Protein AF-A0A150PBD8-F1 (afdb_monomer)

pLDDT: mean 79.86, std 16.17, range [25.3, 98.5]

Nearest PDB structures (foldseek):
  4ow8-assembly1_A-2  TM=8.423E-01  e=2.771E-15  Mycobacterium tuberculosis
  4o0s-assembly1_A  TM=8.054E-01  e=2.192E-12  Homo sapiens
  3o50-assembly2_B  TM=7.774E-01  e=8.582E-12  Homo sapiens
  6v6a-assembly1_A  TM=7.623E-01  e=1.742E-11  Toxoplasma gondii RH
  8guw-assembly1_C  TM=7.036E-01  e=2.683E-12  Homo sapiens

Mean predicted aligned error: 21.72 Å

Radius of gyration: 35.92 Å; Cα contacts (8 Å, |Δi|>4): 1584; chains: 1; bounding box: 109×85×97 Å

Organism: Sorangium cellulosum (NCBI:txid56)

Foldseek 3Di:
DADPLLVVVLVQVQQLFAAEAAAAPQLCPVVSVVSSQVPDDPLEWEQEAEPVPDDDQDLQVNLLVLLVSLVVRLPQPDDSVVLPPPPPPDDRLVSNLVCLVPVVLVSSPRGAYEYEHEALVVCLPHPCQQSNQLSVQVLSVVCVVVVSSSSYHYYYYHLDDPVSRHVDPVSGSPVRHHYRYRDADDLVVCLVPLLVLAPDDPVCSSVLLVLQCQFQVRRPNSSVVLSVQRNVDDQPPPDDSNVSSVVSLCCQFPDPNHVPPPQVVVLVVVLVPDDLVLSLVLLVLVVCQLVPHQDDCPVPDPSVVVCRSSVQWDQDPPRGIHGRGNSSCNSCDPVVSCVSCVVPPPDDDDDDDDDPLVVLVVQLVVLVVVQVVCVVVVHDNVVSVVVNLVSVVVSCVVPDDDQQDAPDVRQWHFHAFPDDDPFWTKTWTQRNVVRAIKIKTWGHLVCLVPPVSLVLQLVVLVLLCPQDAPQAWHWPASWDDGSSIIITITHDADQAWQLVCLLVVNDDLVLLLVQLLSVLVSQQSCVVVVQAQQQQARRQWGAHPVGHTHGHRRDSDDDDDPPDPDPDDPPLRCQLFQPCCVVGVNVDHQLRNLQNSLSRSLCSQVSDRDDPCCLVCVLVSLVPGPDDPQQSVLSCQSNPNDSVSHDPHSVSSSVSSVVSVVVVVVVVVVVPPDDDPVVVVVCCVVVVQFPPFDKFKDAKAKAWAFDPPPPPLGDPLSPDTAIFTEHIWIWGLWAQFQQNLCVQVVDQPAPPDDRQAHGALAFLVSQLVSQQSSCVVSVWFRQWDDDPPDIDGDPLTQTKDFAALVRLLCQQQPRHRAFGQLHVDADDPLQALQQPDDDDPDPGDDAFDGWPRNQSNAGPSSRTLSAAGAWAFHQEADDGDDHDPVCRYNHRYDPDHQWTKTAHHFPVDNDSSRRTSNDIDTDGRPGGDNRYGHIIMGHPDD

Structure (mmCIF, N/CA/C/O backbone):
data_AF-A0A150PBD8-F1
#
_entry.id   AF-A0A150PBD8-F1
#
loop_
_atom_site.group_PDB
_atom_site.id
_atom_site.type_symbol
_atom_site.label_atom_id
_atom_site.label_alt_id
_atom_site.label_comp_id
_atom_site.label_asym_id
_atom_site.label_entity_id
_atom_site.label_seq_id
_atom_site.pdbx_PDB_ins_code
_atom_site.Cartn_x
_atom_site.Cartn_y
_atom_site.Cartn_z
_atom_site.occupancy
_atom_site.B_iso_or_equiv
_atom_site.auth_seq_id
_atom_site.auth_comp_id
_atom_site.auth_asym_id
_atom_site.auth_atom_id
_atom_site.pdbx_PDB_model_num
ATOM 1 N N . MET A 1 1 ? -1.574 21.862 35.207 1.00 67.75 1 MET A N 1
ATOM 2 C CA . MET A 1 1 ? -0.756 20.716 35.667 1.00 67.75 1 MET A CA 1
ATOM 3 C C . MET A 1 1 ? 0.402 20.617 34.698 1.00 67.75 1 MET A C 1
ATOM 5 O O . MET A 1 1 ? 0.130 20.765 33.510 1.00 67.75 1 MET A O 1
ATOM 9 N N . VAL A 1 2 ? 1.638 20.508 35.180 1.00 69.81 2 VAL A N 1
ATOM 10 C CA . VAL A 1 2 ? 2.826 20.486 34.310 1.00 69.81 2 VAL A CA 1
ATOM 11 C C . VAL A 1 2 ? 3.282 19.036 34.214 1.00 69.81 2 VAL A C 1
ATOM 13 O O . VAL A 1 2 ? 3.383 18.356 35.228 1.00 69.81 2 VAL A O 1
ATOM 16 N N . ARG A 1 3 ? 3.459 18.524 33.000 1.00 80.12 3 ARG A N 1
ATOM 17 C CA . ARG A 1 3 ? 3.908 17.154 32.739 1.00 80.12 3 ARG A CA 1
ATOM 18 C C . ARG A 1 3 ? 5.407 17.157 32.479 1.00 80.12 3 ARG A C 1
ATOM 20 O O . ARG A 1 3 ? 5.977 18.179 32.109 1.00 80.12 3 ARG A O 1
ATOM 27 N N . VAL A 1 4 ? 6.025 15.984 32.563 1.00 80.69 4 VAL A N 1
ATOM 28 C CA . VAL A 1 4 ? 7.415 15.787 32.118 1.00 80.69 4 VAL A CA 1
ATOM 29 C C . VAL A 1 4 ? 7.585 16.248 30.663 1.00 80.69 4 VAL A C 1
ATOM 31 O O . VAL A 1 4 ? 8.491 17.022 30.368 1.00 80.69 4 VAL A O 1
ATOM 34 N N . ALA A 1 5 ? 6.617 15.917 29.800 1.00 84.88 5 ALA A N 1
ATOM 35 C CA . ALA A 1 5 ? 6.575 16.358 28.406 1.00 84.88 5 ALA A CA 1
ATOM 36 C C . ALA A 1 5 ? 6.613 17.890 28.224 1.00 84.88 5 ALA A C 1
ATOM 38 O O . ALA A 1 5 ? 7.154 18.365 27.232 1.00 84.88 5 ALA A O 1
ATOM 39 N N . ASP A 1 6 ? 6.058 18.675 29.160 1.00 86.25 6 ASP A N 1
ATOM 40 C CA . ASP A 1 6 ? 6.103 20.144 29.092 1.00 86.25 6 ASP A CA 1
ATOM 41 C C . ASP A 1 6 ? 7.539 20.665 29.269 1.00 86.25 6 ASP A C 1
ATOM 43 O O . ASP A 1 6 ? 7.956 21.592 28.574 1.00 86.25 6 ASP A O 1
ATOM 47 N N . HIS A 1 7 ? 8.313 20.044 30.163 1.00 86.75 7 HIS A N 1
ATOM 48 C CA . HIS A 1 7 ? 9.721 20.380 30.369 1.00 86.75 7 HIS A CA 1
ATOM 49 C C . HIS A 1 7 ? 10.604 19.876 29.224 1.00 86.75 7 HIS A C 1
ATOM 51 O O . HIS A 1 7 ? 11.449 20.627 28.739 1.00 86.75 7 HIS A O 1
ATOM 57 N N . GLU A 1 8 ? 10.386 18.641 28.765 1.00 89.50 8 GLU A N 1
ATOM 58 C CA . GLU A 1 8 ? 11.142 18.042 27.658 1.00 89.50 8 GLU A CA 1
ATOM 59 C C . GLU A 1 8 ? 10.953 18.812 26.351 1.00 89.50 8 GLU A C 1
ATOM 61 O O . GLU A 1 8 ? 11.938 19.136 25.689 1.00 89.50 8 GLU A O 1
ATOM 66 N N . LEU A 1 9 ? 9.707 19.163 26.007 1.00 92.25 9 LEU A N 1
ATOM 67 C CA . LEU A 1 9 ? 9.414 19.936 24.802 1.00 92.25 9 LEU A CA 1
ATOM 68 C C . LEU A 1 9 ? 10.068 21.318 24.863 1.00 92.25 9 LEU A C 1
ATOM 70 O O . LEU A 1 9 ? 10.674 21.756 23.887 1.00 92.25 9 LEU A O 1
ATOM 74 N N . LYS A 1 10 ? 9.977 22.005 26.008 1.00 90.50 10 LYS A N 1
ATOM 75 C CA . LYS A 1 10 ? 10.604 23.319 26.186 1.00 90.50 10 LYS A CA 1
ATOM 76 C C . LYS A 1 10 ? 12.124 23.247 26.049 1.00 90.50 10 LYS A C 1
ATOM 78 O O . LYS A 1 10 ? 12.699 24.077 25.355 1.00 90.50 10 LYS A O 1
ATOM 83 N N . ALA A 1 11 ? 12.773 22.277 26.689 1.00 89.88 11 ALA A N 1
ATOM 84 C CA . ALA A 1 11 ? 14.222 22.116 26.592 1.00 89.88 11 ALA A CA 1
ATOM 85 C C . ALA A 1 11 ? 14.657 21.832 25.145 1.00 89.88 11 ALA A C 1
ATOM 87 O O . ALA A 1 11 ? 15.476 22.562 24.594 1.00 89.88 11 ALA A O 1
ATOM 88 N N . ALA A 1 12 ? 14.030 20.846 24.498 1.00 89.75 12 ALA A N 1
ATOM 89 C CA . ALA A 1 12 ? 14.389 20.422 23.148 1.00 89.75 12 ALA A CA 1
ATOM 90 C C . ALA A 1 12 ? 14.163 21.515 22.087 1.00 89.75 12 ALA A C 1
ATOM 92 O O . ALA A 1 12 ? 14.978 21.689 21.181 1.00 89.75 12 ALA A O 1
ATOM 93 N N . THR A 1 13 ? 13.080 22.289 22.209 1.00 88.50 13 THR A N 1
ATOM 94 C CA . THR A 1 13 ? 12.801 23.399 21.282 1.00 88.50 13 THR A CA 1
ATOM 95 C C . THR A 1 13 ? 13.768 24.570 21.458 1.00 88.50 13 THR A C 1
ATOM 97 O O . THR A 1 13 ? 14.145 25.191 20.467 1.00 88.50 13 THR A O 1
ATOM 100 N N . LEU A 1 14 ? 14.237 24.849 22.681 1.00 87.44 14 LEU A N 1
ATOM 101 C CA . LEU A 1 14 ? 15.255 25.881 22.934 1.00 87.44 14 LEU A CA 1
ATOM 102 C C . LEU A 1 14 ? 16.661 25.482 22.450 1.00 87.44 14 LEU A C 1
ATOM 104 O O . LEU A 1 14 ? 17.479 26.362 22.169 1.00 87.44 14 LEU A O 1
ATOM 108 N N . GLU A 1 15 ? 16.921 24.180 22.310 1.00 87.69 15 GLU A N 1
ATOM 109 C CA . GLU A 1 15 ? 18.119 23.616 21.667 1.00 87.69 15 GLU A CA 1
ATOM 110 C C . GLU A 1 15 ? 18.073 23.705 20.128 1.00 87.69 15 GLU A C 1
ATOM 112 O O . GLU A 1 15 ? 19.070 23.408 19.472 1.00 87.69 15 GLU A O 1
ATOM 117 N N . GLY A 1 16 ? 16.937 24.114 19.548 1.00 84.62 16 GLY A N 1
ATOM 118 C CA . GLY A 1 16 ? 16.741 24.175 18.097 1.00 84.62 16 GLY A CA 1
ATOM 119 C C . GLY A 1 16 ? 16.415 22.828 17.452 1.00 84.62 16 GLY A C 1
ATOM 120 O O . GLY A 1 16 ? 16.543 22.695 16.241 1.00 84.62 16 GLY A O 1
ATOM 121 N N . SER A 1 17 ? 16.017 21.820 18.237 1.00 90.62 17 SER A N 1
ATOM 122 C CA . SER A 1 17 ? 15.690 20.480 17.727 1.00 90.62 17 SER A CA 1
ATOM 123 C C . SER A 1 17 ? 14.394 20.459 16.907 1.00 90.62 17 SER A C 1
ATOM 125 O O . SER A 1 17 ? 13.508 21.299 17.087 1.00 90.62 17 SER A O 1
ATOM 127 N N . ILE A 1 18 ? 14.242 19.434 16.060 1.00 94.44 18 ILE A N 1
ATOM 128 C CA . ILE A 1 18 ? 12.924 19.003 15.574 1.00 94.44 18 ILE A CA 1
ATOM 129 C C . ILE A 1 18 ? 12.290 18.140 16.669 1.00 94.44 18 ILE A C 1
ATOM 131 O O . ILE A 1 18 ? 12.883 17.157 17.112 1.00 94.44 18 ILE A O 1
ATOM 135 N N . CYS A 1 19 ? 11.083 18.484 17.101 1.00 94.56 19 CYS A N 1
ATOM 136 C CA . CYS A 1 19 ? 10.316 17.732 18.086 1.00 94.56 19 CYS A CA 1
ATOM 137 C C . CYS A 1 19 ? 9.040 17.180 17.458 1.00 94.56 19 CYS A C 1
ATOM 139 O O . CYS A 1 19 ? 8.327 17.901 16.764 1.00 94.56 19 CYS A O 1
ATOM 141 N N . THR A 1 20 ? 8.704 15.928 17.755 1.00 93.31 20 THR A N 1
ATOM 142 C CA . THR A 1 20 ? 7.450 15.308 17.312 1.00 93.31 20 THR A CA 1
ATOM 143 C C . THR A 1 20 ? 6.549 15.027 18.504 1.00 93.31 20 THR A C 1
ATOM 145 O O . THR A 1 20 ? 6.953 14.426 19.495 1.00 93.31 20 THR A O 1
ATOM 148 N N . VAL A 1 21 ? 5.299 15.471 18.413 1.00 90.44 21 VAL A N 1
ATOM 149 C CA . VAL A 1 21 ? 4.252 15.255 19.415 1.00 90.44 21 VAL A CA 1
ATOM 150 C C . VAL A 1 21 ? 3.145 14.426 18.762 1.00 90.44 21 VAL A C 1
ATOM 152 O O . VAL A 1 21 ? 2.039 14.908 18.508 1.00 90.44 21 VAL A O 1
ATOM 155 N N . LEU A 1 22 ? 3.461 13.167 18.454 1.00 85.31 22 LEU A N 1
ATOM 156 C CA . LEU A 1 22 ? 2.537 12.223 17.820 1.00 85.31 22 LEU A CA 1
ATOM 157 C C . LEU A 1 22 ? 1.834 11.414 18.904 1.00 85.31 22 LEU A C 1
ATOM 159 O O . LEU A 1 22 ? 2.406 10.530 19.535 1.00 85.31 22 LEU A O 1
ATOM 163 N N . SER A 1 23 ? 0.587 11.768 19.192 1.00 77.19 23 SER A N 1
ATOM 164 C CA . SER A 1 23 ? -0.201 11.080 20.216 1.00 77.19 23 SER A CA 1
ATOM 165 C C . SER A 1 23 ? -1.691 11.148 19.894 1.00 77.19 23 SER A C 1
ATOM 167 O O . SER A 1 23 ? -2.109 12.001 19.107 1.00 77.19 23 SER A O 1
ATOM 169 N N . PRO A 1 24 ? -2.531 10.299 20.506 1.00 75.44 24 PRO A N 1
ATOM 170 C CA . PRO A 1 24 ? -3.983 10.401 20.396 1.00 75.44 24 PRO A CA 1
ATOM 171 C C . PRO A 1 24 ? -4.516 11.836 20.570 1.00 75.44 24 PRO A C 1
ATOM 173 O O . PRO A 1 24 ? -3.990 12.641 21.349 1.00 75.44 24 PRO A O 1
ATOM 176 N N . ARG A 1 25 ? -5.595 12.185 19.855 1.00 69.50 25 ARG A N 1
ATOM 177 C CA . ARG A 1 25 ? -6.203 13.540 19.862 1.00 69.50 25 ARG A CA 1
ATOM 178 C C . ARG A 1 25 ? -6.550 14.060 21.267 1.00 69.50 25 ARG A C 1
ATOM 180 O O . ARG A 1 25 ? -6.492 15.260 21.504 1.00 69.50 25 ARG A O 1
ATOM 187 N N . GLN A 1 26 ? -6.812 13.175 22.224 1.00 72.00 26 GLN A N 1
ATOM 188 C CA . GLN A 1 26 ? -7.402 13.520 23.525 1.00 72.00 26 GLN A CA 1
ATOM 189 C C . GLN A 1 26 ? -6.408 13.591 24.692 1.00 72.00 26 GLN A C 1
ATOM 191 O O . GLN A 1 26 ? -6.813 13.791 25.839 1.00 72.00 26 GLN A O 1
ATOM 196 N N . LEU A 1 27 ? -5.103 13.484 24.419 1.00 76.44 27 LEU A N 1
ATOM 197 C CA . LEU A 1 27 ? -4.067 13.582 25.453 1.00 76.44 27 LEU A CA 1
ATOM 198 C C . LEU A 1 27 ? -3.624 15.019 25.745 1.00 76.44 27 LEU A C 1
ATOM 200 O O . LEU A 1 27 ? -2.795 15.246 26.621 1.00 76.44 27 LEU A O 1
ATOM 204 N N . GLY A 1 28 ? -4.223 16.021 25.101 1.00 77.50 28 GLY A N 1
ATOM 205 C CA . GLY A 1 28 ? -3.973 17.434 25.405 1.00 77.50 28 GLY A CA 1
ATOM 206 C C . GLY A 1 28 ? -2.706 17.990 24.753 1.00 77.50 28 GLY A C 1
ATOM 207 O O . GLY A 1 28 ? -1.975 18.741 25.398 1.00 77.50 28 GLY A O 1
ATOM 208 N N . LYS A 1 29 ? -2.464 17.637 23.482 1.00 84.56 29 LYS A N 1
ATOM 209 C CA . LYS A 1 29 ? -1.375 18.183 22.653 1.00 84.56 29 LYS A CA 1
ATOM 210 C C . LYS A 1 29 ? -1.459 19.705 22.522 1.00 84.56 29 LYS A C 1
ATOM 212 O O . LYS A 1 29 ? -0.501 20.395 22.840 1.00 84.56 29 LYS A O 1
ATOM 217 N N . SER A 1 30 ? -2.632 20.246 22.193 1.00 80.62 30 SER A N 1
ATOM 218 C CA . SER A 1 30 ? -2.823 21.699 22.079 1.00 80.62 30 SER A CA 1
ATOM 219 C C . SER A 1 30 ? -2.569 22.413 23.412 1.00 80.62 30 SER A C 1
ATOM 221 O O . SER A 1 30 ? -1.997 23.497 23.449 1.00 80.62 30 SER A O 1
ATOM 223 N N . SER A 1 31 ? -2.910 21.786 24.547 1.00 82.44 31 SER A N 1
ATOM 224 C CA . SER A 1 31 ? -2.580 22.335 25.869 1.00 82.44 31 SER A CA 1
ATOM 225 C C . SER A 1 31 ? -1.079 22.307 26.172 1.00 82.44 31 SER A C 1
ATOM 227 O O . SER A 1 31 ? -0.600 23.209 26.852 1.00 82.44 31 SER A O 1
ATOM 229 N N . LEU A 1 32 ? -0.351 21.288 25.702 1.00 87.25 32 LEU A N 1
ATOM 230 C CA . LEU A 1 32 ? 1.112 21.207 25.794 1.00 87.25 32 LEU A CA 1
ATOM 231 C C . LEU A 1 32 ? 1.762 22.335 24.975 1.00 87.25 32 LEU A C 1
ATOM 233 O O . LEU A 1 32 ? 2.584 23.080 25.499 1.00 87.25 32 LEU A O 1
ATOM 237 N N . VAL A 1 33 ? 1.317 22.529 23.731 1.00 88.19 33 VAL A N 1
ATOM 238 C CA . VAL A 1 33 ? 1.792 23.597 22.835 1.00 88.19 33 VAL A CA 1
ATOM 239 C C . VAL A 1 33 ? 1.482 24.992 23.394 1.00 88.19 33 VAL A C 1
ATOM 241 O O . VAL A 1 33 ? 2.351 25.862 23.420 1.00 88.19 33 VAL A O 1
ATOM 244 N N . ASN A 1 34 ? 0.274 25.213 23.918 1.00 86.19 34 ASN A N 1
ATOM 245 C CA . ASN A 1 34 ? -0.092 26.490 24.536 1.00 86.19 34 ASN A CA 1
ATOM 246 C C . ASN A 1 34 ? 0.745 26.796 25.784 1.00 86.19 34 ASN A C 1
ATOM 248 O O . ASN A 1 34 ? 1.121 27.946 26.007 1.00 86.19 34 ASN A O 1
ATOM 252 N N . ARG A 1 35 ? 1.068 25.780 26.594 1.00 86.31 35 ARG A N 1
ATOM 253 C CA . ARG A 1 35 ? 1.955 25.961 27.750 1.00 86.31 35 ARG A CA 1
ATOM 254 C C . ARG A 1 35 ? 3.392 26.221 27.334 1.00 86.31 35 ARG A C 1
ATOM 256 O O . ARG A 1 35 ? 4.023 27.073 27.955 1.00 86.31 35 ARG A O 1
ATOM 263 N N . LEU A 1 36 ? 3.878 25.573 26.272 1.00 90.69 36 LEU A N 1
ATOM 264 C CA . LEU A 1 36 ? 5.161 25.927 25.671 1.00 90.69 36 LEU A CA 1
ATOM 265 C C . LEU A 1 36 ? 5.171 27.426 25.363 1.00 90.69 36 LEU A C 1
ATOM 267 O O . LEU A 1 36 ? 5.988 28.126 25.953 1.00 90.69 36 LEU A O 1
ATOM 271 N N . ARG A 1 37 ? 4.197 27.921 24.584 1.00 89.69 37 ARG A N 1
ATOM 272 C CA . ARG A 1 37 ? 4.069 29.344 24.214 1.00 89.69 37 ARG A CA 1
ATOM 273 C C . ARG A 1 37 ? 4.115 30.285 25.420 1.00 89.69 37 ARG A C 1
ATOM 275 O O . ARG A 1 37 ? 4.835 31.274 25.390 1.00 89.69 37 ARG A O 1
ATOM 282 N N . GLN A 1 38 ? 3.368 29.976 26.480 1.00 87.88 38 GLN A N 1
ATOM 283 C CA . GLN A 1 38 ? 3.308 30.800 27.698 1.00 87.88 38 GLN A CA 1
ATOM 284 C C . GLN A 1 38 ? 4.591 30.756 28.537 1.00 87.88 38 GLN A C 1
ATOM 286 O O . GLN A 1 38 ? 4.812 31.632 29.367 1.00 87.88 38 GLN A O 1
ATOM 291 N N . SER A 1 39 ? 5.406 29.717 28.367 1.00 88.75 39 SER A N 1
ATOM 292 C CA . SER A 1 39 ? 6.595 29.472 29.183 1.00 88.75 39 SER A CA 1
ATOM 293 C C . SER A 1 39 ? 7.907 29.849 28.496 1.00 88.75 39 SER A C 1
ATOM 295 O O . SER A 1 39 ? 8.966 29.664 29.106 1.00 88.75 39 SER A O 1
ATOM 297 N N . LEU A 1 40 ? 7.866 30.327 27.248 1.00 90.19 40 LEU A N 1
ATOM 298 C CA . LEU A 1 40 ? 9.061 30.737 26.514 1.00 90.19 40 LEU A CA 1
ATOM 299 C C . LEU A 1 40 ? 9.748 31.933 27.194 1.00 90.19 40 LEU A C 1
ATOM 301 O O . LEU A 1 40 ? 9.067 32.803 27.741 1.00 90.19 40 LEU A O 1
ATOM 305 N N . PRO A 1 41 ? 11.092 31.972 27.202 1.00 90.25 41 PRO A N 1
ATOM 306 C CA . PRO A 1 41 ? 11.825 33.140 27.671 1.00 90.25 41 PRO A CA 1
ATOM 307 C C . PRO A 1 41 ? 11.592 34.342 26.739 1.00 90.25 41 PRO A C 1
ATOM 309 O O . PRO A 1 41 ? 11.160 34.186 25.600 1.00 90.25 41 PRO A O 1
ATOM 312 N N . SER A 1 42 ? 11.893 35.553 27.214 1.00 85.75 42 SER A N 1
ATOM 313 C CA . SER A 1 42 ? 11.641 36.802 26.475 1.00 85.75 42 SER A CA 1
ATOM 314 C C . SER A 1 42 ? 12.404 36.922 25.149 1.00 85.75 42 SER A C 1
ATOM 316 O O . SER A 1 42 ? 12.014 37.710 24.293 1.00 85.75 42 SER A O 1
ATOM 318 N N . ASP A 1 43 ? 13.491 36.165 24.981 1.00 87.81 43 ASP A N 1
ATOM 319 C CA . ASP A 1 43 ? 14.319 36.088 23.773 1.00 87.81 43 ASP A CA 1
ATOM 320 C C . ASP A 1 43 ? 13.893 34.956 22.814 1.00 87.81 43 ASP A C 1
ATOM 322 O O . ASP A 1 43 ? 14.580 34.695 21.826 1.00 87.81 43 ASP A O 1
ATOM 326 N N . ALA A 1 44 ? 12.769 34.278 23.069 1.00 90.19 44 ALA A N 1
ATOM 327 C CA . ALA A 1 44 ? 12.222 33.242 22.198 1.00 90.19 44 ALA A CA 1
ATOM 328 C C . ALA A 1 44 ? 10.771 33.540 21.806 1.00 90.19 44 ALA A C 1
ATOM 330 O O . ALA A 1 44 ? 9.954 33.980 22.614 1.00 90.19 44 ALA A O 1
ATOM 331 N N . ARG A 1 45 ? 10.437 33.263 20.546 1.00 89.19 45 ARG A N 1
ATOM 332 C CA . ARG A 1 45 ? 9.103 33.468 19.969 1.00 89.19 45 ARG A CA 1
ATOM 333 C C . ARG A 1 45 ? 8.569 32.182 19.362 1.00 89.19 45 ARG A C 1
ATOM 335 O O . ARG A 1 45 ? 9.323 31.246 19.105 1.00 89.19 45 ARG A O 1
ATOM 342 N N . MET A 1 46 ? 7.264 32.150 19.113 1.00 91.69 46 MET A N 1
ATOM 343 C CA . MET A 1 46 ? 6.593 30.993 18.533 1.00 91.69 46 MET A CA 1
ATOM 344 C C . MET A 1 46 ? 5.662 31.393 17.392 1.00 91.69 46 MET A C 1
ATOM 346 O O . MET A 1 46 ? 4.751 32.189 17.611 1.00 91.69 46 MET A O 1
ATOM 350 N N . ALA A 1 47 ? 5.849 30.776 16.227 1.00 91.12 47 ALA A N 1
ATOM 351 C CA . ALA A 1 47 ? 4.880 30.763 15.136 1.00 91.12 47 ALA A CA 1
ATOM 352 C C . ALA A 1 47 ? 3.992 29.520 15.276 1.00 91.12 47 ALA A C 1
ATOM 354 O O . ALA A 1 47 ? 4.504 28.420 15.511 1.00 91.12 47 ALA A O 1
ATOM 355 N N . TYR A 1 48 ? 2.672 29.681 15.167 1.00 90.81 48 TYR A N 1
ATOM 356 C CA . TYR A 1 48 ? 1.726 28.575 15.313 1.00 90.81 48 TYR A CA 1
ATOM 357 C C . TYR A 1 48 ? 0.898 28.347 14.052 1.00 90.81 48 TYR A C 1
ATOM 359 O O . TYR A 1 48 ? 0.043 29.134 13.677 1.00 90.81 48 TYR A O 1
ATOM 367 N N . ILE A 1 49 ? 1.239 27.213 13.467 1.00 90.38 49 ILE A N 1
ATOM 368 C CA . ILE A 1 49 ? 0.852 26.515 12.254 1.00 90.38 49 ILE A CA 1
ATOM 369 C C . ILE A 1 49 ? -0.454 25.724 12.258 1.00 90.38 49 ILE A C 1
ATOM 371 O O . ILE A 1 49 ? -0.335 24.502 12.288 1.00 90.38 49 ILE A O 1
ATOM 375 N N . ASP A 1 50 ? -1.657 26.302 12.290 1.00 87.12 50 ASP A N 1
ATOM 376 C CA . ASP A 1 50 ? -2.870 25.457 12.276 1.00 87.12 50 ASP A CA 1
ATOM 377 C C . ASP A 1 50 ? -3.208 24.976 10.857 1.00 87.12 50 ASP A C 1
ATOM 379 O O . ASP A 1 50 ? -3.857 25.680 10.085 1.00 87.12 50 ASP A O 1
ATOM 383 N N . LEU A 1 51 ? -2.812 23.746 10.522 1.00 84.94 51 LEU A N 1
ATOM 384 C CA . LEU A 1 51 ? -3.113 23.144 9.224 1.00 84.94 51 LEU A CA 1
ATOM 385 C C . LEU A 1 51 ? -4.590 22.729 9.089 1.00 84.94 51 LEU A C 1
ATOM 387 O O . LEU A 1 51 ? -4.995 22.232 8.048 1.00 84.94 51 LEU A O 1
ATOM 391 N N . GLN A 1 52 ? -5.455 22.916 10.086 1.00 70.06 52 GLN A N 1
ATOM 392 C CA . GLN A 1 52 ? -6.892 22.716 9.888 1.00 70.06 52 GLN A CA 1
ATOM 393 C C . GLN A 1 52 ? -7.523 23.855 9.069 1.00 70.06 52 GLN A C 1
ATOM 395 O O . GLN A 1 52 ? -8.514 23.638 8.363 1.00 70.06 52 GLN A O 1
ATOM 400 N N . GLN A 1 53 ? -6.965 25.063 9.158 1.00 59.25 53 GLN A N 1
ATOM 401 C CA . GLN A 1 53 ? -7.486 26.266 8.515 1.00 59.25 53 GLN A CA 1
ATOM 402 C C . GLN A 1 53 ? -6.572 26.654 7.349 1.00 59.25 53 GLN A C 1
ATOM 404 O O . GLN A 1 53 ? -5.403 26.952 7.543 1.00 59.25 53 GLN A O 1
ATOM 409 N N . GLY A 1 54 ? -7.102 26.655 6.122 1.00 52.38 54 GLY A N 1
ATOM 410 C CA . GLY A 1 54 ? -6.372 27.201 4.972 1.00 52.38 54 GLY A CA 1
ATOM 411 C C . GLY A 1 54 ? -5.380 26.259 4.282 1.00 52.38 54 GLY A C 1
ATOM 412 O O . GLY A 1 54 ? -4.415 26.743 3.700 1.00 52.38 54 GLY A O 1
ATOM 413 N N . ILE A 1 55 ? -5.602 24.934 4.277 1.00 56.28 55 ILE A N 1
ATOM 414 C CA . ILE A 1 55 ? -4.821 24.078 3.366 1.00 56.28 55 ILE A CA 1
ATOM 415 C C . ILE A 1 55 ? -5.334 24.248 1.943 1.00 56.28 55 ILE A C 1
ATOM 417 O O . ILE A 1 55 ? -6.315 23.619 1.527 1.00 56.28 55 ILE A O 1
ATOM 421 N N . GLU A 1 56 ? -4.613 25.073 1.205 1.00 61.34 56 GLU A N 1
ATOM 422 C CA . GLU A 1 56 ? -4.732 25.187 -0.237 1.00 61.34 56 GLU A CA 1
ATOM 423 C C . GLU A 1 56 ? -4.340 23.867 -0.920 1.00 61.34 56 GLU A C 1
ATOM 425 O O . GLU A 1 56 ? -3.539 23.084 -0.406 1.00 61.34 56 GLU A O 1
ATOM 430 N N . HIS A 1 57 ? -4.967 23.567 -2.059 1.00 63.88 57 HIS A N 1
ATOM 431 C CA . HIS A 1 57 ? -4.646 22.355 -2.817 1.00 63.88 57 HIS A CA 1
ATOM 432 C C . HIS A 1 57 ? -3.266 22.438 -3.475 1.00 63.88 57 HIS A C 1
ATOM 434 O O . HIS A 1 57 ? -2.605 21.408 -3.609 1.00 63.88 57 HIS A O 1
ATOM 440 N N . ASP A 1 58 ? -2.830 23.653 -3.801 1.00 75.56 58 ASP A N 1
ATOM 441 C CA . ASP A 1 58 ? -1.599 23.908 -4.530 1.00 75.56 58 ASP A CA 1
ATOM 442 C C . ASP A 1 58 ? -0.423 24.204 -3.577 1.00 75.56 58 ASP A C 1
ATOM 444 O O . ASP A 1 58 ? -0.600 24.913 -2.578 1.00 75.56 58 ASP A O 1
ATOM 448 N N . PRO A 1 59 ? 0.802 23.723 -3.878 1.00 79.00 59 PRO A N 1
ATOM 449 C CA . PRO A 1 59 ? 1.963 23.918 -3.007 1.00 79.00 59 PRO A CA 1
ATOM 450 C C . PRO A 1 59 ? 2.347 25.392 -2.800 1.00 79.00 59 PRO A C 1
ATOM 452 O O . PRO A 1 59 ? 2.681 25.800 -1.691 1.00 79.00 59 PRO A O 1
ATOM 455 N N . ALA A 1 60 ? 2.314 26.219 -3.850 1.00 79.56 60 ALA A N 1
ATOM 456 C CA . ALA A 1 60 ? 2.809 27.598 -3.771 1.00 79.56 60 ALA A CA 1
ATOM 457 C C . ALA A 1 60 ? 2.003 28.485 -2.804 1.00 79.56 60 ALA A C 1
ATOM 459 O O . ALA A 1 60 ? 2.613 29.075 -1.906 1.00 79.56 60 ALA A O 1
ATOM 460 N N . PRO A 1 61 ? 0.664 28.553 -2.898 1.00 79.75 61 PRO A N 1
ATOM 461 C CA . PRO A 1 61 ? -0.124 29.285 -1.914 1.00 79.75 61 PRO A CA 1
ATOM 462 C C . PRO A 1 61 ? 0.002 28.734 -0.486 1.00 79.75 61 PRO A C 1
ATOM 464 O O . PRO A 1 61 ? 0.082 29.503 0.472 1.00 79.75 61 PRO A O 1
ATOM 467 N N . PHE A 1 62 ? 0.130 27.411 -0.338 1.00 85.25 62 PHE A N 1
ATOM 468 C CA . PHE A 1 62 ? 0.357 26.764 0.955 1.00 85.25 62 PHE A CA 1
ATOM 469 C C . PHE A 1 62 ? 1.641 27.260 1.647 1.00 85.25 62 PHE A C 1
ATOM 471 O O . PHE A 1 62 ? 1.605 27.674 2.809 1.00 85.25 62 PHE A O 1
ATOM 478 N N . TYR A 1 63 ? 2.777 27.276 0.940 1.00 84.62 63 TYR A N 1
ATOM 479 C CA . TYR A 1 63 ? 4.034 27.777 1.509 1.00 84.62 63 TYR A CA 1
ATOM 480 C C . TYR A 1 63 ? 3.988 29.288 1.788 1.00 84.62 63 TYR A C 1
ATOM 482 O O . TYR A 1 63 ? 4.561 29.740 2.782 1.00 84.62 63 TYR A O 1
ATOM 490 N N . LEU A 1 64 ? 3.274 30.073 0.973 1.00 79.56 64 LEU A N 1
ATOM 491 C CA . LEU A 1 64 ? 3.083 31.510 1.205 1.00 79.56 64 LEU A CA 1
ATOM 492 C C . LEU A 1 64 ? 2.251 31.799 2.463 1.00 79.56 64 LEU A C 1
ATOM 494 O O . LEU A 1 64 ? 2.600 32.703 3.231 1.00 79.56 64 LEU A O 1
ATOM 498 N N . ALA A 1 65 ? 1.196 31.022 2.715 1.00 82.00 65 ALA A N 1
ATOM 499 C CA . ALA A 1 65 ? 0.403 31.125 3.938 1.00 82.00 65 ALA A CA 1
ATOM 500 C C . ALA A 1 65 ? 1.261 30.852 5.187 1.00 82.00 65 ALA A C 1
ATOM 502 O O . ALA A 1 65 ? 1.231 31.626 6.145 1.00 82.00 65 ALA A O 1
ATOM 503 N N . ILE A 1 66 ? 2.112 29.820 5.140 1.00 87.56 66 ILE A N 1
ATOM 504 C CA . ILE A 1 66 ? 3.075 29.512 6.210 1.00 87.56 66 ILE A CA 1
ATOM 505 C C . ILE A 1 66 ? 4.035 30.684 6.456 1.00 87.56 66 ILE A C 1
ATOM 507 O O . ILE A 1 66 ? 4.229 31.096 7.602 1.00 87.56 66 ILE A O 1
ATOM 511 N N . CYS A 1 67 ? 4.633 31.239 5.399 1.00 85.06 67 CYS A N 1
ATOM 512 C CA . CYS A 1 67 ? 5.550 32.374 5.519 1.00 85.06 67 CYS A CA 1
ATOM 513 C C . CYS A 1 67 ? 4.859 33.607 6.121 1.00 85.06 67 CYS A C 1
ATOM 515 O O . CYS A 1 67 ? 5.457 34.302 6.944 1.00 85.06 67 CYS A O 1
ATOM 517 N N . SER A 1 68 ? 3.596 33.844 5.759 1.00 80.00 68 SER A N 1
ATOM 518 C CA . SER A 1 68 ? 2.792 34.954 6.280 1.00 80.00 68 SER A CA 1
ATOM 519 C C . SER A 1 68 ? 2.553 34.825 7.786 1.00 80.00 68 SER A C 1
ATOM 521 O O . SER A 1 68 ? 2.745 35.788 8.530 1.00 80.00 68 SER A O 1
ATOM 523 N N . GLU A 1 69 ? 2.222 33.621 8.254 1.00 84.62 69 GLU A N 1
ATOM 524 C CA . GLU A 1 69 ? 1.992 33.356 9.678 1.00 84.62 69 GLU A CA 1
ATOM 525 C C . GLU A 1 69 ? 3.287 33.476 10.501 1.00 84.62 69 GLU A C 1
ATOM 527 O O . GLU A 1 69 ? 3.305 34.022 11.610 1.00 84.62 69 GLU A O 1
ATOM 532 N N . ILE A 1 70 ? 4.417 33.036 9.933 1.00 87.50 70 ILE A N 1
ATOM 533 C CA . ILE A 1 70 ? 5.741 33.227 10.537 1.00 87.50 70 ILE A CA 1
ATOM 534 C C . ILE A 1 70 ? 6.065 34.720 10.655 1.00 87.50 70 ILE A C 1
ATOM 536 O O . ILE A 1 70 ? 6.447 35.167 11.740 1.00 87.50 70 ILE A O 1
ATOM 540 N N . ALA A 1 71 ? 5.872 35.501 9.590 1.00 82.50 71 ALA A N 1
ATOM 541 C CA . ALA A 1 71 ? 6.123 36.941 9.594 1.00 82.50 71 ALA A CA 1
ATOM 542 C C . ALA A 1 71 ? 5.282 37.661 10.661 1.00 82.50 71 ALA A C 1
ATOM 544 O O . ALA A 1 71 ? 5.820 38.444 11.452 1.00 82.50 71 ALA A O 1
ATOM 545 N N . ALA A 1 72 ? 3.987 37.335 10.745 1.00 81.50 72 ALA A N 1
ATOM 546 C CA . ALA A 1 72 ? 3.077 37.884 11.747 1.00 81.50 72 ALA A CA 1
ATOM 547 C C . ALA A 1 72 ? 3.558 37.601 13.183 1.00 81.50 72 ALA A C 1
ATOM 549 O O . ALA A 1 72 ? 3.515 38.481 14.046 1.00 81.50 72 ALA A O 1
ATOM 550 N N . SER A 1 73 ? 4.102 36.405 13.437 1.00 80.12 73 SER A N 1
ATOM 551 C CA . SER A 1 73 ? 4.588 36.012 14.767 1.00 80.12 73 SER A CA 1
ATOM 552 C C . SER A 1 73 ? 5.834 36.780 15.241 1.00 80.12 73 SER A C 1
ATOM 554 O O . SER A 1 73 ? 6.066 36.931 16.448 1.00 80.12 73 SER A O 1
ATOM 556 N N . LEU A 1 74 ? 6.642 37.319 14.323 1.00 77.00 74 LEU A N 1
ATOM 557 C CA . LEU A 1 74 ? 7.915 37.963 14.656 1.00 77.00 74 LEU A CA 1
ATOM 558 C C . LEU A 1 74 ? 7.761 39.412 15.134 1.00 77.00 74 LEU A C 1
ATOM 560 O O . LEU A 1 74 ? 8.663 39.909 15.801 1.00 77.00 74 LEU A O 1
ATOM 564 N N . HIS A 1 75 ? 6.620 40.073 14.906 1.00 65.06 75 HIS A N 1
ATOM 565 C CA . HIS A 1 75 ? 6.358 41.475 15.294 1.00 65.06 75 HIS A CA 1
ATOM 566 C C . HIS A 1 75 ? 7.463 42.475 14.866 1.00 65.06 75 HIS A C 1
ATOM 568 O O . HIS A 1 75 ? 7.637 43.518 15.493 1.00 65.06 75 HIS A O 1
ATOM 574 N N . THR A 1 76 ? 8.240 42.157 13.828 1.00 59.41 76 THR A N 1
ATOM 575 C CA . THR A 1 76 ? 9.411 42.926 13.362 1.00 59.41 76 THR A CA 1
ATOM 576 C C . THR A 1 76 ? 9.095 43.894 12.218 1.00 59.41 76 THR A C 1
ATOM 578 O O . THR A 1 76 ? 9.992 44.581 11.743 1.00 59.41 76 THR A O 1
ATOM 581 N N . GLY A 1 77 ? 7.840 43.970 11.760 1.00 56.47 77 GLY A N 1
ATOM 582 C CA . GLY A 1 77 ? 7.465 44.794 10.603 1.00 56.47 77 GLY A CA 1
ATOM 583 C C . GLY A 1 77 ? 7.939 44.239 9.253 1.00 56.47 77 GLY A C 1
ATOM 584 O O . GLY A 1 77 ? 7.914 44.973 8.269 1.00 56.47 77 GLY A O 1
ATOM 585 N N . LEU A 1 78 ? 8.356 42.964 9.206 1.00 63.84 78 LEU A N 1
ATOM 586 C CA . LEU A 1 78 ? 8.648 42.235 7.967 1.00 63.84 78 LEU A CA 1
ATOM 587 C C . LEU A 1 78 ? 7.417 42.266 7.055 1.00 63.84 78 LEU A C 1
ATOM 589 O O . LEU A 1 78 ? 6.333 41.851 7.471 1.00 63.84 78 LEU A O 1
ATOM 593 N N . ARG A 1 79 ? 7.574 42.771 5.828 1.00 56.38 79 ARG A N 1
ATOM 594 C CA . ARG A 1 79 ? 6.478 42.850 4.860 1.00 56.38 79 ARG A CA 1
ATOM 595 C C . ARG A 1 79 ? 6.447 41.607 3.986 1.00 56.38 79 ARG A C 1
ATOM 597 O O . ARG A 1 79 ? 7.484 41.094 3.580 1.00 56.38 79 ARG A O 1
ATOM 604 N N . ILE A 1 80 ? 5.237 41.162 3.651 1.00 55.72 80 ILE A N 1
ATOM 605 C CA . ILE A 1 80 ? 5.022 40.056 2.707 1.00 55.72 80 ILE A CA 1
ATOM 606 C C . ILE A 1 80 ? 5.500 40.448 1.296 1.00 55.72 80 ILE A C 1
ATOM 608 O O . ILE A 1 80 ? 5.824 39.592 0.489 1.00 55.72 80 ILE A O 1
ATOM 612 N N . GLU A 1 81 ? 5.620 41.740 0.987 1.00 54.19 81 GLU A N 1
ATOM 613 C CA . GLU A 1 81 ? 6.128 42.209 -0.311 1.00 54.19 81 GLU A CA 1
ATOM 614 C C . GLU A 1 81 ? 7.593 41.794 -0.583 1.00 54.19 81 GLU A C 1
ATOM 616 O O . GLU A 1 81 ? 7.957 41.578 -1.741 1.00 54.19 81 GLU A O 1
ATOM 621 N N . ASP A 1 82 ? 8.400 41.581 0.468 1.00 51.41 82 ASP A N 1
ATOM 622 C CA . ASP A 1 82 ? 9.778 41.068 0.370 1.00 51.41 82 ASP A CA 1
ATOM 623 C C . ASP A 1 82 ? 9.827 39.540 0.120 1.00 51.41 82 ASP A C 1
ATOM 625 O O . ASP A 1 82 ? 10.897 38.979 -0.115 1.00 51.41 82 ASP A O 1
ATOM 629 N N . LEU A 1 83 ? 8.669 38.859 0.163 1.00 51.50 83 LEU A N 1
ATOM 630 C CA . LEU A 1 83 ? 8.484 37.417 -0.064 1.00 51.50 83 LEU A CA 1
ATOM 631 C C . LEU A 1 83 ? 8.123 37.062 -1.507 1.00 51.50 83 LEU A C 1
ATOM 633 O O . LEU A 1 83 ? 7.738 35.915 -1.745 1.00 51.50 83 LEU A O 1
ATOM 637 N N . SER A 1 84 ? 8.210 38.001 -2.461 1.00 46.34 84 SER A N 1
ATOM 638 C CA . SER A 1 84 ? 7.995 37.647 -3.869 1.00 46.34 84 SER A CA 1
ATOM 639 C C . SER A 1 84 ? 8.843 36.407 -4.168 1.00 46.34 84 SER A C 1
ATOM 641 O O . SER A 1 84 ? 10.067 36.487 -4.002 1.00 46.34 84 SER A O 1
ATOM 643 N N . PRO A 1 85 ? 8.238 35.251 -4.533 1.00 47.59 85 PRO A N 1
ATOM 644 C CA . PRO A 1 85 ? 9.027 34.111 -4.962 1.00 47.59 85 PRO A CA 1
ATOM 645 C C . PRO A 1 85 ? 9.951 34.665 -6.039 1.00 47.59 85 PRO A C 1
ATOM 647 O O . PRO A 1 85 ? 9.471 35.443 -6.876 1.00 47.59 85 PRO A O 1
ATOM 650 N N . PRO A 1 86 ? 11.269 34.401 -5.986 1.00 44.31 86 PRO A N 1
ATOM 651 C CA . PRO A 1 86 ? 12.127 34.895 -7.041 1.00 44.31 86 PRO A CA 1
ATOM 652 C C . PRO A 1 86 ? 11.468 34.472 -8.356 1.00 44.31 86 PRO A C 1
ATOM 654 O O . PRO A 1 86 ? 11.043 33.325 -8.500 1.00 44.31 86 PRO A O 1
ATOM 657 N N . GLY A 1 87 ? 11.268 35.423 -9.273 1.00 43.84 87 GLY A N 1
ATOM 658 C CA . GLY A 1 87 ? 10.647 35.187 -10.582 1.00 43.84 87 GLY A CA 1
ATOM 659 C C . GLY A 1 87 ? 11.508 34.297 -11.488 1.00 43.84 87 GLY A C 1
ATOM 660 O O . GLY A 1 87 ? 11.506 34.471 -12.700 1.00 43.84 87 GLY A O 1
ATOM 661 N N . ASP A 1 88 ? 12.293 33.402 -10.887 1.00 48.50 88 ASP A N 1
ATOM 662 C CA . ASP A 1 88 ? 13.317 32.539 -11.451 1.00 48.50 88 ASP A CA 1
ATOM 663 C C . ASP A 1 88 ? 12.837 31.089 -11.640 1.00 48.50 88 ASP A C 1
ATOM 665 O O . ASP A 1 88 ? 13.608 30.259 -12.112 1.00 48.50 88 ASP A O 1
ATOM 669 N N . GLY A 1 89 ? 11.580 30.772 -11.300 1.00 51.53 89 GLY A N 1
ATOM 670 C CA . GLY A 1 89 ? 11.001 29.445 -11.526 1.00 51.53 89 GLY A CA 1
ATOM 671 C C . GLY A 1 89 ? 11.429 28.373 -10.518 1.00 51.53 89 GLY A C 1
ATOM 672 O O . GLY A 1 89 ? 11.337 27.185 -10.824 1.00 51.53 89 GLY A O 1
ATOM 673 N N . ARG A 1 90 ? 11.899 28.744 -9.316 1.00 55.31 90 ARG A N 1
ATOM 674 C CA . ARG A 1 90 ? 12.129 27.762 -8.240 1.00 55.31 90 ARG A CA 1
ATOM 675 C C . ARG A 1 90 ? 10.847 27.028 -7.856 1.00 55.31 90 ARG A C 1
ATOM 677 O O . ARG A 1 90 ? 9.783 27.628 -7.722 1.00 55.31 90 ARG A O 1
ATOM 684 N N . ALA A 1 91 ? 10.999 25.735 -7.593 1.00 62.72 91 ALA A N 1
ATOM 685 C CA . ALA A 1 91 ? 9.926 24.894 -7.100 1.00 62.72 91 ALA A CA 1
ATOM 686 C C . ALA A 1 91 ? 9.394 25.393 -5.727 1.00 62.72 91 ALA A C 1
ATOM 688 O O . ALA A 1 91 ? 10.191 25.873 -4.903 1.00 62.72 91 ALA A O 1
ATOM 689 N N . PRO A 1 92 ? 8.067 25.344 -5.486 1.00 64.31 92 PRO A N 1
ATOM 690 C CA . PRO A 1 92 ? 7.402 25.958 -4.329 1.00 64.31 92 PRO A CA 1
ATOM 691 C C . PRO A 1 92 ? 7.993 25.614 -2.952 1.00 64.31 92 PRO A C 1
ATOM 693 O O . PRO A 1 92 ? 8.069 26.468 -2.071 1.00 64.31 92 PRO A O 1
ATOM 696 N N . GLU A 1 93 ? 8.473 24.391 -2.766 1.00 67.50 93 GLU A N 1
ATOM 697 C CA . GLU A 1 93 ? 9.058 23.883 -1.525 1.00 67.50 93 GLU A CA 1
ATOM 698 C C . GLU A 1 93 ? 10.379 24.572 -1.141 1.00 67.50 93 GLU A C 1
ATOM 700 O O . GLU A 1 93 ? 10.731 24.668 0.040 1.00 67.50 93 GLU A O 1
ATOM 705 N N . ARG A 1 94 ? 11.094 25.151 -2.115 1.00 74.19 94 ARG A N 1
ATOM 706 C CA . ARG A 1 94 ? 12.337 25.901 -1.868 1.00 74.19 94 ARG A CA 1
ATOM 707 C C . ARG A 1 94 ? 12.082 27.307 -1.323 1.00 74.19 94 ARG A C 1
ATOM 709 O O . ARG A 1 94 ? 13.010 27.911 -0.778 1.00 74.19 94 ARG A O 1
ATOM 716 N N . VAL A 1 95 ? 10.853 27.818 -1.438 1.00 75.75 95 VAL A N 1
ATOM 717 C CA . VAL A 1 95 ? 10.464 29.161 -0.975 1.00 75.75 95 VAL A CA 1
ATOM 718 C C . VAL A 1 95 ? 10.587 29.261 0.543 1.00 75.75 95 VAL A C 1
ATOM 720 O O . VAL A 1 95 ? 11.282 30.145 1.045 1.00 75.75 95 VAL A O 1
ATOM 723 N N . LEU A 1 96 ? 9.994 28.314 1.278 1.00 82.62 96 LEU A N 1
ATOM 724 C CA . LEU A 1 96 ? 10.046 28.298 2.742 1.00 82.62 96 LEU A CA 1
ATOM 725 C C . LEU A 1 96 ? 11.482 28.135 3.251 1.00 82.62 96 LEU A C 1
ATOM 727 O O . LEU A 1 96 ? 11.920 28.887 4.120 1.00 82.62 96 LEU A O 1
ATOM 731 N N . HIS A 1 97 ? 12.241 27.194 2.679 1.00 84.56 97 HIS A N 1
ATOM 732 C CA . HIS A 1 97 ? 13.637 26.981 3.064 1.00 84.56 97 HIS A CA 1
ATOM 733 C C . HIS A 1 97 ? 14.473 28.252 2.870 1.00 84.56 97 HIS A C 1
ATOM 735 O O . HIS A 1 97 ? 15.252 28.623 3.752 1.00 84.56 97 HIS A O 1
ATOM 741 N N . HIS A 1 98 ? 14.329 28.925 1.722 1.00 82.44 98 HIS A N 1
ATOM 742 C CA . HIS A 1 98 ? 15.046 30.165 1.448 1.00 82.44 98 HIS A CA 1
ATOM 743 C C . HIS A 1 98 ? 14.662 31.255 2.449 1.00 82.44 98 HIS A C 1
ATOM 745 O O . HIS A 1 98 ? 15.553 31.792 3.100 1.00 82.44 98 HIS A O 1
ATOM 751 N N . TYR A 1 99 ? 13.362 31.497 2.645 1.00 83.50 99 TYR A N 1
ATOM 752 C CA . TYR A 1 99 ? 12.858 32.517 3.564 1.00 83.50 99 TYR A CA 1
ATOM 753 C C . TYR A 1 99 ? 13.366 32.333 4.999 1.00 83.50 99 TYR A C 1
ATOM 755 O O . TYR A 1 99 ? 13.822 33.285 5.637 1.00 83.50 99 TYR A O 1
ATOM 763 N N . LEU A 1 100 ? 13.354 31.091 5.494 1.00 88.44 100 LEU A N 1
ATOM 764 C CA . LEU A 1 100 ? 13.892 30.768 6.812 1.00 88.44 100 LEU A CA 1
ATOM 765 C C . LEU A 1 100 ? 15.410 30.999 6.891 1.00 88.44 100 LEU A C 1
ATOM 767 O O . LEU A 1 100 ? 15.911 31.498 7.898 1.00 88.44 100 LEU A O 1
ATOM 771 N N . SER A 1 101 ? 16.136 30.649 5.824 1.00 87.06 101 SER A N 1
ATOM 772 C CA . SER A 1 101 ? 17.607 30.650 5.774 1.00 87.06 101 SER A CA 1
ATOM 773 C C . SER A 1 101 ? 18.248 32.015 5.518 1.00 87.06 101 SER A C 1
ATOM 775 O O . SER A 1 101 ? 19.474 32.135 5.650 1.00 87.06 101 SER A O 1
ATOM 777 N N . THR A 1 102 ? 17.459 33.008 5.107 1.00 83.88 102 THR A N 1
ATOM 778 C CA . THR A 1 102 ? 17.911 34.373 4.810 1.00 83.88 102 THR A CA 1
ATOM 779 C C . THR A 1 102 ? 17.158 35.377 5.677 1.00 83.88 102 THR A C 1
ATOM 781 O O . THR A 1 102 ? 17.678 35.814 6.700 1.00 83.88 102 THR A O 1
ATOM 784 N N . THR A 1 103 ? 15.909 35.676 5.331 1.00 83.50 103 THR A N 1
ATOM 785 C CA . THR A 1 103 ? 15.136 36.778 5.908 1.00 83.50 103 THR A CA 1
ATOM 786 C C . THR A 1 103 ? 14.801 36.558 7.382 1.00 83.50 103 THR A C 1
ATOM 788 O O . THR A 1 103 ? 15.008 37.446 8.208 1.00 83.50 103 THR A O 1
ATOM 791 N N . VAL A 1 104 ? 14.293 35.374 7.743 1.00 86.19 104 VAL A N 1
ATOM 792 C CA . VAL A 1 104 ? 13.850 35.107 9.122 1.00 86.19 104 VAL A CA 1
ATOM 793 C C . VAL A 1 104 ? 15.037 35.008 10.073 1.00 86.19 104 VAL A C 1
ATOM 795 O O . VAL A 1 104 ? 15.015 35.620 11.140 1.00 86.19 104 VAL A O 1
ATOM 798 N N . VAL A 1 105 ? 16.085 34.265 9.705 1.00 87.38 105 VAL A N 1
ATOM 799 C CA . VAL A 1 105 ? 17.259 34.105 10.574 1.00 87.38 105 VAL A CA 1
ATOM 800 C C . VAL A 1 105 ? 17.996 35.424 10.816 1.00 87.38 105 VAL A C 1
ATOM 802 O O . VAL A 1 105 ? 18.501 35.624 11.922 1.00 87.38 105 VAL A O 1
ATOM 805 N N . GLU A 1 106 ? 18.025 36.330 9.834 1.00 84.69 106 GLU A N 1
ATOM 806 C CA . GLU A 1 106 ? 18.589 37.676 9.978 1.00 84.69 106 GLU A CA 1
ATOM 807 C C . GLU A 1 106 ? 17.729 38.541 10.907 1.00 84.69 106 GLU A C 1
ATOM 809 O O . GLU A 1 106 ? 18.235 39.091 11.889 1.00 84.69 106 GLU A O 1
ATOM 814 N N . ALA A 1 107 ? 16.412 38.573 10.676 1.00 83.19 107 ALA A N 1
ATOM 815 C CA . ALA A 1 107 ? 15.471 39.336 11.494 1.00 83.19 107 ALA A CA 1
ATOM 816 C C . ALA A 1 107 ? 15.428 38.883 12.963 1.00 83.19 107 ALA A C 1
ATOM 818 O O . ALA A 1 107 ? 15.096 39.673 13.849 1.00 83.19 107 ALA A O 1
ATOM 819 N N . LEU A 1 108 ? 15.770 37.621 13.245 1.00 85.44 108 LEU A N 1
ATOM 820 C CA . LEU A 1 108 ? 15.825 37.101 14.609 1.00 85.44 108 LEU A CA 1
ATOM 821 C C . LEU A 1 108 ? 16.949 37.719 15.452 1.00 85.44 108 LEU A C 1
ATOM 823 O O . LEU A 1 108 ? 16.837 37.723 16.680 1.00 85.44 108 LEU A O 1
ATOM 827 N N . GLY A 1 109 ? 18.009 38.274 14.853 1.00 84.88 109 GLY A N 1
ATOM 828 C CA . GLY A 1 109 ? 19.119 38.853 15.613 1.00 84.88 109 GLY A CA 1
ATOM 829 C C . GLY A 1 109 ? 19.772 37.798 16.505 1.00 84.88 109 GLY A C 1
ATOM 830 O O . GLY A 1 109 ? 20.391 36.887 15.984 1.00 84.88 109 GLY A O 1
ATOM 831 N N . THR A 1 110 ? 19.643 37.883 17.832 1.00 85.75 110 THR A N 1
ATOM 832 C CA . THR A 1 110 ? 20.066 36.835 18.794 1.00 85.75 110 THR A CA 1
ATOM 833 C C . THR A 1 110 ? 18.907 35.996 19.346 1.00 85.75 110 THR A C 1
ATOM 835 O O . THR A 1 110 ? 19.137 35.060 20.112 1.00 85.75 110 THR A O 1
ATOM 838 N N . SER A 1 111 ? 17.674 36.320 18.955 1.00 88.06 111 SER A N 1
ATOM 839 C CA . SER A 1 111 ? 16.448 35.673 19.421 1.00 88.06 111 SER A CA 1
ATOM 840 C C . SER A 1 111 ? 16.241 34.303 18.769 1.00 88.06 111 SER A C 1
ATOM 842 O O . SER A 1 111 ? 16.829 33.987 17.733 1.00 88.06 111 SER A O 1
ATOM 844 N N . ARG A 1 112 ? 15.367 33.489 19.364 1.00 91.31 112 ARG A N 1
ATOM 845 C CA . ARG A 1 112 ? 14.962 32.172 18.849 1.00 91.31 112 ARG A CA 1
ATOM 846 C C . ARG A 1 112 ? 13.538 32.186 18.307 1.00 91.31 112 ARG A C 1
ATOM 848 O O . ARG A 1 112 ? 12.684 32.916 18.812 1.00 91.31 112 ARG A O 1
ATOM 855 N N . LEU A 1 113 ? 13.273 31.321 17.334 1.00 92.19 113 LEU A N 1
ATOM 856 C CA . LEU A 1 113 ? 11.940 31.064 16.800 1.00 92.19 113 LEU A CA 1
ATOM 857 C C . LEU A 1 113 ? 11.607 29.580 16.902 1.00 92.19 113 LEU A C 1
ATOM 859 O O . LEU A 1 113 ? 12.400 28.723 16.531 1.00 92.19 113 LEU A O 1
ATOM 863 N N . ILE A 1 114 ? 10.402 29.281 17.362 1.00 94.69 114 ILE A N 1
ATOM 864 C CA . ILE A 1 114 ? 9.848 27.932 17.367 1.00 94.69 114 ILE A CA 1
ATOM 865 C C . ILE A 1 114 ? 8.673 27.917 16.398 1.00 94.69 114 ILE A C 1
ATOM 867 O O . ILE A 1 114 ? 7.691 28.627 16.609 1.00 94.69 114 ILE A O 1
ATOM 871 N N . ILE A 1 115 ? 8.764 27.115 15.344 1.00 94.56 115 ILE A N 1
ATOM 872 C CA . ILE A 1 115 ? 7.694 26.944 14.361 1.00 94.56 115 ILE A CA 1
ATOM 873 C C . ILE A 1 115 ? 6.954 25.658 14.707 1.00 94.56 115 ILE A C 1
ATOM 875 O O . ILE A 1 115 ? 7.512 24.564 14.636 1.00 94.56 115 ILE A O 1
ATOM 879 N N . CYS A 1 116 ? 5.701 25.784 15.127 1.00 95.19 116 CYS A N 1
ATOM 880 C CA . CYS A 1 116 ? 4.868 24.644 15.483 1.00 95.19 116 CYS A CA 1
ATOM 881 C C . CYS A 1 116 ? 3.833 24.399 14.397 1.00 95.19 116 CYS A C 1
ATOM 883 O O . CYS A 1 116 ? 3.012 25.277 14.175 1.00 95.19 116 CYS A O 1
ATOM 885 N N . PHE A 1 117 ? 3.858 23.226 13.773 1.00 93.94 117 PHE A N 1
ATOM 886 C CA . PHE A 1 117 ? 2.841 22.754 12.839 1.00 93.94 117 PHE A CA 1
ATOM 887 C C . PHE A 1 117 ? 1.871 21.825 13.579 1.00 93.94 117 PHE A C 1
ATOM 889 O O . PHE A 1 117 ? 2.285 20.778 14.084 1.00 93.94 117 PHE A O 1
ATOM 896 N N . ASP A 1 118 ? 0.599 22.214 13.655 1.00 90.56 118 ASP A N 1
ATOM 897 C CA . ASP A 1 118 ? -0.487 21.435 14.256 1.00 90.56 118 ASP A CA 1
ATOM 898 C C . ASP A 1 118 ? -1.367 20.785 13.180 1.00 90.56 118 ASP A C 1
ATOM 900 O O . ASP A 1 118 ? -1.405 21.235 12.039 1.00 90.56 118 ASP A O 1
ATOM 904 N N . GLU A 1 119 ? -2.046 19.695 13.539 1.00 86.50 119 GLU A N 1
ATOM 905 C CA . GLU A 1 119 ? -2.817 18.839 12.621 1.00 86.50 119 GLU A CA 1
ATOM 906 C C . GLU A 1 119 ? -2.036 18.359 11.372 1.00 86.50 119 GLU A C 1
ATOM 908 O O . GLU A 1 119 ? -2.582 18.298 10.267 1.00 86.50 119 GLU A O 1
ATOM 913 N N . ILE A 1 120 ? -0.773 17.940 11.520 1.00 89.06 120 ILE A N 1
ATOM 914 C CA . ILE A 1 120 ? 0.040 17.473 10.373 1.00 89.06 120 ILE A CA 1
ATOM 915 C C . ILE A 1 120 ? -0.564 16.264 9.631 1.00 89.06 120 ILE A C 1
ATOM 917 O O . ILE A 1 120 ? -0.281 16.063 8.452 1.00 89.06 120 ILE A O 1
ATOM 921 N N . ASP A 1 121 ? -1.460 15.500 10.269 1.00 81.88 121 ASP A N 1
ATOM 922 C CA . ASP A 1 121 ? -2.261 14.437 9.639 1.00 81.88 121 ASP A CA 1
ATOM 923 C C . ASP A 1 121 ? -3.091 14.917 8.434 1.00 81.88 121 ASP A C 1
ATOM 925 O O . ASP A 1 121 ? -3.487 14.114 7.590 1.00 81.88 121 ASP A O 1
ATOM 929 N N . ARG A 1 122 ? -3.351 16.220 8.297 1.00 82.44 122 ARG A N 1
ATOM 930 C CA . ARG A 1 122 ? -4.039 16.768 7.119 1.00 82.44 122 ARG A CA 1
ATOM 931 C C . ARG A 1 122 ? -3.206 16.722 5.847 1.00 82.44 122 ARG A C 1
ATOM 933 O O . ARG A 1 122 ? -3.772 16.762 4.756 1.00 82.44 122 ARG A O 1
ATOM 940 N N . LEU A 1 123 ? -1.889 16.601 5.976 1.00 82.81 123 LEU A N 1
ATOM 941 C CA . LEU A 1 123 ? -0.998 16.459 4.835 1.00 82.81 123 LEU A CA 1
ATOM 942 C C . LEU A 1 123 ? -1.085 15.062 4.207 1.00 82.81 123 LEU A C 1
ATOM 944 O O . LEU A 1 123 ? -0.645 14.894 3.079 1.00 82.81 123 LEU A O 1
ATOM 948 N N . LEU A 1 124 ? -1.716 14.074 4.863 1.00 75.94 124 LEU A N 1
ATOM 949 C CA . LEU A 1 124 ? -1.865 12.710 4.332 1.00 75.94 124 LEU A CA 1
ATOM 950 C C . LEU A 1 124 ? -2.502 12.650 2.937 1.00 75.94 124 LEU A C 1
ATOM 952 O O . LEU A 1 124 ? -2.192 11.746 2.170 1.00 75.94 124 LEU A O 1
ATOM 956 N N . VAL A 1 125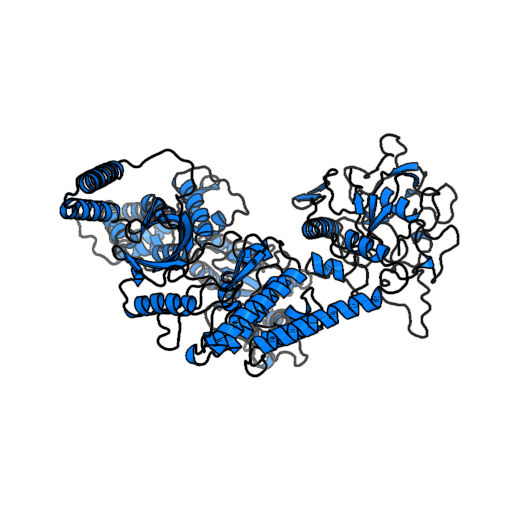 ? -3.376 13.605 2.616 1.00 68.19 125 VAL A N 1
ATOM 957 C CA . VAL A 1 125 ? -4.111 13.675 1.342 1.00 68.19 125 VAL A CA 1
ATOM 958 C C . VAL A 1 125 ? -3.479 14.639 0.330 1.00 68.19 125 VAL A C 1
ATOM 960 O O . VAL A 1 125 ? -4.132 15.004 -0.646 1.00 68.19 125 VAL A O 1
ATOM 963 N N . ARG A 1 126 ? -2.256 15.121 0.587 1.00 76.06 126 ARG A N 1
ATOM 964 C CA . ARG A 1 126 ? -1.561 16.120 -0.237 1.00 76.06 126 ARG A CA 1
ATOM 965 C C . ARG A 1 126 ? -0.379 15.489 -0.959 1.00 76.06 126 ARG A C 1
ATOM 967 O O . ARG A 1 126 ? 0.417 14.790 -0.342 1.00 76.06 126 ARG A O 1
ATOM 974 N N . ASP A 1 127 ? -0.249 15.793 -2.245 1.00 75.38 127 ASP A N 1
ATOM 975 C CA . ASP A 1 127 ? 0.753 15.161 -3.109 1.00 75.38 127 ASP A CA 1
ATOM 976 C C . ASP A 1 127 ? 2.187 15.670 -2.834 1.00 75.38 127 ASP A C 1
ATOM 978 O O . ASP A 1 127 ? 3.141 14.946 -3.069 1.00 75.38 127 ASP A O 1
ATOM 982 N N . PHE A 1 128 ? 2.343 16.869 -2.250 1.00 82.19 128 PHE A N 1
ATOM 983 C CA . PHE A 1 128 ? 3.637 17.483 -1.882 1.00 82.19 128 PHE A CA 1
ATOM 984 C C . PHE A 1 128 ? 4.070 17.211 -0.424 1.00 82.19 128 PHE A C 1
ATOM 986 O O . PHE A 1 128 ? 4.979 17.852 0.109 1.00 82.19 128 PHE A O 1
ATOM 993 N N . ARG A 1 129 ? 3.387 16.299 0.281 1.00 87.00 129 ARG A N 1
ATOM 994 C CA . ARG A 1 129 ? 3.635 15.997 1.704 1.00 87.00 129 ARG A CA 1
ATOM 995 C C . ARG A 1 129 ? 5.084 15.590 1.977 1.00 87.00 129 ARG A C 1
ATOM 997 O O . ARG A 1 129 ? 5.675 16.059 2.950 1.00 87.00 129 ARG A O 1
ATOM 1004 N N . ASP A 1 130 ? 5.628 14.703 1.149 1.00 83.75 130 ASP A N 1
ATOM 1005 C CA . ASP A 1 130 ? 6.983 14.188 1.339 1.00 83.75 130 ASP A CA 1
ATOM 1006 C C . ASP A 1 130 ? 8.022 15.302 1.116 1.00 83.75 130 ASP A C 1
ATOM 1008 O O . ASP A 1 130 ? 8.953 15.424 1.913 1.00 83.75 130 ASP A O 1
ATOM 1012 N N . ASP A 1 131 ? 7.793 16.199 0.149 1.00 84.75 131 ASP A N 1
ATOM 1013 C CA . ASP A 1 131 ? 8.636 17.378 -0.102 1.00 84.75 131 ASP A CA 1
ATOM 1014 C C . ASP A 1 131 ? 8.604 18.378 1.061 1.00 84.75 131 ASP A C 1
ATOM 1016 O O . ASP A 1 131 ? 9.638 18.916 1.465 1.00 84.75 131 ASP A O 1
ATOM 1020 N N . PHE A 1 132 ? 7.433 18.598 1.668 1.00 88.88 132 PHE A N 1
ATOM 1021 C CA . PHE A 1 132 ? 7.295 19.434 2.863 1.00 88.88 132 PHE A CA 1
ATOM 1022 C C . PHE A 1 132 ? 8.150 18.919 4.027 1.00 88.88 132 PHE A C 1
ATOM 1024 O O . PHE A 1 132 ? 8.898 19.682 4.649 1.00 88.88 132 PHE A O 1
ATOM 1031 N N . PHE A 1 133 ? 8.077 17.619 4.306 1.00 91.31 133 PHE A N 1
ATOM 1032 C CA . PHE A 1 133 ? 8.849 16.996 5.375 1.00 91.31 133 PHE A CA 1
ATOM 1033 C C . PHE A 1 133 ? 10.349 16.933 5.052 1.00 91.31 133 PHE A C 1
ATOM 1035 O O . PHE A 1 133 ? 11.170 17.259 5.918 1.00 91.31 133 PHE A O 1
ATOM 1042 N N . ALA A 1 134 ? 10.714 16.607 3.810 1.00 87.06 134 ALA A N 1
ATOM 1043 C CA . ALA A 1 134 ? 12.095 16.645 3.337 1.00 87.06 134 ALA A CA 1
ATOM 1044 C C . ALA A 1 134 ? 12.696 18.055 3.450 1.00 87.06 134 ALA A C 1
ATOM 1046 O O . ALA A 1 134 ? 13.838 18.203 3.888 1.00 87.06 134 ALA A O 1
ATOM 1047 N N . GLY A 1 135 ? 11.915 19.100 3.164 1.00 87.56 135 GLY A N 1
ATOM 1048 C CA . GLY A 1 135 ? 12.319 20.496 3.334 1.00 87.56 135 GLY A CA 1
ATOM 1049 C C . GLY A 1 135 ? 12.649 20.863 4.785 1.00 87.56 135 GLY A C 1
ATOM 1050 O O . GLY A 1 135 ? 13.671 21.506 5.040 1.00 87.56 135 GLY A O 1
ATOM 1051 N N . ILE A 1 136 ? 11.841 20.408 5.753 1.00 91.06 136 ILE A N 1
ATOM 1052 C CA . ILE A 1 136 ? 12.109 20.607 7.192 1.00 91.06 136 ILE A CA 1
ATOM 1053 C C . ILE A 1 136 ? 13.407 19.901 7.604 1.00 91.06 136 ILE A C 1
ATOM 1055 O O . ILE A 1 136 ? 14.249 20.493 8.285 1.00 91.06 136 ILE A O 1
ATOM 1059 N N . ARG A 1 137 ? 13.595 18.646 7.169 1.00 90.50 137 ARG A N 1
ATOM 1060 C CA . ARG A 1 137 ? 14.824 17.879 7.426 1.00 90.50 137 ARG A CA 1
ATOM 1061 C C . ARG A 1 137 ? 16.047 18.583 6.836 1.00 90.50 137 ARG A C 1
ATOM 1063 O O . ARG A 1 137 ? 17.047 18.753 7.531 1.00 90.50 137 ARG A O 1
ATOM 1070 N N . ALA A 1 138 ? 15.968 18.996 5.572 1.00 87.69 138 ALA A N 1
ATOM 1071 C CA . ALA A 1 138 ? 17.054 19.667 4.864 1.00 87.69 138 ALA A CA 1
ATOM 1072 C C . ALA A 1 138 ? 17.468 20.966 5.570 1.00 87.69 138 ALA A C 1
ATOM 1074 O O . ALA A 1 138 ? 18.659 21.182 5.801 1.00 87.69 138 ALA A O 1
ATOM 1075 N N . PHE A 1 139 ? 16.494 21.777 5.995 1.00 89.25 139 PHE A N 1
ATOM 1076 C CA . PHE A 1 139 ? 16.755 22.997 6.756 1.00 89.25 139 PHE A CA 1
ATOM 1077 C C . PHE A 1 139 ? 17.476 22.705 8.080 1.00 89.25 139 PHE A C 1
ATOM 1079 O O . PHE A 1 139 ? 18.474 23.349 8.405 1.00 89.25 139 PHE A O 1
ATOM 1086 N N . PHE A 1 140 ? 17.004 21.714 8.841 1.00 89.62 140 PHE A N 1
ATOM 1087 C CA . PHE A 1 140 ? 17.632 21.343 10.109 1.00 89.62 140 PHE A CA 1
ATOM 1088 C C . PHE A 1 140 ? 19.073 20.850 9.916 1.00 89.62 140 PHE A C 1
ATOM 1090 O O . PHE A 1 140 ? 19.979 21.286 10.630 1.00 89.62 140 PHE A O 1
ATOM 1097 N N . ASN A 1 141 ? 19.312 20.014 8.901 1.00 88.81 141 ASN A N 1
ATOM 1098 C CA . ASN A 1 141 ? 20.648 19.520 8.565 1.00 88.81 141 ASN A CA 1
ATOM 1099 C C . ASN A 1 141 ? 21.600 20.650 8.139 1.00 88.81 141 ASN A C 1
ATOM 1101 O O . ASN A 1 141 ? 22.779 20.625 8.498 1.00 88.81 141 ASN A O 1
ATOM 1105 N N . ALA A 1 142 ? 21.103 21.684 7.450 1.00 87.62 142 ALA A N 1
ATOM 1106 C CA . ALA A 1 142 ? 21.901 22.862 7.103 1.00 87.62 142 ALA A CA 1
ATOM 1107 C C . ALA A 1 142 ? 22.449 23.595 8.347 1.00 87.62 142 ALA A C 1
ATOM 1109 O O . ALA A 1 142 ? 23.515 24.214 8.284 1.00 87.62 142 ALA A O 1
ATOM 1110 N N . GLY A 1 143 ? 21.788 23.456 9.503 1.00 85.94 143 GLY A N 1
ATOM 1111 C CA . GLY A 1 143 ? 22.245 23.973 10.794 1.00 85.94 143 GLY A CA 1
ATOM 1112 C C . GLY A 1 143 ? 23.540 23.345 11.329 1.00 85.94 143 GLY A C 1
ATOM 1113 O O . GLY A 1 143 ? 24.095 23.845 12.310 1.00 85.94 143 GLY A O 1
ATOM 1114 N N . ALA A 1 144 ? 24.049 22.267 10.720 1.00 85.19 144 ALA A N 1
ATOM 1115 C CA . ALA A 1 144 ? 25.390 21.750 11.003 1.00 85.19 144 ALA A CA 1
ATOM 1116 C C . ALA A 1 144 ? 26.491 22.688 10.479 1.00 85.19 144 ALA A C 1
ATOM 1118 O O . ALA A 1 144 ? 27.484 22.906 11.168 1.00 85.19 144 ALA A O 1
ATOM 1119 N N . ASN A 1 145 ? 26.275 23.288 9.305 1.00 88.44 145 ASN A N 1
ATOM 1120 C CA . ASN A 1 145 ? 27.234 24.181 8.648 1.00 88.44 145 ASN A CA 1
ATOM 1121 C C . ASN A 1 145 ? 26.928 25.667 8.894 1.00 88.44 145 ASN A C 1
ATOM 1123 O O . ASN A 1 145 ? 27.791 26.517 8.691 1.00 88.44 145 ASN A O 1
ATOM 1127 N N . ARG A 1 146 ? 25.704 25.985 9.330 1.00 91.19 146 ARG A N 1
ATOM 1128 C CA . ARG A 1 146 ? 25.224 27.347 9.600 1.00 91.19 146 ARG A CA 1
ATOM 1129 C C . ARG A 1 146 ? 24.602 27.437 11.000 1.00 91.19 146 ARG A C 1
ATOM 1131 O O . ARG A 1 146 ? 23.386 27.273 11.138 1.00 91.19 146 ARG A O 1
ATOM 1138 N N . PRO A 1 147 ? 25.408 27.654 12.058 1.00 88.56 147 PRO A N 1
ATOM 1139 C CA . PRO A 1 147 ? 24.943 27.636 13.448 1.00 88.56 147 PRO A CA 1
ATOM 1140 C C . PRO A 1 147 ? 23.798 28.612 13.742 1.00 88.56 147 PRO A C 1
ATOM 1142 O O . PRO A 1 147 ? 22.980 28.352 14.623 1.00 88.56 147 PRO A O 1
ATOM 1145 N N . GLU A 1 148 ? 23.696 29.713 12.996 1.00 89.81 148 GLU A N 1
ATOM 1146 C CA . GLU A 1 148 ? 22.607 30.680 13.109 1.00 89.81 148 GLU A CA 1
ATOM 1147 C C . GLU A 1 148 ? 21.224 30.077 12.805 1.00 89.81 148 GLU A C 1
ATOM 1149 O O . GLU A 1 148 ? 20.232 30.526 13.387 1.00 89.81 148 GLU A O 1
ATOM 1154 N N . LEU A 1 149 ? 21.150 29.029 11.969 1.00 91.38 149 LEU A N 1
ATOM 1155 C CA . LEU A 1 149 ? 19.900 28.330 11.644 1.00 91.38 149 LEU A CA 1
ATOM 1156 C C . LEU A 1 149 ? 19.371 27.504 12.823 1.00 91.38 149 LEU A C 1
ATOM 1158 O O . LEU A 1 149 ? 18.162 27.330 12.942 1.00 91.38 149 LEU A O 1
ATOM 1162 N N . ARG A 1 150 ? 20.236 27.081 13.762 1.00 90.31 150 ARG A N 1
ATOM 1163 C CA . ARG A 1 150 ? 19.819 26.362 14.987 1.00 90.31 150 ARG A CA 1
ATOM 1164 C C . ARG A 1 150 ? 18.985 27.218 15.942 1.00 90.31 150 ARG A C 1
ATOM 1166 O O . ARG A 1 150 ? 18.476 26.721 16.940 1.00 90.31 150 ARG A O 1
ATOM 1173 N N . ARG A 1 151 ? 18.830 28.514 15.661 1.00 90.81 151 ARG A N 1
ATOM 1174 C CA . ARG A 1 151 ? 17.900 29.391 16.389 1.00 90.81 151 ARG A CA 1
ATOM 1175 C C . ARG A 1 151 ? 16.441 29.157 16.006 1.00 90.81 151 ARG A C 1
ATOM 1177 O O . ARG A 1 151 ? 15.566 29.700 16.678 1.00 90.81 151 ARG A O 1
ATOM 1184 N N . ILE A 1 152 ? 16.189 28.385 14.949 1.00 92.38 152 ILE A N 1
ATOM 1185 C CA . ILE A 1 152 ? 14.857 28.018 14.477 1.00 92.38 152 ILE A CA 1
ATOM 1186 C C . ILE A 1 152 ? 14.628 26.535 14.792 1.00 92.38 152 ILE A C 1
ATOM 1188 O O . ILE A 1 152 ? 15.292 25.669 14.230 1.00 92.38 152 ILE A O 1
ATOM 1192 N N . GLY A 1 153 ? 13.700 26.250 15.706 1.00 92.06 153 GLY A N 1
ATOM 1193 C CA . GLY A 1 153 ? 13.274 24.892 16.058 1.00 92.06 153 GLY A CA 1
ATOM 1194 C C . GLY A 1 153 ? 11.902 24.553 15.476 1.00 92.06 153 GLY A C 1
ATOM 1195 O O . GLY A 1 153 ? 11.083 25.448 15.250 1.00 92.06 153 GLY A O 1
ATOM 1196 N N . PHE A 1 154 ? 11.623 23.261 15.287 1.00 95.50 154 PHE A N 1
ATOM 1197 C CA . PHE A 1 154 ? 10.353 22.782 14.726 1.00 95.50 154 PHE A CA 1
ATOM 1198 C C . PHE A 1 154 ? 9.603 21.895 15.713 1.00 95.50 154 PHE A C 1
ATOM 1200 O O . PHE A 1 154 ? 10.195 21.031 16.354 1.00 95.50 154 PHE A O 1
ATOM 1207 N N . VAL A 1 155 ? 8.285 22.062 15.796 1.00 95.94 155 VAL A N 1
ATOM 1208 C CA . VAL A 1 155 ? 7.396 21.175 16.555 1.00 95.94 155 VAL A CA 1
ATOM 1209 C C . VAL A 1 155 ? 6.328 20.635 15.614 1.00 95.94 155 VAL A C 1
ATOM 1211 O O . VAL A 1 155 ? 5.540 21.404 15.080 1.00 95.94 155 VAL A O 1
ATOM 1214 N N . LEU A 1 156 ? 6.303 19.321 15.409 1.00 94.94 156 LEU A N 1
ATOM 1215 C CA . LEU A 1 156 ? 5.351 18.630 14.540 1.00 94.94 156 LEU A CA 1
ATOM 1216 C C . LEU A 1 156 ? 4.316 17.908 15.402 1.00 94.94 156 LEU A C 1
ATOM 1218 O O . LEU A 1 156 ? 4.661 16.994 16.153 1.00 94.94 156 LEU A O 1
ATOM 1222 N N . VAL A 1 157 ? 3.054 18.322 15.323 1.00 91.81 157 VAL A N 1
ATOM 1223 C CA . VAL A 1 157 ? 1.979 17.852 16.204 1.00 91.81 157 VAL A CA 1
ATOM 1224 C C . VAL A 1 157 ? 0.909 17.138 15.384 1.00 91.81 157 VAL A C 1
ATOM 1226 O O . VAL A 1 157 ? 0.362 17.696 14.436 1.00 91.81 157 VAL A O 1
ATOM 1229 N N . GLY A 1 158 ? 0.596 15.894 15.762 1.00 87.38 158 GLY A N 1
ATOM 1230 C CA . GLY A 1 158 ? -0.342 15.057 15.012 1.00 87.38 158 GLY A CA 1
ATOM 1231 C C . GLY A 1 158 ? -0.919 13.879 15.797 1.00 87.38 158 GLY A C 1
ATOM 1232 O O . GLY A 1 158 ? -0.580 13.633 16.960 1.00 87.38 158 GLY A O 1
ATOM 1233 N N . ALA A 1 159 ? -1.845 13.167 15.165 1.00 79.00 159 ALA A N 1
ATOM 1234 C CA . ALA A 1 159 ? -2.514 11.957 15.638 1.00 79.00 159 ALA A CA 1
ATOM 1235 C C . ALA A 1 159 ? -2.399 10.822 14.604 1.00 79.00 159 ALA A C 1
ATOM 1237 O O . ALA A 1 159 ? -3.387 10.175 14.264 1.00 79.00 159 ALA A O 1
ATOM 1238 N N . VAL A 1 160 ? -1.186 10.630 14.098 1.00 74.00 160 VAL A N 1
ATOM 1239 C CA . VAL A 1 160 ? -0.817 9.735 12.997 1.00 74.00 160 VAL A CA 1
ATOM 1240 C C . VAL A 1 160 ? 0.598 9.206 13.258 1.00 74.00 160 VAL A C 1
ATOM 1242 O O . VAL A 1 160 ? 1.361 9.837 13.998 1.00 74.00 160 VAL A O 1
ATOM 1245 N N . THR A 1 161 ? 0.947 8.045 12.705 1.00 72.50 161 THR A N 1
ATOM 1246 C CA . THR A 1 161 ? 2.299 7.486 12.839 1.00 72.50 161 THR A CA 1
ATOM 1247 C C . THR A 1 161 ? 3.279 8.132 11.849 1.00 72.50 161 THR A C 1
ATOM 1249 O O . THR A 1 161 ? 2.864 8.599 10.787 1.00 72.50 161 THR A O 1
ATOM 1252 N N . PRO A 1 162 ? 4.591 8.146 12.154 1.00 72.44 162 PRO A N 1
ATOM 1253 C CA . PRO A 1 162 ? 5.615 8.601 11.213 1.00 72.44 162 PRO A CA 1
ATOM 1254 C C . PRO A 1 162 ? 5.542 7.936 9.832 1.00 72.44 162 PRO A C 1
ATOM 1256 O O . PRO A 1 162 ? 5.662 8.633 8.828 1.00 72.44 162 PRO A O 1
ATOM 1259 N N . ASP A 1 163 ? 5.292 6.622 9.788 1.00 68.75 163 ASP A N 1
ATOM 1260 C CA . ASP A 1 163 ? 5.249 5.836 8.544 1.00 68.75 163 ASP A CA 1
ATOM 1261 C C . ASP A 1 163 ? 4.066 6.205 7.638 1.00 68.75 163 ASP A C 1
ATOM 1263 O O . ASP A 1 163 ? 4.136 6.050 6.424 1.00 68.75 163 ASP A O 1
ATOM 1267 N N . GLU A 1 164 ? 2.967 6.708 8.208 1.00 65.88 164 GLU A N 1
ATOM 1268 C CA . GLU A 1 164 ? 1.829 7.189 7.417 1.00 65.88 164 GLU A CA 1
ATOM 1269 C C . GLU A 1 164 ? 2.092 8.603 6.863 1.00 65.88 164 GLU A C 1
ATOM 1271 O O . GLU A 1 164 ? 1.580 8.956 5.802 1.00 65.88 164 GLU A O 1
ATOM 1276 N N . LEU A 1 165 ? 2.904 9.413 7.554 1.00 73.19 165 LEU A N 1
ATOM 1277 C CA . LEU A 1 165 ? 3.195 10.802 7.183 1.00 73.19 165 LEU A CA 1
ATOM 1278 C C . LEU A 1 165 ? 4.321 10.968 6.163 1.00 73.19 165 LEU A C 1
ATOM 1280 O O . LEU A 1 165 ? 4.368 12.010 5.515 1.00 73.19 165 LEU A O 1
ATOM 1284 N N . ALA A 1 166 ? 5.232 10.008 6.039 1.00 70.25 166 ALA A N 1
ATOM 1285 C CA . ALA A 1 166 ? 6.329 10.091 5.085 1.00 70.25 166 ALA A CA 1
ATOM 1286 C C . ALA A 1 166 ? 6.524 8.757 4.369 1.00 70.25 166 ALA A C 1
ATOM 1288 O O . ALA A 1 166 ? 6.816 7.750 5.010 1.00 70.25 166 ALA A O 1
ATOM 1289 N N . SER A 1 167 ? 6.423 8.769 3.039 1.00 70.69 167 SER A N 1
ATOM 1290 C CA . SER A 1 167 ? 6.560 7.548 2.229 1.00 70.69 167 SER A CA 1
ATOM 1291 C C . SER A 1 167 ? 7.999 7.017 2.227 1.00 70.69 167 SER A C 1
ATOM 1293 O O . SER A 1 167 ? 8.221 5.821 2.066 1.00 70.69 167 SER A O 1
ATOM 1295 N N . ASN A 1 168 ? 8.982 7.904 2.437 1.00 69.81 168 ASN A N 1
ATOM 1296 C CA . ASN A 1 168 ? 10.396 7.564 2.569 1.00 69.81 168 ASN A CA 1
ATOM 1297 C C . ASN A 1 168 ? 10.932 7.962 3.963 1.00 69.81 168 ASN A C 1
ATOM 1299 O O . ASN A 1 168 ? 11.195 9.146 4.213 1.00 69.81 168 ASN A O 1
ATOM 1303 N N . PRO A 1 169 ? 11.166 6.993 4.869 1.00 67.94 169 PRO A N 1
ATOM 1304 C CA . PRO A 1 169 ? 11.684 7.257 6.212 1.00 67.94 169 PRO A CA 1
ATOM 1305 C C . PRO A 1 169 ? 13.066 7.930 6.253 1.00 67.94 169 PRO A C 1
ATOM 1307 O O . PRO A 1 169 ? 13.381 8.599 7.235 1.00 67.94 169 PRO A O 1
ATOM 1310 N N . GLN A 1 170 ? 13.893 7.788 5.209 1.00 72.25 170 GLN A N 1
ATOM 1311 C CA . GLN A 1 170 ? 15.248 8.360 5.171 1.00 72.25 170 GLN A CA 1
ATOM 1312 C C . GLN A 1 170 ? 15.254 9.859 4.866 1.00 72.25 170 GLN A C 1
ATOM 1314 O O . GLN A 1 170 ? 16.053 10.610 5.432 1.00 72.25 170 GLN A O 1
ATOM 1319 N N . LEU A 1 171 ? 14.334 10.305 4.008 1.00 70.06 171 LEU A N 1
ATOM 1320 C CA . LEU A 1 171 ? 14.161 11.717 3.645 1.00 70.06 171 LEU A CA 1
ATOM 1321 C C . LEU A 1 171 ? 13.276 12.475 4.643 1.00 70.06 171 LEU A C 1
ATOM 1323 O O . LEU A 1 171 ? 13.230 13.702 4.646 1.00 70.06 171 LEU A O 1
ATOM 1327 N N . SER A 1 172 ? 12.621 11.744 5.536 1.00 82.38 172 SER A N 1
ATOM 1328 C CA . SER A 1 172 ? 11.745 12.272 6.568 1.00 82.38 172 SER A CA 1
ATOM 1329 C C . SER A 1 172 ? 12.500 12.927 7.739 1.00 82.38 172 SER A C 1
ATOM 1331 O O . SER A 1 172 ? 13.598 12.495 8.102 1.00 82.38 172 SER A O 1
ATOM 1333 N N . PRO A 1 173 ? 11.923 13.946 8.404 1.00 86.56 173 PRO A N 1
ATOM 1334 C CA . PRO A 1 173 ? 12.447 14.494 9.646 1.00 86.56 173 PRO A CA 1
ATOM 1335 C C . PRO A 1 173 ? 12.163 13.583 10.852 1.00 86.56 173 PRO A C 1
ATOM 1337 O O . PRO A 1 173 ? 12.749 13.794 11.910 1.00 86.56 173 PRO A O 1
ATOM 1340 N N . PHE A 1 174 ? 11.281 12.579 10.740 1.00 87.62 174 PHE A N 1
ATOM 1341 C CA . PHE A 1 174 ? 10.823 11.787 11.891 1.00 87.62 174 PHE A CA 1
ATOM 1342 C C . PHE A 1 174 ? 11.894 10.860 12.488 1.00 87.62 174 PHE A C 1
ATOM 1344 O O . PHE A 1 174 ? 11.801 10.531 13.666 1.00 87.62 174 PHE A O 1
ATOM 1351 N N . ASN A 1 175 ? 12.916 10.472 11.719 1.00 81.25 175 ASN A N 1
ATOM 1352 C CA . ASN A 1 175 ? 14.039 9.647 12.192 1.00 81.25 175 ASN A CA 1
ATOM 1353 C C . ASN A 1 175 ? 15.073 10.437 13.026 1.00 81.25 175 ASN A C 1
ATOM 1355 O O . ASN A 1 175 ? 15.769 9.853 13.850 1.00 81.25 175 ASN A O 1
ATOM 1359 N N . ILE A 1 176 ? 15.170 11.754 12.822 1.00 84.94 176 ILE A N 1
ATOM 1360 C CA . ILE A 1 176 ? 16.079 12.662 13.543 1.00 84.94 176 ILE A CA 1
ATOM 1361 C C . ILE A 1 176 ? 15.342 13.529 14.568 1.00 84.94 176 ILE A C 1
ATOM 1363 O O . ILE A 1 176 ? 15.971 14.207 15.381 1.00 84.94 176 ILE A O 1
ATOM 1367 N N . ALA A 1 177 ? 14.009 13.533 14.527 1.00 89.06 177 ALA A N 1
ATOM 1368 C CA . ALA A 1 177 ? 13.187 14.272 15.463 1.00 89.06 177 ALA A CA 1
ATOM 1369 C C . ALA A 1 177 ? 13.192 13.625 16.850 1.00 89.06 177 ALA A C 1
ATOM 1371 O O . ALA A 1 177 ? 13.111 12.407 17.012 1.00 89.06 177 ALA A O 1
ATOM 1372 N N . ARG A 1 178 ? 13.196 14.469 17.878 1.00 91.38 178 ARG A N 1
ATOM 1373 C CA . ARG A 1 178 ? 13.027 14.044 19.263 1.00 91.38 178 ARG A CA 1
ATOM 1374 C C . ARG A 1 178 ? 11.549 13.792 19.551 1.00 91.38 178 ARG A C 1
ATOM 1376 O O . ARG A 1 178 ? 10.746 14.727 19.560 1.00 91.38 178 ARG A O 1
ATOM 1383 N N . GLU A 1 179 ? 11.204 12.535 19.817 1.00 89.31 179 GLU A N 1
ATOM 1384 C CA . GLU A 1 179 ? 9.847 12.133 20.200 1.00 89.31 179 GLU A CA 1
ATOM 1385 C C . GLU A 1 179 ? 9.502 12.670 21.599 1.00 89.31 179 GLU A C 1
ATOM 1387 O O . GLU A 1 179 ? 10.144 12.325 22.592 1.00 89.31 179 GLU A O 1
ATOM 1392 N N . ILE A 1 180 ? 8.460 13.498 21.688 1.00 89.25 180 ILE A N 1
ATOM 1393 C CA . ILE A 1 180 ? 7.910 14.008 22.945 1.00 89.25 180 ILE A CA 1
ATOM 1394 C C . ILE A 1 180 ? 6.634 13.234 23.273 1.00 89.25 180 ILE A C 1
ATOM 1396 O O . ILE A 1 180 ? 5.561 13.465 22.703 1.00 89.25 180 ILE A O 1
ATOM 1400 N N . ARG A 1 181 ? 6.734 12.314 24.235 1.00 81.31 181 ARG A N 1
ATOM 1401 C CA . ARG A 1 181 ? 5.613 11.448 24.612 1.00 81.31 181 ARG A CA 1
ATOM 1402 C C . ARG A 1 181 ? 4.647 12.144 25.555 1.00 81.31 181 ARG A C 1
ATOM 1404 O O . ARG A 1 181 ? 4.947 12.435 26.710 1.00 81.31 181 ARG A O 1
ATOM 1411 N N . VAL A 1 182 ? 3.424 12.338 25.076 1.00 81.06 182 VAL A N 1
ATOM 1412 C CA . VAL A 1 182 ? 2.345 12.925 25.870 1.00 81.06 182 VAL A CA 1
ATOM 1413 C C . VAL A 1 182 ? 1.644 11.837 26.683 1.00 81.06 182 VAL A C 1
ATOM 1415 O O . VAL A 1 182 ? 0.798 11.108 26.172 1.00 81.06 182 VAL A O 1
ATOM 1418 N N . GLY A 1 183 ? 2.012 11.726 27.958 1.00 77.88 183 GLY A N 1
ATOM 1419 C CA . GLY A 1 183 ? 1.385 10.812 28.916 1.00 77.88 183 GLY A CA 1
ATOM 1420 C C . GLY A 1 183 ? 0.127 11.365 29.598 1.00 77.88 183 GLY A C 1
ATOM 1421 O O . GLY A 1 183 ? -0.303 12.499 29.353 1.00 77.88 183 GLY A O 1
ATOM 1422 N N . ASP A 1 184 ? -0.439 10.544 30.485 1.00 83.38 184 ASP A N 1
ATOM 1423 C CA . ASP A 1 184 ? -1.527 10.925 31.390 1.00 83.38 184 ASP A CA 1
ATOM 1424 C C . ASP A 1 184 ? -1.088 11.991 32.411 1.00 83.38 184 ASP A C 1
ATOM 1426 O O . ASP A 1 184 ? 0.085 12.367 32.504 1.00 83.38 184 ASP A O 1
ATOM 1430 N N . LEU A 1 185 ? -2.047 12.550 33.155 1.00 83.88 185 LEU A N 1
ATOM 1431 C CA . LEU A 1 185 ? -1.743 13.544 34.184 1.00 83.88 185 LEU A CA 1
ATOM 1432 C C . LEU A 1 185 ? -0.907 12.912 35.315 1.00 83.88 185 LEU A C 1
ATOM 1434 O O . LEU A 1 185 ? -1.201 11.792 35.719 1.00 83.88 185 LEU A O 1
ATOM 1438 N N . PRO A 1 186 ? 0.086 13.612 35.893 1.00 84.62 186 PRO A N 1
ATOM 1439 C CA . PRO A 1 186 ? 0.747 13.137 37.106 1.00 84.62 186 PRO A CA 1
ATOM 1440 C C . PRO A 1 186 ? -0.236 13.183 38.284 1.00 84.62 186 PRO A C 1
ATOM 1442 O O . PRO A 1 186 ? -0.868 14.218 38.517 1.00 84.62 186 PRO A O 1
ATOM 1445 N N . ARG A 1 187 ? -0.369 12.077 39.031 1.00 87.00 187 ARG A N 1
ATOM 1446 C CA . ARG A 1 187 ? -1.398 11.933 40.080 1.00 87.00 187 ARG A CA 1
ATOM 1447 C C . ARG A 1 187 ? -1.330 13.022 41.140 1.00 87.00 187 ARG A C 1
ATOM 1449 O O . ARG A 1 187 ? -2.352 13.634 41.431 1.00 87.00 187 ARG A O 1
ATOM 1456 N N . GLU A 1 188 ? -0.148 13.280 41.693 1.00 85.56 188 GLU A N 1
ATOM 1457 C CA . GLU A 1 188 ? 0.020 14.267 42.767 1.00 85.56 188 GLU A CA 1
ATOM 1458 C C . GLU A 1 188 ? -0.375 15.680 42.323 1.00 85.56 188 GLU A C 1
ATOM 1460 O O . GLU A 1 188 ? -1.092 16.388 43.029 1.00 85.56 188 GLU A O 1
ATOM 1465 N N . ASP A 1 189 ? 0.052 16.080 41.125 1.00 83.00 189 ASP A N 1
ATOM 1466 C CA . ASP A 1 189 ? -0.268 17.379 40.532 1.00 83.00 189 ASP A CA 1
ATOM 1467 C C . ASP A 1 189 ? -1.761 17.529 40.243 1.00 83.00 189 ASP A C 1
ATOM 1469 O O . ASP A 1 189 ? -2.342 18.599 40.454 1.00 83.00 189 ASP A O 1
ATOM 1473 N N . ALA A 1 190 ? -2.374 16.459 39.735 1.00 86.06 190 ALA A N 1
ATOM 1474 C CA . ALA A 1 190 ? -3.796 16.418 39.450 1.00 86.06 190 ALA A CA 1
ATOM 1475 C C . ALA A 1 190 ? -4.623 16.482 40.731 1.00 86.06 190 ALA A C 1
ATOM 1477 O O . ALA A 1 190 ? -5.544 17.291 40.803 1.00 86.06 190 ALA A O 1
ATOM 1478 N N . GLN A 1 191 ? -4.248 15.727 41.762 1.00 88.06 191 GLN A N 1
ATOM 1479 C CA . GLN A 1 191 ? -4.921 15.751 43.056 1.00 88.06 191 GLN A CA 1
ATOM 1480 C C . GLN A 1 191 ? -4.836 17.144 43.690 1.00 88.06 191 GLN A C 1
ATOM 1482 O O . GLN A 1 191 ? -5.868 17.727 44.014 1.00 88.06 191 GLN A O 1
ATOM 1487 N N . LYS A 1 192 ? -3.635 17.738 43.768 1.00 86.00 192 LYS A N 1
ATOM 1488 C CA . LYS A 1 192 ? -3.428 19.074 44.361 1.00 86.00 192 LYS A CA 1
ATOM 1489 C C . LYS A 1 192 ? -4.258 20.172 43.689 1.00 86.00 192 LYS A C 1
ATOM 1491 O O . LYS A 1 192 ? -4.653 21.121 44.358 1.00 86.00 192 LYS A O 1
ATOM 1496 N N . LYS A 1 193 ? -4.493 20.079 42.375 1.00 85.81 193 LYS A N 1
ATOM 1497 C CA . LYS A 1 193 ? -5.174 21.133 41.600 1.00 85.81 193 LYS A CA 1
ATOM 1498 C C . LYS A 1 193 ? -6.662 20.880 41.390 1.00 85.81 193 LYS A C 1
ATOM 1500 O O . LYS A 1 193 ? -7.428 21.835 41.379 1.00 85.81 193 LYS A O 1
ATOM 1505 N N . LEU A 1 194 ? -7.067 19.627 41.191 1.00 89.88 194 LEU A N 1
ATOM 1506 C CA . LEU A 1 194 ? -8.448 19.285 40.853 1.00 89.88 194 LEU A CA 1
ATOM 1507 C C . LEU A 1 194 ? -9.280 18.933 42.085 1.00 89.88 194 LEU A C 1
ATOM 1509 O O . LEU A 1 194 ? -10.448 19.302 42.110 1.00 89.88 194 LEU A O 1
ATOM 1513 N N . ALA A 1 195 ? -8.710 18.288 43.112 1.00 89.31 195 ALA A N 1
ATOM 1514 C CA . ALA A 1 195 ? -9.480 17.900 44.300 1.00 89.31 195 ALA A CA 1
ATOM 1515 C C . ALA A 1 195 ? -10.047 19.125 45.038 1.00 89.31 195 ALA A C 1
ATOM 1517 O O . ALA A 1 195 ? -11.202 19.121 45.453 1.00 89.31 195 ALA A O 1
ATOM 1518 N N . VAL A 1 196 ? -9.261 20.205 45.119 1.00 85.56 196 VAL A N 1
ATOM 1519 C CA . VAL A 1 196 ? -9.643 21.466 45.783 1.00 85.56 196 VAL A CA 1
ATOM 1520 C C . VAL A 1 196 ? -10.851 22.137 45.116 1.00 85.56 196 VAL A C 1
ATOM 1522 O O . VAL A 1 196 ? -11.604 22.837 45.787 1.00 85.56 196 VAL A O 1
ATOM 1525 N N . GLY A 1 197 ? -11.044 21.921 43.811 1.00 84.44 197 GLY A N 1
ATOM 1526 C CA . GLY A 1 197 ? -12.158 22.483 43.044 1.00 84.44 197 GLY A CA 1
ATOM 1527 C C . GLY A 1 197 ? -13.459 21.684 43.136 1.00 84.44 197 GLY A C 1
ATOM 1528 O O . GLY A 1 197 ? -14.460 22.113 42.570 1.00 84.44 197 GLY A O 1
ATOM 1529 N N . LEU A 1 198 ? -13.465 20.529 43.811 1.00 90.25 198 LEU A N 1
ATOM 1530 C CA . LEU A 1 198 ? -14.664 19.704 43.937 1.00 90.25 198 LEU A CA 1
ATOM 1531 C C . LEU A 1 198 ? -15.585 20.235 45.055 1.00 90.25 198 LEU A C 1
ATOM 1533 O O . LEU A 1 198 ? -15.089 20.622 46.120 1.00 90.25 198 LEU A O 1
ATOM 1537 N N . PRO A 1 199 ? -16.920 20.190 44.879 1.00 89.75 199 PRO A N 1
ATOM 1538 C CA . PRO A 1 199 ? -17.900 20.793 45.781 1.00 89.75 199 PRO A CA 1
ATOM 1539 C C . PRO A 1 199 ? -18.187 19.913 47.015 1.00 89.75 199 PRO A C 1
ATOM 1541 O O . PRO A 1 199 ? -19.316 19.841 47.498 1.00 89.75 199 PRO A O 1
ATOM 1544 N N . PHE A 1 200 ? -17.164 19.230 47.537 1.00 89.31 200 PHE A N 1
ATOM 1545 C CA . PHE A 1 200 ? -17.237 18.408 48.747 1.00 89.31 200 PHE A CA 1
ATOM 1546 C C . PHE A 1 200 ? -16.556 19.105 49.935 1.00 89.31 200 PHE A C 1
ATOM 1548 O O . PHE A 1 200 ? -15.672 19.944 49.737 1.00 89.31 200 PHE A O 1
ATOM 1555 N N . PRO A 1 201 ? -16.901 18.729 51.181 1.00 89.19 201 PRO A N 1
ATOM 1556 C CA . PRO A 1 201 ? -16.103 19.050 52.363 1.00 89.19 201 PRO A CA 1
ATOM 1557 C C . PRO A 1 201 ? -14.623 18.674 52.184 1.00 89.19 201 PRO A C 1
ATOM 1559 O O . PRO A 1 201 ? -14.304 17.690 51.514 1.00 89.19 201 PRO A O 1
ATOM 1562 N N . LYS A 1 202 ? -13.706 19.447 52.785 1.00 86.62 202 LYS A N 1
ATOM 1563 C CA . LYS A 1 202 ? -12.247 19.285 52.603 1.00 86.62 202 LYS A CA 1
ATOM 1564 C C . LYS A 1 202 ? -11.740 17.870 52.909 1.00 86.62 202 LYS A C 1
ATOM 1566 O O . LYS A 1 202 ? -10.821 17.399 52.249 1.00 86.62 202 LYS A O 1
ATOM 1571 N N . ASP A 1 203 ? -12.334 17.201 53.890 1.00 87.50 203 ASP A N 1
ATOM 1572 C CA . ASP A 1 203 ? -12.027 15.824 54.286 1.00 87.50 203 ASP A CA 1
ATOM 1573 C C . ASP A 1 203 ? -12.449 14.781 53.234 1.00 87.50 203 ASP A C 1
ATOM 1575 O O . ASP A 1 203 ? -11.867 13.700 53.165 1.00 87.50 203 ASP A O 1
ATOM 1579 N N . LEU A 1 204 ? -13.401 15.124 52.362 1.00 90.62 204 LEU A N 1
ATOM 1580 C CA . LEU A 1 204 ? -13.952 14.243 51.330 1.00 90.62 204 LEU A CA 1
ATOM 1581 C C . LEU A 1 204 ? -13.445 14.546 49.913 1.00 90.62 204 LEU A C 1
ATOM 1583 O O . LEU A 1 204 ? -13.524 13.678 49.047 1.00 90.62 204 LEU A O 1
ATOM 1587 N N . GLN A 1 205 ? -12.885 15.734 49.665 1.00 91.38 205 GLN A N 1
ATOM 1588 C CA . GLN A 1 205 ? -12.364 16.140 48.350 1.00 91.38 205 GLN A CA 1
ATOM 1589 C C . GLN A 1 205 ? -11.324 15.162 47.785 1.00 91.38 205 GLN A C 1
ATOM 1591 O O . GLN A 1 205 ? -11.388 14.794 46.610 1.00 91.38 205 GLN A O 1
ATOM 1596 N N . ASN A 1 206 ? -10.391 14.696 48.621 1.00 92.12 206 ASN A N 1
ATOM 1597 C CA . ASN A 1 206 ? -9.371 13.734 48.195 1.00 92.12 206 ASN A CA 1
ATOM 1598 C C . ASN A 1 206 ? -9.975 12.366 47.873 1.00 92.12 206 ASN A C 1
ATOM 1600 O O . ASN A 1 206 ? -9.603 11.778 46.862 1.00 92.12 206 ASN A O 1
ATOM 1604 N N . ARG A 1 207 ? -10.949 11.899 48.668 1.00 92.50 207 ARG A N 1
ATOM 1605 C CA . ARG A 1 207 ? -11.664 10.641 48.409 1.00 92.50 207 ARG A CA 1
ATOM 1606 C C . ARG A 1 207 ? -12.460 10.710 47.105 1.00 92.50 207 ARG A C 1
ATOM 1608 O O . ARG A 1 207 ? -12.369 9.800 46.288 1.00 92.50 207 ARG A O 1
ATOM 1615 N N . ALA A 1 208 ? -13.167 11.816 46.869 1.00 92.38 208 ALA A N 1
ATOM 1616 C CA . ALA A 1 208 ? -13.873 12.049 45.612 1.00 92.38 208 ALA A CA 1
ATOM 1617 C C . ALA A 1 208 ? -12.915 12.019 44.415 1.00 92.38 208 ALA A C 1
ATOM 1619 O O . ALA A 1 208 ? -13.179 11.346 43.418 1.00 92.38 208 ALA A O 1
ATOM 1620 N N . PHE A 1 209 ? -11.774 12.704 44.528 1.00 94.81 209 PHE A N 1
ATOM 1621 C CA . PHE A 1 209 ? -10.748 12.683 43.493 1.00 94.81 209 PHE A CA 1
ATOM 1622 C C . PHE A 1 209 ? -10.162 11.280 43.287 1.00 94.81 209 PHE A C 1
ATOM 1624 O O . PHE A 1 209 ? -9.995 10.868 42.143 1.00 94.81 209 PHE A O 1
ATOM 1631 N N . ASP A 1 210 ? -9.897 10.521 44.352 1.00 93.75 210 ASP A N 1
ATOM 1632 C CA . ASP A 1 210 ? -9.420 9.138 44.255 1.00 93.75 210 ASP A CA 1
ATOM 1633 C C . ASP A 1 210 ? -10.436 8.239 43.539 1.00 93.75 210 ASP A C 1
ATOM 1635 O O . ASP A 1 210 ? -10.043 7.381 42.744 1.00 93.75 210 ASP A O 1
ATOM 1639 N N . ARG A 1 211 ? -11.742 8.473 43.727 1.00 95.44 211 ARG A N 1
ATOM 1640 C CA . ARG A 1 211 ? -12.783 7.766 42.973 1.00 95.44 211 ARG A CA 1
ATOM 1641 C C . ARG A 1 211 ? -12.835 8.182 41.502 1.00 95.44 211 ARG A C 1
ATOM 1643 O O . ARG A 1 211 ? -12.972 7.323 40.631 1.00 95.44 211 ARG A O 1
ATOM 1650 N N . VAL A 1 212 ? -12.655 9.467 41.187 1.00 95.12 212 VAL A N 1
ATOM 1651 C CA . VAL A 1 212 ? -12.499 9.926 39.791 1.00 95.12 212 VAL A CA 1
ATOM 1652 C C . VAL A 1 212 ? -11.253 9.298 39.159 1.00 95.12 212 VAL A C 1
ATOM 1654 O O . VAL A 1 212 ? -11.287 8.831 38.016 1.00 95.12 212 VAL A O 1
ATOM 1657 N N . TRP A 1 213 ? -10.152 9.241 39.905 1.00 93.94 213 TRP A N 1
ATOM 1658 C CA . TRP A 1 213 ? -8.900 8.633 39.473 1.00 93.94 213 TRP A CA 1
ATOM 1659 C C . TRP A 1 213 ? -9.061 7.138 39.208 1.00 93.94 213 TRP A C 1
ATOM 1661 O O . TRP A 1 213 ? -8.595 6.648 38.185 1.00 93.94 213 TRP A O 1
ATOM 1671 N N . PHE A 1 214 ? -9.778 6.426 40.079 1.00 93.81 214 PHE A N 1
ATOM 1672 C CA . PHE A 1 214 ? -10.092 5.007 39.920 1.00 93.81 214 PHE A CA 1
ATOM 1673 C C . PHE A 1 214 ? -10.740 4.700 38.562 1.00 93.81 214 PHE A C 1
ATOM 1675 O O . PHE A 1 214 ? -10.394 3.698 37.935 1.00 93.81 214 PHE A O 1
ATOM 1682 N N . TRP A 1 215 ? -11.644 5.561 38.087 1.00 93.44 215 TRP A N 1
ATOM 1683 C CA . TRP A 1 215 ? -12.309 5.389 36.793 1.00 93.44 215 TRP A CA 1
ATOM 1684 C C . TRP A 1 215 ? -11.466 5.824 35.598 1.00 93.44 215 TRP A C 1
ATOM 1686 O O . TRP A 1 215 ? -11.471 5.153 34.565 1.00 93.44 215 TRP A O 1
ATOM 1696 N N . THR A 1 216 ? -10.780 6.958 35.728 1.00 93.00 216 THR A N 1
ATOM 1697 C CA . THR A 1 216 ? -10.158 7.667 34.599 1.00 93.00 216 THR A CA 1
ATOM 1698 C C . THR A 1 216 ? -8.674 7.361 34.419 1.00 93.00 216 THR A C 1
ATOM 1700 O O . THR A 1 216 ? -8.133 7.645 33.353 1.00 93.00 216 THR A O 1
ATOM 1703 N N . SER A 1 217 ? -8.015 6.807 35.440 1.00 89.88 217 SER A N 1
ATOM 1704 C CA . SER A 1 217 ? -6.568 6.550 35.492 1.00 89.88 217 SER A CA 1
ATOM 1705 C C . SER A 1 217 ? -5.704 7.770 35.136 1.00 89.88 217 SER A C 1
ATOM 1707 O O . SER A 1 217 ? -4.615 7.627 34.595 1.00 89.88 217 SER A O 1
ATOM 1709 N N . GLY A 1 218 ? -6.188 8.988 35.405 1.00 86.75 218 GLY A N 1
ATOM 1710 C CA . GLY A 1 218 ? -5.463 10.223 35.082 1.00 86.75 218 GLY A CA 1
ATOM 1711 C C . GLY A 1 218 ? -5.533 10.654 33.614 1.00 86.75 218 GLY A C 1
ATOM 1712 O O . GLY A 1 218 ? -4.828 11.593 33.230 1.00 86.75 218 GLY A O 1
ATOM 1713 N N . HIS A 1 219 ? -6.385 10.019 32.799 1.00 88.69 219 HIS A N 1
ATOM 1714 C CA . HIS A 1 219 ? -6.618 10.432 31.418 1.00 88.69 219 HIS A CA 1
ATOM 1715 C C . HIS A 1 219 ? -7.058 11.908 31.365 1.00 88.69 219 HIS A C 1
ATOM 1717 O O . HIS A 1 219 ? -8.160 12.222 31.820 1.00 88.69 219 HIS A O 1
ATOM 1723 N N . PRO A 1 220 ? -6.293 12.824 30.731 1.00 84.12 220 PRO A N 1
ATOM 1724 C CA . PRO A 1 220 ? -6.485 14.269 30.865 1.00 84.12 220 PRO A CA 1
ATOM 1725 C C . PRO A 1 220 ? -7.917 14.749 30.619 1.00 84.12 220 PRO A C 1
ATOM 1727 O O . PRO A 1 220 ? -8.495 15.410 31.479 1.00 84.12 220 PRO A O 1
ATOM 1730 N N . TYR A 1 221 ? -8.503 14.368 29.478 1.00 85.56 221 TYR A N 1
ATOM 1731 C CA . TYR A 1 221 ? -9.873 14.740 29.126 1.00 85.56 221 TYR A CA 1
ATOM 1732 C C . TYR A 1 221 ? -10.915 14.156 30.092 1.00 85.56 221 TYR A C 1
ATOM 1734 O O . TYR A 1 221 ? -11.703 14.907 30.660 1.00 85.56 221 TYR A O 1
ATOM 1742 N N . LEU A 1 222 ? -10.905 12.835 30.315 1.00 89.94 222 LEU A N 1
ATOM 1743 C CA . LEU A 1 222 ? -11.873 12.157 31.182 1.00 89.94 222 LEU A CA 1
ATOM 1744 C C . LEU A 1 222 ? -11.792 12.655 32.629 1.00 89.94 222 LEU A C 1
ATOM 1746 O O . LEU A 1 222 ? -12.824 12.956 33.223 1.00 89.94 222 LEU A O 1
ATOM 1750 N N . THR A 1 223 ? -10.586 12.800 33.187 1.00 91.12 223 THR A N 1
ATOM 1751 C CA . THR A 1 223 ? -10.386 13.302 34.553 1.00 91.12 223 THR A CA 1
ATOM 1752 C C . THR A 1 223 ? -10.905 14.732 34.692 1.00 91.12 223 THR A C 1
ATOM 1754 O O . THR A 1 223 ? -11.696 15.005 35.590 1.00 91.12 223 THR A O 1
ATOM 1757 N N . GLN A 1 224 ? -10.528 15.645 33.788 1.00 88.94 224 GLN A N 1
ATOM 1758 C CA . GLN A 1 224 ? -10.978 17.042 33.855 1.00 88.94 224 GLN A CA 1
ATOM 1759 C C . GLN A 1 224 ? -12.485 17.178 33.638 1.00 88.94 224 GLN A C 1
ATOM 1761 O O . GLN A 1 224 ? -13.143 17.882 34.398 1.00 88.94 224 GLN A O 1
ATOM 1766 N N . ARG A 1 225 ? -13.043 16.479 32.643 1.00 90.12 225 ARG A N 1
ATOM 1767 C CA . ARG A 1 225 ? -14.479 16.508 32.342 1.00 90.12 225 ARG A CA 1
ATOM 1768 C C . ARG A 1 225 ? -15.312 15.948 33.494 1.00 90.12 225 ARG A C 1
ATOM 1770 O O . ARG A 1 225 ? -16.330 16.542 33.834 1.00 90.12 225 ARG A O 1
ATOM 1777 N N . THR A 1 226 ? -14.869 14.853 34.114 1.00 92.00 226 THR A N 1
ATOM 1778 C CA . THR A 1 226 ? -15.552 14.281 35.285 1.00 92.00 226 THR A CA 1
ATOM 1779 C C . THR A 1 226 ? -15.512 15.254 36.461 1.00 92.00 226 THR A C 1
ATOM 1781 O O . THR A 1 226 ? -16.552 15.524 37.053 1.00 92.00 226 THR A O 1
ATOM 1784 N N . CYS A 1 227 ? -14.349 15.846 36.763 1.00 92.62 227 CYS A N 1
ATOM 1785 C CA . CYS A 1 227 ? -14.241 16.860 37.815 1.00 92.62 227 CYS A CA 1
ATOM 1786 C C . CYS A 1 227 ? -15.110 18.099 37.533 1.00 92.62 227 CYS A C 1
ATOM 1788 O O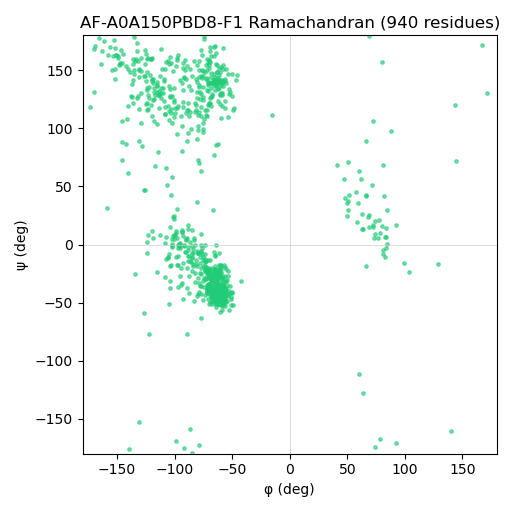 . CYS A 1 227 ? -15.761 18.586 38.451 1.00 92.62 227 CYS A O 1
ATOM 1790 N N . SER A 1 228 ? -15.164 18.579 36.283 1.00 90.88 228 SER A N 1
ATOM 1791 C CA . SER A 1 228 ? -16.014 19.715 35.879 1.00 90.88 228 SER A CA 1
ATOM 1792 C C . SER A 1 228 ? -17.492 19.404 36.095 1.00 90.88 228 SER A C 1
ATOM 1794 O O . SER A 1 228 ? -18.187 20.141 36.782 1.00 90.88 228 SER A O 1
ATOM 1796 N N . ALA A 1 229 ? -17.954 18.250 35.604 1.00 90.75 229 ALA A N 1
ATOM 1797 C CA . ALA A 1 229 ? -19.346 17.834 35.751 1.00 90.75 229 ALA A CA 1
ATOM 1798 C C . ALA A 1 229 ? -19.758 17.632 37.217 1.00 90.75 229 ALA A C 1
ATOM 1800 O O . ALA A 1 229 ? -20.918 17.841 37.562 1.00 90.75 229 ALA A O 1
ATOM 1801 N N . ILE A 1 230 ? -18.818 17.214 38.072 1.00 92.69 230 ILE A N 1
ATOM 1802 C CA . ILE A 1 230 ? -19.026 17.146 39.519 1.00 92.69 230 ILE A CA 1
ATOM 1803 C C . ILE A 1 230 ? -19.139 18.557 40.110 1.00 92.69 230 ILE A C 1
ATOM 1805 O O . ILE A 1 230 ? -20.035 18.788 40.912 1.00 92.69 230 ILE A O 1
ATOM 1809 N N . ALA A 1 231 ? -18.260 19.485 39.721 1.00 89.19 231 ALA A N 1
ATOM 1810 C CA . ALA A 1 231 ? -18.240 20.863 40.220 1.00 89.19 231 ALA A CA 1
ATOM 1811 C C . ALA A 1 231 ? -19.461 21.696 39.801 1.00 89.19 231 ALA A C 1
ATOM 1813 O O . ALA A 1 231 ? -19.857 22.607 40.522 1.00 89.19 231 ALA A O 1
ATOM 1814 N N . GLU A 1 232 ? -20.068 21.373 38.663 1.00 86.56 232 GLU A N 1
ATOM 1815 C CA . GLU A 1 232 ? -21.254 22.051 38.130 1.00 86.56 232 GLU A CA 1
ATOM 1816 C C . GLU A 1 232 ? -22.574 21.602 38.786 1.00 86.56 232 GLU A C 1
ATOM 1818 O O . GLU A 1 232 ? -23.622 22.180 38.500 1.00 86.56 232 GLU A O 1
ATOM 1823 N N . GLN A 1 233 ? -22.561 20.570 39.639 1.00 80.38 233 GLN A N 1
ATOM 1824 C CA . GLN A 1 233 ? -23.773 19.951 40.186 1.00 80.38 233 GLN A CA 1
ATOM 1825 C C . GLN A 1 233 ? -23.792 19.939 41.712 1.00 80.38 233 GLN A C 1
ATOM 1827 O O . GLN A 1 233 ? -22.757 19.817 42.365 1.00 80.38 233 GLN A O 1
ATOM 1832 N N . ASP A 1 234 ? -24.995 20.030 42.283 1.00 77.75 234 ASP A N 1
ATOM 1833 C CA . ASP A 1 234 ? -25.178 19.883 43.723 1.00 77.75 234 ASP A CA 1
ATOM 1834 C C . ASP A 1 234 ? -25.117 18.397 44.106 1.00 77.75 234 ASP A C 1
ATOM 1836 O O . ASP A 1 234 ? -25.926 17.584 43.657 1.00 77.75 234 ASP A O 1
ATOM 1840 N N . TRP A 1 235 ? -24.139 18.052 44.944 1.00 77.88 235 TRP A N 1
ATOM 1841 C CA . TRP A 1 235 ? -23.909 16.697 45.447 1.00 77.88 235 TRP A CA 1
ATOM 1842 C C . TRP A 1 235 ? -25.080 16.170 46.293 1.00 77.88 235 TRP A C 1
ATOM 1844 O O . TRP A 1 235 ? -25.250 14.956 46.403 1.00 77.88 235 TRP A O 1
ATOM 1854 N N . GLY A 1 236 ? -25.909 17.054 46.868 1.00 72.50 236 GLY A N 1
ATOM 1855 C CA . GLY A 1 236 ? -27.014 16.654 47.740 1.00 72.50 236 GLY A CA 1
ATOM 1856 C C . GLY A 1 236 ? -26.487 16.013 49.028 1.00 72.50 236 GLY A C 1
ATOM 1857 O O . GLY A 1 236 ? -26.278 14.799 49.110 1.00 72.50 236 GLY A O 1
ATOM 1858 N N . ARG A 1 237 ? -26.237 16.848 50.048 1.00 67.56 237 ARG A N 1
ATOM 1859 C CA . ARG A 1 237 ? -25.615 16.448 51.326 1.00 67.56 237 ARG A CA 1
ATOM 1860 C C . ARG A 1 237 ? -26.302 15.208 51.926 1.00 67.56 237 ARG A C 1
ATOM 1862 O O . ARG A 1 237 ? -27.462 15.284 52.316 1.00 67.56 237 ARG A O 1
ATOM 1869 N N . GLY A 1 238 ? -25.564 14.098 52.032 1.00 68.56 238 GLY A N 1
ATOM 1870 C CA . GLY A 1 238 ? -26.042 12.820 52.586 1.00 68.56 238 GLY A CA 1
ATOM 1871 C C . GLY A 1 238 ? -25.780 11.597 51.697 1.00 68.56 238 GLY A C 1
ATOM 1872 O O . GLY A 1 238 ? -25.805 10.473 52.192 1.00 68.56 238 GLY A O 1
ATOM 1873 N N . THR A 1 239 ? -25.480 11.799 50.412 1.00 79.94 239 THR A N 1
ATOM 1874 C CA . THR A 1 239 ? -25.105 10.722 49.478 1.00 79.94 239 THR A CA 1
ATOM 1875 C C . THR A 1 239 ? -23.644 10.313 49.674 1.00 79.94 239 THR A C 1
ATOM 1877 O O . THR A 1 239 ? -22.780 11.181 49.787 1.00 79.94 239 THR A O 1
ATOM 1880 N N . ASP A 1 240 ? -23.328 9.013 49.673 1.00 89.19 240 ASP A N 1
ATOM 1881 C CA . ASP A 1 240 ? -21.929 8.560 49.686 1.00 89.19 240 ASP A CA 1
ATOM 1882 C C . ASP A 1 240 ? -21.160 9.122 48.474 1.00 89.19 240 ASP A C 1
ATOM 1884 O O . ASP A 1 240 ? -21.661 9.161 47.347 1.00 89.19 240 ASP A O 1
ATOM 1888 N N . VAL A 1 241 ? -19.941 9.599 48.726 1.00 90.81 241 VAL A N 1
ATOM 1889 C CA . VAL A 1 241 ? -19.111 10.291 47.729 1.00 90.81 241 VAL A CA 1
ATOM 1890 C C . VAL A 1 241 ? -18.753 9.373 46.565 1.00 90.81 241 VAL A C 1
ATOM 1892 O O . VAL A 1 241 ? -18.789 9.811 45.415 1.00 90.81 241 VAL A O 1
ATOM 1895 N N . ASP A 1 242 ? -18.446 8.105 46.841 1.00 91.75 242 ASP A N 1
ATOM 1896 C CA . ASP A 1 242 ? -18.036 7.171 45.798 1.00 91.75 242 ASP A CA 1
ATOM 1897 C C . ASP A 1 242 ? -19.234 6.823 44.907 1.00 91.75 242 ASP A C 1
ATOM 1899 O O . ASP A 1 242 ? -19.115 6.821 43.681 1.00 91.75 242 ASP A O 1
ATOM 1903 N N . LEU A 1 243 ? -20.409 6.626 45.518 1.00 90.19 243 LEU A N 1
ATOM 1904 C CA . LEU A 1 243 ? -21.667 6.396 44.804 1.00 90.19 243 LEU A CA 1
ATOM 1905 C C . LEU A 1 243 ? -22.062 7.587 43.916 1.00 90.19 243 LEU A C 1
ATOM 1907 O O . LEU A 1 243 ? -22.524 7.397 42.785 1.00 90.19 243 LEU A O 1
ATOM 1911 N N . TYR A 1 244 ? -21.875 8.814 44.405 1.00 92.31 244 TYR A N 1
ATOM 1912 C CA . TYR A 1 244 ? -22.148 10.015 43.619 1.00 92.31 244 TYR A CA 1
ATOM 1913 C C . TYR A 1 244 ? -21.215 10.117 42.406 1.00 92.31 244 TYR A C 1
ATOM 1915 O O . TYR A 1 244 ? -21.686 10.286 41.279 1.00 92.31 244 TYR A O 1
ATOM 1923 N N . VAL A 1 245 ? -19.903 9.944 42.608 1.00 92.81 245 VAL A N 1
ATOM 1924 C CA . VAL A 1 245 ? -18.921 9.960 41.512 1.00 92.81 245 VAL A CA 1
ATOM 1925 C C . VAL A 1 245 ? -19.231 8.869 40.482 1.00 92.81 245 VAL A C 1
ATOM 1927 O O . VAL A 1 245 ? -19.238 9.152 39.284 1.00 92.81 245 VAL A O 1
ATOM 1930 N N . ASP A 1 246 ? -19.562 7.652 40.921 1.00 93.12 246 ASP A N 1
ATOM 1931 C CA . ASP A 1 246 ? -19.958 6.550 40.035 1.00 93.12 246 ASP A CA 1
ATOM 1932 C C . ASP A 1 246 ? -21.195 6.893 39.197 1.00 93.12 246 ASP A C 1
ATOM 1934 O O . ASP A 1 246 ? -21.256 6.559 38.013 1.00 93.12 246 ASP A O 1
ATOM 1938 N N . THR A 1 247 ? -22.173 7.579 39.791 1.00 90.12 247 THR A N 1
ATOM 1939 C CA . THR A 1 247 ? -23.394 8.017 39.097 1.00 90.12 247 THR A CA 1
ATOM 1940 C C . THR A 1 247 ? -23.078 9.059 38.027 1.00 90.12 247 THR A C 1
ATOM 1942 O O . THR A 1 247 ? -23.580 8.970 36.905 1.00 90.12 247 THR A O 1
ATOM 1945 N N . VAL A 1 248 ? -22.190 10.011 38.331 1.00 91.31 248 VAL A N 1
ATOM 1946 C CA . VAL A 1 248 ? -21.719 10.993 37.346 1.00 91.31 248 VAL A CA 1
ATOM 1947 C C . VAL A 1 248 ? -20.976 10.299 36.200 1.00 91.31 248 VAL A C 1
ATOM 1949 O O . VAL A 1 248 ? -21.256 10.595 35.039 1.00 91.31 248 VAL A O 1
ATOM 1952 N N . VAL A 1 249 ? -20.084 9.346 36.494 1.00 92.88 249 VAL A N 1
ATOM 1953 C CA . VAL A 1 249 ? -19.350 8.574 35.475 1.00 92.88 249 VAL A CA 1
ATOM 1954 C C . VAL A 1 249 ? -20.301 7.765 34.591 1.00 92.88 249 VAL A C 1
ATOM 1956 O O . VAL A 1 249 ? -20.158 7.805 33.368 1.00 92.88 249 VAL A O 1
ATOM 1959 N N . LYS A 1 250 ? -21.291 7.076 35.175 1.00 89.69 250 LYS A N 1
ATOM 1960 C CA . LYS A 1 250 ? -22.299 6.312 34.422 1.00 89.69 250 LYS A CA 1
ATOM 1961 C C . LYS A 1 250 ? -23.039 7.189 33.416 1.00 89.69 250 LYS A C 1
ATOM 1963 O O . LYS A 1 250 ? -22.980 6.921 32.218 1.00 89.69 250 LYS A O 1
ATOM 1968 N N . ARG A 1 251 ? -23.595 8.306 33.890 1.00 89.38 251 ARG A N 1
ATOM 1969 C CA . ARG A 1 251 ? -24.319 9.272 33.053 1.00 89.38 251 ARG A CA 1
ATOM 1970 C C . ARG A 1 251 ? -23.442 9.884 31.959 1.00 89.38 251 ARG A C 1
ATOM 1972 O O . ARG A 1 251 ? -23.919 10.191 30.870 1.00 89.38 251 ARG A O 1
ATOM 1979 N N . LEU A 1 252 ? -22.168 10.142 32.253 1.00 88.88 252 LEU A N 1
ATOM 1980 C CA . LEU A 1 252 ? -21.267 10.762 31.284 1.00 88.88 252 LEU A CA 1
ATOM 1981 C C . LEU A 1 252 ? -20.781 9.785 30.213 1.00 88.88 252 LEU A C 1
ATOM 1983 O O . LEU A 1 252 ? -20.608 10.221 29.078 1.00 88.88 252 LEU A O 1
ATOM 1987 N N . TYR A 1 253 ? -20.542 8.514 30.556 1.00 91.25 253 TYR A N 1
ATOM 1988 C CA . TYR A 1 253 ? -19.747 7.619 29.706 1.00 91.25 253 TYR A CA 1
ATOM 1989 C C . TYR A 1 253 ? -20.321 6.217 29.475 1.00 91.25 253 TYR A C 1
ATOM 1991 O O . TYR A 1 253 ? -19.938 5.593 28.488 1.00 91.25 253 TYR A O 1
ATOM 1999 N N . LEU A 1 254 ? -21.158 5.686 30.373 1.00 87.81 254 LEU A N 1
ATOM 2000 C CA . LEU A 1 254 ? -21.540 4.264 30.362 1.00 87.81 254 LEU A CA 1
ATOM 2001 C C . LEU A 1 254 ? -22.985 4.012 29.916 1.00 87.81 254 LEU A C 1
ATOM 2003 O O . LEU A 1 254 ? -23.254 2.940 29.384 1.00 87.81 254 LEU A O 1
ATOM 2007 N N . ASP A 1 255 ? -23.894 4.965 30.120 1.00 82.00 255 ASP A N 1
ATOM 2008 C CA . ASP A 1 255 ? -25.299 4.823 29.720 1.00 82.00 255 ASP A CA 1
ATOM 2009 C C . ASP A 1 255 ? -25.472 4.879 28.188 1.00 82.00 255 ASP A C 1
ATOM 2011 O O . ASP A 1 255 ? -24.685 5.507 27.479 1.00 82.00 255 ASP A O 1
ATOM 2015 N N . ASP A 1 256 ? -26.551 4.296 27.655 1.00 66.94 256 ASP A N 1
ATOM 2016 C CA . ASP A 1 256 ? -26.847 4.336 26.208 1.00 66.94 256 ASP A CA 1
ATOM 2017 C C . ASP A 1 256 ? -27.043 5.769 25.675 1.00 66.94 256 ASP A C 1
ATOM 2019 O O . ASP A 1 256 ? -26.744 6.056 24.516 1.00 66.94 256 ASP A O 1
ATOM 2023 N N . ASN A 1 257 ? -27.477 6.684 26.551 1.00 65.81 257 ASN A N 1
ATOM 2024 C CA . ASN A 1 257 ? -27.600 8.124 26.299 1.00 65.81 257 ASN A CA 1
ATOM 2025 C C . ASN A 1 257 ? -26.432 8.932 26.901 1.00 65.81 257 ASN A C 1
ATOM 2027 O O . ASN A 1 257 ? -26.595 10.112 27.222 1.00 65.81 257 ASN A O 1
ATOM 2031 N N . ALA A 1 258 ? -25.273 8.301 27.111 1.00 74.44 258 ALA A N 1
ATOM 2032 C CA . ALA A 1 258 ? -24.095 8.951 27.670 1.00 74.44 258 ALA A CA 1
ATOM 2033 C C . ALA A 1 258 ? -23.731 10.228 26.897 1.00 74.44 258 ALA A C 1
ATOM 2035 O O . ALA A 1 258 ? -23.671 10.249 25.668 1.00 74.44 258 ALA A O 1
ATOM 2036 N N . ASN A 1 259 ? -23.449 11.302 27.636 1.00 62.31 259 ASN A N 1
ATOM 2037 C CA . ASN A 1 259 ? -23.218 12.631 27.064 1.00 62.31 259 ASN A CA 1
ATOM 2038 C C . ASN A 1 259 ? -21.763 12.859 26.592 1.00 62.31 259 ASN A C 1
ATOM 2040 O O . ASN A 1 259 ? -21.347 13.998 26.361 1.00 62.31 259 ASN A O 1
ATOM 2044 N N . ASP A 1 260 ? -20.933 11.818 26.492 1.00 68.56 260 ASP A N 1
ATOM 2045 C CA . ASP A 1 260 ? -19.598 11.959 25.914 1.00 68.56 260 ASP A CA 1
ATOM 2046 C C . ASP A 1 260 ? -19.691 12.164 24.402 1.00 68.56 260 ASP A C 1
ATOM 2048 O O . ASP A 1 260 ? -20.035 11.262 23.648 1.00 68.56 260 ASP A O 1
ATOM 2052 N N . THR A 1 261 ? -19.352 13.368 23.959 1.00 60.09 261 THR A N 1
ATOM 2053 C CA . THR A 1 261 ? -19.388 13.790 22.556 1.00 60.09 261 THR A CA 1
ATOM 2054 C C . THR A 1 261 ? -18.038 13.658 21.860 1.00 60.09 261 THR A C 1
ATOM 2056 O O . THR A 1 261 ? -17.949 13.947 20.668 1.00 60.09 261 THR A O 1
ATOM 2059 N N . ASN A 1 262 ? -16.982 13.248 22.575 1.00 69.94 262 ASN A N 1
ATOM 2060 C CA . ASN A 1 262 ? -15.621 13.364 22.062 1.00 69.94 262 ASN A CA 1
ATOM 2061 C C . ASN A 1 262 ? -14.854 12.038 22.090 1.00 69.94 262 ASN A C 1
ATOM 2063 O O . ASN A 1 262 ? -14.456 11.554 21.034 1.00 69.94 262 ASN A O 1
ATOM 2067 N N . THR A 1 263 ? -14.671 11.406 23.253 1.00 73.19 263 THR A N 1
ATOM 2068 C CA . THR A 1 263 ? -13.742 10.270 23.381 1.00 73.19 263 THR A CA 1
ATOM 2069 C C . THR A 1 263 ? -14.283 8.962 22.826 1.00 73.19 263 THR A C 1
ATOM 2071 O O . THR A 1 263 ? -13.747 8.411 21.861 1.00 73.19 263 THR A O 1
ATOM 2074 N N . ILE A 1 264 ? -15.365 8.470 23.411 1.00 82.62 264 ILE A N 1
ATOM 2075 C CA . ILE A 1 264 ? -15.970 7.187 23.065 1.00 82.62 264 ILE A CA 1
ATOM 2076 C C . ILE A 1 264 ? -16.573 7.199 21.649 1.00 82.62 264 ILE A C 1
ATOM 2078 O O . ILE A 1 264 ? -16.299 6.256 20.895 1.00 82.62 264 ILE A O 1
ATOM 2082 N N . PRO A 1 265 ? -17.347 8.224 21.224 1.00 76.56 265 PRO A N 1
ATOM 2083 C CA . PRO A 1 265 ? -17.897 8.255 19.869 1.00 76.56 265 PRO A CA 1
ATOM 2084 C C . PRO A 1 265 ? -16.816 8.278 18.792 1.00 76.56 265 PRO A C 1
ATOM 2086 O O . PRO A 1 265 ? -16.993 7.657 17.745 1.00 76.56 265 PRO A O 1
ATOM 2089 N N . PHE A 1 266 ? -15.689 8.950 19.047 1.00 72.94 266 PHE A N 1
ATOM 2090 C CA . PHE A 1 266 ? -14.562 8.992 18.120 1.00 72.94 266 PHE A CA 1
ATOM 2091 C C . PHE A 1 266 ? -13.960 7.603 17.903 1.00 72.94 266 PHE A C 1
ATOM 2093 O O . PHE A 1 266 ? -13.850 7.172 16.758 1.00 72.94 266 PHE A O 1
ATOM 2100 N N . ILE A 1 267 ? -13.655 6.866 18.977 1.00 78.06 267 ILE A N 1
ATOM 2101 C CA . ILE A 1 267 ? -13.122 5.497 18.870 1.00 78.06 267 ILE A CA 1
ATOM 2102 C C . ILE A 1 267 ? -14.135 4.589 18.156 1.00 78.06 267 ILE A C 1
ATOM 2104 O O . ILE A 1 267 ? -13.771 3.881 17.218 1.00 78.06 267 ILE A O 1
ATOM 2108 N N . LYS A 1 268 ? -15.429 4.664 18.509 1.00 81.12 268 LYS A N 1
ATOM 2109 C CA . LYS A 1 268 ? -16.493 3.912 17.814 1.00 81.12 268 LYS A CA 1
ATOM 2110 C C . LYS A 1 268 ? -16.563 4.258 16.320 1.00 81.12 268 LYS A C 1
ATOM 2112 O O . LYS A 1 268 ? -16.737 3.363 15.497 1.00 81.12 268 LYS A O 1
ATOM 2117 N N . LYS A 1 269 ? -16.425 5.537 15.953 1.00 72.88 269 LYS A N 1
ATOM 2118 C CA . LYS A 1 269 ? -16.406 5.997 14.556 1.00 72.88 269 LYS A CA 1
ATOM 2119 C C . LYS A 1 269 ? -15.182 5.472 13.806 1.00 72.88 269 LYS A C 1
ATOM 2121 O O . LYS A 1 269 ? -15.343 5.008 12.683 1.00 72.88 269 LYS A O 1
ATOM 2126 N N . LEU A 1 270 ? -14.001 5.507 14.424 1.00 66.69 270 LEU A N 1
ATOM 2127 C CA . LEU A 1 270 ? -12.774 4.975 13.835 1.00 66.69 270 LEU A CA 1
ATOM 2128 C C . LEU A 1 270 ? -12.894 3.475 13.555 1.00 66.69 270 LEU A C 1
ATOM 2130 O O . LEU A 1 270 ? -12.639 3.051 12.433 1.00 66.69 270 LEU A O 1
ATOM 2134 N N . VAL A 1 271 ? -13.367 2.686 14.524 1.00 74.69 271 VAL A N 1
ATOM 2135 C CA . VAL A 1 271 ? -13.580 1.241 14.332 1.00 74.69 271 VAL A CA 1
ATOM 2136 C C . VAL A 1 271 ? -14.568 0.974 13.193 1.00 74.69 271 VAL A C 1
ATOM 2138 O O . VAL A 1 271 ? -14.302 0.128 12.348 1.00 74.69 271 VAL A O 1
ATOM 2141 N N . ARG A 1 272 ? -15.666 1.742 13.108 1.00 74.50 272 ARG A N 1
ATOM 2142 C CA . ARG A 1 272 ? -16.656 1.637 12.016 1.00 74.50 272 ARG A CA 1
ATOM 2143 C C . ARG A 1 272 ? -16.110 2.018 10.638 1.00 74.50 272 ARG A C 1
ATOM 2145 O O . ARG A 1 272 ? -16.718 1.647 9.642 1.00 74.50 272 ARG A O 1
ATOM 2152 N N . SER A 1 273 ? -15.028 2.794 10.580 1.00 62.94 273 SER A N 1
ATOM 2153 C CA . SER A 1 273 ? -14.395 3.209 9.322 1.00 62.94 273 SER A CA 1
ATOM 2154 C C . SER A 1 273 ? -13.339 2.230 8.805 1.00 62.94 273 SER A C 1
ATOM 2156 O O . SER A 1 273 ? -12.879 2.392 7.679 1.00 62.94 273 SER A O 1
ATOM 2158 N N . LEU A 1 274 ? -12.953 1.230 9.605 1.00 65.06 274 LEU A N 1
ATOM 2159 C CA . LEU A 1 274 ? -12.003 0.201 9.189 1.00 65.06 274 LEU A CA 1
ATOM 2160 C C . LEU A 1 274 ? -12.640 -0.752 8.175 1.00 65.06 274 LEU A C 1
ATOM 2162 O O . LEU A 1 274 ? -13.809 -1.122 8.303 1.00 65.06 274 LEU A O 1
ATOM 2166 N N . ASP A 1 275 ? -11.849 -1.204 7.203 1.00 66.81 275 ASP A N 1
ATOM 2167 C CA . ASP A 1 275 ? -12.244 -2.320 6.350 1.00 66.81 275 ASP A CA 1
ATOM 2168 C C . ASP A 1 275 ? -12.408 -3.608 7.180 1.00 66.81 275 ASP A C 1
ATOM 2170 O O . ASP A 1 275 ? -11.794 -3.751 8.250 1.00 66.81 275 ASP A O 1
ATOM 2174 N N . PRO A 1 276 ? -13.234 -4.569 6.722 1.00 72.88 276 PRO A N 1
ATOM 2175 C CA . PRO A 1 276 ? -13.562 -5.706 7.558 1.00 72.88 276 PRO A CA 1
ATOM 2176 C C . PRO A 1 276 ? -12.348 -6.556 7.997 1.00 72.88 276 PRO A C 1
ATOM 2178 O O . PRO A 1 276 ? -12.254 -6.843 9.194 1.00 72.88 276 PRO A O 1
ATOM 2181 N N . PRO A 1 277 ? -11.405 -6.949 7.120 1.00 68.75 277 PRO A N 1
ATOM 2182 C CA . PRO A 1 277 ? -10.208 -7.688 7.532 1.00 68.75 277 PRO A CA 1
ATOM 2183 C C . PRO A 1 277 ? -9.358 -6.959 8.581 1.00 68.75 277 PRO A C 1
ATOM 2185 O O . PRO A 1 277 ? -8.980 -7.557 9.595 1.00 68.75 277 PRO A O 1
ATOM 2188 N N . ARG A 1 278 ? -9.100 -5.661 8.385 1.00 71.62 278 ARG A N 1
ATOM 2189 C CA . ARG A 1 278 ? -8.300 -4.848 9.311 1.00 71.62 278 ARG A CA 1
ATOM 2190 C C . ARG A 1 278 ? -8.993 -4.674 10.661 1.00 71.62 278 ARG A C 1
ATOM 2192 O O . ARG A 1 278 ? -8.337 -4.784 11.697 1.00 71.62 278 ARG A O 1
ATOM 2199 N N . CYS A 1 279 ? -10.317 -4.493 10.665 1.00 80.50 279 CYS A N 1
ATOM 2200 C CA . CYS A 1 279 ? -11.123 -4.457 11.887 1.00 80.50 279 CYS A CA 1
ATOM 2201 C C . CYS A 1 279 ? -10.972 -5.757 12.692 1.00 80.50 279 CYS A C 1
ATOM 2203 O O . CYS A 1 279 ? -10.637 -5.709 13.876 1.00 80.50 279 CYS A O 1
ATOM 2205 N N . LYS A 1 280 ? -11.110 -6.926 12.048 1.00 82.69 280 LYS A N 1
ATOM 2206 C CA . LYS A 1 280 ? -10.930 -8.229 12.711 1.00 82.69 280 LYS A CA 1
ATOM 2207 C C . LYS A 1 280 ? -9.548 -8.350 13.356 1.00 82.69 280 LYS A C 1
ATOM 2209 O O . LYS A 1 280 ? -9.460 -8.769 14.510 1.00 82.69 280 LYS A O 1
ATOM 2214 N N . SER A 1 281 ? -8.490 -7.983 12.629 1.00 78.88 281 SER A N 1
ATOM 2215 C CA . SER A 1 281 ? -7.106 -8.040 13.123 1.00 78.88 281 SER A CA 1
ATOM 2216 C C . SER A 1 281 ? -6.923 -7.185 14.380 1.00 78.88 281 SER A C 1
ATOM 2218 O O . SER A 1 281 ? -6.528 -7.687 15.432 1.00 78.88 281 SER A O 1
ATOM 2220 N N . ILE A 1 282 ? -7.319 -5.911 14.306 1.00 84.88 282 ILE A N 1
ATOM 2221 C CA . ILE A 1 282 ? -7.200 -4.941 15.402 1.00 84.88 282 ILE A CA 1
ATOM 2222 C C . ILE A 1 282 ? -7.995 -5.373 16.634 1.00 84.88 282 ILE A C 1
ATOM 2224 O O . ILE A 1 282 ? -7.469 -5.359 17.748 1.00 84.88 282 ILE A O 1
ATOM 2228 N N . ILE A 1 283 ? -9.255 -5.777 16.453 1.00 92.00 283 ILE A N 1
ATOM 2229 C CA . ILE A 1 283 ? -10.112 -6.184 17.571 1.00 92.00 283 ILE A CA 1
ATOM 2230 C C . ILE A 1 283 ? -9.624 -7.495 18.200 1.00 92.00 283 ILE A C 1
ATOM 2232 O O . ILE A 1 283 ? -9.743 -7.666 19.412 1.00 92.00 283 ILE A O 1
ATOM 2236 N N . SER A 1 284 ? -9.010 -8.389 17.420 1.00 86.56 284 SER A N 1
ATOM 2237 C CA . SER A 1 284 ? -8.393 -9.609 17.956 1.00 86.56 284 SER A CA 1
ATOM 2238 C C . SER A 1 284 ? -7.197 -9.279 18.851 1.00 86.56 284 SER A C 1
ATOM 2240 O O . SER A 1 284 ? -7.151 -9.751 19.984 1.00 86.56 284 SER A O 1
ATOM 2242 N N . VAL A 1 285 ? -6.287 -8.401 18.409 1.00 86.81 285 VAL A N 1
ATOM 2243 C CA . VAL A 1 285 ? -5.162 -7.924 19.240 1.00 86.81 285 VAL A CA 1
ATOM 2244 C C . VAL A 1 285 ? -5.669 -7.214 20.498 1.00 86.81 285 VAL A C 1
ATOM 2246 O O . VAL A 1 285 ? -5.182 -7.463 21.602 1.00 86.81 285 VAL A O 1
ATOM 2249 N N . TYR A 1 286 ? -6.703 -6.379 20.368 1.00 92.25 286 TYR A N 1
ATOM 2250 C CA . TYR A 1 286 ? -7.325 -5.729 21.519 1.00 92.25 286 TYR A CA 1
ATOM 2251 C C . TYR A 1 286 ? -7.909 -6.738 22.518 1.00 92.25 286 TYR A C 1
ATOM 2253 O O . TYR A 1 286 ? -7.746 -6.550 23.722 1.00 92.25 286 TYR A O 1
ATOM 2261 N N . ARG A 1 287 ? -8.534 -7.826 22.047 1.00 92.25 287 ARG A N 1
ATOM 2262 C CA . ARG A 1 287 ? -9.068 -8.896 22.905 1.00 92.25 287 ARG A CA 1
ATOM 2263 C C . ARG A 1 287 ? -7.971 -9.575 23.723 1.00 92.25 287 ARG A C 1
ATOM 2265 O O . ARG A 1 287 ? -8.167 -9.805 24.914 1.00 92.25 287 ARG A O 1
ATOM 2272 N N . GLU A 1 288 ? -6.817 -9.851 23.119 1.00 88.69 288 GLU A N 1
ATOM 2273 C CA . GLU A 1 288 ? -5.655 -10.416 23.822 1.00 88.69 288 GLU A CA 1
ATOM 2274 C C . GLU A 1 288 ? -5.185 -9.491 24.961 1.00 88.69 288 GLU A C 1
ATOM 2276 O O . GLU A 1 288 ? -4.995 -9.941 26.095 1.00 88.69 288 GLU A O 1
ATOM 2281 N N . ILE A 1 289 ? -5.080 -8.184 24.688 1.00 89.62 289 ILE A N 1
ATOM 2282 C CA . ILE A 1 289 ? -4.707 -7.162 25.682 1.00 89.62 289 ILE A CA 1
ATOM 2283 C C . ILE A 1 289 ? -5.784 -7.041 26.773 1.00 89.62 289 ILE A C 1
ATOM 2285 O O . ILE A 1 289 ? -5.470 -7.004 27.964 1.00 89.62 289 ILE A O 1
ATOM 2289 N N . TYR A 1 290 ? -7.065 -7.025 26.392 1.00 91.94 290 TYR A N 1
ATOM 2290 C CA . TYR A 1 290 ? -8.206 -6.944 27.309 1.00 91.94 290 TYR A CA 1
ATOM 2291 C C . TYR A 1 290 ? -8.223 -8.104 28.312 1.00 91.94 290 TYR A C 1
ATOM 2293 O O . TYR A 1 290 ? -8.438 -7.900 29.512 1.00 91.94 290 TYR A O 1
ATOM 2301 N N . GLN A 1 291 ? -7.937 -9.315 27.830 1.00 88.12 291 GLN A N 1
ATOM 2302 C CA . GLN A 1 291 ? -7.866 -10.539 28.630 1.00 88.12 291 GLN A CA 1
ATOM 2303 C C . GLN A 1 291 ? -6.585 -10.643 29.466 1.00 88.12 291 GLN A C 1
ATOM 2305 O O . GLN A 1 291 ? -6.439 -11.586 30.240 1.00 88.12 291 GLN A O 1
ATOM 2310 N N . GLY A 1 292 ? -5.667 -9.681 29.344 1.00 81.25 292 GLY A N 1
ATOM 2311 C CA . GLY A 1 292 ? -4.407 -9.700 30.070 1.00 81.25 292 GLY A CA 1
ATOM 2312 C C . GLY A 1 292 ? -3.521 -10.858 29.626 1.00 81.25 292 GLY A C 1
ATOM 2313 O O . GLY A 1 292 ? -2.919 -11.518 30.473 1.00 81.25 292 GLY A O 1
ATOM 2314 N N . ARG A 1 293 ? -3.431 -11.124 28.318 1.00 79.19 293 ARG A N 1
ATOM 2315 C CA . ARG A 1 293 ? -2.374 -11.977 27.749 1.00 79.19 293 ARG A CA 1
ATOM 2316 C C . ARG A 1 293 ? -1.107 -11.146 27.524 1.00 79.19 293 ARG A C 1
ATOM 2318 O O . ARG A 1 293 ? -1.153 -9.916 27.556 1.00 79.19 293 ARG A O 1
ATOM 2325 N N . ASP A 1 294 ? 0.052 -11.792 27.445 1.00 64.69 294 ASP A N 1
ATOM 2326 C CA . ASP A 1 294 ? 1.324 -11.091 27.229 1.00 64.69 294 ASP A CA 1
ATOM 2327 C C . ASP A 1 294 ? 1.483 -10.775 25.737 1.00 64.69 294 ASP A C 1
ATOM 2329 O O . ASP A 1 294 ? 1.960 -11.597 24.956 1.00 64.69 294 ASP A O 1
ATOM 2333 N N . TYR A 1 295 ? 1.003 -9.599 25.324 1.00 66.50 295 TYR A N 1
ATOM 2334 C CA . TYR A 1 295 ? 1.203 -9.106 23.966 1.00 66.50 295 TYR A CA 1
ATOM 2335 C C . TYR A 1 295 ? 2.514 -8.323 23.906 1.00 66.50 295 TYR A C 1
ATOM 2337 O O . TYR A 1 295 ? 2.569 -7.144 24.271 1.00 66.50 295 TYR A O 1
ATOM 2345 N N . LYS A 1 296 ? 3.594 -8.985 23.478 1.00 58.19 296 LYS A N 1
ATOM 2346 C CA . LYS A 1 296 ? 4.900 -8.334 23.337 1.00 58.19 296 LYS A CA 1
ATOM 2347 C C . LYS A 1 296 ? 4.869 -7.321 22.198 1.00 58.19 296 LYS A C 1
ATOM 2349 O O . LYS A 1 296 ? 4.312 -7.569 21.132 1.00 58.19 296 LYS A O 1
ATOM 2354 N N . ARG A 1 297 ? 5.506 -6.174 22.435 1.00 57.12 297 ARG A N 1
ATOM 2355 C CA . ARG A 1 297 ? 5.639 -5.063 21.488 1.00 57.12 297 ARG A CA 1
ATOM 2356 C C . ARG A 1 297 ? 6.460 -5.498 20.269 1.00 57.12 297 ARG A C 1
ATOM 2358 O O . ARG A 1 297 ? 7.667 -5.290 20.237 1.00 57.12 297 ARG A O 1
ATOM 2365 N N . ASN A 1 298 ? 5.814 -6.093 19.271 1.00 54.38 298 ASN A N 1
ATOM 2366 C CA . ASN A 1 298 ? 6.410 -6.246 17.951 1.00 54.38 298 ASN A CA 1
ATOM 2367 C C . ASN A 1 298 ? 6.368 -4.864 17.282 1.00 54.38 298 ASN A C 1
ATOM 2369 O O . ASN A 1 298 ? 5.283 -4.356 16.998 1.00 54.38 298 ASN A O 1
ATOM 2373 N N . GLN A 1 299 ? 7.518 -4.195 17.143 1.00 45.31 299 GLN A N 1
ATOM 2374 C CA . GLN A 1 299 ? 7.584 -2.757 16.821 1.00 45.31 299 GLN A CA 1
ATOM 2375 C C . GLN A 1 299 ? 7.021 -2.391 15.435 1.00 45.31 299 GLN A C 1
ATOM 2377 O O . GLN A 1 299 ? 6.811 -1.211 15.179 1.00 45.31 299 GLN A O 1
ATOM 2382 N N . GLY A 1 300 ? 6.702 -3.382 14.595 1.00 51.88 300 GLY A N 1
ATOM 2383 C CA . GLY A 1 300 ? 6.079 -3.195 13.285 1.00 51.88 300 GLY A CA 1
ATOM 2384 C C . GLY A 1 300 ? 4.644 -3.712 13.144 1.00 51.88 300 GLY A C 1
ATOM 2385 O O . GLY A 1 300 ? 4.162 -3.748 12.020 1.00 51.88 300 GLY A O 1
ATOM 2386 N N . ASP A 1 301 ? 3.951 -4.143 14.211 1.00 65.62 301 ASP A N 1
ATOM 2387 C CA . ASP A 1 301 ? 2.555 -4.603 14.083 1.00 65.62 301 ASP A CA 1
ATOM 2388 C C . ASP A 1 301 ? 1.591 -3.417 13.842 1.00 65.62 301 ASP A C 1
ATOM 2390 O O . ASP A 1 301 ? 1.338 -2.632 14.770 1.00 65.62 301 ASP A O 1
ATOM 2394 N N . PRO A 1 302 ? 0.978 -3.298 12.644 1.00 63.00 302 PRO A N 1
ATOM 2395 C CA . PRO A 1 302 ? 0.086 -2.186 12.318 1.00 63.00 302 PRO A CA 1
ATOM 2396 C C . PRO A 1 302 ? -1.176 -2.157 13.188 1.00 63.00 302 PRO A C 1
ATOM 2398 O O . PRO A 1 302 ? -1.748 -1.090 13.420 1.00 63.00 302 PRO A O 1
ATOM 2401 N N . SER A 1 303 ? -1.614 -3.315 13.694 1.00 76.56 303 SER A N 1
ATOM 2402 C CA . SER A 1 303 ? -2.793 -3.430 14.558 1.00 76.56 303 SER A CA 1
ATOM 2403 C C . SER A 1 303 ? -2.527 -2.807 15.927 1.00 76.56 303 SER A C 1
ATOM 2405 O O . SER A 1 303 ? -3.359 -2.067 16.459 1.00 76.56 303 SER A O 1
ATOM 2407 N N . LEU A 1 304 ? -1.338 -3.062 16.479 1.00 72.62 304 LEU A N 1
ATOM 2408 C CA . LEU A 1 304 ? -0.894 -2.488 17.743 1.00 72.62 304 LEU A CA 1
ATOM 2409 C C . LEU A 1 304 ? -0.641 -0.978 17.632 1.00 72.62 304 LEU A C 1
ATOM 2411 O O . LEU A 1 304 ? -1.071 -0.221 18.506 1.00 72.62 304 LEU A O 1
ATOM 2415 N N . LEU A 1 305 ? 0.020 -0.531 16.560 1.00 67.31 305 LEU A N 1
ATOM 2416 C CA . LEU A 1 305 ? 0.253 0.894 16.303 1.00 67.31 305 LEU A CA 1
ATOM 2417 C C . LEU A 1 305 ? -1.069 1.666 16.216 1.00 67.31 305 LEU A C 1
ATOM 2419 O O . LEU A 1 305 ? -1.221 2.712 16.852 1.00 67.31 305 LEU A O 1
ATOM 2423 N N . TRP A 1 306 ? -2.060 1.102 15.523 1.00 77.69 306 TRP A N 1
ATOM 2424 C CA . TRP A 1 306 ? -3.399 1.678 15.450 1.00 77.69 306 TRP A CA 1
ATOM 2425 C C . TRP A 1 306 ? -4.060 1.779 16.832 1.00 77.69 306 TRP A C 1
ATOM 2427 O O . TRP A 1 306 ? -4.554 2.844 17.207 1.00 77.69 306 TRP A O 1
ATOM 2437 N N . LEU A 1 307 ? -4.023 0.709 17.639 1.00 80.94 307 LEU A N 1
ATOM 2438 C CA . LEU A 1 307 ? -4.599 0.713 18.992 1.00 80.94 307 LEU A CA 1
ATOM 2439 C C . LEU A 1 307 ? -3.953 1.777 19.889 1.00 80.94 307 LEU A C 1
ATOM 2441 O O . LEU A 1 307 ? -4.664 2.481 20.611 1.00 80.94 307 LEU A O 1
ATOM 2445 N N . LEU A 1 308 ? -2.633 1.948 19.807 1.00 77.19 308 LEU A N 1
ATOM 2446 C CA . LEU A 1 308 ? -1.912 3.000 20.526 1.00 77.19 308 LEU A CA 1
ATOM 2447 C C . LEU A 1 308 ? -2.327 4.404 20.056 1.00 77.19 308 LEU A C 1
ATOM 2449 O O . LEU A 1 308 ? -2.513 5.291 20.890 1.00 77.19 308 LEU A O 1
ATOM 2453 N N . MET A 1 309 ? -2.547 4.598 18.752 1.00 73.44 309 MET A N 1
ATOM 2454 C CA . MET A 1 309 ? -3.005 5.868 18.166 1.00 73.44 309 MET A CA 1
ATOM 2455 C C . MET A 1 309 ? -4.455 6.227 18.501 1.00 73.44 309 MET A C 1
ATOM 2457 O O . MET A 1 309 ? -4.784 7.411 18.610 1.00 73.44 309 MET A O 1
ATOM 2461 N N . THR A 1 310 ? -5.316 5.243 18.773 1.00 76.94 310 THR A N 1
ATOM 2462 C CA . THR A 1 310 ? -6.660 5.522 19.313 1.00 76.94 310 THR A CA 1
ATOM 2463 C C . THR A 1 310 ? -6.650 5.962 20.776 1.00 76.94 310 THR A C 1
ATOM 2465 O O . THR A 1 310 ? -7.607 6.582 21.237 1.00 76.94 310 THR A O 1
ATOM 2468 N N . GLY A 1 311 ? -5.585 5.643 21.520 1.00 78.50 311 GLY A N 1
ATOM 2469 C CA . GLY A 1 311 ? -5.499 5.861 22.964 1.00 78.50 311 GLY A CA 1
ATOM 2470 C C . GLY A 1 311 ? -6.276 4.842 23.803 1.00 78.50 311 GLY A C 1
ATOM 2471 O O . GLY A 1 311 ? -6.325 4.989 25.024 1.00 78.50 311 GLY A O 1
ATOM 2472 N N . LEU A 1 312 ? -6.857 3.807 23.183 1.00 87.06 312 LEU A N 1
ATOM 2473 C CA . LEU A 1 312 ? -7.614 2.756 23.871 1.00 87.06 312 LEU A CA 1
ATOM 2474 C C . LEU A 1 312 ? -6.718 1.886 24.774 1.00 87.06 312 LEU A C 1
ATOM 2476 O O . LEU A 1 312 ? -7.150 1.435 25.839 1.00 87.06 312 LEU A O 1
ATOM 2480 N N . VAL A 1 313 ? -5.460 1.697 24.365 1.00 87.25 313 VAL A N 1
ATOM 2481 C CA . VAL A 1 313 ? -4.420 0.963 25.101 1.00 87.25 313 VAL A CA 1
ATOM 2482 C C . VAL A 1 313 ? -3.221 1.864 25.412 1.00 87.25 313 VAL A C 1
ATOM 2484 O O . VAL A 1 313 ? -3.013 2.899 24.773 1.00 87.25 313 VAL A O 1
ATOM 2487 N N . HIS A 1 314 ? -2.425 1.482 26.405 1.00 81.69 314 HIS A N 1
ATOM 2488 C CA . HIS A 1 314 ? -1.161 2.139 26.743 1.00 81.69 314 HIS A CA 1
ATOM 2489 C C . HIS A 1 314 ? -0.164 1.131 27.328 1.00 81.69 314 HIS A C 1
ATOM 2491 O O . HIS A 1 314 ? -0.575 0.067 27.793 1.00 81.69 314 HIS A O 1
ATOM 2497 N N . PRO A 1 315 ? 1.141 1.447 27.325 1.00 76.44 315 PRO A N 1
ATOM 2498 C CA . PRO A 1 315 ? 2.111 0.698 28.110 1.00 76.44 315 PRO A CA 1
ATOM 2499 C C . PRO A 1 315 ? 1.892 0.974 29.607 1.00 76.44 315 PRO A C 1
ATOM 2501 O O . PRO A 1 315 ? 1.909 2.128 30.046 1.00 76.44 315 PRO A O 1
ATOM 2504 N N . GLY A 1 316 ? 1.649 -0.090 30.363 1.00 71.69 316 GLY A N 1
ATOM 2505 C CA . GLY A 1 316 ? 1.588 -0.144 31.817 1.00 71.69 316 GLY A CA 1
ATOM 2506 C C . GLY A 1 316 ? 2.962 -0.372 32.455 1.00 71.69 316 GLY A C 1
ATOM 2507 O O . GLY A 1 316 ? 4.011 -0.097 31.862 1.00 71.69 316 GLY A O 1
ATOM 2508 N N . VAL A 1 317 ? 2.955 -0.861 33.695 1.00 63.75 317 VAL A N 1
ATOM 2509 C CA . VAL A 1 317 ? 4.175 -1.127 34.476 1.00 63.75 317 VAL A CA 1
ATOM 2510 C C . VAL A 1 317 ? 4.967 -2.263 33.807 1.00 63.75 317 VAL A C 1
ATOM 2512 O O . VAL A 1 317 ? 4.375 -3.174 33.235 1.00 63.75 317 VAL A O 1
ATOM 2515 N N . GLU A 1 318 ? 6.302 -2.173 33.794 1.00 63.59 318 GLU A N 1
ATOM 2516 C CA . GLU A 1 318 ? 7.204 -3.127 33.105 1.00 63.59 318 GLU A CA 1
ATOM 2517 C C . GLU A 1 318 ? 7.041 -3.197 31.568 1.00 63.59 318 GLU A C 1
ATOM 2519 O O . GLU A 1 318 ? 7.600 -4.073 30.914 1.00 63.59 318 GLU A O 1
ATOM 2524 N N . GLY A 1 319 ? 6.327 -2.241 30.958 1.00 66.62 319 GLY A N 1
ATOM 2525 C CA . GLY A 1 319 ? 6.183 -2.145 29.500 1.00 66.62 319 GLY A CA 1
ATOM 2526 C C . GLY A 1 319 ? 5.101 -3.050 28.904 1.00 66.62 319 GLY A C 1
ATOM 2527 O O . GLY A 1 319 ? 4.959 -3.102 27.680 1.00 66.62 319 GLY A O 1
ATOM 2528 N N . ARG A 1 320 ? 4.314 -3.725 29.748 1.00 78.12 320 ARG A N 1
ATOM 2529 C CA . ARG A 1 320 ? 3.172 -4.544 29.336 1.00 78.12 320 ARG A CA 1
ATOM 2530 C C . ARG A 1 320 ? 2.016 -3.673 28.847 1.00 78.12 320 ARG A C 1
ATOM 2532 O O . ARG A 1 320 ? 1.726 -2.646 29.443 1.00 78.12 320 ARG A O 1
ATOM 2539 N N . LEU A 1 321 ? 1.331 -4.068 27.777 1.00 84.00 321 LEU A N 1
ATOM 2540 C CA . LEU A 1 321 ? 0.184 -3.313 27.267 1.00 84.00 321 LEU A CA 1
ATOM 2541 C C . LEU A 1 321 ? -1.081 -3.581 28.083 1.00 84.00 321 LEU A C 1
ATOM 2543 O O . LEU A 1 321 ? -1.413 -4.731 28.368 1.00 84.00 321 LEU A O 1
ATOM 2547 N N . GLU A 1 322 ? -1.811 -2.514 28.400 1.00 88.69 322 GLU A N 1
ATOM 2548 C CA . GLU A 1 322 ? -3.048 -2.557 29.177 1.00 88.69 322 GLU A CA 1
ATOM 2549 C C . GLU A 1 322 ? -4.129 -1.659 28.557 1.00 88.69 322 GLU A C 1
ATOM 2551 O O . GLU A 1 322 ? -3.848 -0.689 27.844 1.00 88.69 322 GLU A O 1
ATOM 2556 N N . VAL A 1 323 ? -5.398 -1.975 28.838 1.00 91.25 323 VAL A N 1
ATOM 2557 C CA . VAL A 1 323 ? -6.528 -1.090 28.514 1.00 91.25 323 VAL A CA 1
ATOM 2558 C C . VAL A 1 323 ? -6.444 0.151 29.400 1.00 91.25 323 VAL A C 1
ATOM 2560 O O . VAL A 1 323 ? -6.410 0.030 30.622 1.00 91.25 323 VAL A O 1
ATOM 2563 N N . ARG A 1 324 ? -6.464 1.344 28.794 1.00 89.25 324 ARG A N 1
ATOM 2564 C CA . ARG A 1 324 ? -6.024 2.588 29.452 1.00 89.25 324 ARG A CA 1
ATOM 2565 C C . ARG A 1 324 ? -6.735 2.969 30.739 1.00 89.25 324 ARG A C 1
ATOM 2567 O O . ARG A 1 324 ? -6.123 3.533 31.642 1.00 89.25 324 ARG A O 1
ATOM 2574 N N . ASN A 1 325 ? -8.029 2.708 30.835 1.00 91.62 325 ASN A N 1
ATOM 2575 C CA . ASN A 1 325 ? -8.787 3.027 32.035 1.00 91.62 325 ASN A CA 1
ATOM 2576 C C . ASN A 1 325 ? -10.030 2.141 32.155 1.00 91.62 325 ASN A C 1
ATOM 2578 O O . ASN A 1 325 ? -10.407 1.411 31.231 1.00 91.62 325 ASN A O 1
ATOM 2582 N N . ARG A 1 326 ? -10.684 2.208 33.318 1.00 93.69 326 ARG A N 1
ATOM 2583 C CA . ARG A 1 326 ? -11.858 1.379 33.619 1.00 93.69 326 ARG A CA 1
ATOM 2584 C C . ARG A 1 326 ? -13.077 1.755 32.787 1.00 93.69 326 ARG A C 1
ATOM 2586 O O . ARG A 1 326 ? -13.870 0.871 32.471 1.00 93.69 326 ARG A O 1
ATOM 2593 N N . ILE A 1 327 ? -13.213 3.025 32.404 1.00 92.38 327 ILE A N 1
ATOM 2594 C CA . ILE A 1 327 ? -14.291 3.471 31.511 1.00 92.38 327 ILE A CA 1
ATOM 2595 C C . ILE A 1 327 ? -14.166 2.743 30.169 1.00 92.38 327 ILE A C 1
ATOM 2597 O O . ILE A 1 327 ? -15.107 2.079 29.744 1.00 92.38 327 ILE A O 1
ATOM 2601 N N . PHE A 1 328 ? -12.985 2.760 29.546 1.00 93.19 328 PHE A N 1
ATOM 2602 C CA . PHE A 1 328 ? -12.739 2.062 28.282 1.00 93.19 328 PHE A CA 1
ATOM 2603 C C . PHE A 1 328 ? -12.925 0.557 28.411 1.00 93.19 328 PHE A C 1
ATOM 2605 O O . PHE A 1 328 ? -13.568 -0.044 27.561 1.00 93.19 328 PHE A O 1
ATOM 2612 N N . ARG A 1 329 ? -12.441 -0.044 29.502 1.00 93.12 329 ARG A N 1
ATOM 2613 C CA . ARG A 1 329 ? -12.636 -1.476 29.769 1.00 93.12 329 ARG A CA 1
ATOM 2614 C C . ARG A 1 329 ? -14.115 -1.869 29.894 1.00 93.12 329 ARG A C 1
ATOM 2616 O O . ARG A 1 329 ? -14.468 -3.011 29.612 1.00 93.12 329 ARG A O 1
ATOM 2623 N N . THR A 1 330 ? -14.964 -0.943 30.330 1.00 91.38 330 THR A N 1
ATOM 2624 C CA . THR A 1 330 ? -16.408 -1.170 30.472 1.00 91.38 330 THR A CA 1
ATOM 2625 C C . THR A 1 330 ? -17.125 -0.969 29.138 1.00 91.38 330 THR A C 1
ATOM 2627 O O . THR A 1 330 ? -17.890 -1.827 28.714 1.00 91.38 330 THR A O 1
ATOM 2630 N N . VAL A 1 331 ? -16.842 0.138 28.446 1.00 90.50 331 VAL A N 1
ATOM 2631 C CA . VAL A 1 331 ? -17.507 0.515 27.185 1.00 90.50 331 VAL A CA 1
ATOM 2632 C C . VAL A 1 331 ? -17.085 -0.376 26.016 1.00 90.50 331 VAL A C 1
ATOM 2634 O O . VAL A 1 331 ? -17.916 -0.761 25.199 1.00 90.50 331 VAL A O 1
ATOM 2637 N N . PHE A 1 332 ? -15.798 -0.709 25.939 1.00 92.81 332 PHE A N 1
ATOM 2638 C CA . PHE A 1 332 ? -15.207 -1.585 24.927 1.00 92.81 332 PHE A CA 1
ATOM 2639 C C . PHE A 1 332 ? -14.940 -2.977 25.526 1.00 92.81 332 PHE A C 1
ATOM 2641 O O . PHE A 1 332 ? -13.877 -3.555 25.343 1.00 92.81 332 PHE A O 1
ATOM 2648 N N . GLY A 1 333 ? -15.892 -3.487 26.313 1.00 90.75 333 GLY A N 1
ATOM 2649 C CA . GLY A 1 333 ? -15.796 -4.792 26.973 1.00 90.75 333 GLY A CA 1
ATOM 2650 C C . GLY A 1 333 ? -16.090 -5.984 26.056 1.00 90.75 333 GLY A C 1
ATOM 2651 O O . GLY A 1 333 ? -16.293 -5.824 24.853 1.00 90.75 333 GLY A O 1
ATOM 2652 N N . GLU A 1 334 ? -16.173 -7.184 26.641 1.00 89.75 334 GLU A N 1
ATOM 2653 C CA . GLU A 1 334 ? -16.352 -8.449 25.900 1.00 89.75 334 GLU A CA 1
ATOM 2654 C C . GLU A 1 334 ? -17.560 -8.416 24.949 1.00 89.75 334 GLU A C 1
ATOM 2656 O O . GLU A 1 334 ? -17.415 -8.752 23.782 1.00 89.75 334 GLU A O 1
ATOM 2661 N N . ALA A 1 335 ? -18.715 -7.903 25.388 1.00 85.88 335 ALA A N 1
ATOM 2662 C CA . ALA A 1 335 ? -19.909 -7.803 24.541 1.00 85.88 335 ALA A CA 1
ATOM 2663 C C . ALA A 1 335 ? -19.687 -6.930 23.292 1.00 85.88 335 ALA A C 1
ATOM 2665 O O . ALA A 1 335 ? -20.178 -7.241 22.208 1.00 85.88 335 ALA A O 1
ATOM 2666 N N . TRP A 1 336 ? -18.919 -5.843 23.421 1.00 90.50 336 TRP A N 1
ATOM 2667 C CA . TRP A 1 336 ? -18.574 -4.992 22.286 1.00 90.50 336 TRP A CA 1
ATOM 2668 C C . TRP A 1 336 ? -17.568 -5.683 21.357 1.00 90.50 336 TRP A C 1
ATOM 2670 O O . TRP A 1 336 ? -17.737 -5.633 20.139 1.00 90.50 336 TRP A O 1
ATOM 2680 N N . ILE A 1 337 ? -16.561 -6.363 21.921 1.00 89.75 337 ILE A N 1
ATOM 2681 C CA . ILE A 1 337 ? -15.578 -7.164 21.172 1.00 89.75 337 ILE A CA 1
ATOM 2682 C C . ILE A 1 337 ? -16.292 -8.253 20.367 1.00 89.75 337 ILE A C 1
ATOM 2684 O O . ILE A 1 337 ? -16.064 -8.385 19.166 1.00 89.75 337 ILE A O 1
ATOM 2688 N N . GLU A 1 338 ? -17.191 -9.002 21.002 1.00 86.12 338 GLU A N 1
ATOM 2689 C CA . GLU A 1 338 ? -17.997 -10.039 20.363 1.00 86.12 338 GLU A CA 1
ATOM 2690 C C . GLU A 1 338 ? -18.888 -9.455 19.275 1.00 86.12 338 GLU A C 1
ATOM 2692 O O . GLU A 1 338 ? -18.915 -9.993 18.175 1.00 86.12 338 GLU A O 1
ATOM 2697 N N . GLN A 1 339 ? -19.539 -8.315 19.516 1.00 85.06 339 GLN A N 1
ATOM 2698 C CA . GLN A 1 339 ? -20.329 -7.634 18.493 1.00 85.06 339 GLN A CA 1
ATOM 2699 C C . GLN A 1 339 ? -19.487 -7.259 17.263 1.00 85.06 339 GLN A C 1
ATOM 2701 O O . GLN A 1 339 ? -19.961 -7.411 16.137 1.00 85.06 339 GLN A O 1
ATOM 2706 N N . GLN A 1 340 ? -18.250 -6.783 17.453 1.00 85.31 340 GLN A N 1
ATOM 2707 C CA . GLN A 1 340 ? -17.357 -6.484 16.329 1.00 85.31 340 GLN A CA 1
ATOM 2708 C C . GLN A 1 340 ? -16.876 -7.767 15.631 1.00 85.31 340 GLN A C 1
ATOM 2710 O O . GLN A 1 340 ? -16.752 -7.790 14.410 1.00 85.31 340 GLN A O 1
ATOM 2715 N N . LEU A 1 341 ? -16.630 -8.851 16.376 1.00 79.00 341 LEU A N 1
ATOM 2716 C CA . LEU A 1 341 ? -16.116 -10.115 15.836 1.00 79.00 341 LEU A CA 1
ATOM 2717 C C . LEU A 1 341 ? -17.200 -11.064 15.297 1.00 79.00 341 LEU A C 1
ATOM 2719 O O . LEU A 1 341 ? -16.871 -11.988 14.551 1.00 79.00 341 LEU A O 1
ATOM 2723 N N . ALA A 1 342 ? -18.475 -10.835 15.616 1.00 70.44 342 ALA A N 1
ATOM 2724 C CA . ALA A 1 342 ? -19.602 -11.690 15.239 1.00 70.44 342 ALA A CA 1
ATOM 2725 C C . ALA A 1 342 ? -19.738 -11.856 13.716 1.00 70.44 342 ALA A C 1
ATOM 2727 O O . ALA A 1 342 ? -20.162 -12.907 13.243 1.00 70.44 342 ALA A O 1
ATOM 2728 N N . GLY A 1 343 ? -19.301 -10.864 12.933 1.00 52.53 343 GLY A N 1
ATOM 2729 C CA . GLY A 1 343 ? -19.241 -10.948 11.469 1.00 52.53 343 GLY A CA 1
ATOM 2730 C C . GLY A 1 343 ? -18.122 -11.839 10.908 1.00 52.53 343 GLY A C 1
ATOM 2731 O O . GLY A 1 343 ? -18.101 -12.082 9.705 1.00 52.53 343 GLY A O 1
ATOM 2732 N N . TYR A 1 344 ? -17.195 -12.330 11.742 1.00 50.28 344 TYR A N 1
ATOM 2733 C CA . TYR A 1 344 ? -15.955 -12.998 11.311 1.00 50.28 344 TYR A CA 1
ATOM 2734 C C . TYR A 1 344 ? -15.743 -14.406 11.874 1.00 50.28 344 TYR A C 1
ATOM 2736 O O . TYR A 1 344 ? -14.707 -15.021 11.597 1.00 50.28 344 TYR A O 1
ATOM 2744 N N . GLN A 1 345 ? -16.692 -14.916 12.660 1.00 40.62 345 GLN A N 1
ATOM 2745 C CA . GLN A 1 345 ? -16.623 -16.242 13.284 1.00 40.62 345 GLN A CA 1
ATOM 2746 C C . GLN A 1 345 ? -16.916 -17.417 12.327 1.00 40.62 345 GLN A C 1
ATOM 2748 O O . GLN A 1 345 ? -16.989 -18.553 12.776 1.00 40.62 345 GLN A O 1
ATOM 2753 N N . GLN A 1 346 ? -17.020 -17.202 11.011 1.00 38.12 346 GLN A N 1
ATOM 2754 C CA . GLN A 1 346 ? -17.310 -18.276 10.045 1.00 38.12 346 GLN A CA 1
ATOM 2755 C C . GLN A 1 346 ? -16.089 -18.868 9.316 1.00 38.12 346 GLN A C 1
ATOM 2757 O O . GLN A 1 346 ? -16.226 -19.339 8.195 1.00 38.12 346 GLN A O 1
ATOM 2762 N N . ILE A 1 347 ? -14.906 -18.903 9.941 1.00 34.25 347 ILE A N 1
ATOM 2763 C CA . ILE A 1 347 ? -13.830 -19.829 9.532 1.00 34.25 347 ILE A CA 1
ATOM 2764 C C . ILE A 1 347 ? -13.109 -20.340 10.790 1.00 34.25 347 ILE A C 1
ATOM 2766 O O . ILE A 1 347 ? -12.125 -19.757 11.239 1.00 34.25 347 ILE A O 1
ATOM 2770 N N . ALA A 1 348 ? -13.638 -21.411 11.379 1.00 25.30 348 ALA A N 1
ATOM 2771 C CA . ALA A 1 348 ? -12.955 -22.306 12.315 1.00 25.30 348 ALA A CA 1
ATOM 2772 C C . ALA A 1 348 ? -13.592 -23.714 12.190 1.00 25.30 348 ALA A C 1
ATOM 2774 O O . ALA A 1 348 ? -14.752 -23.804 11.782 1.00 25.30 348 ALA A O 1
ATOM 2775 N N . PRO A 1 349 ? -12.845 -24.804 12.456 1.00 28.30 349 PRO A N 1
ATOM 2776 C CA . PRO A 1 349 ? -13.211 -26.167 12.059 1.00 28.30 349 PRO A CA 1
ATOM 2777 C C . PRO A 1 349 ? -14.434 -26.720 12.821 1.00 28.30 349 PRO A C 1
ATOM 2779 O O . PRO A 1 349 ? -14.811 -26.178 13.862 1.00 28.30 349 PRO A O 1
ATOM 2782 N N . PRO A 1 350 ? -15.082 -27.787 12.309 1.00 29.39 350 PRO A N 1
ATOM 2783 C CA . PRO A 1 350 ? -16.384 -28.234 12.793 1.00 29.39 350 PRO A CA 1
ATOM 2784 C C . PRO A 1 350 ? -16.287 -28.839 14.198 1.00 29.39 350 PRO A C 1
ATOM 2786 O O . PRO A 1 350 ? -15.612 -29.846 14.394 1.00 29.39 350 PRO A O 1
ATOM 2789 N N . GLY A 1 351 ? -17.016 -28.261 15.159 1.00 33.75 351 GLY A N 1
ATOM 2790 C CA . GLY A 1 351 ? -17.305 -28.920 16.436 1.00 33.75 351 GLY A CA 1
ATOM 2791 C C . GLY A 1 351 ? -17.363 -28.014 17.667 1.00 33.75 351 GLY A C 1
ATOM 2792 O O . GLY A 1 351 ? -16.482 -28.104 18.509 1.00 33.75 351 GLY A O 1
ATOM 2793 N N . ALA A 1 352 ? -18.409 -27.191 17.808 1.00 27.17 352 ALA A N 1
ATOM 2794 C CA . ALA A 1 352 ? -19.008 -26.820 19.105 1.00 27.17 352 ALA A CA 1
ATOM 2795 C C . ALA A 1 352 ? -20.288 -25.993 18.870 1.00 27.17 352 ALA A C 1
ATOM 2797 O O . ALA A 1 352 ? -20.240 -24.923 18.268 1.00 27.17 352 ALA A O 1
ATOM 2798 N N . ALA A 1 353 ? -21.441 -26.496 19.318 1.00 28.55 353 ALA A N 1
ATOM 2799 C CA . ALA A 1 353 ? -22.745 -25.850 19.155 1.00 28.55 353 ALA A CA 1
ATOM 2800 C C . ALA A 1 353 ? -23.101 -24.943 20.349 1.00 28.55 353 ALA A C 1
ATOM 2802 O O . ALA A 1 353 ? -22.836 -25.294 21.499 1.00 28.55 353 ALA A O 1
ATOM 2803 N N . HIS A 1 354 ? -23.773 -23.814 20.081 1.00 33.91 354 HIS A N 1
ATOM 2804 C CA . HIS A 1 354 ? -24.468 -23.021 21.104 1.00 33.91 354 HIS A CA 1
ATOM 2805 C C . HIS A 1 354 ? -25.818 -23.678 21.493 1.00 33.91 354 HIS A C 1
ATOM 2807 O O . HIS A 1 354 ? -26.496 -24.219 20.619 1.00 33.91 354 HIS A O 1
ATOM 2813 N N . PRO A 1 355 ? -26.272 -23.609 22.763 1.00 30.75 355 PRO A N 1
ATOM 2814 C CA . PRO A 1 355 ? -27.339 -24.486 23.277 1.00 30.75 355 PRO A CA 1
ATOM 2815 C C . PRO A 1 355 ? -28.789 -24.124 22.894 1.00 30.75 355 PRO A C 1
ATOM 2817 O O . PRO A 1 355 ? -29.688 -24.924 23.134 1.00 30.75 355 PRO A O 1
ATOM 2820 N N . SER A 1 356 ? -29.064 -22.946 22.321 1.00 35.44 356 SER A N 1
ATOM 2821 C CA . SER A 1 356 ? -30.442 -22.458 22.101 1.00 35.44 356 SER A CA 1
ATOM 2822 C C . SER A 1 356 ? -30.997 -22.656 20.681 1.00 35.44 356 SER A C 1
ATOM 2824 O O . SER A 1 356 ? -32.202 -22.519 20.483 1.00 35.44 356 SER A O 1
ATOM 2826 N N . SER A 1 357 ? -30.175 -23.032 19.693 1.00 38.44 357 SER A N 1
ATOM 2827 C CA . SER A 1 357 ? -30.609 -23.248 18.297 1.00 38.44 357 SER A CA 1
ATOM 2828 C C . SER A 1 357 ? -31.068 -24.683 17.992 1.00 38.44 357 SER A C 1
ATOM 2830 O O . SER A 1 357 ? -31.817 -24.899 17.039 1.00 38.44 357 SER A O 1
ATOM 2832 N N . GLY A 1 358 ? -30.674 -25.667 18.809 1.00 40.91 358 GLY A N 1
ATOM 2833 C CA . GLY A 1 358 ? -30.946 -27.089 18.556 1.00 40.91 358 GLY A CA 1
ATOM 2834 C C . GLY A 1 358 ? -32.425 -27.483 18.649 1.00 40.91 358 GLY A C 1
ATOM 2835 O O . GLY A 1 358 ? -32.888 -28.330 17.891 1.00 40.91 358 GLY A O 1
ATOM 2836 N N . VAL A 1 359 ? -33.198 -26.829 19.521 1.00 50.16 359 VAL A N 1
ATOM 2837 C CA . VAL A 1 359 ? -34.603 -27.199 19.783 1.00 50.16 359 VAL A CA 1
ATOM 2838 C C . VAL A 1 359 ? -35.539 -26.785 18.642 1.00 50.16 359 VAL A C 1
ATOM 2840 O O . VAL A 1 359 ? -36.478 -27.511 18.322 1.00 50.16 359 VAL A O 1
ATOM 2843 N N . VAL A 1 360 ? -35.299 -25.636 18.001 1.00 49.72 360 VAL A N 1
ATOM 2844 C CA . VAL A 1 360 ? -36.125 -25.174 16.867 1.00 49.72 360 VAL A CA 1
ATOM 2845 C C . VAL A 1 360 ? -35.737 -25.908 15.578 1.00 49.72 360 VAL A C 1
ATOM 2847 O O . VAL A 1 360 ? -36.611 -26.233 14.779 1.00 49.72 360 VAL A O 1
ATOM 2850 N N . SER A 1 361 ? -34.455 -26.259 15.414 1.00 46.91 361 SER A N 1
ATOM 2851 C CA . SER A 1 361 ? -33.969 -27.054 14.273 1.00 46.91 361 SER A CA 1
ATOM 2852 C C . SER A 1 361 ? -34.570 -28.468 14.240 1.00 46.91 361 SER A C 1
ATOM 2854 O O . SER A 1 361 ? -35.069 -28.889 13.202 1.00 46.91 361 SER A O 1
ATOM 2856 N N . GLN A 1 362 ? -34.632 -29.162 15.385 1.00 58.09 362 GLN A N 1
ATOM 2857 C CA . GLN A 1 362 ? -35.278 -30.482 15.493 1.00 58.09 362 GLN A CA 1
ATOM 2858 C C . GLN A 1 362 ? -36.787 -30.438 15.197 1.00 58.09 362 GLN A C 1
ATOM 2860 O O . GLN A 1 362 ? -37.337 -31.355 14.589 1.00 58.09 362 GLN A O 1
ATOM 2865 N N . LYS A 1 363 ? -37.473 -29.361 15.603 1.00 64.62 363 LYS A N 1
ATOM 2866 C CA . LYS A 1 363 ? -38.902 -29.167 15.305 1.00 64.62 363 LYS A CA 1
ATOM 2867 C C . LYS A 1 363 ? -39.156 -28.912 13.818 1.00 64.62 363 LYS A C 1
ATOM 2869 O O . LYS A 1 363 ? -40.152 -29.399 13.287 1.00 64.62 363 LYS A O 1
ATOM 2874 N N . LEU A 1 364 ? -38.256 -28.193 13.143 1.00 65.88 364 LEU A N 1
ATOM 2875 C CA . LEU A 1 364 ? -38.340 -27.952 11.703 1.00 65.88 364 LEU A CA 1
ATOM 2876 C C . LEU A 1 364 ? -38.143 -29.244 10.897 1.00 65.88 364 LEU A C 1
ATOM 2878 O O . LEU A 1 364 ? -38.932 -29.515 9.993 1.00 65.88 364 LEU A O 1
ATOM 2882 N N . GLU A 1 365 ? -37.139 -30.054 11.238 1.00 64.62 365 GLU A N 1
ATOM 2883 C CA . GLU A 1 365 ? -36.891 -31.346 10.578 1.00 64.62 365 GLU A CA 1
ATOM 2884 C C . GLU A 1 365 ? -38.094 -32.287 10.719 1.00 64.62 365 GLU A C 1
ATOM 2886 O O . GLU A 1 365 ? -38.601 -32.801 9.720 1.00 64.62 365 GLU A O 1
ATOM 2891 N N . ALA A 1 366 ? -38.646 -32.406 11.931 1.00 69.75 366 ALA A N 1
ATOM 2892 C CA . ALA A 1 366 ? -39.833 -33.220 12.184 1.00 69.75 366 ALA A CA 1
ATOM 2893 C C . ALA A 1 366 ? -41.073 -32.743 11.400 1.00 69.75 366 ALA A C 1
ATOM 2895 O O . ALA A 1 366 ? -41.891 -33.560 10.969 1.00 69.75 366 ALA A O 1
ATOM 2896 N N . ALA A 1 367 ? -41.235 -31.431 11.195 1.00 73.19 367 ALA A N 1
ATOM 2897 C CA . ALA A 1 367 ? -42.334 -30.881 10.402 1.00 73.19 367 ALA A CA 1
ATOM 2898 C C . ALA A 1 367 ? -42.150 -31.149 8.894 1.00 73.19 367 ALA A C 1
ATOM 2900 O O . ALA A 1 367 ? -43.111 -31.500 8.205 1.00 73.19 367 ALA A O 1
ATOM 2901 N N . ILE A 1 368 ? -40.916 -31.065 8.381 1.00 69.75 368 ILE A N 1
ATOM 2902 C CA . ILE A 1 368 ? -40.589 -31.383 6.980 1.00 69.75 368 ILE A CA 1
ATOM 2903 C C . ILE A 1 368 ? -40.856 -32.864 6.674 1.00 69.75 368 ILE A C 1
ATOM 2905 O O . ILE A 1 368 ? -41.463 -33.170 5.643 1.00 69.75 368 ILE A O 1
ATOM 2909 N N . GLU A 1 369 ? -40.470 -33.777 7.565 1.00 73.19 369 GLU A N 1
ATOM 2910 C CA . GLU A 1 369 ? -40.762 -35.209 7.416 1.00 73.19 369 GLU A CA 1
ATOM 2911 C C . GLU A 1 369 ? -42.271 -35.487 7.424 1.00 73.19 369 GLU A C 1
ATOM 2913 O O . GLU A 1 369 ? -42.781 -36.229 6.578 1.00 73.19 369 GLU A O 1
ATOM 2918 N N . ARG A 1 370 ? -43.015 -34.822 8.317 1.00 81.62 370 ARG A N 1
ATOM 2919 C CA . ARG A 1 370 ? -44.478 -34.940 8.396 1.00 81.62 370 ARG A CA 1
ATOM 2920 C C . ARG A 1 370 ? -45.155 -34.467 7.106 1.00 81.62 370 ARG A C 1
ATOM 2922 O O . ARG A 1 370 ? -46.061 -35.137 6.611 1.00 81.62 370 ARG A O 1
ATOM 2929 N N . ARG A 1 371 ? -44.668 -33.376 6.500 1.00 81.44 371 ARG A N 1
ATOM 2930 C CA . ARG A 1 371 ? -45.137 -32.891 5.190 1.00 81.44 371 ARG A CA 1
ATOM 2931 C C . ARG A 1 371 ? -44.897 -33.913 4.080 1.00 81.44 371 ARG A C 1
ATOM 2933 O O . ARG A 1 371 ? -45.785 -34.154 3.264 1.00 81.44 371 ARG A O 1
ATOM 2940 N N . GLN A 1 372 ? -43.709 -34.516 4.030 1.00 71.12 372 GLN A N 1
ATOM 2941 C CA . GLN A 1 372 ? -43.383 -35.521 3.013 1.00 71.12 372 GLN A CA 1
ATOM 2942 C C . GLN A 1 372 ? -44.259 -36.775 3.145 1.00 71.12 372 GLN A C 1
ATOM 2944 O O . GLN A 1 372 ? -44.709 -37.314 2.132 1.00 71.12 372 GLN A O 1
ATOM 2949 N N . ALA A 1 373 ? -44.551 -37.209 4.373 1.00 72.88 373 ALA A N 1
ATOM 2950 C CA . ALA A 1 373 ? -45.468 -38.317 4.627 1.00 72.88 373 ALA A CA 1
ATOM 2951 C C . ALA A 1 373 ? -46.901 -38.005 4.156 1.00 72.88 373 ALA A C 1
ATOM 2953 O O . ALA A 1 373 ? -47.515 -38.837 3.489 1.00 72.88 373 ALA A O 1
ATOM 2954 N N . LEU A 1 374 ? -47.408 -36.793 4.418 1.00 76.62 374 LEU A N 1
ATOM 2955 C CA . LEU A 1 374 ? -48.737 -36.359 3.965 1.00 76.62 374 LEU A CA 1
ATOM 2956 C C . LEU A 1 374 ? -48.849 -36.301 2.435 1.00 76.62 374 LEU A C 1
ATOM 2958 O O . LEU A 1 374 ? -49.833 -36.796 1.888 1.00 76.62 374 LEU A O 1
ATOM 2962 N N . ARG A 1 375 ? -47.816 -35.799 1.736 1.00 74.56 375 ARG A N 1
ATOM 2963 C CA . ARG A 1 375 ? -47.780 -35.795 0.260 1.00 74.56 375 ARG A CA 1
ATOM 2964 C C . ARG A 1 375 ? -47.812 -37.205 -0.328 1.00 74.56 375 ARG A C 1
ATOM 2966 O O . ARG A 1 375 ? -48.518 -37.436 -1.303 1.00 74.56 375 ARG A O 1
ATOM 2973 N N . ARG A 1 376 ? -47.088 -38.160 0.269 1.00 75.00 376 ARG A N 1
ATOM 2974 C CA . ARG A 1 376 ? -47.106 -39.572 -0.170 1.00 75.00 376 ARG A CA 1
ATOM 2975 C C . ARG A 1 376 ? -48.472 -40.234 0.020 1.00 75.00 376 ARG A C 1
ATOM 2977 O O . ARG A 1 376 ? -48.799 -41.153 -0.719 1.00 75.00 376 ARG A O 1
ATOM 2984 N N . LEU A 1 377 ? -49.250 -39.769 0.994 1.00 77.94 377 LEU A N 1
ATOM 2985 C CA . LEU A 1 377 ? -50.588 -40.273 1.303 1.00 77.94 377 LEU A CA 1
ATOM 2986 C C . LEU A 1 377 ? -51.709 -39.515 0.567 1.00 77.94 377 LEU A C 1
ATOM 2988 O O . LEU A 1 377 ? -52.872 -39.859 0.745 1.00 77.94 377 LEU A O 1
ATOM 2992 N N . GLY A 1 378 ? -51.381 -38.507 -0.253 1.00 72.25 378 GLY A N 1
ATOM 2993 C CA . GLY A 1 378 ? -52.362 -37.702 -0.993 1.00 72.25 378 GLY A CA 1
ATOM 2994 C C . GLY A 1 378 ? -53.181 -36.735 -0.128 1.00 72.25 378 GLY A C 1
ATOM 2995 O O . GLY A 1 378 ? -54.220 -36.258 -0.576 1.00 72.25 378 GLY A O 1
ATOM 2996 N N . ASN A 1 379 ? -52.736 -36.450 1.100 1.00 78.19 379 ASN A N 1
ATOM 2997 C CA . ASN A 1 379 ? -53.428 -35.572 2.045 1.00 78.19 379 ASN A CA 1
ATOM 2998 C C . ASN A 1 379 ? -52.975 -34.109 1.907 1.00 78.19 379 ASN A C 1
ATOM 3000 O O . ASN A 1 379 ? -51.877 -33.819 1.427 1.00 78.19 379 ASN A O 1
ATOM 3004 N N . THR A 1 380 ? -53.810 -33.181 2.378 1.00 71.94 380 THR A N 1
ATOM 3005 C CA . THR A 1 380 ? -53.539 -31.735 2.377 1.00 71.94 380 THR A CA 1
ATOM 3006 C C . THR A 1 380 ? -52.386 -31.377 3.321 1.00 71.94 380 THR A C 1
ATOM 3008 O O . THR A 1 380 ? -52.308 -31.897 4.434 1.00 71.94 380 THR A O 1
ATOM 3011 N N . THR A 1 381 ? -51.494 -30.470 2.905 1.00 80.75 381 THR A N 1
ATOM 3012 C CA . THR A 1 381 ? -50.301 -30.080 3.688 1.00 80.75 381 THR A CA 1
ATOM 3013 C C . THR A 1 381 ? -50.367 -28.683 4.299 1.00 80.75 381 THR A C 1
ATOM 3015 O O . THR A 1 381 ? -49.432 -28.300 4.991 1.00 80.75 381 THR A O 1
ATOM 3018 N N . GLU A 1 382 ? -51.466 -27.949 4.114 1.00 71.12 382 GLU A N 1
ATOM 3019 C CA . GLU A 1 382 ? -51.596 -26.521 4.454 1.00 71.12 382 GLU A CA 1
ATOM 3020 C C . GLU A 1 382 ? -51.232 -26.178 5.911 1.00 71.12 382 GLU A C 1
ATOM 3022 O O . GLU A 1 382 ? -50.520 -25.202 6.167 1.00 71.12 382 GLU A O 1
ATOM 3027 N N . GLU A 1 383 ? -51.662 -27.000 6.873 1.00 70.75 383 GLU A N 1
ATOM 3028 C CA . GLU A 1 383 ? -51.341 -26.802 8.294 1.00 70.75 383 GLU A CA 1
ATOM 3029 C C . GLU A 1 383 ? -49.849 -27.012 8.578 1.00 70.75 383 GLU A C 1
ATOM 3031 O O . GLU A 1 383 ? -49.220 -26.204 9.262 1.00 70.75 383 GLU A O 1
ATOM 3036 N N . VAL A 1 384 ? -49.257 -28.064 8.006 1.00 76.44 384 VAL A N 1
ATOM 3037 C CA . VAL A 1 384 ? -47.833 -28.381 8.191 1.00 76.44 384 VAL A CA 1
ATOM 3038 C C . VAL A 1 384 ? -46.951 -27.385 7.437 1.00 76.44 384 VAL A C 1
ATOM 3040 O O . VAL A 1 384 ? -45.893 -27.007 7.931 1.00 76.44 384 VAL A O 1
ATOM 3043 N N . ASP A 1 385 ? -47.389 -26.900 6.277 1.00 68.38 385 ASP A N 1
ATOM 3044 C CA . ASP A 1 385 ? -46.703 -25.843 5.532 1.00 68.38 385 ASP A CA 1
ATOM 3045 C C . ASP A 1 385 ? -46.683 -24.528 6.332 1.00 68.38 385 ASP A C 1
ATOM 3047 O O . ASP A 1 385 ? -45.639 -23.873 6.414 1.00 68.38 385 ASP A O 1
ATOM 3051 N N . SER A 1 386 ? -47.784 -24.189 7.011 1.00 65.25 386 SER A N 1
ATOM 3052 C CA . SER A 1 386 ? -47.863 -23.037 7.925 1.00 65.25 386 SER A CA 1
ATOM 3053 C C . SER A 1 386 ? -46.976 -23.212 9.168 1.00 65.25 386 SER A C 1
ATOM 3055 O O . SER A 1 386 ? -46.305 -22.268 9.599 1.00 65.25 386 SER A O 1
ATOM 3057 N N . GLU A 1 387 ? -46.912 -24.426 9.721 1.00 71.62 387 GLU A N 1
ATOM 3058 C CA . GLU A 1 387 ? -46.045 -24.782 10.851 1.00 71.62 387 GLU A CA 1
ATOM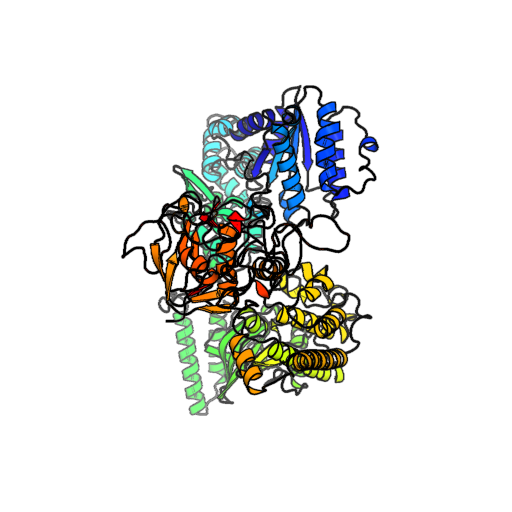 3059 C C . GLU A 1 387 ? -44.556 -24.653 10.467 1.00 71.62 387 GLU A C 1
ATOM 3061 O O . GLU A 1 387 ? -43.792 -23.972 11.158 1.00 71.62 387 GLU A O 1
ATOM 3066 N N . ILE A 1 388 ? -44.160 -25.194 9.307 1.00 67.62 388 ILE A N 1
ATOM 3067 C CA . ILE A 1 388 ? -42.811 -25.065 8.731 1.00 67.62 388 ILE A CA 1
ATOM 3068 C C . ILE A 1 388 ? -42.456 -23.593 8.511 1.00 67.62 388 ILE A C 1
ATOM 3070 O O . ILE A 1 388 ? -41.352 -23.172 8.860 1.00 67.62 388 ILE A O 1
ATOM 3074 N N . LEU A 1 389 ? -43.378 -22.796 7.964 1.00 54.22 389 LEU A N 1
ATOM 3075 C CA . LEU A 1 389 ? -43.196 -21.354 7.787 1.00 54.22 389 LEU A CA 1
ATOM 3076 C C . LEU A 1 389 ? -42.950 -20.646 9.125 1.00 54.22 389 LEU A C 1
ATOM 3078 O O . LEU A 1 389 ? -42.059 -19.799 9.206 1.00 54.22 389 LEU A O 1
ATOM 3082 N N . SER A 1 390 ? -43.676 -21.016 10.183 1.00 59.41 390 SER A N 1
ATOM 3083 C CA . SER A 1 390 ? -43.507 -20.436 11.520 1.00 59.41 390 SER A CA 1
ATOM 3084 C C . SER A 1 390 ? -42.151 -20.784 12.153 1.00 59.41 390 SER A C 1
ATOM 3086 O O . SER A 1 390 ? -41.473 -19.893 12.668 1.00 59.41 390 SER A O 1
ATOM 3088 N N . PHE A 1 391 ? -41.691 -22.036 12.033 1.00 60.78 391 PHE A N 1
ATOM 3089 C CA . PHE A 1 391 ? -40.384 -22.466 12.544 1.00 60.78 391 PHE A CA 1
ATOM 3090 C C . PHE A 1 391 ? -39.234 -21.879 11.733 1.00 60.78 391 PHE A C 1
ATOM 3092 O O . PHE A 1 391 ? -38.255 -21.398 12.308 1.00 60.78 391 PHE A O 1
ATOM 3099 N N . LYS A 1 392 ? -39.382 -21.818 10.403 1.00 55.75 392 LYS A N 1
ATOM 3100 C CA . LYS A 1 392 ? -38.462 -21.083 9.532 1.00 55.75 392 LYS A CA 1
ATOM 3101 C C . LYS A 1 392 ? -38.412 -19.603 9.941 1.00 55.75 392 LYS A C 1
ATOM 3103 O O . LYS A 1 392 ? -37.326 -19.044 9.975 1.00 55.75 392 LYS A O 1
ATOM 3108 N N . ARG A 1 393 ? -39.531 -18.969 10.322 1.00 54.31 393 ARG A N 1
ATOM 3109 C CA . ARG A 1 393 ? -39.574 -17.570 10.802 1.00 54.31 393 ARG A CA 1
ATOM 3110 C C . ARG A 1 393 ? -38.898 -17.376 12.167 1.00 54.31 393 ARG A C 1
ATOM 3112 O O . ARG A 1 393 ? -38.193 -16.389 12.336 1.00 54.31 393 ARG A O 1
ATOM 3119 N N . GLN A 1 394 ? -39.045 -18.318 13.100 1.00 53.59 394 GLN A N 1
ATOM 3120 C CA . GLN A 1 394 ? -38.393 -18.275 14.420 1.00 53.59 394 GLN A CA 1
ATOM 3121 C C . GLN A 1 394 ? -36.877 -18.515 14.352 1.00 53.59 394 GLN A C 1
ATOM 3123 O O . GLN A 1 394 ? -36.119 -17.853 15.053 1.00 53.59 394 GLN A O 1
ATOM 3128 N N . LEU A 1 395 ? -36.400 -19.379 13.447 1.00 50.81 395 LEU A N 1
ATOM 3129 C CA . LEU A 1 395 ? -34.964 -19.499 13.145 1.00 50.81 395 LEU A CA 1
ATOM 3130 C C . LEU A 1 395 ? -34.382 -18.214 12.514 1.00 50.81 395 LEU A C 1
ATOM 3132 O O . LEU A 1 395 ? -33.165 -18.018 12.522 1.00 50.81 395 LEU A O 1
ATOM 3136 N N . ARG A 1 396 ? -35.243 -17.332 11.979 1.00 53.06 396 ARG A N 1
ATOM 3137 C CA . ARG A 1 396 ? -34.902 -16.123 11.208 1.00 53.06 396 ARG A CA 1
ATOM 3138 C C . ARG A 1 396 ? -34.947 -14.808 11.991 1.00 53.06 396 ARG A C 1
ATOM 3140 O O . ARG A 1 396 ? -34.714 -13.773 11.372 1.00 53.06 396 ARG A O 1
ATOM 3147 N N . GLU A 1 397 ? -35.113 -14.791 13.314 1.00 45.88 397 GLU A N 1
ATOM 3148 C CA . GLU A 1 397 ? -34.860 -13.557 14.094 1.00 45.88 397 GLU A CA 1
ATOM 3149 C C . GLU A 1 397 ? -33.388 -13.070 13.979 1.00 45.88 397 GLU A C 1
ATOM 3151 O O . GLU A 1 397 ? -33.075 -11.947 14.359 1.00 45.88 397 GLU A O 1
ATOM 3156 N N . GLY A 1 398 ? -32.501 -13.860 13.347 1.00 40.41 398 GLY A N 1
ATOM 3157 C CA . GLY A 1 398 ? -31.157 -13.461 12.892 1.00 40.41 398 GLY A CA 1
ATOM 3158 C C . GLY A 1 398 ? -31.015 -13.010 11.420 1.00 40.41 398 GLY A C 1
ATOM 3159 O O . GLY A 1 398 ? -29.905 -12.712 10.991 1.00 40.41 398 GLY A O 1
ATOM 3160 N N . GLY A 1 399 ? -32.090 -12.969 10.622 1.00 50.53 399 GLY A N 1
ATOM 3161 C CA . GLY A 1 399 ? -32.166 -12.201 9.366 1.00 50.53 399 GLY A CA 1
ATOM 3162 C C . GLY A 1 399 ? -31.327 -12.620 8.140 1.00 50.53 399 GLY A C 1
ATOM 3163 O O . GLY A 1 399 ? -31.211 -11.806 7.224 1.00 50.53 399 GLY A O 1
ATOM 3164 N N . GLN A 1 400 ? -30.741 -13.823 8.057 1.00 59.12 400 GLN A N 1
ATOM 3165 C CA . GLN A 1 400 ? -29.925 -14.237 6.893 1.00 59.12 400 GLN A CA 1
ATOM 3166 C C . GLN A 1 400 ? -30.204 -15.680 6.433 1.00 59.12 400 GLN A C 1
ATOM 3168 O O . GLN A 1 400 ? -30.323 -16.575 7.269 1.00 59.12 400 GLN A O 1
ATOM 3173 N N . LEU A 1 401 ? -30.282 -15.885 5.106 1.00 67.12 401 LEU A N 1
ATOM 3174 C CA . LEU A 1 401 ? -30.276 -17.209 4.459 1.00 67.12 401 LEU A CA 1
ATOM 3175 C C . LEU A 1 401 ? -28.923 -17.898 4.679 1.00 67.12 401 LEU A C 1
ATOM 3177 O O . LEU A 1 401 ? -27.887 -17.231 4.736 1.00 67.12 401 LEU A O 1
ATOM 3181 N N . ARG A 1 402 ? -28.935 -19.227 4.801 1.00 76.25 402 ARG A N 1
ATOM 3182 C CA . ARG A 1 402 ? -27.752 -20.060 5.053 1.00 76.25 402 ARG A CA 1
ATOM 3183 C C . ARG A 1 402 ? -27.583 -21.121 3.969 1.00 76.25 402 ARG A C 1
ATOM 3185 O O . ARG A 1 402 ? -28.524 -21.495 3.276 1.00 76.25 402 ARG A O 1
ATOM 3192 N N . ALA A 1 403 ? -26.365 -21.645 3.872 1.00 75.25 403 ALA A N 1
ATOM 3193 C CA . ALA A 1 403 ? -26.100 -22.874 3.134 1.00 75.25 403 ALA A CA 1
ATOM 3194 C C . ALA A 1 403 ? -27.037 -23.995 3.622 1.00 75.25 403 ALA A C 1
ATOM 3196 O O . ALA A 1 403 ? -27.146 -24.225 4.827 1.00 75.25 403 ALA A O 1
ATOM 3197 N N . GLY A 1 404 ? -27.710 -24.670 2.692 1.00 73.69 404 GLY A N 1
ATOM 3198 C CA . GLY A 1 404 ? -28.722 -25.694 2.957 1.00 73.69 404 GLY A CA 1
ATOM 3199 C C . GLY A 1 404 ? -30.171 -25.205 2.852 1.00 73.69 404 GLY A C 1
ATOM 3200 O O . GLY A 1 404 ? -31.065 -26.038 2.708 1.00 73.69 404 GLY A O 1
ATOM 3201 N N . ASP A 1 405 ? -30.419 -23.891 2.865 1.00 82.06 405 ASP A N 1
ATOM 3202 C CA . ASP A 1 405 ? -31.752 -23.342 2.589 1.00 82.06 405 ASP A CA 1
ATOM 3203 C C . ASP A 1 405 ? -32.123 -23.523 1.110 1.00 82.06 405 ASP A C 1
ATOM 3205 O O . ASP A 1 405 ? -31.254 -23.596 0.244 1.00 82.06 405 ASP A O 1
ATOM 3209 N N . ALA A 1 406 ? -33.419 -23.565 0.796 1.00 82.69 406 ALA A N 1
ATOM 3210 C CA . ALA A 1 406 ? -33.899 -23.656 -0.580 1.00 82.69 406 ALA A CA 1
ATOM 3211 C C . ALA A 1 406 ? -34.917 -22.556 -0.907 1.00 82.69 406 ALA A C 1
ATOM 3213 O O . ALA A 1 406 ? -35.712 -22.167 -0.048 1.00 82.69 406 ALA A O 1
ATOM 3214 N N . LEU A 1 407 ? -34.876 -22.076 -2.153 1.00 85.56 407 LEU A N 1
ATOM 3215 C CA . LEU A 1 407 ? -35.781 -21.077 -2.731 1.00 85.56 407 LEU A CA 1
ATOM 3216 C C . LEU A 1 407 ? -36.517 -21.659 -3.946 1.00 85.56 407 LEU A C 1
ATOM 3218 O O . LEU A 1 407 ? -36.056 -22.630 -4.546 1.00 85.56 407 LEU A O 1
ATOM 3222 N N . GLY A 1 408 ? -37.642 -21.058 -4.322 1.00 82.38 408 GLY A N 1
ATOM 3223 C CA . GLY A 1 408 ? -38.441 -21.476 -5.473 1.00 82.38 408 GLY A CA 1
ATOM 3224 C C . GLY A 1 408 ? -39.154 -22.787 -5.201 1.00 82.38 408 GLY A C 1
ATOM 3225 O O . GLY A 1 408 ? -38.988 -23.738 -5.953 1.00 82.38 408 GLY A O 1
ATOM 3226 N N . GLU A 1 409 ? -39.870 -22.859 -4.076 1.00 80.62 409 GLU A N 1
ATOM 3227 C CA . GLU A 1 409 ? -40.596 -24.067 -3.658 1.00 80.62 409 GLU A CA 1
ATOM 3228 C C . GLU A 1 409 ? -39.689 -25.301 -3.512 1.00 80.62 409 GLU A C 1
ATOM 3230 O O . GLU A 1 409 ? -40.028 -26.401 -3.934 1.00 80.62 409 GLU A O 1
ATOM 3235 N N . GLU A 1 410 ? -38.531 -25.128 -2.865 1.00 80.44 410 GLU A N 1
ATOM 3236 C CA . GLU A 1 410 ? -37.505 -26.169 -2.668 1.00 80.44 410 GLU A CA 1
ATOM 3237 C C . GLU A 1 410 ? -36.683 -26.534 -3.920 1.00 80.44 410 GLU A C 1
ATOM 3239 O O . GLU A 1 410 ? -35.846 -27.436 -3.828 1.00 80.44 410 GLU A O 1
ATOM 3244 N N . ARG A 1 411 ? -36.848 -25.836 -5.053 1.00 88.50 411 ARG A N 1
ATOM 3245 C CA . ARG A 1 411 ? -36.095 -26.098 -6.291 1.00 88.50 411 ARG A CA 1
ATOM 3246 C C . ARG A 1 411 ? -34.618 -25.718 -6.198 1.00 88.50 411 ARG A C 1
ATOM 3248 O O . ARG A 1 411 ? -33.752 -26.527 -6.524 1.00 88.50 411 ARG A O 1
ATOM 3255 N N . TYR A 1 412 ? -34.310 -24.501 -5.759 1.00 92.06 412 TYR A N 1
ATOM 3256 C CA . TYR A 1 412 ? -32.951 -23.959 -5.753 1.00 92.06 412 TYR A CA 1
ATOM 3257 C C . TYR A 1 412 ? -32.321 -24.110 -4.369 1.00 92.06 412 TYR A C 1
ATOM 3259 O O . TYR A 1 412 ? -32.511 -23.266 -3.494 1.00 92.06 412 TYR A O 1
ATOM 3267 N N . LEU A 1 413 ? -31.564 -25.189 -4.162 1.00 88.75 413 LEU A N 1
ATOM 3268 C CA . LEU A 1 413 ? -30.845 -25.446 -2.912 1.00 88.75 413 LEU A CA 1
ATOM 3269 C C . LEU A 1 413 ? -29.585 -24.581 -2.836 1.00 88.75 413 LEU A C 1
ATOM 3271 O O . LEU A 1 413 ? -28.630 -24.825 -3.571 1.00 88.75 413 LEU A O 1
ATOM 3275 N N . LEU A 1 414 ? -29.559 -23.602 -1.936 1.00 88.94 414 LEU A N 1
ATOM 3276 C CA . LEU A 1 414 ? -28.419 -22.723 -1.701 1.00 88.94 414 LEU A CA 1
ATOM 3277 C C . LEU A 1 414 ? -27.273 -23.512 -1.065 1.00 88.94 414 LEU A C 1
ATOM 3279 O O . LEU A 1 414 ? -27.446 -24.156 -0.033 1.00 88.94 414 LEU A O 1
ATOM 3283 N N . LEU A 1 415 ? -26.089 -23.459 -1.668 1.00 86.06 415 LEU A N 1
ATOM 3284 C CA . LEU A 1 415 ? -24.918 -24.208 -1.209 1.00 86.06 415 LEU A CA 1
ATOM 3285 C C . LEU A 1 415 ? -23.911 -23.302 -0.514 1.00 86.06 415 LEU A C 1
ATOM 3287 O O . LEU A 1 415 ? -23.471 -23.597 0.589 1.00 86.06 415 LEU A O 1
ATOM 3291 N N . GLU A 1 416 ? -23.539 -22.198 -1.153 1.00 87.75 416 GLU A N 1
ATOM 3292 C CA . GLU A 1 416 ? -22.563 -21.254 -0.610 1.00 87.75 416 GLU A CA 1
ATOM 3293 C C . GLU A 1 416 ? -22.788 -19.858 -1.185 1.00 87.75 416 GLU A C 1
ATOM 3295 O O . GLU A 1 416 ? -23.252 -19.697 -2.316 1.00 87.75 416 GLU A O 1
ATOM 3300 N N . GLN A 1 417 ? -22.443 -18.839 -0.408 1.00 87.12 417 GLN A N 1
ATOM 3301 C CA . GLN A 1 417 ? -22.448 -17.464 -0.874 1.00 87.12 417 GLN A CA 1
ATOM 3302 C C . GLN A 1 417 ? -21.152 -17.193 -1.650 1.00 87.12 417 GLN A C 1
ATOM 3304 O O . GLN A 1 417 ? -20.065 -17.301 -1.089 1.00 87.12 417 GLN A O 1
ATOM 3309 N N . ILE A 1 418 ? -21.268 -16.818 -2.925 1.00 82.12 418 ILE A N 1
ATOM 3310 C CA . ILE A 1 418 ? -20.128 -16.608 -3.836 1.00 82.12 418 ILE A CA 1
ATOM 3311 C C . ILE A 1 418 ? -19.837 -15.130 -4.119 1.00 82.12 418 ILE A C 1
ATOM 3313 O O . ILE A 1 418 ? -18.785 -14.806 -4.659 1.00 82.12 418 ILE A O 1
ATOM 3317 N N . GLY A 1 419 ? -20.733 -14.218 -3.736 1.00 73.25 419 GLY A N 1
ATOM 3318 C CA . GLY A 1 419 ? -20.511 -12.780 -3.887 1.00 73.25 419 GLY A CA 1
ATOM 3319 C C . GLY A 1 419 ? -21.462 -11.935 -3.045 1.00 73.25 419 GLY A C 1
ATOM 3320 O O . GLY A 1 419 ? -22.561 -12.366 -2.695 1.00 73.25 419 GLY A O 1
ATOM 3321 N N . ARG A 1 420 ? -21.050 -10.710 -2.704 1.00 72.88 420 ARG A N 1
ATOM 3322 C CA . ARG A 1 420 ? -21.891 -9.720 -2.012 1.00 72.88 420 ARG A CA 1
ATOM 3323 C C . ARG A 1 420 ? -21.621 -8.326 -2.569 1.00 72.88 420 ARG A C 1
ATOM 3325 O O . ARG A 1 420 ? -20.564 -7.759 -2.315 1.00 72.88 420 ARG A O 1
ATOM 3332 N N . GLY A 1 421 ? -22.573 -7.788 -3.323 1.00 63.69 421 GLY A N 1
ATOM 3333 C CA . GLY A 1 421 ? -22.539 -6.417 -3.829 1.00 63.69 421 GLY A CA 1
ATOM 3334 C C . GLY A 1 421 ? -23.234 -5.432 -2.886 1.00 63.69 421 GLY A C 1
ATOM 3335 O O . GLY A 1 421 ? -23.697 -5.800 -1.809 1.00 63.69 421 GLY A O 1
ATOM 3336 N N . GLY A 1 422 ? -23.358 -4.167 -3.300 1.00 57.97 422 GLY A N 1
ATOM 3337 C CA . GLY A 1 422 ? -24.058 -3.136 -2.515 1.00 57.97 422 GLY A CA 1
ATOM 3338 C C . GLY A 1 422 ? -25.574 -3.362 -2.389 1.00 57.97 422 GLY A C 1
ATOM 3339 O O . GLY A 1 422 ? -26.172 -2.984 -1.382 1.00 57.97 422 GLY A O 1
ATOM 3340 N N . PHE A 1 423 ? -26.185 -4.021 -3.379 1.00 67.81 423 PHE A N 1
ATOM 3341 C CA . PHE A 1 423 ? -27.641 -4.194 -3.483 1.00 67.81 423 PHE A CA 1
ATOM 3342 C C . PHE A 1 423 ? -28.117 -5.646 -3.361 1.00 67.81 423 PHE A C 1
ATOM 3344 O O . PHE A 1 423 ? -29.268 -5.884 -2.996 1.00 67.81 423 PHE A O 1
ATOM 3351 N N . ALA A 1 424 ? -27.251 -6.615 -3.657 1.00 75.88 424 ALA A N 1
ATOM 3352 C CA . ALA A 1 424 ? -27.622 -8.019 -3.743 1.00 75.88 424 ALA A CA 1
ATOM 3353 C C . ALA A 1 424 ? -26.478 -8.943 -3.312 1.00 75.88 424 ALA A C 1
ATOM 3355 O O . ALA A 1 424 ? -25.299 -8.600 -3.394 1.00 75.88 424 ALA A O 1
ATOM 3356 N N . THR A 1 425 ? -26.847 -10.146 -2.893 1.00 83.12 425 THR A N 1
ATOM 3357 C CA . THR A 1 425 ? -25.950 -11.255 -2.579 1.00 83.12 425 THR A CA 1
ATOM 3358 C C . THR A 1 425 ? -26.086 -12.334 -3.650 1.00 83.12 425 THR A C 1
ATOM 3360 O O . THR A 1 425 ? -27.194 -12.602 -4.097 1.00 83.12 425 THR A O 1
ATOM 3363 N N . VAL A 1 426 ? -24.987 -12.961 -4.065 1.00 88.19 426 VAL A N 1
ATOM 3364 C CA . VAL A 1 426 ? -24.996 -14.051 -5.050 1.00 88.19 426 VAL A CA 1
ATOM 3365 C C . VAL A 1 426 ? -24.647 -15.361 -4.354 1.00 88.19 426 VAL A C 1
ATOM 3367 O O . VAL A 1 426 ? -23.649 -15.441 -3.635 1.00 88.19 426 VAL A O 1
ATOM 3370 N N . TRP A 1 427 ? -25.458 -16.385 -4.585 1.00 91.62 427 TRP A N 1
ATOM 3371 C CA . TRP A 1 427 ? -25.285 -17.734 -4.057 1.00 91.62 427 TRP A CA 1
ATOM 3372 C C . TRP A 1 427 ? -25.025 -18.726 -5.184 1.00 91.62 427 TRP A C 1
ATOM 3374 O O . TRP A 1 427 ? -25.692 -18.670 -6.212 1.00 91.62 427 TRP A O 1
ATOM 3384 N N . ARG A 1 428 ? -24.116 -19.678 -4.975 1.00 93.81 428 ARG A N 1
ATOM 3385 C CA . ARG A 1 428 ? -24.106 -20.921 -5.749 1.00 93.81 428 ARG A CA 1
ATOM 3386 C C . ARG A 1 428 ? -25.212 -21.813 -5.206 1.00 93.81 428 ARG A C 1
ATOM 3388 O O . ARG A 1 428 ? -25.280 -22.043 -3.997 1.00 93.81 428 ARG A O 1
ATOM 3395 N N . ALA A 1 429 ? -26.050 -22.329 -6.091 1.00 93.88 429 ALA A N 1
ATOM 3396 C CA . ALA A 1 429 ? -27.155 -23.204 -5.747 1.00 93.88 429 ALA A CA 1
ATOM 3397 C C . ALA A 1 429 ? -27.225 -24.408 -6.690 1.00 93.88 429 ALA A C 1
ATOM 3399 O O . ALA A 1 429 ? -26.725 -24.368 -7.812 1.00 93.88 429 ALA A O 1
ATOM 3400 N N . HIS A 1 430 ? -27.859 -25.478 -6.229 1.00 93.75 430 HIS A N 1
ATOM 3401 C CA . HIS A 1 430 ? -28.207 -26.629 -7.050 1.00 93.75 430 HIS A CA 1
ATOM 3402 C C . HIS A 1 430 ? -29.678 -26.519 -7.456 1.00 93.75 430 HIS A C 1
ATOM 3404 O O . HIS A 1 430 ? -30.553 -26.512 -6.587 1.00 93.75 430 HIS A O 1
ATOM 3410 N N . ASP A 1 431 ? -29.943 -26.422 -8.758 1.00 93.75 431 ASP A N 1
ATOM 3411 C CA . ASP A 1 431 ? -31.294 -26.546 -9.306 1.00 93.75 431 ASP A CA 1
ATOM 3412 C C . ASP A 1 431 ? -31.678 -28.029 -9.277 1.00 93.75 431 ASP A C 1
ATOM 3414 O O . ASP A 1 431 ? -31.166 -28.825 -10.065 1.00 93.75 431 ASP A O 1
ATOM 3418 N N . ARG A 1 432 ? -32.534 -28.412 -8.325 1.00 89.56 432 ARG A N 1
ATOM 3419 C CA . ARG A 1 432 ? -32.937 -29.808 -8.109 1.00 89.56 432 ARG A CA 1
ATOM 3420 C C . ARG A 1 432 ? -33.762 -30.375 -9.263 1.00 89.56 432 ARG A C 1
ATOM 3422 O O . ARG A 1 432 ? -33.718 -31.586 -9.461 1.00 89.56 432 ARG A O 1
ATOM 3429 N N . ASP A 1 433 ? -34.456 -29.528 -10.017 1.00 89.38 433 ASP A N 1
ATOM 3430 C CA . ASP A 1 433 ? -35.284 -29.966 -11.142 1.00 89.38 433 ASP A CA 1
ATOM 3431 C C . ASP A 1 433 ? -34.418 -30.224 -12.378 1.00 89.38 433 ASP A C 1
ATOM 3433 O O . ASP A 1 433 ? -34.570 -31.241 -13.053 1.00 89.38 433 ASP A O 1
ATOM 3437 N N . ALA A 1 434 ? -33.475 -29.319 -12.660 1.00 87.94 434 ALA A N 1
ATOM 3438 C CA . ALA A 1 434 ? -32.567 -29.441 -13.801 1.00 87.94 434 ALA A CA 1
ATOM 3439 C C . ALA A 1 434 ? -31.338 -30.330 -13.522 1.00 87.94 434 ALA A C 1
ATOM 3441 O O . ALA A 1 434 ? -30.676 -30.772 -14.460 1.00 87.94 434 ALA A O 1
ATOM 3442 N N . GLY A 1 435 ? -31.006 -30.579 -12.251 1.00 89.25 435 GLY A N 1
ATOM 3443 C CA . GLY A 1 435 ? -29.817 -31.333 -11.838 1.00 89.25 435 GLY A CA 1
ATOM 3444 C C . GLY A 1 435 ? -28.496 -30.607 -12.117 1.00 89.25 435 GLY A C 1
ATOM 3445 O O . GLY A 1 435 ? -27.465 -31.249 -12.319 1.00 89.25 435 GLY A O 1
ATOM 3446 N N . THR A 1 436 ? -28.513 -29.273 -12.183 1.00 92.44 436 THR A N 1
ATOM 3447 C CA . THR A 1 436 ? -27.355 -28.449 -12.567 1.00 92.44 436 THR A CA 1
ATOM 3448 C C . THR A 1 436 ? -27.037 -27.379 -11.529 1.00 92.44 436 THR A C 1
ATOM 3450 O O . THR A 1 436 ? -27.912 -26.921 -10.795 1.00 92.44 436 THR A O 1
ATOM 3453 N N . MET A 1 437 ? -25.780 -26.929 -11.495 1.00 93.69 437 MET A N 1
ATOM 3454 C CA . MET A 1 437 ? -25.381 -25.776 -10.684 1.00 93.69 437 MET A CA 1
ATOM 3455 C C . MET A 1 437 ? -25.839 -24.467 -11.331 1.00 93.69 437 MET A C 1
ATOM 3457 O O . MET A 1 437 ? -25.651 -24.253 -12.528 1.00 93.69 437 MET A O 1
ATOM 3461 N N . VAL A 1 438 ? -26.391 -23.576 -10.515 1.00 94.75 438 VAL A N 1
ATOM 3462 C CA . VAL A 1 438 ? -26.870 -22.246 -10.904 1.00 94.75 438 VAL A CA 1
ATOM 3463 C C . VAL A 1 438 ? -26.374 -21.190 -9.919 1.00 94.75 438 VAL A C 1
ATOM 3465 O O . VAL A 1 438 ? -25.984 -21.500 -8.791 1.00 94.75 438 VAL A O 1
ATOM 3468 N N . ALA A 1 439 ? -26.368 -19.931 -10.342 1.00 93.88 439 ALA A N 1
ATOM 3469 C CA . ALA A 1 439 ? -26.126 -18.793 -9.471 1.00 93.88 439 ALA A CA 1
ATOM 3470 C C . ALA A 1 439 ? -27.454 -18.081 -9.179 1.00 93.88 439 ALA A C 1
ATOM 3472 O O . ALA A 1 439 ? -28.198 -17.729 -10.091 1.00 93.88 439 ALA A O 1
ATOM 3473 N N . VAL A 1 440 ? -27.756 -17.860 -7.902 1.00 92.19 440 VAL A N 1
ATOM 3474 C CA . VAL A 1 440 ? -28.968 -17.179 -7.437 1.00 92.19 440 VAL A CA 1
ATOM 3475 C C . VAL A 1 440 ? -28.575 -15.806 -6.917 1.00 92.19 440 VAL A C 1
ATOM 3477 O O . VAL A 1 440 ? -27.885 -15.696 -5.900 1.00 92.19 440 VAL A O 1
ATOM 3480 N N . LYS A 1 441 ? -29.001 -14.747 -7.608 1.00 90.38 441 LYS A N 1
ATOM 3481 C CA . LYS A 1 441 ? -28.790 -13.367 -7.162 1.00 90.38 441 LYS A CA 1
ATOM 3482 C C . LYS A 1 441 ? -29.998 -12.926 -6.350 1.00 90.38 441 LYS A C 1
ATOM 3484 O O . LYS A 1 441 ? -31.116 -12.952 -6.844 1.00 90.38 441 LYS A O 1
ATOM 3489 N N . LEU A 1 442 ? -29.759 -12.514 -5.113 1.00 87.38 442 LEU A N 1
ATOM 3490 C CA . LEU A 1 442 ? -30.756 -12.228 -4.089 1.00 87.38 442 LEU A CA 1
ATOM 3491 C C . LEU A 1 442 ? -30.672 -10.763 -3.657 1.00 87.38 442 LEU A C 1
ATOM 3493 O O . LEU A 1 442 ? -29.623 -10.315 -3.192 1.00 87.38 442 LEU A O 1
ATOM 3497 N N . LEU A 1 443 ? -31.772 -10.023 -3.749 1.00 82.94 443 LEU A N 1
ATOM 3498 C CA . LEU A 1 443 ? -31.861 -8.652 -3.250 1.00 82.94 443 LEU A CA 1
ATOM 3499 C C . LEU A 1 443 ? -31.694 -8.622 -1.723 1.00 82.94 443 LEU A C 1
ATOM 3501 O O . LEU A 1 443 ? -32.259 -9.451 -1.007 1.00 82.94 443 LEU A O 1
ATOM 3505 N N . HIS A 1 444 ? -30.930 -7.659 -1.201 1.00 78.69 444 HIS A N 1
ATOM 3506 C CA . HIS A 1 444 ? -30.739 -7.561 0.245 1.00 78.69 444 HIS A CA 1
ATOM 3507 C C . HIS A 1 444 ? -32.068 -7.304 0.993 1.00 78.69 444 HIS A C 1
ATOM 3509 O O . HIS A 1 444 ? -32.849 -6.450 0.565 1.00 78.69 444 HIS A O 1
ATOM 3515 N N . PRO A 1 445 ? -32.315 -7.958 2.150 1.00 68.62 445 PRO A N 1
ATOM 3516 C CA . PRO A 1 445 ? -33.582 -7.835 2.883 1.00 68.62 445 PRO A CA 1
ATOM 3517 C C . PRO A 1 445 ? -33.939 -6.402 3.299 1.00 68.62 445 PRO A C 1
ATOM 3519 O O . PRO A 1 445 ? -35.102 -6.013 3.274 1.00 68.62 445 PRO A O 1
ATOM 3522 N N . ASN A 1 446 ? -32.937 -5.580 3.627 1.00 63.66 446 ASN A N 1
ATOM 3523 C CA . ASN A 1 446 ? -33.116 -4.167 3.976 1.00 63.66 446 ASN A CA 1
ATOM 3524 C C . ASN A 1 446 ? -33.538 -3.283 2.786 1.00 63.66 446 ASN A C 1
ATOM 3526 O O . ASN A 1 446 ? -33.940 -2.142 2.995 1.00 63.66 446 ASN A O 1
ATOM 3530 N N . LEU A 1 447 ? -33.445 -3.790 1.553 1.00 63.91 447 LEU A N 1
ATOM 3531 C CA . LEU A 1 447 ? -33.882 -3.112 0.329 1.00 63.91 447 LEU A CA 1
ATOM 3532 C C . LEU A 1 447 ? -35.161 -3.725 -0.254 1.00 63.91 447 LEU A C 1
ATOM 3534 O O . LEU A 1 447 ? -35.790 -3.102 -1.104 1.00 63.91 447 LEU A O 1
ATOM 3538 N N . ALA A 1 448 ? -35.577 -4.900 0.227 1.00 62.31 448 ALA A N 1
ATOM 3539 C CA . ALA A 1 448 ? -36.804 -5.571 -0.199 1.00 62.31 448 ALA A CA 1
ATOM 3540 C C . ALA A 1 448 ? -38.083 -4.789 0.168 1.00 62.31 448 ALA A C 1
ATOM 3542 O O . ALA A 1 448 ? -39.110 -4.962 -0.477 1.00 62.31 448 ALA A O 1
ATOM 3543 N N . GLY A 1 449 ? -38.032 -3.893 1.161 1.00 64.25 449 GLY A N 1
ATOM 3544 C CA . GLY A 1 449 ? -39.158 -3.016 1.512 1.00 64.25 449 GLY A CA 1
ATOM 3545 C C . GLY A 1 449 ? -39.408 -1.866 0.523 1.00 64.25 449 GLY A C 1
ATOM 3546 O O . GLY A 1 449 ? -40.476 -1.261 0.550 1.00 64.25 449 GLY A O 1
ATOM 3547 N N . ASP A 1 450 ? -38.453 -1.566 -0.360 1.00 72.00 450 ASP A N 1
ATOM 3548 C CA . ASP A 1 450 ? -38.534 -0.473 -1.331 1.00 72.00 450 ASP A CA 1
ATOM 3549 C C . ASP A 1 450 ? -39.061 -1.003 -2.676 1.00 72.00 450 ASP A C 1
ATOM 3551 O O . ASP A 1 450 ? -38.397 -1.771 -3.378 1.00 72.00 450 ASP A O 1
ATOM 3555 N N . GLN A 1 451 ? -40.289 -0.615 -3.037 1.00 71.94 451 GLN A N 1
ATOM 3556 C CA . GLN A 1 451 ? -40.945 -1.050 -4.275 1.00 71.94 451 GLN A CA 1
ATOM 3557 C C . GLN A 1 451 ? -40.142 -0.682 -5.529 1.00 71.94 451 GLN A C 1
ATOM 3559 O O . GLN A 1 451 ? -39.999 -1.504 -6.434 1.00 71.94 451 GLN A O 1
ATOM 3564 N N . LEU A 1 452 ? -39.552 0.509 -5.554 1.00 67.69 452 LEU A N 1
ATOM 3565 C CA . LEU A 1 452 ? -38.849 1.032 -6.716 1.00 67.69 452 LEU A CA 1
ATOM 3566 C C . LEU A 1 452 ? -37.525 0.283 -6.943 1.00 67.69 452 LEU A C 1
ATOM 3568 O O . LEU A 1 452 ? -37.139 0.013 -8.082 1.00 67.69 452 LEU A O 1
ATOM 3572 N N . ARG A 1 453 ? -36.852 -0.144 -5.866 1.00 70.50 453 ARG A N 1
ATOM 3573 C CA . ARG A 1 453 ? -35.653 -1.002 -5.946 1.00 70.50 453 ARG A CA 1
ATOM 3574 C C . ARG A 1 453 ? -35.967 -2.438 -6.364 1.00 70.50 453 ARG A C 1
ATOM 3576 O O . ARG A 1 453 ? -35.197 -3.011 -7.134 1.00 70.50 453 ARG A O 1
ATOM 3583 N N . ARG A 1 454 ? -37.092 -3.004 -5.914 1.00 75.75 454 ARG A N 1
ATOM 3584 C CA . ARG A 1 454 ? -37.557 -4.337 -6.344 1.00 75.75 454 ARG A CA 1
ATOM 3585 C C . ARG A 1 454 ? -37.885 -4.380 -7.832 1.00 75.75 454 ARG A C 1
ATOM 3587 O O . ARG A 1 454 ? -37.392 -5.252 -8.544 1.00 75.75 454 ARG A O 1
ATOM 3594 N N . GLU A 1 455 ? -38.678 -3.421 -8.308 1.00 73.94 455 GLU A N 1
ATOM 3595 C CA . GLU A 1 455 ? -39.064 -3.327 -9.721 1.00 73.94 455 GLU A CA 1
ATOM 3596 C C . GLU A 1 455 ? -37.840 -3.163 -10.624 1.00 73.94 455 GLU A C 1
ATOM 3598 O O . GLU A 1 455 ? -37.748 -3.816 -11.666 1.00 73.94 455 GLU A O 1
ATOM 3603 N N . ARG A 1 456 ? -36.855 -2.362 -10.191 1.00 73.38 456 ARG A N 1
ATOM 3604 C CA . ARG A 1 456 ? -35.554 -2.265 -10.861 1.00 73.38 456 ARG A CA 1
ATOM 3605 C C . ARG A 1 456 ? -34.869 -3.627 -10.898 1.00 73.38 456 ARG A C 1
ATOM 3607 O O . ARG A 1 456 ? -34.601 -4.111 -11.988 1.00 73.38 456 ARG A O 1
ATOM 3614 N N . PHE A 1 457 ? -34.651 -4.273 -9.754 1.00 78.62 457 PHE A N 1
ATOM 3615 C CA . PHE A 1 457 ? -33.963 -5.567 -9.666 1.00 78.62 457 PHE A CA 1
ATOM 3616 C C . PHE A 1 457 ? -34.534 -6.628 -10.627 1.00 78.62 457 PHE A C 1
ATOM 3618 O O . PHE A 1 457 ? -33.785 -7.261 -11.371 1.00 78.62 457 PHE A O 1
ATOM 3625 N N . VAL A 1 458 ? -35.863 -6.753 -10.696 1.00 77.25 458 VAL A N 1
ATOM 3626 C CA . VAL A 1 458 ? -36.547 -7.679 -11.619 1.00 77.25 458 VAL A CA 1
ATOM 3627 C C . VAL A 1 458 ? -36.427 -7.229 -13.080 1.00 77.25 458 VAL A C 1
ATOM 3629 O O . VAL A 1 458 ? -36.241 -8.052 -13.978 1.00 77.25 458 VAL A O 1
ATOM 3632 N N . ARG A 1 459 ? -36.499 -5.921 -13.357 1.00 76.19 459 ARG A N 1
ATOM 3633 C CA . ARG A 1 459 ? -36.335 -5.388 -14.717 1.00 76.19 459 ARG A CA 1
ATOM 3634 C C . ARG A 1 459 ? -34.969 -5.747 -15.310 1.00 76.19 459 ARG A C 1
ATOM 3636 O O . ARG A 1 459 ? -34.912 -6.043 -16.498 1.00 76.19 459 ARG A O 1
ATOM 3643 N N . GLY A 1 460 ? -33.898 -5.772 -14.519 1.00 76.69 460 GLY A N 1
ATOM 3644 C CA . GLY A 1 460 ? -32.552 -6.086 -15.027 1.00 76.69 460 GLY A CA 1
ATOM 3645 C C . GLY A 1 460 ? -32.386 -7.542 -15.375 1.00 76.69 460 GLY A C 1
ATOM 3646 O O . GLY A 1 460 ? -31.870 -7.847 -16.446 1.00 76.69 460 GLY A O 1
ATOM 3647 N N . ALA A 1 461 ? -32.940 -8.428 -14.550 1.00 81.88 461 ALA A N 1
ATOM 3648 C CA . ALA A 1 461 ? -33.009 -9.845 -14.872 1.00 81.88 461 ALA A CA 1
ATOM 3649 C C . ALA A 1 461 ? -33.740 -10.084 -16.207 1.00 81.88 461 ALA A C 1
ATOM 3651 O O . ALA A 1 461 ? -33.268 -10.850 -17.043 1.00 81.88 461 ALA A O 1
ATOM 3652 N N . ARG A 1 462 ? -34.844 -9.365 -16.468 1.00 81.88 462 ARG A N 1
ATOM 3653 C CA . ARG A 1 462 ? -35.573 -9.442 -17.750 1.00 81.88 462 ARG A CA 1
ATOM 3654 C C . ARG A 1 462 ? -34.780 -8.891 -18.936 1.00 81.88 462 ARG A C 1
ATOM 3656 O O . ARG A 1 462 ? -34.831 -9.472 -20.015 1.00 81.88 462 ARG A O 1
ATOM 3663 N N . VAL A 1 463 ? -34.064 -7.782 -18.748 1.00 79.38 463 VAL A N 1
ATOM 3664 C CA . VAL A 1 463 ? -33.200 -7.194 -19.785 1.00 79.38 463 VAL A CA 1
ATOM 3665 C C . VAL A 1 463 ? -32.071 -8.159 -20.147 1.00 79.38 463 VAL A C 1
ATOM 3667 O O . VAL A 1 463 ? -31.881 -8.447 -21.326 1.00 79.38 463 VAL A O 1
ATOM 3670 N N . MET A 1 464 ? -31.387 -8.724 -19.149 1.00 82.19 464 MET A N 1
ATOM 3671 C CA . MET A 1 464 ? -30.347 -9.733 -19.363 1.00 82.19 464 MET A CA 1
ATOM 3672 C C . MET A 1 464 ? -30.902 -10.995 -20.033 1.00 82.19 464 MET A C 1
ATOM 3674 O O . MET A 1 464 ? -30.288 -11.509 -20.961 1.00 82.19 464 MET A O 1
ATOM 3678 N N . ALA A 1 465 ? -32.097 -11.455 -19.647 1.00 85.38 465 ALA A N 1
ATOM 3679 C CA . ALA A 1 465 ? -32.747 -12.609 -20.275 1.00 85.38 465 ALA A CA 1
ATOM 3680 C C . ALA A 1 465 ? -33.051 -12.407 -21.775 1.00 85.38 465 ALA A C 1
ATOM 3682 O O . ALA A 1 465 ? -33.139 -13.380 -22.523 1.00 85.38 465 ALA A O 1
ATOM 3683 N N . ALA A 1 466 ? -33.205 -11.158 -22.232 1.00 84.50 466 ALA A N 1
ATOM 3684 C CA . ALA A 1 466 ? -33.447 -10.820 -23.636 1.00 84.50 466 ALA A CA 1
ATOM 3685 C C . ALA A 1 466 ? -32.160 -10.720 -24.485 1.00 84.50 466 ALA A C 1
ATOM 3687 O O . ALA A 1 466 ? -32.230 -10.548 -25.713 1.00 84.50 466 ALA A O 1
ATOM 3688 N N . LEU A 1 467 ? -30.982 -10.799 -23.861 1.00 86.81 467 LEU A N 1
ATOM 3689 C CA . LEU A 1 467 ? -29.685 -10.775 -24.530 1.00 86.81 467 LEU A CA 1
ATOM 3690 C C . LEU A 1 467 ? -29.180 -12.209 -24.719 1.00 86.81 467 LEU A C 1
ATOM 3692 O O . LEU A 1 467 ? -28.991 -12.950 -23.763 1.00 86.81 467 LEU A O 1
ATOM 3696 N N . GLN A 1 468 ? -28.972 -12.604 -25.976 1.00 87.31 468 GLN A N 1
ATOM 3697 C CA . GLN A 1 468 ? -28.429 -13.914 -26.335 1.00 87.31 468 GLN A CA 1
ATOM 3698 C C . GLN A 1 468 ? -27.077 -13.708 -27.009 1.00 87.31 468 GLN A C 1
ATOM 3700 O O . GLN A 1 468 ? -27.017 -13.296 -28.166 1.00 87.31 468 GLN A O 1
ATOM 3705 N N . HIS A 1 469 ? -26.002 -13.967 -26.270 1.00 92.25 469 HIS A N 1
ATOM 3706 C CA . HIS A 1 469 ? -24.633 -13.880 -26.765 1.00 92.25 469 HIS A CA 1
ATOM 3707 C C . HIS A 1 469 ? -23.740 -14.856 -25.986 1.00 92.25 469 HIS A C 1
ATOM 3709 O O . HIS A 1 469 ? -23.929 -14.972 -24.776 1.00 92.25 469 HIS A O 1
ATOM 3715 N N . PRO A 1 470 ? -22.755 -15.525 -26.618 1.00 91.31 470 PRO A N 1
ATOM 3716 C CA . PRO A 1 470 ? -21.846 -16.441 -25.920 1.00 91.31 470 PRO A CA 1
ATOM 3717 C C . PRO A 1 470 ? -21.057 -15.798 -24.773 1.00 91.31 470 PRO A C 1
ATOM 3719 O O . PRO A 1 470 ? -20.702 -16.489 -23.826 1.00 91.31 470 PRO A O 1
ATOM 3722 N N . ALA A 1 471 ? -20.811 -14.488 -24.863 1.00 94.31 471 ALA A N 1
ATOM 3723 C CA . ALA A 1 471 ? -20.108 -13.705 -23.848 1.00 94.31 471 ALA A CA 1
ATOM 3724 C C . ALA A 1 471 ? -21.040 -12.884 -22.932 1.00 94.31 471 ALA A C 1
ATOM 3726 O O . ALA A 1 471 ? -20.618 -11.874 -22.380 1.00 94.31 471 ALA A O 1
ATOM 3727 N N . ILE A 1 472 ? -22.308 -13.279 -22.770 1.00 93.31 472 ILE A N 1
ATOM 3728 C CA . ILE A 1 472 ? -23.236 -12.705 -21.777 1.00 93.31 472 ILE A CA 1
ATOM 3729 C C . ILE A 1 472 ? -23.765 -13.835 -20.900 1.00 93.31 472 ILE A C 1
ATOM 3731 O O . ILE A 1 472 ? -24.205 -14.859 -21.418 1.00 93.31 472 ILE A O 1
ATOM 3735 N N . VAL A 1 473 ? -23.761 -13.635 -19.579 1.00 92.88 473 VAL A N 1
ATOM 3736 C CA . VAL A 1 473 ? -24.303 -14.616 -18.630 1.00 92.88 473 VAL A CA 1
ATOM 3737 C C . VAL A 1 473 ? -25.797 -14.826 -18.878 1.00 92.88 473 VAL A C 1
ATOM 3739 O O . VAL A 1 473 ? -26.601 -13.891 -18.808 1.00 92.88 473 VAL A O 1
ATOM 3742 N N . ARG A 1 474 ? -26.188 -16.077 -19.118 1.00 91.06 474 ARG A N 1
ATOM 3743 C CA . ARG A 1 474 ? -27.573 -16.455 -19.379 1.00 91.06 474 ARG A CA 1
ATOM 3744 C C . ARG A 1 474 ? -28.404 -16.459 -18.099 1.00 91.06 474 ARG A C 1
ATOM 3746 O O . ARG A 1 474 ? -28.108 -17.170 -17.136 1.00 91.06 474 ARG A O 1
ATOM 3753 N N . VAL A 1 475 ? -29.521 -15.738 -18.133 1.00 91.12 475 VAL A N 1
ATOM 3754 C CA . VAL A 1 475 ? -30.564 -15.809 -17.102 1.00 91.12 475 VAL A CA 1
ATOM 3755 C C . VAL A 1 475 ? -31.408 -17.066 -17.328 1.00 91.12 475 VAL A C 1
ATOM 3757 O O . VAL A 1 475 ? -31.926 -17.296 -18.420 1.00 91.12 475 VAL A O 1
ATOM 3760 N N . VAL A 1 476 ? -31.512 -17.897 -16.293 1.00 88.75 476 VAL A N 1
ATOM 3761 C CA . VAL A 1 476 ? -32.316 -19.128 -16.263 1.00 88.75 476 VAL A CA 1
ATOM 3762 C C . VAL A 1 476 ? -33.747 -18.813 -15.834 1.00 88.75 476 VAL A C 1
ATOM 3764 O O . VAL A 1 476 ? -34.689 -19.331 -16.425 1.00 88.75 476 VAL A O 1
ATOM 3767 N N . ASP A 1 477 ? -33.900 -17.939 -14.838 1.00 87.00 477 ASP A N 1
ATOM 3768 C CA . ASP A 1 477 ? -35.184 -17.520 -14.280 1.00 87.00 477 ASP A CA 1
ATOM 3769 C C . ASP A 1 477 ? -35.133 -16.018 -13.968 1.00 87.00 477 ASP A C 1
ATOM 3771 O O . ASP A 1 477 ? -34.281 -15.569 -13.200 1.00 87.00 477 ASP A O 1
ATOM 3775 N N . ALA A 1 478 ? -36.005 -15.229 -14.603 1.00 76.81 478 ALA A N 1
ATOM 3776 C CA . ALA A 1 478 ? -35.909 -13.768 -14.666 1.00 76.81 478 ALA A CA 1
ATOM 3777 C C . ALA A 1 478 ? -36.587 -13.022 -13.500 1.00 76.81 478 ALA A C 1
ATOM 3779 O O . ALA A 1 478 ? -36.777 -11.805 -13.580 1.00 76.81 478 ALA A O 1
ATOM 3780 N N . GLY A 1 479 ? -36.950 -13.719 -12.423 1.00 70.56 479 GLY A N 1
ATOM 3781 C CA . GLY A 1 479 ? -37.368 -13.086 -11.175 1.00 70.56 479 GLY A CA 1
ATOM 3782 C C . GLY A 1 479 ? -38.484 -13.838 -10.466 1.00 70.56 479 GLY A C 1
ATOM 3783 O O . GLY A 1 479 ? -39.587 -13.946 -10.999 1.00 70.56 479 GLY A O 1
ATOM 3784 N N . ALA A 1 480 ? -38.213 -14.267 -9.238 1.00 70.50 480 ALA A N 1
ATOM 3785 C CA . ALA A 1 480 ? -39.164 -14.933 -8.363 1.00 70.50 480 ALA A CA 1
ATOM 3786 C C . ALA A 1 480 ? -39.163 -14.296 -6.965 1.00 70.50 480 ALA A C 1
ATOM 3788 O O . ALA A 1 480 ? -38.156 -13.754 -6.492 1.00 70.50 480 ALA A O 1
ATOM 3789 N N . GLU A 1 481 ? -40.324 -14.351 -6.316 1.00 80.56 481 GLU A N 1
ATOM 3790 C CA . GLU A 1 481 ? -40.496 -14.013 -4.907 1.00 80.56 481 GLU A CA 1
ATOM 3791 C C . GLU A 1 481 ? -40.771 -15.305 -4.140 1.00 80.56 481 GLU A C 1
ATOM 3793 O O . GLU A 1 481 ? -41.710 -16.029 -4.463 1.00 80.56 481 GLU A O 1
ATOM 3798 N N . ASP A 1 482 ? -39.956 -15.597 -3.129 1.00 73.00 482 ASP A N 1
ATOM 3799 C CA . ASP A 1 482 ? -40.195 -16.718 -2.219 1.00 73.00 482 ASP A CA 1
ATOM 3800 C C . ASP A 1 482 ? -39.920 -16.282 -0.780 1.00 73.00 482 ASP A C 1
ATOM 3802 O O . ASP A 1 482 ? -38.860 -15.736 -0.468 1.00 73.00 482 ASP A O 1
ATOM 3806 N N . ALA A 1 483 ? -40.897 -16.498 0.101 1.00 65.19 483 ALA A N 1
ATOM 3807 C CA . ALA A 1 483 ? -40.814 -16.210 1.530 1.00 65.19 483 ALA A CA 1
ATOM 3808 C C . ALA A 1 483 ? -40.300 -14.790 1.874 1.00 65.19 483 ALA A C 1
ATOM 3810 O O . ALA A 1 483 ? -39.597 -14.613 2.874 1.00 65.19 483 ALA A O 1
ATOM 3811 N N . GLY A 1 484 ? -40.656 -13.788 1.057 1.00 70.06 484 GLY A N 1
ATOM 3812 C CA . GLY A 1 484 ? -40.257 -12.382 1.218 1.00 70.06 484 GLY A CA 1
ATOM 3813 C C . GLY A 1 484 ? -38.877 -12.026 0.649 1.00 70.06 484 GLY A C 1
ATOM 3814 O O . GLY A 1 484 ? -38.406 -10.904 0.840 1.00 70.06 484 GLY A O 1
ATOM 3815 N N . PHE A 1 485 ? -38.222 -12.958 -0.044 1.00 79.19 485 PHE A N 1
ATOM 3816 C CA . PHE A 1 485 ? -36.970 -12.728 -0.753 1.00 79.19 485 PHE A CA 1
ATOM 3817 C C . PHE A 1 485 ? -37.209 -12.546 -2.249 1.00 79.19 485 PHE A C 1
ATOM 3819 O O . PHE A 1 485 ? -37.900 -13.346 -2.875 1.00 79.19 485 PHE A O 1
ATOM 3826 N N . TYR A 1 486 ? -36.565 -11.531 -2.824 1.00 84.56 486 TYR A N 1
ATOM 3827 C CA . TYR A 1 486 ? -36.563 -11.276 -4.263 1.00 84.56 486 TYR A CA 1
ATOM 3828 C C . TYR A 1 486 ? -35.259 -11.785 -4.859 1.00 84.56 486 TYR A C 1
ATOM 3830 O O . TYR A 1 486 ? -34.182 -11.358 -4.434 1.00 84.56 486 TYR A O 1
ATOM 3838 N N . TYR A 1 487 ? -35.344 -12.682 -5.835 1.00 89.69 487 TYR A N 1
ATOM 3839 C CA . TYR A 1 487 ? -34.170 -13.252 -6.485 1.00 89.69 487 TYR A CA 1
ATOM 3840 C C . TYR A 1 487 ? -34.405 -13.509 -7.970 1.00 89.69 487 TYR A C 1
ATOM 3842 O O . TYR A 1 487 ? -35.538 -13.543 -8.439 1.00 89.69 487 TYR A O 1
ATOM 3850 N N . PHE A 1 488 ? -33.319 -13.703 -8.707 1.00 90.62 488 PHE A N 1
ATOM 3851 C CA . PHE A 1 488 ? -33.339 -14.277 -10.048 1.00 90.62 488 PHE A CA 1
ATOM 3852 C C . PHE A 1 488 ? -32.203 -15.294 -10.179 1.00 90.62 488 PHE A C 1
ATOM 3854 O O . PHE A 1 488 ? -31.250 -15.282 -9.390 1.00 90.62 488 PHE A O 1
ATOM 3861 N N . VAL A 1 489 ? -32.316 -16.192 -11.155 1.00 92.25 489 VAL A N 1
ATOM 3862 C CA . VAL A 1 489 ? -31.394 -17.318 -11.331 1.00 92.25 489 VAL A CA 1
ATOM 3863 C C . VAL A 1 489 ? -30.684 -17.197 -12.668 1.00 92.25 489 VAL A C 1
ATOM 3865 O O . VAL A 1 489 ? -31.304 -16.934 -13.696 1.00 92.25 489 VAL A O 1
ATOM 3868 N N . MET A 1 490 ? -29.377 -17.404 -12.660 1.00 92.88 490 MET A N 1
ATOM 3869 C CA . MET A 1 490 ? -28.508 -17.361 -13.829 1.00 92.88 490 MET A CA 1
ATOM 3870 C C . MET A 1 490 ? -27.588 -18.579 -13.852 1.00 92.88 490 MET A C 1
ATOM 3872 O O . MET A 1 490 ? -27.486 -19.319 -12.869 1.00 92.88 490 MET A O 1
ATOM 3876 N N . GLU A 1 491 ? -26.941 -18.829 -14.983 1.00 92.94 491 GLU A N 1
ATOM 3877 C CA . GLU A 1 491 ? -25.952 -19.901 -15.052 1.00 92.94 491 GLU A CA 1
ATOM 3878 C C . GLU A 1 491 ? -24.781 -19.653 -14.088 1.00 92.94 491 GLU A C 1
ATOM 3880 O O . GLU A 1 491 ? -24.386 -18.516 -13.826 1.00 92.94 491 GLU A O 1
ATOM 3885 N N . TYR A 1 492 ? -24.235 -20.732 -13.525 1.00 93.31 492 TYR A N 1
ATOM 3886 C CA . TYR A 1 492 ? -23.060 -20.651 -12.665 1.00 93.31 492 TYR A CA 1
ATOM 3887 C C . TYR A 1 492 ? -21.778 -20.756 -13.495 1.00 93.31 492 TYR A C 1
ATOM 3889 O O . TYR A 1 492 ? -21.545 -21.765 -14.161 1.00 93.31 492 TYR A O 1
ATOM 3897 N N . VAL A 1 493 ? -20.920 -19.739 -13.402 1.00 92.38 493 VAL A N 1
ATOM 3898 C CA . VAL A 1 493 ? -19.619 -19.696 -14.081 1.00 92.38 493 VAL A CA 1
ATOM 3899 C C . VAL A 1 493 ? -18.504 -19.987 -13.070 1.00 92.38 493 VAL A C 1
ATOM 3901 O O . VAL A 1 493 ? -18.279 -19.219 -12.137 1.00 92.38 493 VAL A O 1
ATOM 3904 N N . ALA A 1 494 ? -17.814 -21.119 -13.228 1.00 83.31 494 ALA A N 1
ATOM 3905 C CA . ALA A 1 494 ? -16.911 -21.652 -12.201 1.00 83.31 494 ALA A CA 1
ATOM 3906 C C . ALA A 1 494 ? -15.483 -21.061 -12.196 1.00 83.31 494 ALA A C 1
ATOM 3908 O O . ALA A 1 494 ? -14.770 -21.237 -11.211 1.00 83.31 494 ALA A O 1
ATOM 3909 N N . GLY A 1 495 ? -15.039 -20.393 -13.268 1.00 82.62 495 GLY A N 1
ATOM 3910 C CA . GLY A 1 495 ? -13.644 -19.947 -13.424 1.00 82.62 495 GLY A CA 1
ATOM 3911 C C . GLY A 1 495 ? -13.293 -18.623 -12.733 1.00 82.62 495 GLY A C 1
ATOM 3912 O O . GLY A 1 495 ? -12.153 -18.177 -12.836 1.00 82.62 495 GLY A O 1
ATOM 3913 N N . GLY A 1 496 ? -14.228 -18.023 -11.989 1.00 87.38 496 GLY A N 1
ATOM 3914 C CA . GLY A 1 496 ? -14.028 -16.747 -11.295 1.00 87.38 496 GLY A CA 1
ATOM 3915 C C . GLY A 1 496 ? -14.142 -15.533 -12.221 1.00 87.38 496 GLY A C 1
ATOM 3916 O O . GLY A 1 496 ? -14.636 -15.646 -13.340 1.00 87.38 496 GLY A O 1
ATOM 3917 N N . ASP A 1 497 ? -13.722 -14.366 -11.735 1.00 91.69 497 ASP A N 1
ATOM 3918 C CA . ASP A 1 497 ? -13.748 -13.104 -12.483 1.00 91.69 497 ASP A CA 1
ATOM 3919 C C . ASP A 1 497 ? -12.390 -12.758 -13.128 1.00 91.69 497 ASP A C 1
ATOM 3921 O O . ASP A 1 497 ? -11.328 -13.259 -12.736 1.00 91.69 497 ASP A O 1
ATOM 3925 N N . LEU A 1 498 ? -12.428 -11.882 -14.135 1.00 93.50 498 LEU A N 1
ATOM 3926 C CA . LEU A 1 498 ? -11.262 -11.419 -14.885 1.00 93.50 498 LEU A CA 1
ATOM 3927 C C . LEU A 1 498 ? -10.251 -10.709 -13.979 1.00 93.50 498 LEU A C 1
ATOM 3929 O O . LEU A 1 498 ? -9.048 -10.878 -14.169 1.00 93.50 498 LEU A O 1
ATOM 3933 N N . ARG A 1 499 ? -10.711 -9.976 -12.954 1.00 92.44 499 ARG A N 1
ATOM 3934 C CA . ARG A 1 499 ? -9.828 -9.321 -11.973 1.00 92.44 499 ARG A CA 1
ATOM 3935 C C . ARG A 1 499 ? -8.913 -10.340 -11.302 1.00 92.44 499 ARG A C 1
ATOM 3937 O O . ARG A 1 499 ? -7.698 -10.166 -11.282 1.00 92.44 499 ARG A O 1
ATOM 3944 N N . ARG A 1 500 ? -9.485 -11.424 -10.777 1.00 89.62 500 ARG A N 1
ATOM 3945 C CA . ARG A 1 500 ? -8.737 -12.493 -10.110 1.00 89.62 500 ARG A CA 1
ATOM 3946 C C . ARG A 1 500 ? -7.781 -13.198 -11.067 1.00 89.62 500 ARG A C 1
ATOM 3948 O O . ARG A 1 500 ? -6.677 -13.537 -10.654 1.00 89.62 500 ARG A O 1
ATOM 3955 N N . ALA A 1 501 ? -8.182 -13.410 -12.320 1.00 88.62 501 ALA A N 1
ATOM 3956 C CA . ALA A 1 501 ? -7.327 -14.043 -13.321 1.00 88.62 501 ALA A CA 1
ATOM 3957 C C . ALA A 1 501 ? -6.109 -13.180 -13.695 1.00 88.62 501 ALA A C 1
ATOM 3959 O O . ALA A 1 501 ? -5.008 -13.713 -13.819 1.00 88.62 501 ALA A O 1
ATOM 3960 N N . VAL A 1 502 ? -6.289 -11.861 -13.818 1.00 87.56 502 VAL A N 1
ATOM 3961 C CA . VAL A 1 502 ? -5.198 -10.908 -14.085 1.00 87.56 502 VAL A CA 1
ATOM 3962 C C . VAL A 1 502 ? -4.250 -10.811 -12.890 1.00 87.56 502 VAL A C 1
ATOM 3964 O O . VAL A 1 502 ? -3.053 -11.000 -13.061 1.00 87.56 502 VAL A O 1
ATOM 3967 N N . LEU A 1 503 ? -4.765 -10.622 -11.668 1.00 83.44 503 LEU A N 1
ATOM 3968 C CA . LEU A 1 503 ? -3.930 -10.524 -10.457 1.00 83.44 503 LEU A CA 1
ATOM 3969 C C . LEU A 1 503 ? -3.183 -11.822 -10.120 1.00 83.44 503 LEU A C 1
ATOM 3971 O O . LEU A 1 503 ? -2.163 -11.796 -9.439 1.00 83.44 503 LEU A O 1
ATOM 3975 N N . ALA A 1 504 ? -3.698 -12.966 -10.571 1.00 81.12 504 ALA A N 1
ATOM 3976 C CA . ALA A 1 504 ? -3.015 -14.253 -10.475 1.00 81.12 504 ALA A CA 1
ATOM 3977 C C . ALA A 1 504 ? -1.999 -14.481 -11.612 1.00 81.12 504 ALA A C 1
ATOM 3979 O O . ALA A 1 504 ? -1.469 -15.584 -11.729 1.00 81.12 504 ALA A O 1
ATOM 3980 N N . ASN A 1 505 ? -1.777 -13.476 -12.468 1.00 77.00 505 ASN A N 1
ATOM 3981 C CA . ASN A 1 505 ? -0.961 -13.522 -13.679 1.00 77.00 505 ASN A CA 1
ATOM 3982 C C . ASN A 1 505 ? -1.268 -14.742 -14.571 1.00 77.00 505 ASN A C 1
ATOM 3984 O O . ASN A 1 505 ? -0.382 -15.417 -15.092 1.00 77.00 505 ASN A O 1
ATOM 3988 N N . ALA A 1 506 ? -2.556 -15.084 -14.697 1.00 75.56 506 ALA A N 1
ATOM 3989 C CA . ALA A 1 506 ? -2.995 -16.309 -15.359 1.00 75.56 506 ALA A CA 1
ATOM 3990 C C . ALA A 1 506 ? -3.271 -16.132 -16.861 1.00 75.56 506 ALA A C 1
ATOM 3992 O O . ALA A 1 506 ? -3.569 -17.126 -17.525 1.00 75.56 506 ALA A O 1
ATOM 3993 N N . LEU A 1 507 ? -3.222 -14.911 -17.404 1.00 82.44 507 LEU A N 1
ATOM 3994 C CA . LEU A 1 507 ? -3.621 -14.582 -18.776 1.00 82.44 507 LEU A CA 1
ATOM 3995 C C . LEU A 1 507 ? -2.466 -13.941 -19.550 1.00 82.44 507 LEU A C 1
ATOM 3997 O O . LEU A 1 507 ? -1.801 -13.045 -19.051 1.00 82.44 507 LEU A O 1
ATOM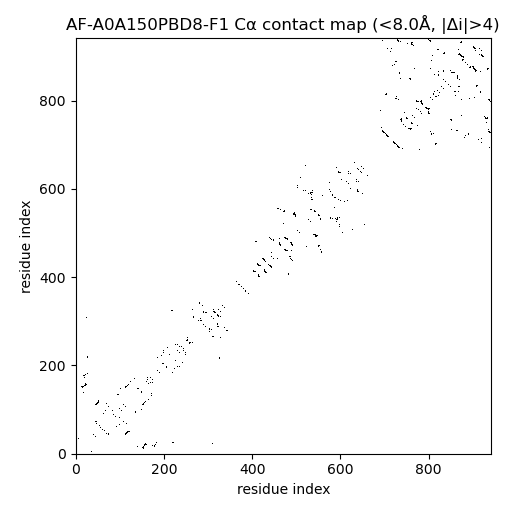 4001 N N . THR A 1 508 ? -2.266 -14.373 -20.792 1.00 81.88 508 THR A N 1
ATOM 4002 C CA . THR A 1 508 ? -1.332 -13.728 -21.732 1.00 81.88 508 THR A CA 1
ATOM 4003 C C . THR A 1 508 ? -1.951 -12.473 -22.352 1.00 81.88 508 THR A C 1
ATOM 4005 O O . THR A 1 508 ? -3.174 -12.389 -22.478 1.00 81.88 508 THR A O 1
ATOM 4008 N N . THR A 1 509 ? -1.128 -11.546 -22.852 1.00 79.00 509 THR A N 1
ATOM 4009 C CA . THR A 1 509 ? -1.585 -10.360 -23.606 1.00 79.00 509 THR A CA 1
ATOM 4010 C C . THR A 1 509 ? -2.547 -10.727 -24.737 1.00 79.00 509 THR A C 1
ATOM 4012 O O . THR A 1 509 ? -3.598 -10.110 -24.890 1.00 79.00 509 THR A O 1
ATOM 4015 N N . ARG A 1 510 ? -2.264 -11.806 -25.479 1.00 80.44 510 ARG A N 1
ATOM 4016 C CA . ARG A 1 510 ? -3.151 -12.300 -26.544 1.00 80.44 510 ARG A CA 1
ATOM 4017 C C . ARG A 1 510 ? -4.522 -12.731 -26.014 1.00 80.44 510 ARG A C 1
ATOM 4019 O O . ARG A 1 510 ? -5.543 -12.423 -26.622 1.00 80.44 510 ARG A O 1
ATOM 4026 N N . GLN A 1 511 ? -4.552 -13.435 -24.882 1.00 86.12 511 GLN A N 1
ATOM 4027 C CA . GLN A 1 511 ? -5.805 -13.831 -24.233 1.00 86.12 511 GLN A CA 1
ATOM 4028 C C . GLN A 1 511 ? -6.574 -12.617 -23.712 1.00 86.12 511 GLN A C 1
ATOM 4030 O O . GLN A 1 511 ? -7.790 -12.578 -23.856 1.00 86.12 511 GLN A O 1
ATOM 4035 N N . ILE A 1 512 ? -5.876 -11.621 -23.162 1.00 89.81 512 ILE A N 1
ATOM 4036 C CA . ILE A 1 512 ? -6.472 -10.361 -22.706 1.00 89.81 512 ILE A CA 1
ATOM 4037 C C . ILE A 1 512 ? -7.167 -9.653 -23.869 1.00 89.81 512 ILE A C 1
ATOM 4039 O O . ILE A 1 512 ? -8.350 -9.348 -23.763 1.00 89.81 512 ILE A O 1
ATOM 4043 N N . ILE A 1 513 ? -6.479 -9.448 -24.995 1.00 89.50 513 ILE A N 1
ATOM 4044 C CA . ILE A 1 513 ? -7.075 -8.783 -26.161 1.00 89.50 513 ILE A CA 1
ATOM 4045 C C . ILE A 1 513 ? -8.276 -9.577 -26.697 1.00 89.50 513 ILE A C 1
ATOM 4047 O O . ILE A 1 513 ? -9.318 -8.979 -26.955 1.00 89.50 513 ILE A O 1
ATOM 4051 N N . SER A 1 514 ? -8.188 -10.912 -26.780 1.00 91.75 514 SER A N 1
ATOM 4052 C CA . SER A 1 514 ? -9.337 -11.761 -27.154 1.00 91.75 514 SER A CA 1
ATOM 4053 C C . SER A 1 514 ? -10.526 -11.559 -26.214 1.00 91.75 514 SER A C 1
ATOM 4055 O O . SER A 1 514 ? -11.648 -11.366 -26.674 1.00 91.75 514 SER A O 1
ATOM 4057 N N . ILE A 1 515 ? -10.278 -11.535 -24.901 1.00 95.31 515 ILE A N 1
ATOM 4058 C CA . ILE A 1 515 ? -11.313 -11.319 -23.887 1.00 95.31 515 ILE A CA 1
ATOM 4059 C C . ILE A 1 515 ? -11.977 -9.949 -24.064 1.00 95.31 515 ILE A C 1
ATOM 4061 O O . ILE A 1 515 ? -13.204 -9.860 -24.069 1.00 95.31 515 ILE A O 1
ATOM 4065 N N . ILE A 1 516 ? -11.185 -8.889 -24.239 1.00 96.56 516 ILE A N 1
ATOM 4066 C CA . ILE A 1 516 ? -11.694 -7.525 -24.435 1.00 96.56 516 ILE A CA 1
ATOM 4067 C C . ILE A 1 516 ? -12.542 -7.430 -25.709 1.00 96.56 516 ILE A C 1
ATOM 4069 O O . ILE A 1 516 ? -13.598 -6.799 -25.686 1.00 96.56 516 ILE A O 1
ATOM 4073 N N . LEU A 1 517 ? -12.129 -8.087 -26.796 1.00 95.69 517 LEU A N 1
ATOM 4074 C CA . LEU A 1 517 ? -12.889 -8.125 -28.048 1.00 95.69 517 LEU A CA 1
ATOM 4075 C C . LEU A 1 517 ? -14.221 -8.873 -27.896 1.00 95.69 517 LEU A C 1
ATOM 4077 O O . LEU A 1 517 ? -15.253 -8.347 -28.301 1.00 95.69 517 LEU A O 1
ATOM 4081 N N . GLU A 1 518 ? -14.227 -10.049 -27.262 1.00 95.75 518 GLU A N 1
ATOM 4082 C CA . GLU A 1 518 ? -15.451 -10.839 -27.045 1.00 95.75 518 GLU A CA 1
ATOM 4083 C C . GLU A 1 518 ? -16.459 -10.120 -26.127 1.00 95.75 518 GLU A C 1
ATOM 4085 O O . GLU A 1 518 ? -17.670 -10.157 -26.371 1.00 95.75 518 GLU A O 1
ATOM 4090 N N . VAL A 1 519 ? -15.973 -9.422 -25.091 1.00 97.31 519 VAL A N 1
ATOM 4091 C CA . VAL A 1 519 ? -16.807 -8.560 -24.232 1.00 97.31 519 VAL A CA 1
ATOM 4092 C C . VAL A 1 519 ? -17.312 -7.341 -25.006 1.00 97.31 519 VAL A C 1
ATOM 4094 O O . VAL A 1 519 ? -18.462 -6.933 -24.841 1.00 97.31 519 VAL A O 1
ATOM 4097 N N . GLY A 1 520 ? -16.484 -6.765 -25.876 1.00 96.50 520 GLY A N 1
ATOM 4098 C CA . GLY A 1 520 ? -16.879 -5.649 -26.724 1.00 96.50 520 GLY A CA 1
ATOM 4099 C C . GLY A 1 520 ? -17.981 -6.012 -27.725 1.00 96.50 520 GLY A C 1
ATOM 4100 O O . GLY A 1 520 ? -18.952 -5.265 -27.851 1.00 96.50 520 GLY A O 1
ATOM 4101 N N . ASP A 1 521 ? -17.909 -7.191 -28.348 1.00 94.38 521 ASP A N 1
ATOM 4102 C CA . ASP A 1 521 ? -18.963 -7.706 -29.236 1.00 94.38 521 ASP A CA 1
ATOM 4103 C C . ASP A 1 521 ? -20.289 -7.928 -28.466 1.00 94.38 521 ASP A C 1
ATOM 4105 O O . ASP A 1 521 ? -21.376 -7.597 -28.955 1.00 94.38 521 ASP A O 1
ATOM 4109 N N . ALA A 1 522 ? -20.215 -8.397 -27.212 1.00 94.94 522 ALA A N 1
ATOM 4110 C CA . ALA A 1 522 ? -21.378 -8.514 -26.326 1.00 94.94 522 ALA A CA 1
ATOM 4111 C C . ALA A 1 522 ? -22.021 -7.153 -26.000 1.00 94.94 522 ALA A C 1
ATOM 4113 O O . ALA A 1 522 ? -23.249 -7.012 -26.032 1.00 94.94 522 ALA A O 1
ATOM 4114 N N . LEU A 1 523 ? -21.202 -6.141 -25.700 1.00 95.25 523 LEU A N 1
ATOM 4115 C CA . LEU A 1 523 ? -21.659 -4.774 -25.445 1.00 95.25 523 LEU A CA 1
ATOM 4116 C C . LEU A 1 523 ? -22.278 -4.147 -26.700 1.00 95.25 523 LEU A C 1
ATOM 4118 O O . LEU A 1 523 ? -23.340 -3.537 -26.607 1.00 95.25 523 LEU A O 1
ATOM 4122 N N . ALA A 1 524 ? -21.686 -4.362 -27.877 1.00 94.19 524 ALA A N 1
ATOM 4123 C CA . ALA A 1 524 ? -22.231 -3.887 -29.146 1.00 94.19 524 ALA A CA 1
ATOM 4124 C C . ALA A 1 524 ? -23.633 -4.464 -29.422 1.00 94.19 524 ALA A C 1
ATOM 4126 O O . ALA A 1 524 ? -24.545 -3.728 -29.819 1.00 94.19 524 ALA A O 1
ATOM 4127 N N . LEU A 1 525 ? -23.855 -5.754 -29.131 1.00 93.31 525 LEU A N 1
ATOM 4128 C CA . LEU A 1 525 ? -25.191 -6.355 -29.197 1.00 93.31 525 LEU A CA 1
ATOM 4129 C C . LEU A 1 525 ? -26.171 -5.667 -28.237 1.00 93.31 525 LEU A C 1
ATOM 4131 O O . LEU A 1 525 ? -27.293 -5.351 -28.639 1.00 93.31 525 LEU A O 1
ATOM 4135 N N . ALA A 1 526 ? -25.778 -5.430 -26.983 1.00 90.88 526 ALA A N 1
ATOM 4136 C CA . ALA A 1 526 ? -26.633 -4.747 -26.012 1.00 90.88 526 ALA A CA 1
ATOM 4137 C C . ALA A 1 526 ? -26.991 -3.324 -26.475 1.00 90.88 526 ALA A C 1
ATOM 4139 O O . ALA A 1 526 ? -28.168 -2.944 -26.468 1.00 90.88 526 ALA A O 1
ATOM 4140 N N . HIS A 1 527 ? -26.004 -2.582 -26.983 1.00 92.19 527 HIS A N 1
ATOM 4141 C CA . HIS A 1 527 ? -26.170 -1.227 -27.513 1.00 92.19 527 HIS A CA 1
ATOM 4142 C C . HIS A 1 527 ? -27.137 -1.195 -28.699 1.00 92.19 527 HIS A C 1
ATOM 4144 O O . HIS A 1 527 ? -27.992 -0.313 -28.761 1.00 92.19 527 HIS A O 1
ATOM 4150 N N . SER A 1 528 ? -27.092 -2.197 -29.588 1.00 90.88 528 SER A N 1
ATOM 4151 C CA . SER A 1 528 ? -28.029 -2.316 -30.721 1.00 90.88 528 SER A CA 1
ATOM 4152 C C . SER A 1 528 ? -29.498 -2.464 -30.293 1.00 90.88 528 SER A C 1
ATOM 4154 O O . SER A 1 528 ? -30.409 -2.131 -31.050 1.00 90.88 528 SER A O 1
ATOM 4156 N N . LYS A 1 529 ? -29.736 -2.922 -29.056 1.00 87.75 529 LYS A N 1
ATOM 4157 C CA . LYS A 1 529 ? -31.062 -3.035 -28.433 1.00 87.75 529 LYS A CA 1
ATOM 4158 C C . LYS A 1 529 ? -31.388 -1.862 -27.497 1.00 87.75 529 LYS A C 1
ATOM 4160 O O . LYS A 1 529 ? -32.380 -1.922 -26.772 1.00 87.75 529 LYS A O 1
ATOM 4165 N N . GLY A 1 530 ? -30.569 -0.807 -27.496 1.00 85.44 530 GLY A N 1
ATOM 4166 C CA . GLY A 1 530 ? -30.743 0.382 -26.657 1.00 85.44 530 GLY A CA 1
ATOM 4167 C C . GLY A 1 530 ? -30.406 0.168 -25.177 1.00 85.44 530 GLY A C 1
ATOM 4168 O O . GLY A 1 530 ? -30.874 0.927 -24.330 1.00 85.44 530 GLY A O 1
ATOM 4169 N N . ILE A 1 531 ? -29.630 -0.869 -24.849 1.00 86.19 531 ILE A N 1
ATOM 4170 C CA . ILE A 1 531 ? -29.214 -1.197 -23.481 1.00 86.19 531 ILE A CA 1
ATOM 4171 C C . ILE A 1 531 ? -27.758 -0.768 -23.307 1.00 86.19 531 ILE A C 1
ATOM 4173 O O . ILE A 1 531 ? -26.913 -1.188 -24.085 1.00 86.19 531 ILE A O 1
ATOM 4177 N N . ILE A 1 532 ? -27.463 0.030 -22.281 1.00 85.81 532 ILE A N 1
ATOM 4178 C CA . ILE A 1 532 ? -26.104 0.464 -21.913 1.00 85.81 532 ILE A CA 1
ATOM 4179 C C . ILE A 1 532 ? -25.757 -0.199 -20.578 1.00 85.81 532 ILE A C 1
ATOM 4181 O O . ILE A 1 532 ? -26.599 -0.209 -19.680 1.00 85.81 532 ILE A O 1
ATOM 4185 N N . HIS A 1 533 ? -24.552 -0.754 -20.442 1.00 87.12 533 HIS A N 1
ATOM 4186 C CA . HIS A 1 533 ? -24.148 -1.532 -19.270 1.00 87.12 533 HIS A CA 1
ATOM 4187 C C . HIS A 1 533 ? -23.811 -0.659 -18.050 1.00 87.12 533 HIS A C 1
ATOM 4189 O O . HIS A 1 533 ? -24.210 -0.984 -16.934 1.00 87.12 533 HIS A O 1
ATOM 4195 N N . ARG A 1 534 ? -23.091 0.452 -18.255 1.00 81.94 534 ARG A N 1
ATOM 4196 C CA . ARG A 1 534 ? -22.697 1.497 -17.283 1.00 81.94 534 ARG A CA 1
ATOM 4197 C C . ARG A 1 534 ? -21.720 1.100 -16.173 1.00 81.94 534 ARG A C 1
ATOM 4199 O O . ARG A 1 534 ? -21.089 1.982 -15.604 1.00 81.94 534 ARG A O 1
ATOM 4206 N N . ASP A 1 535 ? -21.558 -0.190 -15.893 1.00 83.19 535 ASP A N 1
ATOM 4207 C CA . ASP A 1 535 ? -20.617 -0.707 -14.881 1.00 83.19 535 ASP A CA 1
ATOM 4208 C C . ASP A 1 535 ? -19.650 -1.758 -15.466 1.00 83.19 535 ASP A C 1
ATOM 4210 O O . ASP A 1 535 ? -19.499 -2.861 -14.939 1.00 83.19 535 ASP A O 1
ATOM 4214 N N . VAL A 1 536 ? -19.042 -1.473 -16.623 1.00 91.19 536 VAL A N 1
ATOM 4215 C CA . VAL A 1 536 ? -18.059 -2.382 -17.245 1.00 91.19 536 VAL A CA 1
ATOM 4216 C C . VAL A 1 536 ? -16.748 -2.333 -16.456 1.00 91.19 536 VAL A C 1
ATOM 4218 O O . VAL A 1 536 ? -16.103 -1.290 -16.393 1.00 91.19 536 VAL A O 1
ATOM 4221 N N . LYS A 1 537 ? -16.356 -3.458 -15.846 1.00 91.56 537 LYS A N 1
ATOM 4222 C CA . LYS A 1 537 ? -15.126 -3.587 -15.043 1.00 91.56 537 LYS A CA 1
ATOM 4223 C C . LYS A 1 537 ? -14.658 -5.044 -14.935 1.00 91.56 537 LYS A C 1
ATOM 4225 O O . LYS A 1 537 ? -15.487 -5.948 -15.083 1.00 91.56 537 LYS A O 1
ATOM 4230 N N . PRO A 1 538 ? -13.393 -5.304 -14.547 1.00 92.38 538 PRO A N 1
ATOM 4231 C CA . PRO A 1 538 ? -12.854 -6.664 -14.437 1.00 92.38 538 PRO A CA 1
ATOM 4232 C C . PRO A 1 538 ? -13.658 -7.612 -13.526 1.00 92.38 538 PRO A C 1
ATOM 4234 O O . PRO A 1 538 ? -13.719 -8.808 -13.781 1.00 92.38 538 PRO A O 1
ATOM 4237 N N . ALA A 1 539 ? -14.306 -7.099 -12.475 1.00 88.06 539 ALA A N 1
ATOM 4238 C CA . ALA A 1 539 ? -15.108 -7.913 -11.553 1.00 88.06 539 ALA A CA 1
ATOM 4239 C C . ALA A 1 539 ? -16.461 -8.384 -12.134 1.00 88.06 539 ALA A C 1
ATOM 4241 O O . ALA A 1 539 ? -17.041 -9.331 -11.612 1.00 88.06 539 ALA A O 1
ATOM 4242 N N . ASN A 1 540 ? -16.955 -7.740 -13.199 1.00 91.12 540 ASN A N 1
ATOM 4243 C CA . ASN A 1 540 ? -18.223 -8.087 -13.856 1.00 91.12 540 ASN A CA 1
ATOM 4244 C C . ASN A 1 540 ? -18.017 -8.980 -15.097 1.00 91.12 540 ASN A C 1
ATOM 4246 O O . ASN A 1 540 ? -18.985 -9.374 -15.741 1.00 91.12 540 ASN A O 1
ATOM 4250 N N . ILE A 1 541 ? -16.769 -9.322 -15.436 1.00 94.94 541 ILE A N 1
ATOM 4251 C CA . ILE A 1 541 ? -16.431 -10.237 -16.531 1.00 94.94 541 ILE A CA 1
ATOM 4252 C C . ILE A 1 541 ? -16.021 -11.571 -15.909 1.00 94.94 541 ILE A C 1
ATOM 4254 O O . ILE A 1 541 ? -14.949 -11.681 -15.318 1.00 94.94 541 ILE A O 1
ATOM 4258 N N . LEU A 1 542 ? -16.880 -12.581 -16.012 1.00 94.69 542 LEU A N 1
ATOM 4259 C CA . LEU A 1 542 ? -16.624 -13.931 -15.511 1.00 94.69 542 LEU A CA 1
ATOM 4260 C C . LEU A 1 542 ? -15.882 -14.759 -16.560 1.00 94.69 542 LEU A C 1
ATOM 4262 O O . LEU A 1 542 ? -16.062 -14.543 -17.752 1.00 94.69 542 LEU A O 1
ATOM 4266 N N . LEU A 1 543 ? -15.074 -15.726 -16.135 1.00 93.94 543 LEU A N 1
ATOM 4267 C CA . LEU A 1 543 ? -14.356 -16.634 -17.027 1.00 93.94 543 LEU A CA 1
ATOM 4268 C C . LEU A 1 543 ? -14.877 -18.061 -16.862 1.00 93.94 543 LEU A C 1
ATOM 4270 O O . LEU A 1 543 ? -14.955 -18.576 -15.747 1.00 93.94 543 LEU A O 1
ATOM 4274 N N . ASP A 1 544 ? -15.222 -18.726 -17.965 1.00 89.06 544 ASP A N 1
ATOM 4275 C CA . ASP A 1 544 ? -15.591 -20.144 -17.926 1.00 89.06 544 ASP A CA 1
ATOM 4276 C C . ASP A 1 544 ? -14.367 -21.065 -17.735 1.00 89.06 544 ASP A C 1
ATOM 4278 O O . ASP A 1 544 ? -13.216 -20.629 -17.670 1.00 89.06 544 ASP A O 1
ATOM 4282 N N . ALA A 1 545 ? -14.596 -22.380 -17.667 1.00 83.44 545 ALA A N 1
ATOM 4283 C CA . ALA A 1 545 ? -13.521 -23.367 -17.516 1.00 83.44 545 ALA A CA 1
ATOM 4284 C C . ALA A 1 545 ? -12.501 -23.371 -18.679 1.00 83.44 545 ALA A C 1
ATOM 4286 O O . ALA A 1 545 ? -11.406 -23.910 -18.532 1.00 83.44 545 ALA A O 1
ATOM 4287 N N . ARG A 1 546 ? -12.847 -22.785 -19.833 1.00 83.81 546 ARG A N 1
ATOM 4288 C CA . ARG A 1 546 ? -11.975 -22.605 -21.004 1.00 83.81 546 ARG A CA 1
ATOM 4289 C C . ARG A 1 546 ? -11.412 -21.180 -21.097 1.00 83.81 546 ARG A C 1
ATOM 4291 O O . ARG A 1 546 ? -10.773 -20.864 -22.096 1.00 83.81 546 ARG A O 1
ATOM 4298 N N . ARG A 1 547 ? -11.615 -20.349 -20.065 1.00 84.06 547 ARG A N 1
ATOM 4299 C CA . ARG A 1 547 ? -11.228 -18.931 -19.982 1.00 84.06 547 ARG A CA 1
ATOM 4300 C C . ARG A 1 547 ? -11.900 -18.023 -21.014 1.00 84.06 547 ARG A C 1
ATOM 4302 O O . ARG A 1 547 ? -11.346 -16.983 -21.358 1.00 84.06 547 ARG A O 1
ATOM 4309 N N . ARG A 1 548 ? -13.085 -18.393 -21.495 1.00 91.00 548 ARG A N 1
ATOM 4310 C CA . ARG A 1 548 ? -13.906 -17.499 -22.321 1.00 91.00 548 ARG A CA 1
ATOM 4311 C C . ARG A 1 548 ? -14.662 -16.521 -21.421 1.00 91.00 548 ARG A C 1
ATOM 4313 O O . ARG A 1 548 ? -15.120 -16.956 -20.358 1.00 91.00 548 ARG A O 1
ATOM 4320 N N . PRO A 1 549 ? -14.783 -15.240 -21.801 1.00 96.12 549 PRO A N 1
ATOM 4321 C CA . PRO A 1 549 ? -15.441 -14.239 -20.978 1.00 96.12 549 PRO A CA 1
ATOM 4322 C C . PRO A 1 549 ? -16.963 -14.317 -21.070 1.00 96.12 549 PRO A C 1
ATOM 4324 O O . PRO A 1 549 ? -17.522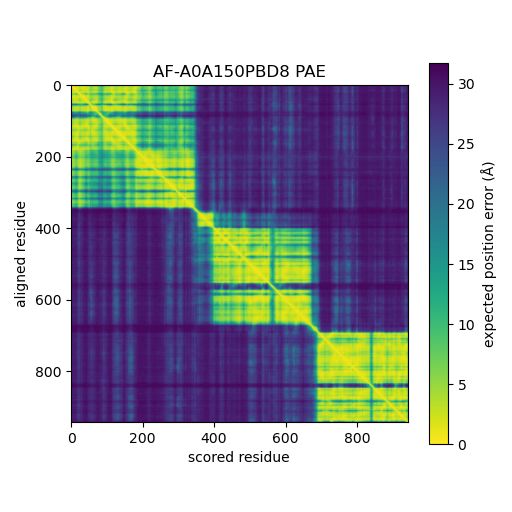 -14.552 -22.135 1.00 96.12 549 PRO A O 1
ATOM 4327 N N . LEU A 1 550 ? -17.636 -14.062 -19.952 1.00 95.56 550 LEU A N 1
ATOM 4328 C CA . LEU A 1 550 ? -19.074 -13.860 -19.858 1.00 95.56 550 LEU A CA 1
ATOM 4329 C C . LEU A 1 550 ? -19.338 -12.591 -19.049 1.00 95.56 550 LEU A C 1
ATOM 4331 O O . LEU A 1 550 ? -19.009 -12.516 -17.866 1.00 95.56 550 LEU A O 1
ATOM 4335 N N . LEU A 1 551 ? -19.945 -11.595 -19.684 1.00 93.69 551 LEU A N 1
ATOM 4336 C CA . LEU A 1 551 ? -20.332 -10.345 -19.051 1.00 93.69 551 LEU A CA 1
ATOM 4337 C C . LEU A 1 551 ? -21.578 -10.557 -18.181 1.00 93.69 551 LEU A C 1
ATOM 4339 O O . LEU A 1 551 ? -22.614 -11.041 -18.652 1.00 93.69 551 LEU A O 1
ATOM 4343 N N . ALA A 1 552 ? -21.458 -10.196 -16.909 1.00 88.69 552 ALA A N 1
ATOM 4344 C CA . ALA A 1 552 ? -22.508 -10.238 -15.904 1.00 88.69 552 ALA A CA 1
ATOM 4345 C C . ALA A 1 552 ? -22.913 -8.818 -15.481 1.00 88.69 552 ALA A C 1
ATOM 4347 O O . ALA A 1 552 ? -22.192 -7.861 -15.731 1.00 88.69 552 ALA A O 1
ATOM 4348 N N . ASP A 1 553 ? -24.029 -8.708 -14.756 1.00 77.75 553 ASP A N 1
ATOM 4349 C CA . ASP A 1 553 ?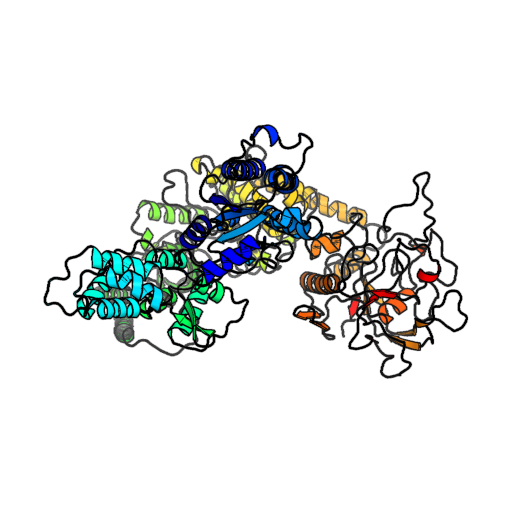 -24.403 -7.498 -14.013 1.00 77.75 553 ASP A CA 1
ATOM 4350 C C . ASP A 1 553 ? -24.632 -6.230 -14.860 1.00 77.75 553 ASP A C 1
ATOM 4352 O O . ASP A 1 553 ? -24.091 -5.168 -14.563 1.00 77.75 553 ASP A O 1
ATOM 4356 N N . PHE A 1 554 ? -25.541 -6.311 -15.843 1.00 73.19 554 PHE A N 1
ATOM 4357 C CA . PHE A 1 554 ? -26.078 -5.121 -16.517 1.00 73.19 554 PHE A CA 1
ATOM 4358 C C . PHE A 1 554 ? -26.764 -4.216 -15.491 1.00 73.19 554 PHE A C 1
ATOM 4360 O O . PHE A 1 554 ? -27.823 -4.567 -14.951 1.00 73.19 554 PHE A O 1
ATOM 4367 N N . ASP A 1 555 ? -26.150 -3.069 -15.200 1.00 61.38 555 ASP A N 1
ATOM 4368 C CA . ASP A 1 555 ? -26.640 -2.205 -14.141 1.00 61.38 555 ASP A CA 1
ATOM 4369 C C . ASP A 1 555 ? -27.969 -1.552 -14.541 1.00 61.38 555 ASP A C 1
ATOM 4371 O O . ASP A 1 555 ? -28.215 -1.126 -15.670 1.00 61.38 555 ASP A O 1
ATOM 4375 N N . LEU A 1 556 ? -28.870 -1.497 -13.571 1.00 52.06 556 LEU A N 1
ATOM 4376 C CA . LEU A 1 556 ? -30.271 -1.123 -13.736 1.00 52.06 556 LEU A CA 1
ATOM 4377 C C . LEU A 1 556 ? -30.536 0.369 -13.571 1.00 52.06 556 LEU A C 1
ATOM 4379 O O . LEU A 1 556 ? -31.691 0.812 -13.544 1.00 52.06 556 LEU A O 1
ATOM 4383 N N . VAL A 1 557 ? -29.479 1.155 -13.402 1.00 44.97 557 VAL A N 1
ATOM 4384 C CA . VAL A 1 557 ? -29.579 2.553 -13.010 1.00 44.97 557 VAL A CA 1
ATOM 4385 C C . VAL A 1 557 ? -29.706 3.423 -14.253 1.00 44.97 557 VAL A C 1
ATOM 4387 O O . VAL A 1 557 ? -28.732 3.930 -14.803 1.00 44.97 557 VAL A O 1
ATOM 4390 N N . ALA A 1 558 ? -30.946 3.636 -14.691 1.00 39.50 558 ALA A N 1
ATOM 4391 C CA . ALA A 1 558 ? -31.315 4.825 -15.446 1.00 39.50 558 ALA A CA 1
ATOM 4392 C C . ALA A 1 558 ? -31.774 5.934 -14.489 1.00 39.50 558 ALA A C 1
ATOM 4394 O O . ALA A 1 558 ? -32.794 5.802 -13.819 1.00 39.50 558 ALA A O 1
ATOM 4395 N N . ALA A 1 559 ? -30.974 7.003 -14.438 1.00 43.44 559 ALA A N 1
ATOM 4396 C CA . ALA A 1 559 ? -31.408 8.392 -14.606 1.00 43.44 559 ALA A CA 1
ATOM 4397 C C . ALA A 1 559 ? -32.731 8.817 -13.935 1.00 43.44 559 ALA A C 1
ATOM 4399 O O . ALA A 1 559 ? -33.710 9.096 -14.618 1.00 43.44 559 ALA A O 1
ATOM 4400 N N . ALA A 1 560 ? -32.737 8.858 -12.602 1.00 34.25 560 ALA A N 1
ATOM 4401 C CA . ALA A 1 560 ? -33.447 9.806 -11.730 1.00 34.25 560 ALA A CA 1
ATOM 4402 C C . ALA A 1 560 ? -33.305 9.275 -10.291 1.00 34.25 560 ALA A C 1
ATOM 4404 O O . ALA A 1 560 ? -33.540 8.090 -10.040 1.00 34.25 560 ALA A O 1
ATOM 4405 N N . ASP A 1 561 ? -32.895 10.137 -9.364 1.00 33.91 561 ASP A N 1
ATOM 4406 C CA . ASP A 1 561 ? -32.681 9.880 -7.928 1.00 33.91 561 ASP A CA 1
ATOM 4407 C C . ASP A 1 561 ? -31.354 9.220 -7.516 1.00 33.91 561 ASP A C 1
ATOM 4409 O O . ASP A 1 561 ? -31.288 8.125 -6.951 1.00 33.91 561 ASP A O 1
ATOM 4413 N N . THR A 1 562 ? -30.259 9.967 -7.669 1.00 35.00 562 THR A N 1
ATOM 4414 C CA . THR A 1 562 ? -29.034 9.761 -6.881 1.00 35.00 562 THR A CA 1
ATOM 4415 C C . THR A 1 562 ? -29.166 10.390 -5.491 1.00 35.00 562 THR A C 1
ATOM 4417 O O . THR A 1 562 ? -28.535 11.398 -5.180 1.00 35.00 562 THR A O 1
ATOM 4420 N N . THR A 1 563 ? -29.958 9.772 -4.618 1.00 30.38 563 THR A N 1
ATOM 4421 C CA . THR A 1 563 ? -29.781 9.912 -3.156 1.00 30.38 563 THR A CA 1
ATOM 4422 C C . THR A 1 563 ? -29.470 8.586 -2.462 1.00 30.38 563 THR A C 1
ATOM 4424 O O . THR A 1 563 ? -29.305 8.553 -1.247 1.00 30.38 563 THR A O 1
ATOM 4427 N N . GLY A 1 564 ? -29.275 7.488 -3.202 1.00 29.91 564 GLY A N 1
ATOM 4428 C CA . GLY A 1 564 ? -29.045 6.188 -2.563 1.00 29.91 564 GLY A CA 1
ATOM 4429 C C . GLY A 1 564 ? -28.363 5.114 -3.402 1.00 29.91 564 GLY A C 1
ATOM 4430 O O . GLY A 1 564 ? -28.657 3.941 -3.184 1.00 29.91 564 GLY A O 1
ATOM 4431 N N . GLY A 1 565 ? -27.483 5.487 -4.335 1.00 30.45 565 GLY A N 1
ATOM 4432 C CA . GLY A 1 565 ? -26.632 4.562 -5.091 1.00 30.45 565 GLY A CA 1
ATOM 4433 C C . GLY A 1 565 ? -25.157 4.924 -4.941 1.00 30.45 565 GLY A C 1
ATOM 4434 O O . GLY A 1 565 ? -24.765 6.021 -5.315 1.00 30.45 565 GLY A O 1
ATOM 4435 N N . THR A 1 566 ? -24.385 4.024 -4.319 1.00 33.03 566 THR A N 1
ATOM 4436 C CA . THR A 1 566 ? -22.906 3.997 -4.258 1.00 33.03 566 THR A CA 1
ATOM 4437 C C . THR A 1 566 ? -22.185 5.291 -3.841 1.00 33.03 566 THR A C 1
ATOM 4439 O O . THR A 1 566 ? -21.444 5.889 -4.609 1.00 33.03 566 THR A O 1
ATOM 4442 N N . ARG A 1 567 ? -22.290 5.658 -2.552 1.00 30.25 567 ARG A N 1
ATOM 4443 C CA . ARG A 1 567 ? -21.262 6.469 -1.846 1.00 30.25 567 ARG A CA 1
ATOM 4444 C C . ARG A 1 567 ? -20.285 5.636 -0.998 1.00 30.25 567 ARG A C 1
ATOM 4446 O O . ARG A 1 567 ? -19.432 6.191 -0.318 1.00 30.25 567 ARG A O 1
ATOM 4453 N N . THR A 1 568 ? -20.378 4.308 -1.062 1.00 31.75 568 THR A N 1
ATOM 4454 C CA . THR A 1 568 ? -19.461 3.359 -0.407 1.00 31.75 568 THR A CA 1
ATOM 4455 C C . THR A 1 568 ? -19.181 2.175 -1.335 1.00 31.75 568 THR A C 1
ATOM 4457 O O . THR A 1 568 ? -19.543 1.038 -1.047 1.00 31.75 568 THR A O 1
ATOM 4460 N N . GLY A 1 569 ? -18.588 2.451 -2.496 1.00 27.47 569 GLY A N 1
ATOM 4461 C CA . GLY A 1 569 ? -17.750 1.475 -3.196 1.00 27.47 569 GLY A CA 1
ATOM 4462 C C . GLY A 1 569 ? -16.309 1.719 -2.758 1.00 27.47 569 GLY A C 1
ATOM 4463 O O . GLY A 1 569 ? -15.931 2.875 -2.580 1.00 27.47 569 GLY A O 1
ATOM 4464 N N . ALA A 1 570 ? -15.525 0.667 -2.520 1.00 35.47 570 ALA A N 1
ATOM 4465 C CA . ALA A 1 570 ? -14.093 0.796 -2.246 1.00 35.47 570 ALA A CA 1
ATOM 4466 C C . ALA A 1 570 ? -13.447 1.757 -3.264 1.00 35.47 570 ALA A C 1
ATOM 4468 O O . ALA A 1 570 ? -13.830 1.725 -4.435 1.00 35.47 570 ALA A O 1
ATOM 4469 N N . LEU A 1 571 ? -12.493 2.596 -2.834 1.00 33.50 571 LEU A N 1
ATOM 4470 C CA . LEU A 1 571 ? -11.831 3.609 -3.678 1.00 33.50 571 LEU A CA 1
ATOM 4471 C C . LEU A 1 571 ? -11.457 3.095 -5.091 1.00 33.50 571 LEU A C 1
ATOM 4473 O O . LEU A 1 571 ? -11.538 3.855 -6.047 1.00 33.50 571 LEU A O 1
ATOM 4477 N N . GLY A 1 572 ? -11.141 1.802 -5.241 1.00 40.75 572 GLY A N 1
ATOM 4478 C CA . GLY A 1 572 ? -10.796 1.154 -6.513 1.00 40.75 572 GLY A CA 1
ATOM 4479 C C . GLY A 1 572 ? -11.941 0.814 -7.485 1.00 40.75 572 GLY A C 1
ATOM 4480 O O . GLY A 1 572 ? -11.660 0.264 -8.539 1.00 40.75 572 GLY A O 1
ATOM 4481 N N . THR A 1 573 ? -13.223 1.092 -7.198 1.00 54.81 573 THR A N 1
ATOM 4482 C CA . THR A 1 573 ? -14.310 0.886 -8.199 1.00 54.81 573 THR A CA 1
ATOM 4483 C C . THR A 1 573 ? -14.510 2.103 -9.111 1.00 54.81 573 THR A C 1
ATOM 4485 O O . THR A 1 573 ? -14.932 1.948 -10.253 1.00 54.81 573 THR A O 1
ATOM 4488 N N . PHE A 1 574 ? -14.174 3.310 -8.641 1.00 68.19 574 PHE A N 1
ATOM 4489 C CA . PHE A 1 574 ? -14.410 4.557 -9.382 1.00 68.19 574 PHE A CA 1
ATOM 4490 C C . PHE A 1 574 ? -13.575 4.679 -10.660 1.00 68.19 574 PHE A C 1
ATOM 4492 O O . PHE A 1 574 ? -14.029 5.286 -11.621 1.00 68.19 574 PHE A O 1
ATOM 4499 N N . ILE A 1 575 ? -12.394 4.065 -10.696 1.00 77.69 575 ILE A N 1
ATOM 4500 C CA . ILE A 1 575 ? -11.449 4.141 -11.820 1.00 77.69 575 ILE A CA 1
ATOM 4501 C C . ILE A 1 575 ? -11.992 3.578 -13.147 1.00 77.69 575 ILE A C 1
ATOM 4503 O O . ILE A 1 575 ? -11.484 3.936 -14.199 1.00 77.69 575 ILE A O 1
ATOM 4507 N N . TYR A 1 576 ? -13.023 2.723 -13.118 1.00 84.88 576 TYR A N 1
ATOM 4508 C CA . TYR A 1 576 ? -13.631 2.139 -14.326 1.00 84.88 576 TYR A CA 1
ATOM 4509 C C . TYR A 1 576 ? -14.889 2.888 -14.789 1.00 84.88 576 TYR A C 1
ATOM 4511 O O . TYR A 1 576 ? -15.425 2.607 -15.857 1.00 84.88 576 TYR A O 1
ATOM 4519 N N . SER A 1 577 ? -15.401 3.821 -13.982 1.00 85.06 577 SER A N 1
ATOM 4520 C CA . SER A 1 577 ? -16.605 4.583 -14.315 1.00 85.06 577 SER A CA 1
ATOM 4521 C C . SER A 1 577 ? -16.246 5.799 -15.160 1.00 85.06 577 SER A C 1
ATOM 4523 O O . SER A 1 577 ? -15.348 6.556 -14.805 1.00 85.06 577 SER A O 1
ATOM 4525 N N . ALA A 1 578 ? -16.983 6.029 -16.245 1.00 82.56 578 ALA A N 1
ATOM 4526 C CA . ALA A 1 578 ? -16.755 7.200 -17.083 1.00 82.56 578 ALA A CA 1
ATOM 4527 C C . ALA A 1 578 ? -17.045 8.512 -16.313 1.00 82.56 578 ALA A C 1
ATOM 4529 O O . ALA A 1 578 ? -18.029 8.557 -15.559 1.00 82.56 578 ALA A O 1
ATOM 4530 N N . PRO A 1 579 ? -16.260 9.590 -16.508 1.00 79.00 579 PRO A N 1
ATOM 4531 C CA . PRO A 1 579 ? -16.430 10.868 -15.810 1.00 79.00 579 PRO A CA 1
ATOM 4532 C C . PRO A 1 579 ? -17.863 11.425 -15.832 1.00 79.00 579 PRO A C 1
ATOM 4534 O O . PRO A 1 579 ? -18.370 11.911 -14.816 1.00 79.00 579 PRO A O 1
ATOM 4537 N N . GLU A 1 580 ? -18.561 11.316 -16.963 1.00 75.69 580 GLU A N 1
ATOM 4538 C CA . GLU A 1 580 ? -19.946 11.765 -17.123 1.00 75.69 580 GLU A CA 1
ATOM 4539 C C . GLU A 1 580 ? -20.936 10.970 -16.256 1.00 75.69 580 GLU A C 1
ATOM 4541 O O . GLU A 1 580 ? -21.900 11.535 -15.734 1.00 75.69 580 GLU A O 1
ATOM 4546 N N . SER A 1 581 ? -20.649 9.689 -16.002 1.00 69.19 581 SER A N 1
ATOM 4547 C CA . SER A 1 581 ? -21.468 8.824 -15.145 1.00 69.19 581 SER A CA 1
ATOM 4548 C C . SER A 1 581 ? -21.361 9.204 -13.664 1.00 69.19 581 SER A C 1
ATOM 4550 O O . SER A 1 581 ? -22.273 8.912 -12.894 1.00 69.19 581 SER A O 1
ATOM 4552 N N . MET A 1 582 ? -20.289 9.898 -13.260 1.00 63.78 582 MET A N 1
ATOM 4553 C CA . MET A 1 582 ? -20.100 10.383 -11.885 1.00 63.78 582 MET A CA 1
ATOM 4554 C C . MET A 1 582 ? -20.833 11.703 -11.609 1.00 63.78 582 MET A C 1
ATOM 4556 O O . MET A 1 582 ? -21.279 11.937 -10.486 1.00 63.78 582 MET A O 1
ATOM 4560 N N . HIS A 1 583 ? -20.956 12.568 -12.621 1.00 55.56 583 HIS A N 1
ATOM 4561 C CA . HIS A 1 583 ? -21.530 13.910 -12.478 1.00 55.56 583 HIS A CA 1
ATOM 4562 C C . HIS A 1 583 ? -23.029 13.939 -12.784 1.00 55.56 583 HIS A C 1
ATOM 4564 O O . HIS A 1 583 ? -23.806 14.535 -12.034 1.00 55.56 583 HIS A O 1
ATOM 4570 N N . ARG A 1 584 ? -23.441 13.311 -13.894 1.00 58.59 584 ARG A N 1
ATOM 4571 C CA . ARG A 1 584 ? -24.833 13.251 -14.356 1.00 58.59 584 ARG A CA 1
ATOM 4572 C C . ARG A 1 584 ? -25.099 11.903 -15.038 1.00 58.59 584 ARG A C 1
ATOM 4574 O O . ARG A 1 584 ? -25.025 11.810 -16.259 1.00 58.59 584 ARG A O 1
ATOM 4581 N N . PRO A 1 585 ? -25.506 10.867 -14.282 1.00 56.00 585 PRO A N 1
ATOM 4582 C CA . PRO A 1 585 ? -25.773 9.526 -14.823 1.00 56.00 585 PRO A CA 1
ATOM 4583 C C . PRO A 1 585 ? -26.798 9.478 -15.972 1.00 56.00 585 PRO A C 1
ATOM 4585 O O . PRO A 1 585 ? -26.844 8.517 -16.734 1.00 56.00 585 PRO A O 1
ATOM 4588 N N . GLN A 1 586 ? -27.644 10.504 -16.089 1.00 56.16 586 GLN A N 1
ATOM 4589 C CA . GLN A 1 586 ? -28.617 10.675 -17.173 1.00 56.16 586 GLN A CA 1
ATOM 4590 C C . GLN A 1 586 ? -28.015 11.061 -18.527 1.00 56.16 586 GLN A C 1
ATOM 4592 O O . GLN A 1 586 ? -28.648 10.816 -19.549 1.00 56.16 586 GLN A O 1
ATOM 4597 N N . ASP A 1 587 ? -26.793 11.589 -18.532 1.00 61.94 587 ASP A N 1
ATOM 4598 C CA . ASP A 1 587 ? -26.094 12.030 -19.739 1.00 61.94 587 ASP A CA 1
ATOM 4599 C C . ASP A 1 587 ? -25.146 10.937 -20.285 1.00 61.94 587 ASP A C 1
ATOM 4601 O O . ASP A 1 587 ? -24.505 11.140 -21.318 1.00 61.94 587 ASP A O 1
ATOM 4605 N N . ALA A 1 588 ? -25.054 9.782 -19.607 1.00 69.19 588 ALA A N 1
ATOM 4606 C CA . ALA A 1 588 ? -24.206 8.651 -19.982 1.00 69.19 588 ALA A CA 1
ATOM 4607 C C . ALA A 1 588 ? -24.841 7.804 -21.104 1.00 69.19 588 ALA A C 1
ATOM 4609 O O . ALA A 1 588 ? -25.848 7.107 -20.892 1.00 69.19 588 ALA A O 1
ATOM 4610 N N . ASP A 1 589 ? -24.222 7.863 -22.286 1.00 83.75 589 ASP A N 1
ATOM 4611 C CA . ASP A 1 589 ? -24.551 7.076 -23.476 1.00 83.75 589 ASP A CA 1
ATOM 4612 C C . ASP A 1 589 ? -23.609 5.856 -23.633 1.00 83.75 589 ASP A C 1
ATOM 4614 O O . ASP A 1 589 ? -22.868 5.501 -22.715 1.00 83.75 589 ASP A O 1
ATOM 4618 N N . ALA A 1 590 ? -23.646 5.183 -24.788 1.00 87.62 590 ALA A N 1
ATOM 4619 C CA . ALA A 1 590 ? -22.808 4.019 -25.100 1.00 87.62 590 ALA A CA 1
ATOM 4620 C C . ALA A 1 590 ? -21.291 4.253 -24.906 1.00 87.62 590 ALA A C 1
ATOM 4622 O O . ALA A 1 590 ? -20.544 3.296 -24.694 1.00 87.62 590 ALA A O 1
ATOM 4623 N N . ARG A 1 591 ? -20.822 5.509 -24.942 1.00 92.56 591 ARG A N 1
ATOM 4624 C CA . ARG A 1 591 ? -19.408 5.880 -24.765 1.00 92.56 591 ARG A CA 1
ATOM 4625 C C . ARG A 1 591 ? -18.926 5.754 -23.320 1.00 92.56 591 ARG A C 1
ATOM 4627 O O . ARG A 1 591 ? -17.716 5.727 -23.086 1.00 92.56 591 ARG A O 1
ATOM 4634 N N . ALA A 1 592 ? -19.842 5.615 -22.362 1.00 89.88 592 ALA A N 1
ATOM 4635 C CA . ALA A 1 592 ? -19.490 5.243 -20.996 1.00 89.88 592 ALA A CA 1
ATOM 4636 C C . ALA A 1 592 ? -18.957 3.798 -20.928 1.00 89.88 592 ALA A C 1
ATOM 4638 O O . ALA A 1 592 ? -17.978 3.534 -20.232 1.00 89.88 592 ALA A O 1
ATOM 4639 N N . ASP A 1 593 ? -19.538 2.879 -21.709 1.00 93.25 593 ASP A N 1
ATOM 4640 C CA . ASP A 1 593 ? -19.066 1.489 -21.791 1.00 93.25 593 ASP A CA 1
ATOM 4641 C C . ASP A 1 593 ? -17.744 1.382 -22.567 1.00 93.25 593 ASP A C 1
ATOM 4643 O O . ASP A 1 593 ? -16.922 0.529 -22.244 1.00 93.25 593 ASP A O 1
ATOM 4647 N N . VAL A 1 594 ? -17.499 2.277 -23.537 1.00 96.31 594 VAL A N 1
ATOM 4648 C CA . VAL A 1 594 ? -16.193 2.413 -24.219 1.00 96.31 594 VAL A C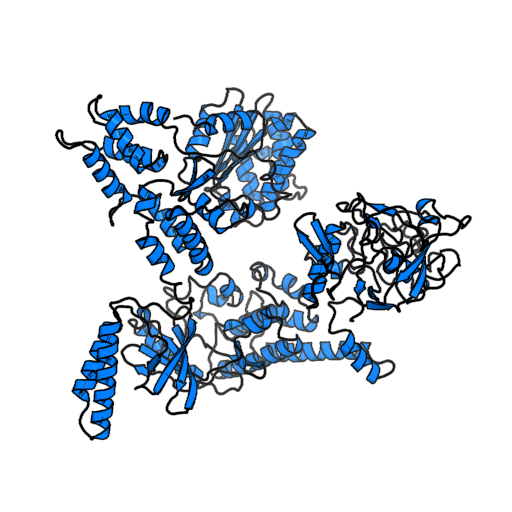A 1
ATOM 4649 C C . VAL A 1 594 ? -15.093 2.743 -23.208 1.00 96.31 594 VAL A C 1
ATOM 4651 O O . VAL A 1 594 ? -14.060 2.078 -23.195 1.00 96.31 594 VAL A O 1
ATOM 4654 N N . TYR A 1 595 ? -15.337 3.718 -22.328 1.00 94.44 595 TYR A N 1
ATOM 4655 C CA . TYR A 1 595 ? -14.398 4.086 -21.266 1.00 94.44 595 TYR A CA 1
ATOM 4656 C C . TYR A 1 595 ? -14.163 2.929 -20.290 1.00 94.44 595 TYR A C 1
ATOM 4658 O O . TYR A 1 595 ? -13.017 2.571 -20.022 1.00 94.44 595 TYR A O 1
ATOM 4666 N N . GLY A 1 596 ? -15.235 2.299 -19.793 1.00 93.56 596 GLY A N 1
ATOM 4667 C CA . GLY A 1 596 ? -15.123 1.188 -18.842 1.00 93.56 596 GLY A CA 1
ATOM 4668 C C . GLY A 1 596 ? -14.397 -0.030 -19.423 1.00 93.56 596 GLY A C 1
ATOM 4669 O O . GLY A 1 596 ? -13.549 -0.626 -18.753 1.00 93.56 596 GLY A O 1
ATOM 4670 N N . LEU A 1 597 ? -14.652 -0.367 -20.693 1.00 96.69 597 LEU A N 1
ATOM 4671 C CA . LEU A 1 597 ? -13.929 -1.428 -21.399 1.00 96.69 597 LEU A CA 1
ATOM 4672 C C . LEU A 1 597 ? -12.460 -1.047 -21.651 1.00 96.69 597 LEU A C 1
ATOM 4674 O O . LEU A 1 597 ? -11.580 -1.886 -21.468 1.00 96.69 597 LEU A O 1
ATOM 4678 N N . GLY A 1 598 ? -12.183 0.215 -21.994 1.00 96.19 598 GLY A N 1
ATOM 4679 C CA . GLY A 1 598 ? -10.826 0.748 -22.141 1.00 96.19 598 GLY A CA 1
ATOM 4680 C C . GLY A 1 598 ? -10.019 0.659 -20.843 1.00 96.19 598 GLY A C 1
ATOM 4681 O O . GLY A 1 598 ? -8.937 0.081 -20.832 1.00 96.19 598 GLY A O 1
ATOM 4682 N N . MET A 1 599 ? -10.574 1.130 -19.723 1.00 95.25 599 MET A N 1
ATOM 4683 C CA . MET A 1 599 ? -9.941 1.034 -18.401 1.00 95.25 599 MET A CA 1
ATOM 4684 C C . MET A 1 599 ? -9.784 -0.419 -17.930 1.00 95.25 599 MET A C 1
ATOM 4686 O O . MET A 1 599 ? -8.796 -0.759 -17.281 1.00 95.25 599 MET A O 1
ATOM 4690 N N . THR A 1 600 ? -10.721 -1.301 -18.293 1.00 95.81 600 THR A N 1
ATOM 4691 C CA . THR A 1 600 ? -10.595 -2.751 -18.069 1.00 95.81 600 THR A CA 1
ATOM 4692 C C . THR A 1 600 ? -9.401 -3.316 -18.841 1.00 95.81 600 THR A C 1
ATOM 4694 O O . THR A 1 600 ? -8.605 -4.049 -18.263 1.00 95.81 600 THR A O 1
ATOM 4697 N N . ALA A 1 601 ? -9.228 -2.946 -20.113 1.00 95.50 601 ALA A N 1
ATOM 4698 C CA . ALA A 1 601 ? -8.082 -3.367 -20.916 1.00 95.50 601 ALA A CA 1
ATOM 4699 C C . ALA A 1 601 ? -6.753 -2.821 -20.362 1.00 95.50 601 ALA A C 1
ATOM 4701 O O . ALA A 1 601 ? -5.787 -3.574 -20.261 1.00 95.50 601 ALA A O 1
ATOM 4702 N N . VAL A 1 602 ? -6.722 -1.556 -19.926 1.00 94.31 602 VAL A N 1
ATOM 4703 C CA . VAL A 1 602 ? -5.565 -0.939 -19.250 1.00 94.31 602 VAL A CA 1
ATOM 4704 C C . VAL A 1 602 ? -5.195 -1.708 -17.979 1.00 94.31 602 VAL A C 1
ATOM 4706 O O . VAL A 1 602 ? -4.033 -2.061 -17.804 1.00 94.31 602 VAL A O 1
ATOM 4709 N N . PHE A 1 603 ? -6.171 -2.052 -17.132 1.00 94.88 603 PHE A N 1
ATOM 4710 C CA . PHE A 1 603 ? -5.953 -2.909 -15.961 1.00 94.88 603 PHE A CA 1
ATOM 4711 C C . PHE A 1 603 ? -5.381 -4.279 -16.345 1.00 94.88 603 PHE A C 1
ATOM 4713 O O . PHE A 1 603 ? -4.403 -4.730 -15.751 1.00 94.88 603 PHE A O 1
ATOM 4720 N N . CYS A 1 604 ? -5.969 -4.941 -17.346 1.00 92.94 604 CYS A N 1
ATOM 4721 C CA . CYS A 1 604 ? -5.523 -6.267 -17.758 1.00 92.94 604 CYS A CA 1
ATOM 4722 C C . CYS A 1 604 ? -4.076 -6.260 -18.260 1.00 92.94 604 CYS A C 1
ATOM 4724 O O . CYS A 1 604 ? -3.321 -7.164 -17.921 1.00 92.94 604 CYS A O 1
ATOM 4726 N N . LEU A 1 605 ? -3.696 -5.247 -19.043 1.00 89.06 605 LEU A N 1
ATOM 4727 C CA . LEU A 1 605 ? -2.341 -5.101 -19.578 1.00 89.06 605 LEU A CA 1
ATOM 4728 C C . LEU A 1 605 ? -1.337 -4.635 -18.520 1.00 89.06 605 LEU A C 1
ATOM 4730 O O . LEU A 1 605 ? -0.163 -4.971 -18.619 1.00 89.06 605 LEU A O 1
ATOM 4734 N N . HIS A 1 606 ? -1.785 -3.890 -17.508 1.00 91.69 606 HIS A N 1
ATOM 4735 C CA . HIS A 1 606 ? -0.950 -3.496 -16.375 1.00 91.69 606 HIS A CA 1
ATOM 4736 C C . HIS A 1 606 ? -0.632 -4.678 -15.444 1.00 91.69 606 HIS A C 1
ATOM 4738 O O . HIS A 1 606 ? 0.457 -4.744 -14.883 1.00 91.69 606 HIS A O 1
ATOM 4744 N N . GLY A 1 607 ? -1.572 -5.613 -15.263 1.00 84.25 607 GLY A N 1
ATOM 4745 C CA . GLY A 1 607 ? -1.362 -6.831 -14.469 1.00 84.25 607 GLY A CA 1
ATOM 4746 C C . GLY A 1 607 ? -1.507 -6.664 -12.948 1.00 84.25 607 GLY A C 1
ATOM 4747 O O . GLY A 1 607 ? -1.489 -7.656 -12.220 1.00 84.25 607 GLY A O 1
ATOM 4748 N N . ALA A 1 608 ? -1.703 -5.438 -12.456 1.00 84.31 608 ALA A N 1
ATOM 4749 C CA . ALA A 1 608 ? -1.908 -5.115 -11.044 1.00 84.31 608 ALA A CA 1
ATOM 4750 C C . ALA A 1 608 ? -3.107 -4.168 -10.843 1.00 84.31 608 ALA A C 1
ATOM 4752 O O . ALA A 1 608 ? -3.718 -3.694 -11.801 1.00 84.31 608 ALA A O 1
ATOM 4753 N N . GLU A 1 609 ? -3.481 -3.896 -9.588 1.00 86.25 609 GLU A N 1
ATOM 4754 C CA . GLU A 1 609 ? -4.511 -2.889 -9.297 1.00 86.25 609 GLU A CA 1
ATOM 4755 C C . GLU A 1 609 ? -4.083 -1.514 -9.814 1.00 86.25 609 GLU A C 1
ATOM 4757 O O . GLU A 1 609 ? -2.992 -1.047 -9.496 1.00 86.25 609 GLU A O 1
ATOM 4762 N N . LEU A 1 610 ? -4.960 -0.847 -10.570 1.00 80.19 610 LEU A N 1
ATOM 4763 C CA . LEU A 1 610 ? -4.643 0.469 -11.115 1.00 80.19 610 LEU A CA 1
ATOM 4764 C C . LEU A 1 610 ? -4.528 1.513 -9.987 1.00 80.19 610 LEU A C 1
ATOM 4766 O O . LEU A 1 610 ? -5.465 1.660 -9.191 1.00 80.19 610 LEU A O 1
ATOM 4770 N N . PRO A 1 611 ? -3.420 2.273 -9.920 1.00 77.50 611 PRO A N 1
ATOM 4771 C CA . PRO A 1 611 ? -3.281 3.366 -8.969 1.00 77.50 611 PRO A CA 1
ATOM 4772 C C . PRO A 1 611 ? -4.211 4.527 -9.342 1.00 77.50 611 PRO A C 1
ATOM 4774 O O . PRO A 1 611 ? -4.487 4.771 -10.513 1.00 77.50 611 PRO A O 1
ATOM 4777 N N . MET A 1 612 ? -4.650 5.314 -8.354 1.00 67.19 612 MET A N 1
ATOM 4778 C CA . MET A 1 612 ? -5.529 6.476 -8.592 1.00 67.19 612 MET A CA 1
ATOM 4779 C C . MET A 1 612 ? -4.907 7.549 -9.501 1.00 67.19 612 MET A C 1
ATOM 4781 O O . MET A 1 612 ? -5.630 8.384 -10.043 1.00 67.19 612 MET A O 1
ATOM 4785 N N . THR A 1 613 ? -3.584 7.536 -9.677 1.00 65.69 613 THR A N 1
ATOM 4786 C CA . THR A 1 613 ? -2.858 8.422 -10.595 1.00 65.69 613 THR A CA 1
ATOM 4787 C C . THR A 1 613 ? -3.271 8.230 -12.054 1.00 65.69 613 THR A C 1
ATOM 4789 O O . THR A 1 613 ? -3.254 9.209 -12.795 1.00 65.69 613 THR A O 1
ATOM 4792 N N . VAL A 1 614 ? -3.754 7.041 -12.451 1.00 70.81 614 VAL A N 1
ATOM 4793 C CA . VAL A 1 614 ? -4.233 6.771 -13.822 1.00 70.81 614 VAL A CA 1
ATOM 4794 C C . VAL A 1 614 ? -5.379 7.698 -14.245 1.00 70.81 614 VAL A C 1
ATOM 4796 O O . VAL A 1 614 ? -5.509 8.022 -15.416 1.00 70.81 614 VAL A O 1
ATOM 4799 N N . LEU A 1 615 ? -6.198 8.173 -13.297 1.00 64.25 615 LEU A N 1
ATOM 4800 C CA . LEU A 1 615 ? -7.288 9.115 -13.583 1.00 64.25 615 LEU A CA 1
ATOM 4801 C C . LEU A 1 615 ? -6.792 10.537 -13.867 1.00 64.25 615 LEU A C 1
ATOM 4803 O O . LEU A 1 615 ? -7.535 11.331 -14.436 1.00 64.25 615 LEU A O 1
ATOM 4807 N N . ARG A 1 616 ? -5.580 10.876 -13.416 1.00 59.62 616 ARG A N 1
ATOM 4808 C CA . ARG A 1 616 ? -4.980 12.206 -13.586 1.00 59.62 616 ARG A CA 1
ATOM 4809 C C . ARG A 1 616 ? -4.100 12.273 -14.829 1.00 59.62 616 ARG A C 1
ATOM 4811 O O . ARG A 1 616 ? -4.039 13.326 -15.449 1.00 59.62 616 ARG A O 1
ATOM 4818 N N . ASP A 1 617 ? -3.441 11.165 -15.165 1.00 72.06 617 ASP A N 1
ATOM 4819 C CA . ASP A 1 617 ? -2.539 11.062 -16.311 1.00 72.06 617 ASP A CA 1
ATOM 4820 C C . ASP A 1 617 ? -2.610 9.664 -16.948 1.00 72.06 617 ASP A C 1
ATOM 4822 O O . ASP A 1 617 ? -1.729 8.813 -16.786 1.00 72.06 617 ASP A O 1
ATOM 4826 N N . ALA A 1 618 ? -3.720 9.406 -17.644 1.00 73.69 618 ALA A N 1
ATOM 4827 C CA . ALA A 1 618 ? -3.934 8.145 -18.346 1.00 73.69 618 ALA A CA 1
ATOM 4828 C C . ALA A 1 618 ? -2.931 7.953 -19.493 1.00 73.69 618 ALA A C 1
ATOM 4830 O O . ALA A 1 618 ? -2.532 6.824 -19.765 1.00 73.69 618 ALA A O 1
ATOM 4831 N N . ASP A 1 619 ? -2.491 9.035 -20.137 1.00 74.81 619 ASP A N 1
ATOM 4832 C CA . ASP A 1 619 ? -1.590 8.979 -21.287 1.00 74.81 619 ASP A CA 1
ATOM 4833 C C . ASP A 1 619 ? -0.198 8.486 -20.895 1.00 74.81 619 ASP A C 1
ATOM 4835 O O . ASP A 1 619 ? 0.289 7.520 -21.493 1.00 74.81 619 ASP A O 1
ATOM 4839 N N . SER A 1 620 ? 0.416 9.079 -19.865 1.00 75.44 620 SER A N 1
ATOM 4840 C CA . SER A 1 620 ? 1.724 8.626 -19.376 1.00 75.44 620 SER A CA 1
ATOM 4841 C C . SER A 1 620 ? 1.656 7.207 -18.820 1.00 75.44 620 SER A C 1
ATOM 4843 O O . SER A 1 620 ? 2.574 6.418 -19.034 1.00 75.44 620 SER A O 1
ATOM 4845 N N . PHE A 1 621 ? 0.556 6.851 -18.150 1.00 81.81 621 PHE A N 1
ATOM 4846 C CA . PHE A 1 621 ? 0.356 5.494 -17.645 1.00 81.81 621 PHE A CA 1
ATOM 4847 C C . PHE A 1 621 ? 0.218 4.474 -18.787 1.00 81.81 621 PHE A C 1
ATOM 4849 O O . PHE A 1 621 ? 0.838 3.413 -18.755 1.00 81.81 621 PHE A O 1
ATOM 4856 N N . ILE A 1 622 ? -0.556 4.793 -19.831 1.00 84.88 622 ILE A N 1
ATOM 4857 C CA . ILE A 1 622 ? -0.737 3.922 -21.001 1.00 84.88 622 ILE A CA 1
ATOM 4858 C C . ILE A 1 622 ? 0.559 3.789 -21.809 1.00 84.88 622 ILE A C 1
ATOM 4860 O O . ILE A 1 622 ? 0.807 2.733 -22.390 1.00 84.88 622 ILE A O 1
ATOM 4864 N N . GLU A 1 623 ? 1.409 4.819 -21.838 1.00 83.75 623 GLU A N 1
ATOM 4865 C CA . GLU A 1 623 ? 2.729 4.753 -22.480 1.00 83.75 623 GLU A CA 1
ATOM 4866 C C . GLU A 1 623 ? 3.655 3.709 -21.832 1.00 83.75 623 GLU A C 1
ATOM 4868 O O . GLU A 1 623 ? 4.512 3.145 -22.507 1.00 83.75 623 GLU A O 1
ATOM 4873 N N . GLN A 1 624 ? 3.440 3.392 -20.555 1.00 79.19 624 GLN A N 1
ATOM 4874 C CA . GLN A 1 624 ? 4.220 2.405 -19.802 1.00 79.19 624 GLN A CA 1
ATOM 4875 C C . GLN A 1 624 ? 3.663 0.974 -19.923 1.00 79.19 624 GLN A C 1
ATOM 4877 O O . GLN A 1 624 ? 4.266 0.036 -19.406 1.00 79.19 624 GLN A O 1
ATOM 4882 N N . LEU A 1 625 ? 2.518 0.766 -20.591 1.00 80.94 625 LEU A N 1
ATOM 4883 C CA . LEU A 1 625 ? 1.914 -0.567 -20.697 1.00 80.94 625 LEU A CA 1
ATOM 4884 C C . LEU A 1 625 ? 2.730 -1.498 -21.613 1.00 80.94 625 LEU A C 1
ATOM 4886 O O . LEU A 1 625 ? 3.152 -1.074 -22.696 1.00 80.94 625 LEU A O 1
ATOM 4890 N N . PRO A 1 626 ? 2.865 -2.793 -21.263 1.00 79.31 626 PRO A N 1
ATOM 4891 C CA . PRO A 1 626 ? 3.614 -3.787 -22.036 1.00 79.31 626 PRO A CA 1
ATOM 4892 C C . PRO A 1 626 ? 2.822 -4.264 -23.272 1.00 79.31 626 PRO A C 1
ATOM 4894 O O . PRO A 1 626 ? 2.407 -5.419 -23.380 1.00 79.31 626 PRO A O 1
ATOM 4897 N N . CYS A 1 627 ? 2.551 -3.348 -24.201 1.00 81.69 627 CYS A N 1
ATOM 4898 C CA . CYS A 1 627 ? 1.865 -3.595 -25.469 1.00 81.69 627 CYS A CA 1
ATOM 4899 C C . CYS A 1 627 ? 2.354 -2.630 -26.557 1.00 81.69 627 CYS A C 1
ATOM 4901 O O . CYS A 1 627 ? 2.937 -1.590 -26.249 1.00 81.69 627 CYS A O 1
ATOM 4903 N N . GLU A 1 628 ? 2.092 -2.970 -27.820 1.00 81.88 628 GLU A N 1
ATOM 4904 C CA . GLU A 1 628 ? 2.551 -2.180 -28.962 1.00 81.88 628 GLU A CA 1
ATOM 4905 C C . GLU A 1 628 ? 1.945 -0.776 -29.023 1.00 81.88 628 GLU A C 1
ATOM 4907 O O . GLU A 1 628 ? 0.836 -0.509 -28.543 1.00 81.88 628 GLU A O 1
ATOM 4912 N N . LYS A 1 629 ? 2.664 0.132 -29.690 1.00 80.94 629 LYS A N 1
ATOM 4913 C CA . LYS A 1 629 ? 2.273 1.542 -29.835 1.00 80.94 629 LYS A CA 1
ATOM 4914 C C . LYS A 1 629 ? 0.875 1.711 -30.442 1.00 80.94 629 LYS A C 1
ATOM 4916 O O . LYS A 1 629 ? 0.125 2.594 -30.017 1.00 80.94 629 LYS A O 1
ATOM 4921 N N . SER A 1 630 ? 0.512 0.864 -31.404 1.00 82.50 630 SER A N 1
ATOM 4922 C CA . SER A 1 630 ? -0.816 0.845 -32.028 1.00 82.50 630 SER A CA 1
ATOM 4923 C C . SER A 1 630 ? -1.916 0.551 -30.995 1.00 82.50 630 SER A C 1
ATOM 4925 O O . SER A 1 630 ? -2.913 1.272 -30.928 1.00 82.50 630 SER A O 1
ATOM 4927 N N . ILE A 1 631 ? -1.703 -0.431 -30.112 1.00 87.50 631 ILE A N 1
ATOM 4928 C CA . ILE A 1 631 ? -2.631 -0.801 -29.032 1.00 87.50 631 ILE A CA 1
ATOM 4929 C C . ILE A 1 631 ? -2.733 0.333 -28.004 1.00 87.50 631 ILE A C 1
ATOM 4931 O O . ILE A 1 631 ? -3.840 0.734 -27.641 1.00 87.50 631 ILE A O 1
ATOM 4935 N N . ARG A 1 632 ? -1.603 0.924 -27.590 1.00 91.44 632 ARG A N 1
ATOM 4936 C CA . ARG A 1 632 ? -1.584 2.081 -26.673 1.00 91.44 632 ARG A CA 1
ATOM 4937 C C . ARG A 1 632 ? -2.390 3.262 -27.214 1.00 91.44 632 ARG A C 1
ATOM 4939 O O . ARG A 1 632 ? -3.124 3.894 -26.459 1.00 91.44 632 ARG A O 1
ATOM 4946 N N . SER A 1 633 ? -2.287 3.551 -28.512 1.00 86.06 633 SER A N 1
ATOM 4947 C CA . SER A 1 633 ? -3.039 4.637 -29.153 1.00 86.06 633 SER A CA 1
ATOM 4948 C C . SER A 1 633 ? -4.553 4.410 -29.087 1.00 86.06 633 SER A C 1
ATOM 4950 O O . SER A 1 633 ? -5.304 5.331 -28.755 1.00 86.06 633 SER A O 1
ATOM 4952 N N . VAL A 1 634 ? -5.000 3.173 -29.327 1.00 93.00 634 VAL A N 1
ATOM 4953 C CA . VAL A 1 634 ? -6.414 2.793 -29.195 1.00 93.00 634 VAL A CA 1
ATOM 4954 C C . VAL A 1 634 ? -6.885 2.947 -27.746 1.00 93.00 634 VAL A C 1
ATOM 4956 O O . VAL A 1 634 ? -7.963 3.495 -27.505 1.00 93.00 634 VAL A O 1
ATOM 4959 N N . LEU A 1 635 ? -6.080 2.526 -26.767 1.00 95.56 635 LEU A N 1
ATOM 4960 C CA . LEU A 1 635 ? -6.437 2.639 -25.350 1.00 95.56 635 LEU A CA 1
ATOM 4961 C C . LEU A 1 635 ? -6.549 4.092 -24.886 1.00 95.56 635 LEU A C 1
ATOM 4963 O O . LEU A 1 635 ? -7.556 4.417 -24.263 1.00 95.56 635 LEU A O 1
ATOM 4967 N N . ARG A 1 636 ? -5.605 4.975 -25.253 1.00 93.75 636 ARG A N 1
ATOM 4968 C CA . ARG A 1 636 ? -5.669 6.415 -24.909 1.00 93.75 636 ARG A CA 1
ATOM 4969 C C . ARG A 1 636 ? -6.969 7.040 -25.373 1.00 93.75 636 ARG A C 1
ATOM 4971 O O . ARG A 1 636 ? -7.704 7.621 -24.584 1.00 93.75 636 ARG A O 1
ATOM 4978 N N . ARG A 1 637 ? -7.317 6.809 -26.642 1.00 90.62 637 ARG A N 1
ATOM 4979 C CA . ARG A 1 637 ? -8.577 7.297 -27.201 1.00 90.62 637 ARG A CA 1
ATOM 4980 C C . ARG A 1 637 ? -9.795 6.719 -26.478 1.00 90.62 637 ARG A C 1
ATOM 4982 O O . ARG A 1 637 ? -10.808 7.391 -26.346 1.00 90.62 637 ARG A O 1
ATOM 4989 N N . SER A 1 638 ? -9.728 5.474 -26.016 1.00 92.31 638 SER A N 1
ATOM 4990 C CA . SER A 1 638 ? -10.852 4.822 -25.331 1.00 92.31 638 SER A CA 1
ATOM 4991 C C . SER A 1 638 ? -11.127 5.409 -23.949 1.00 92.31 638 SER A C 1
ATOM 4993 O O . SER A 1 638 ? -12.287 5.464 -23.544 1.00 92.31 638 SER A O 1
ATOM 4995 N N . VAL A 1 639 ? -10.081 5.851 -23.244 1.00 93.69 639 VAL A N 1
ATOM 4996 C CA . VAL A 1 639 ? -10.159 6.349 -21.861 1.00 93.69 639 VAL A CA 1
ATOM 4997 C C . VAL A 1 639 ? -10.069 7.873 -21.754 1.00 93.69 639 VAL A C 1
ATOM 4999 O O . VAL A 1 639 ? -9.862 8.397 -20.661 1.00 93.69 639 VAL A O 1
ATOM 5002 N N . ASP A 1 640 ? -10.241 8.589 -22.869 1.00 87.75 640 ASP A N 1
ATOM 5003 C CA . ASP A 1 640 ? -10.201 10.052 -22.883 1.00 87.75 640 ASP A CA 1
ATOM 5004 C C . ASP A 1 640 ? -11.212 10.634 -21.883 1.00 87.75 640 ASP A C 1
ATOM 5006 O O . ASP A 1 640 ? -12.336 10.137 -21.735 1.00 87.75 640 ASP A O 1
ATOM 5010 N N . TRP A 1 641 ? -10.817 11.683 -21.167 1.00 80.25 641 TRP A N 1
ATOM 5011 C CA . TRP A 1 641 ? -11.694 12.318 -20.192 1.00 80.25 641 TRP A CA 1
ATOM 5012 C C . TRP A 1 641 ? -12.948 12.894 -20.859 1.00 80.25 641 TRP A C 1
ATOM 5014 O O . TRP A 1 641 ? -14.052 12.753 -20.326 1.00 80.25 641 TRP A O 1
ATOM 5024 N N . ASP A 1 642 ? -12.802 13.477 -22.049 1.00 79.88 642 ASP A N 1
ATOM 5025 C CA . ASP A 1 642 ? -13.904 14.025 -22.829 1.00 79.88 642 ASP A CA 1
ATOM 5026 C C . ASP A 1 642 ? -14.452 12.972 -23.810 1.00 79.88 642 ASP A C 1
ATOM 5028 O O . ASP A 1 642 ? -13.791 12.468 -24.721 1.00 79.88 642 ASP A O 1
ATOM 5032 N N . ARG A 1 643 ? -15.730 12.630 -23.610 1.00 85.50 643 ARG A N 1
ATOM 5033 C CA . ARG A 1 643 ? -16.437 11.589 -24.365 1.00 85.50 643 ARG A CA 1
ATOM 5034 C C . ARG A 1 643 ? -16.493 11.848 -25.872 1.00 85.50 643 ARG A C 1
ATOM 5036 O O . ARG A 1 643 ? -16.711 10.900 -26.624 1.00 85.50 643 ARG A O 1
ATOM 5043 N N . GLU A 1 644 ? -16.369 13.095 -26.327 1.00 85.94 644 GLU A N 1
ATOM 5044 C CA . GLU A 1 644 ? -16.418 13.417 -27.758 1.00 85.94 644 GLU A CA 1
ATOM 5045 C C . GLU A 1 644 ? -15.131 12.988 -28.487 1.00 85.94 644 GLU A C 1
ATOM 5047 O O . GLU A 1 644 ? -15.173 12.716 -29.687 1.00 85.94 644 GLU A O 1
ATOM 5052 N N . PHE A 1 645 ? -14.012 12.832 -27.767 1.00 82.31 645 PHE A N 1
ATOM 5053 C CA . PHE A 1 645 ? -12.751 12.324 -28.322 1.00 82.31 645 PHE A CA 1
ATOM 5054 C C . PHE A 1 645 ? -12.648 10.792 -28.300 1.00 82.31 645 PHE A C 1
ATOM 5056 O O . PHE A 1 645 ? -11.834 10.208 -29.026 1.00 82.31 645 PHE A O 1
ATOM 5063 N N . ARG A 1 646 ? -13.532 10.117 -27.553 1.00 93.00 646 ARG A N 1
ATOM 5064 C CA . ARG A 1 646 ? -13.610 8.652 -27.520 1.00 93.00 646 ARG A CA 1
ATOM 5065 C C . ARG A 1 646 ? -14.133 8.058 -28.826 1.00 93.00 646 ARG A C 1
ATOM 5067 O O . ARG A 1 646 ? -14.631 8.741 -29.724 1.00 93.00 646 ARG A O 1
ATOM 5074 N N . PHE A 1 647 ? -14.040 6.736 -28.944 1.00 93.44 647 PHE A N 1
ATOM 5075 C CA . PHE A 1 647 ? -14.785 6.017 -29.975 1.00 93.44 647 PHE A CA 1
ATOM 5076 C C . PHE A 1 647 ? -16.288 6.217 -29.761 1.00 93.44 647 PHE A C 1
ATOM 5078 O O . PHE A 1 647 ? -16.791 6.093 -28.647 1.00 93.44 647 PHE A O 1
ATOM 5085 N N . SER A 1 648 ? -17.017 6.503 -30.840 1.00 90.44 648 SER A N 1
ATOM 5086 C CA . SER A 1 648 ? -18.462 6.751 -30.784 1.00 90.44 648 SER A CA 1
ATOM 5087 C C . SER A 1 648 ? -19.279 5.506 -30.422 1.00 90.44 648 SER A C 1
ATOM 5089 O O . SER A 1 648 ? -20.420 5.630 -29.986 1.00 90.44 648 SER A O 1
ATOM 5091 N N . THR A 1 649 ? -18.709 4.309 -30.600 1.00 94.12 649 THR A N 1
ATOM 5092 C CA . THR A 1 649 ? -19.328 3.017 -30.280 1.00 94.12 649 THR A CA 1
ATOM 5093 C C . THR A 1 649 ? -18.276 2.021 -29.791 1.00 94.12 649 THR A C 1
ATOM 5095 O O . THR A 1 649 ? -17.103 2.126 -30.155 1.00 94.12 649 THR A O 1
ATOM 5098 N N . VAL A 1 650 ? -18.697 1.012 -29.018 1.00 95.38 650 VAL A N 1
ATOM 5099 C CA . VAL A 1 650 ? -17.814 -0.099 -28.613 1.00 95.38 650 VAL A CA 1
ATOM 5100 C C . VAL A 1 650 ? -17.348 -0.910 -29.826 1.00 95.38 650 VAL A C 1
ATOM 5102 O O . VAL A 1 650 ? -16.197 -1.327 -29.864 1.00 95.38 650 VAL A O 1
ATOM 5105 N N . GLN A 1 651 ? -18.180 -1.037 -30.866 1.00 93.94 651 GLN A N 1
ATOM 5106 C CA . GLN A 1 651 ? -17.777 -1.686 -32.118 1.00 93.94 651 GLN A CA 1
ATOM 5107 C C . GLN A 1 651 ? -16.569 -0.988 -32.759 1.00 93.94 651 GLN A C 1
ATOM 5109 O O . GLN A 1 651 ? -15.610 -1.653 -33.138 1.00 93.94 651 GLN A O 1
ATOM 5114 N N . ALA A 1 652 ? -16.575 0.349 -32.819 1.00 92.50 652 ALA A N 1
ATOM 5115 C CA . ALA A 1 652 ? -15.461 1.114 -33.376 1.00 92.50 652 ALA A CA 1
ATOM 5116 C C . ALA A 1 652 ? -14.163 0.954 -32.562 1.00 92.50 652 ALA A C 1
ATOM 5118 O O . ALA A 1 652 ? -13.081 0.922 -33.147 1.00 92.50 652 ALA A O 1
ATOM 5119 N N . LEU A 1 653 ? -14.264 0.813 -31.234 1.00 96.31 653 LEU A N 1
ATOM 5120 C CA . LEU A 1 653 ? -13.132 0.437 -30.381 1.00 96.31 653 LEU A CA 1
ATOM 5121 C C . LEU A 1 653 ? -12.612 -0.964 -30.746 1.00 96.31 653 LEU A C 1
ATOM 5123 O O . LEU A 1 653 ? -11.419 -1.127 -30.994 1.00 96.31 653 LEU A O 1
ATOM 5127 N N . CYS A 1 654 ? -13.489 -1.969 -30.823 1.00 95.00 654 CYS A N 1
ATOM 5128 C CA . CYS A 1 654 ? -13.096 -3.340 -31.161 1.00 95.00 654 CYS A CA 1
ATOM 5129 C C . CYS A 1 654 ? -12.430 -3.437 -32.535 1.00 95.00 654 CYS A C 1
ATOM 5131 O O . CYS A 1 654 ? -11.415 -4.115 -32.676 1.00 95.00 654 CYS A O 1
ATOM 5133 N N . ASP A 1 655 ? -12.962 -2.740 -33.538 1.00 90.81 655 ASP A N 1
ATOM 5134 C CA . ASP A 1 655 ? -12.395 -2.729 -34.886 1.00 90.81 655 ASP A CA 1
ATOM 5135 C C . ASP A 1 655 ? -10.998 -2.092 -34.896 1.00 90.81 655 ASP A C 1
ATOM 5137 O O . ASP A 1 655 ? -10.068 -2.661 -35.470 1.00 90.81 655 ASP A O 1
ATOM 5141 N N . ALA A 1 656 ? -10.813 -0.973 -34.187 1.00 90.69 656 ALA A N 1
ATOM 5142 C CA . ALA A 1 656 ? -9.505 -0.339 -34.041 1.00 90.69 656 ALA A CA 1
ATOM 5143 C C . ALA A 1 656 ? -8.498 -1.244 -33.308 1.00 90.69 656 ALA A C 1
ATOM 5145 O O . ALA A 1 656 ? -7.340 -1.336 -33.713 1.00 90.69 656 ALA A O 1
ATOM 5146 N N . LEU A 1 657 ? -8.938 -1.960 -32.268 1.00 91.00 657 LEU A N 1
ATOM 5147 C CA . LEU A 1 657 ? -8.089 -2.879 -31.510 1.00 91.00 657 LEU A CA 1
ATOM 5148 C C . LEU A 1 657 ? -7.682 -4.114 -32.337 1.00 91.00 657 LEU A C 1
ATOM 5150 O O . LEU A 1 657 ? -6.537 -4.558 -32.244 1.00 91.00 657 LEU A O 1
ATOM 5154 N N . ARG A 1 658 ? -8.579 -4.642 -33.187 1.00 90.88 658 ARG A N 1
ATOM 5155 C CA . ARG A 1 658 ? -8.263 -5.725 -34.140 1.00 90.88 658 ARG A CA 1
ATOM 5156 C C . ARG A 1 658 ? -7.187 -5.290 -35.135 1.00 90.88 658 ARG A C 1
ATOM 5158 O O . ARG A 1 658 ? -6.219 -6.020 -35.319 1.00 90.88 658 ARG A O 1
ATOM 5165 N N . VAL A 1 659 ? -7.326 -4.098 -35.724 1.00 84.94 659 VAL A N 1
ATOM 5166 C CA . VAL A 1 659 ? -6.331 -3.541 -36.660 1.00 84.94 659 VAL A CA 1
ATOM 5167 C C . VAL A 1 659 ? -4.979 -3.352 -35.972 1.00 84.94 659 VAL A C 1
ATOM 5169 O O . VAL A 1 659 ? -3.978 -3.867 -36.461 1.00 84.94 659 VAL A O 1
ATOM 5172 N N . ALA A 1 660 ? -4.959 -2.719 -34.796 1.00 84.19 660 ALA A N 1
ATOM 5173 C CA . ALA A 1 660 ? -3.733 -2.497 -34.030 1.00 84.19 660 ALA A CA 1
ATOM 5174 C C . ALA A 1 660 ? -2.994 -3.804 -33.686 1.00 84.19 660 ALA A C 1
ATOM 5176 O O . ALA A 1 660 ? -1.764 -3.850 -33.709 1.00 84.19 660 ALA A O 1
ATOM 5177 N N . THR A 1 661 ? -3.742 -4.875 -33.402 1.00 83.38 661 THR A N 1
ATOM 5178 C CA . THR A 1 661 ? -3.178 -6.204 -33.117 1.00 83.38 661 THR A CA 1
ATOM 5179 C C . THR A 1 661 ? -2.578 -6.846 -34.371 1.00 83.38 661 THR A C 1
ATOM 5181 O O . THR A 1 661 ? -1.520 -7.461 -34.293 1.00 83.38 661 THR A O 1
ATOM 5184 N N . MET A 1 662 ? -3.211 -6.686 -35.537 1.00 78.69 662 MET A N 1
ATOM 5185 C CA . MET A 1 662 ? -2.671 -7.198 -36.803 1.00 78.69 662 MET A CA 1
ATOM 5186 C C . MET A 1 662 ? -1.388 -6.470 -37.223 1.00 78.69 662 MET A C 1
ATOM 5188 O O . MET A 1 662 ? -0.465 -7.106 -37.722 1.00 78.69 662 MET A O 1
ATOM 5192 N N . GLU A 1 663 ? -1.318 -5.153 -37.012 1.00 72.06 663 GLU A N 1
ATOM 5193 C CA . GLU A 1 663 ? -0.110 -4.354 -37.270 1.00 72.06 663 GLU A CA 1
ATOM 5194 C C . GLU A 1 663 ? 1.050 -4.793 -36.365 1.00 72.06 663 GLU A C 1
ATOM 5196 O O . GLU A 1 663 ? 2.146 -5.047 -36.859 1.00 72.06 663 GLU A O 1
ATOM 5201 N N . ALA A 1 664 ? 0.773 -4.998 -35.074 1.00 66.12 664 ALA A N 1
ATOM 5202 C CA . ALA A 1 664 ? 1.727 -5.540 -34.109 1.00 66.12 664 ALA A CA 1
ATOM 5203 C C . ALA A 1 664 ? 2.291 -6.908 -34.543 1.00 66.12 664 ALA A C 1
ATOM 5205 O O . ALA A 1 664 ? 3.501 -7.130 -34.535 1.00 66.12 664 ALA A O 1
ATOM 5206 N N . GLU A 1 665 ? 1.420 -7.833 -34.963 1.00 68.81 665 GLU A N 1
ATOM 5207 C CA . GLU A 1 665 ? 1.832 -9.161 -35.437 1.00 68.81 665 GLU A CA 1
ATOM 5208 C C . GLU A 1 665 ? 2.648 -9.089 -36.744 1.00 68.81 665 GLU A C 1
ATOM 5210 O O . GLU A 1 665 ? 3.589 -9.865 -36.928 1.00 68.81 665 GLU A O 1
ATOM 5215 N N . ALA A 1 666 ? 2.331 -8.152 -37.643 1.00 61.47 666 ALA A N 1
ATOM 5216 C CA . ALA A 1 666 ? 3.044 -7.965 -38.907 1.00 61.47 666 ALA A CA 1
ATOM 5217 C C . ALA A 1 666 ? 4.453 -7.371 -38.723 1.00 61.47 666 ALA A C 1
ATOM 5219 O O . ALA A 1 666 ? 5.383 -7.798 -39.412 1.00 61.47 666 ALA A O 1
ATOM 5220 N N . GLU A 1 667 ? 4.633 -6.433 -37.789 1.00 54.66 667 GLU A N 1
ATOM 5221 C CA . GLU A 1 667 ? 5.946 -5.866 -37.443 1.00 54.66 667 GLU A CA 1
ATOM 5222 C C . GLU A 1 667 ? 6.869 -6.928 -36.816 1.00 54.66 667 GLU A C 1
ATOM 5224 O O . GLU A 1 667 ? 8.037 -7.041 -37.198 1.00 54.66 667 GLU A O 1
ATOM 5229 N N . LEU A 1 668 ? 6.321 -7.800 -35.960 1.00 50.78 668 LEU A N 1
ATOM 5230 C CA . LEU A 1 668 ? 7.023 -8.963 -35.396 1.00 50.78 668 LEU A CA 1
ATOM 5231 C C . LEU A 1 668 ? 7.446 -9.989 -36.466 1.00 50.78 668 LEU A C 1
ATOM 5233 O O . LEU A 1 668 ? 8.506 -10.606 -36.352 1.00 50.78 668 LEU A O 1
ATOM 5237 N N . LEU A 1 669 ? 6.648 -10.164 -37.525 1.00 49.53 669 LEU A N 1
ATOM 5238 C CA . LEU A 1 669 ? 6.959 -11.051 -38.655 1.00 49.53 669 LEU A CA 1
ATOM 5239 C C . LEU A 1 669 ? 8.016 -10.464 -39.609 1.00 49.53 669 LEU A C 1
ATOM 5241 O O . LEU A 1 669 ? 8.797 -11.222 -40.183 1.00 49.53 669 LEU A O 1
ATOM 5245 N N . GLN A 1 670 ? 8.077 -9.138 -39.773 1.00 46.28 670 GLN A N 1
ATOM 5246 C CA . GLN A 1 670 ? 9.053 -8.481 -40.657 1.00 46.28 670 GLN A CA 1
ATOM 5247 C C . GLN A 1 670 ? 10.490 -8.511 -40.117 1.00 46.28 670 GLN A C 1
ATOM 5249 O O . GLN A 1 670 ? 11.428 -8.500 -40.911 1.00 46.28 670 GLN A O 1
ATOM 5254 N N . TRP A 1 671 ? 10.679 -8.609 -38.799 1.00 41.44 671 TRP A N 1
ATOM 5255 C CA . TRP A 1 671 ? 12.004 -8.731 -38.170 1.00 41.44 671 TRP A CA 1
ATOM 5256 C C . TRP A 1 671 ? 12.515 -10.179 -38.042 1.00 41.44 671 TRP A C 1
ATOM 5258 O O . TRP A 1 671 ? 13.682 -10.389 -37.721 1.00 41.44 671 TRP A O 1
ATOM 5268 N N . GLY A 1 672 ? 11.668 -11.183 -38.309 1.00 38.00 672 GLY A N 1
ATOM 5269 C CA . GLY A 1 672 ? 11.981 -12.610 -38.134 1.00 38.00 672 GLY A CA 1
ATOM 5270 C C . GLY A 1 672 ? 12.200 -13.414 -39.422 1.00 38.00 672 GLY A C 1
ATOM 5271 O O . GLY A 1 672 ? 12.313 -14.635 -39.351 1.00 38.00 672 GLY A O 1
ATOM 5272 N N . ALA A 1 673 ? 12.230 -12.777 -40.596 1.00 35.62 673 ALA A N 1
ATOM 5273 C CA . ALA A 1 673 ? 12.281 -13.462 -41.890 1.00 35.62 673 ALA A CA 1
ATOM 5274 C C . ALA A 1 673 ? 13.655 -13.346 -42.577 1.00 35.62 673 ALA A C 1
ATOM 5276 O O . ALA A 1 673 ? 13.781 -12.749 -43.645 1.00 35.62 673 ALA A O 1
ATOM 5277 N N . ALA A 1 674 ? 14.680 -13.953 -41.980 1.00 37.12 674 ALA A N 1
ATOM 5278 C CA . ALA A 1 674 ? 15.876 -14.392 -42.694 1.00 37.12 674 ALA A CA 1
ATOM 5279 C C . ALA A 1 674 ? 16.378 -15.691 -42.042 1.00 37.12 674 ALA A C 1
ATOM 5281 O O . ALA A 1 674 ? 16.906 -15.669 -40.938 1.00 37.12 674 ALA A O 1
ATOM 5282 N N . ASP A 1 675 ? 16.162 -16.799 -42.750 1.00 38.97 675 ASP A N 1
ATOM 5283 C CA . ASP A 1 675 ? 16.690 -18.145 -42.506 1.00 38.97 675 ASP A CA 1
ATOM 5284 C C . ASP A 1 675 ? 16.122 -18.942 -41.303 1.00 38.97 675 ASP A C 1
ATOM 5286 O O . ASP A 1 675 ? 16.486 -18.754 -40.150 1.00 38.97 675 ASP A O 1
ATOM 5290 N N . ASP A 1 676 ? 15.294 -19.942 -41.640 1.00 40.94 676 ASP A N 1
ATOM 5291 C CA . ASP A 1 676 ? 14.814 -21.073 -40.816 1.00 40.94 676 ASP A CA 1
ATOM 5292 C C . ASP A 1 676 ? 13.522 -20.886 -39.961 1.00 40.94 676 ASP A C 1
ATOM 5294 O O . ASP A 1 676 ? 13.566 -20.441 -38.811 1.00 40.94 676 ASP A O 1
ATOM 5298 N N . PRO A 1 677 ? 12.350 -21.335 -40.468 1.00 38.16 677 PRO A N 1
ATOM 5299 C CA . PRO A 1 677 ? 11.069 -21.318 -39.746 1.00 38.16 677 PRO A CA 1
ATOM 5300 C C . PRO A 1 677 ? 11.028 -22.174 -38.463 1.00 38.16 677 PRO A C 1
ATOM 5302 O O . PRO A 1 677 ? 10.207 -21.918 -37.572 1.00 38.16 677 PRO A O 1
ATOM 5305 N N . ASP A 1 678 ? 11.893 -23.189 -38.338 1.00 37.03 678 ASP A N 1
ATOM 5306 C CA . ASP A 1 678 ? 11.948 -24.045 -37.144 1.00 37.03 678 ASP A CA 1
ATOM 5307 C C . ASP A 1 678 ? 12.768 -23.402 -36.011 1.00 37.03 678 ASP A C 1
ATOM 5309 O O . ASP A 1 678 ? 12.503 -23.655 -34.828 1.00 37.03 678 ASP A O 1
ATOM 5313 N N . ALA A 1 679 ? 13.691 -22.492 -36.341 1.00 37.75 679 ALA A N 1
ATOM 5314 C CA . ALA A 1 679 ? 14.433 -21.696 -35.366 1.00 37.75 679 ALA A CA 1
ATOM 5315 C C . ALA A 1 679 ? 13.522 -20.678 -34.663 1.00 37.75 679 ALA A C 1
ATOM 5317 O O . ALA A 1 679 ? 13.581 -20.547 -33.439 1.00 37.75 679 ALA A O 1
ATOM 5318 N N . THR A 1 680 ? 12.593 -20.043 -35.385 1.00 37.22 680 THR A N 1
ATOM 5319 C CA . THR A 1 680 ? 11.623 -19.091 -34.816 1.00 37.22 680 THR A CA 1
ATOM 5320 C C . THR A 1 680 ? 10.718 -19.760 -33.777 1.00 37.22 680 THR A C 1
ATOM 5322 O O . THR A 1 680 ? 10.491 -19.215 -32.700 1.00 37.22 680 THR A O 1
ATOM 5325 N N . THR A 1 681 ? 10.274 -20.997 -34.027 1.00 35.00 681 THR A N 1
ATOM 5326 C CA . THR A 1 681 ? 9.441 -21.761 -33.078 1.00 35.00 681 THR A CA 1
ATOM 5327 C C . THR A 1 681 ? 10.228 -22.203 -31.834 1.00 35.00 681 THR A C 1
ATOM 5329 O O . THR A 1 681 ? 9.658 -22.348 -30.747 1.00 35.00 681 THR A O 1
ATOM 5332 N N . LYS A 1 682 ? 11.549 -22.386 -31.962 1.00 34.41 682 LYS A N 1
ATOM 5333 C CA . LYS A 1 682 ? 12.459 -22.709 -30.851 1.00 34.41 682 LYS A CA 1
ATOM 5334 C C . LYS A 1 682 ? 12.826 -21.479 -30.017 1.00 34.41 682 LYS A C 1
ATOM 5336 O O . LYS A 1 682 ? 12.785 -21.572 -28.795 1.00 34.41 682 LYS A O 1
ATOM 5341 N N . ILE A 1 683 ? 13.077 -20.338 -30.661 1.00 35.53 683 ILE A N 1
ATOM 5342 C CA . ILE A 1 683 ? 13.357 -19.046 -30.014 1.00 35.53 683 ILE A CA 1
ATOM 5343 C C . ILE A 1 683 ? 12.112 -18.547 -29.272 1.00 35.53 683 ILE A C 1
ATOM 5345 O O . ILE A 1 683 ? 12.196 -18.186 -28.105 1.00 35.53 683 ILE A O 1
ATOM 5349 N N . ILE A 1 684 ? 10.918 -18.656 -29.865 1.00 35.50 684 ILE A N 1
ATOM 5350 C CA . ILE A 1 684 ? 9.660 -18.321 -29.177 1.00 35.50 684 ILE A CA 1
ATOM 5351 C C . ILE A 1 684 ? 9.474 -19.180 -27.913 1.00 35.50 684 ILE A C 1
ATOM 5353 O O . ILE A 1 684 ? 8.976 -18.691 -26.906 1.00 35.50 684 ILE A O 1
ATOM 5357 N N . ARG A 1 685 ? 9.929 -20.440 -27.900 1.00 32.75 685 ARG A N 1
ATOM 5358 C CA . ARG A 1 685 ? 9.838 -21.299 -26.704 1.00 32.75 685 ARG A CA 1
ATOM 5359 C C . ARG A 1 685 ? 10.894 -21.008 -25.634 1.00 32.75 685 ARG A C 1
ATOM 5361 O O . ARG A 1 685 ? 10.630 -21.322 -24.476 1.00 32.75 685 ARG A O 1
ATOM 5368 N N . SER A 1 686 ? 12.046 -20.427 -25.977 1.00 34.47 686 SER A N 1
ATOM 5369 C CA . SER A 1 686 ? 13.107 -20.096 -25.010 1.00 34.47 686 SER A CA 1
ATOM 5370 C C . SER A 1 686 ? 13.060 -18.651 -24.507 1.00 34.47 686 SER A C 1
ATOM 5372 O O . SER A 1 686 ? 13.474 -18.396 -23.380 1.00 34.47 686 SER A O 1
ATOM 5374 N N . THR A 1 687 ? 12.518 -17.714 -25.288 1.00 35.41 687 THR A N 1
ATOM 5375 C CA . THR A 1 687 ? 12.476 -16.281 -24.937 1.00 35.41 687 THR A CA 1
ATOM 5376 C C . THR A 1 687 ? 11.228 -15.903 -24.121 1.00 35.41 687 THR A C 1
ATOM 5378 O O . THR A 1 687 ? 11.196 -14.858 -23.485 1.00 35.41 687 THR A O 1
ATOM 5381 N N . LEU A 1 688 ? 10.210 -16.772 -24.053 1.00 34.31 688 LEU A N 1
ATOM 5382 C CA . LEU A 1 688 ? 8.930 -16.510 -23.366 1.00 34.31 688 LEU A CA 1
ATOM 5383 C C . LEU A 1 688 ? 8.885 -16.873 -21.865 1.00 34.31 688 LEU A C 1
ATOM 5385 O O . LEU A 1 688 ? 7.799 -16.981 -21.299 1.00 34.31 688 LEU A O 1
ATOM 5389 N N . VAL A 1 689 ? 10.030 -17.071 -21.200 1.00 42.03 689 VAL A N 1
ATOM 5390 C CA . VAL A 1 689 ? 10.067 -17.440 -19.762 1.00 42.03 689 VAL A CA 1
ATOM 5391 C C . VAL A 1 689 ? 10.896 -16.473 -18.907 1.00 42.03 689 VAL A C 1
ATOM 5393 O O . VAL A 1 689 ? 10.851 -16.542 -17.682 1.00 42.03 689 VAL A O 1
ATOM 5396 N N . HIS A 1 690 ? 11.608 -15.526 -19.517 1.00 44.78 690 HIS A N 1
ATOM 5397 C CA . HIS A 1 690 ? 12.454 -14.587 -18.788 1.00 44.78 690 HIS A CA 1
ATOM 5398 C C . HIS A 1 690 ? 12.047 -13.144 -19.104 1.00 44.78 690 HIS A C 1
ATOM 5400 O O . HIS A 1 690 ? 11.922 -12.817 -20.281 1.00 44.78 690 HIS A O 1
ATOM 5406 N N . PRO A 1 691 ? 11.813 -12.285 -18.095 1.00 52.19 691 PRO A N 1
ATOM 5407 C CA . PRO A 1 691 ? 11.428 -10.884 -18.275 1.00 52.19 691 PRO A CA 1
ATOM 5408 C C . PRO A 1 691 ? 12.562 -10.071 -18.926 1.00 52.19 691 PRO A C 1
ATOM 5410 O O . PRO A 1 691 ? 13.295 -9.359 -18.254 1.00 52.19 691 PRO A O 1
ATOM 5413 N N . GLY A 1 692 ? 12.746 -10.223 -20.240 1.00 59.59 692 GLY A N 1
ATOM 5414 C CA . GLY A 1 692 ? 13.649 -9.406 -21.056 1.00 59.59 692 GLY A CA 1
ATOM 5415 C C . GLY A 1 692 ? 15.152 -9.678 -20.906 1.00 59.59 692 GLY A C 1
ATOM 5416 O O . GLY A 1 692 ? 15.943 -8.922 -21.457 1.00 59.59 692 GLY A O 1
ATOM 5417 N N . VAL A 1 693 ? 15.581 -10.733 -20.197 1.00 77.19 693 VAL A N 1
ATOM 5418 C CA . VAL A 1 693 ? 17.018 -11.021 -19.984 1.00 77.19 693 VAL A CA 1
ATOM 5419 C C . VAL A 1 693 ? 17.523 -12.106 -20.931 1.00 77.19 693 VAL A C 1
ATOM 5421 O O . VAL A 1 693 ? 17.190 -13.281 -20.765 1.00 77.19 693 VAL A O 1
ATOM 5424 N N . GLU A 1 694 ? 18.362 -11.726 -21.899 1.00 88.94 694 GLU A N 1
ATOM 5425 C CA . GLU A 1 694 ? 19.083 -12.669 -22.763 1.00 88.94 694 GLU A CA 1
ATOM 5426 C C . GLU A 1 694 ? 20.197 -13.364 -21.962 1.00 88.94 694 GLU A C 1
ATOM 5428 O O . GLU A 1 694 ? 21.134 -12.718 -21.487 1.00 88.94 694 GLU A O 1
ATOM 5433 N N . MET A 1 695 ? 20.089 -14.685 -21.797 1.00 92.06 695 MET A N 1
ATOM 5434 C CA . MET A 1 695 ? 21.030 -15.507 -21.029 1.00 92.06 695 MET A CA 1
ATOM 5435 C C . MET A 1 695 ? 21.858 -16.399 -21.964 1.00 92.06 695 MET A C 1
ATOM 5437 O O . MET A 1 695 ? 21.327 -16.945 -22.928 1.00 92.06 695 MET A O 1
ATOM 5441 N N . ILE A 1 696 ? 23.138 -16.587 -21.643 1.00 93.38 696 ILE A N 1
ATOM 5442 C CA . ILE A 1 696 ? 24.069 -17.497 -22.319 1.00 93.38 696 ILE A CA 1
ATOM 5443 C C . ILE A 1 696 ? 24.400 -18.640 -21.361 1.00 93.38 696 ILE A C 1
ATOM 5445 O O . ILE A 1 696 ? 24.834 -18.393 -20.236 1.00 93.38 696 ILE A O 1
ATOM 5449 N N . ASP A 1 697 ? 24.210 -19.881 -21.806 1.00 94.06 697 ASP A N 1
ATOM 5450 C CA . ASP A 1 697 ? 24.563 -21.078 -21.041 1.00 94.06 697 ASP A CA 1
ATOM 5451 C C . ASP A 1 697 ? 26.056 -21.394 -21.190 1.00 94.06 697 ASP A C 1
ATOM 5453 O O . ASP A 1 697 ? 26.551 -21.607 -22.299 1.00 94.06 697 ASP A O 1
ATOM 5457 N N . LEU A 1 698 ? 26.775 -21.444 -20.068 1.00 94.12 698 LEU A N 1
ATOM 5458 C CA . LEU A 1 698 ? 28.191 -21.789 -20.018 1.00 94.12 698 LEU A CA 1
ATOM 5459 C C . LEU A 1 698 ? 28.362 -23.222 -19.498 1.00 94.12 698 LEU A C 1
ATOM 5461 O O . LEU A 1 698 ? 27.754 -23.600 -18.488 1.00 94.12 698 LEU A O 1
ATOM 5465 N N . PRO A 1 699 ? 29.206 -24.038 -20.153 1.00 93.75 699 PRO A N 1
ATOM 5466 C CA . PRO A 1 699 ? 29.481 -25.386 -19.691 1.00 93.75 699 PRO A CA 1
ATOM 5467 C C . PRO A 1 699 ? 30.333 -25.357 -18.421 1.00 93.75 699 PRO A C 1
ATOM 5469 O O . PRO A 1 699 ? 31.191 -24.486 -18.249 1.00 93.75 699 PRO A O 1
ATOM 5472 N N . ALA A 1 700 ? 30.147 -26.374 -17.577 1.00 93.88 700 ALA A N 1
ATOM 5473 C CA . ALA A 1 700 ? 31.052 -26.632 -16.467 1.00 93.88 700 ALA A CA 1
ATOM 5474 C C . ALA A 1 700 ? 32.488 -26.794 -16.985 1.00 93.88 700 ALA A C 1
ATOM 5476 O O . ALA A 1 700 ? 32.714 -27.419 -18.026 1.00 93.88 700 ALA A O 1
ATOM 5477 N N . GLY A 1 701 ? 33.461 -26.267 -16.252 1.00 93.88 701 GLY A N 1
ATOM 5478 C CA . GLY A 1 701 ? 34.853 -26.302 -16.679 1.00 93.88 701 GLY A CA 1
ATOM 5479 C C . GLY A 1 701 ? 35.821 -25.879 -15.590 1.00 93.88 701 GLY A C 1
ATOM 5480 O O . GLY A 1 701 ? 35.427 -25.392 -14.531 1.00 93.88 701 GLY A O 1
ATOM 5481 N N . SER A 1 702 ? 37.107 -26.080 -15.862 1.00 94.31 702 SER A N 1
ATOM 5482 C CA . SER A 1 702 ? 38.186 -25.621 -14.992 1.00 94.31 702 SER A CA 1
ATOM 5483 C C . SER A 1 702 ? 39.077 -24.640 -15.736 1.00 94.31 702 SER A C 1
ATOM 5485 O O . SER A 1 702 ? 39.379 -24.856 -16.907 1.00 94.31 702 SER A O 1
ATOM 5487 N N . PHE A 1 703 ? 39.543 -23.611 -15.039 1.00 94.62 703 PHE A N 1
ATOM 5488 C CA . PHE A 1 703 ? 40.446 -22.601 -15.584 1.00 94.62 703 PHE A CA 1
ATOM 5489 C C . PHE A 1 703 ? 41.414 -22.106 -14.503 1.00 94.62 703 PHE A C 1
ATOM 5491 O O . PHE A 1 703 ? 41.250 -22.392 -13.311 1.00 94.62 703 PHE A O 1
ATOM 5498 N N . TRP A 1 704 ? 42.452 -21.389 -14.923 1.00 92.12 704 TRP A N 1
ATOM 5499 C CA . TRP A 1 704 ? 43.351 -20.694 -14.008 1.00 92.12 704 TRP A CA 1
ATOM 5500 C C . TRP A 1 704 ? 42.797 -19.305 -13.704 1.00 92.12 704 TRP A C 1
ATOM 5502 O O . TRP A 1 704 ? 42.774 -18.439 -14.576 1.00 92.12 704 TRP A O 1
ATOM 5512 N N . MET A 1 705 ? 42.349 -19.119 -12.465 1.00 92.25 705 MET A N 1
ATOM 5513 C CA . MET A 1 705 ? 41.845 -17.851 -11.950 1.00 92.25 705 MET A CA 1
ATOM 5514 C C . MET A 1 705 ? 43.000 -17.011 -11.403 1.00 92.25 705 MET A C 1
ATOM 5516 O O . MET A 1 705 ? 43.842 -17.534 -10.667 1.00 92.25 705 MET A O 1
ATOM 5520 N N . GLY A 1 706 ? 43.010 -15.716 -11.717 1.00 91.12 706 GLY A N 1
ATOM 5521 C CA . GLY A 1 706 ? 44.092 -14.795 -11.363 1.00 91.12 706 GLY A CA 1
ATOM 5522 C C . GLY A 1 706 ? 45.169 -14.666 -12.440 1.00 91.12 706 GLY A C 1
ATOM 5523 O O . GLY A 1 706 ? 45.022 -15.139 -13.571 1.00 91.12 706 GLY A O 1
ATOM 5524 N N . SER A 1 707 ? 46.256 -13.989 -12.094 1.00 89.12 707 SER A N 1
ATOM 5525 C CA . SER A 1 707 ? 47.360 -13.689 -13.014 1.00 89.12 707 SER A CA 1
ATOM 5526 C C . SER A 1 707 ? 48.586 -14.535 -12.689 1.00 89.12 707 SER A C 1
ATOM 5528 O O . SER A 1 707 ? 48.730 -15.006 -11.568 1.00 89.12 707 SER A O 1
ATOM 5530 N N . TYR A 1 708 ? 49.484 -14.739 -13.653 1.00 84.88 708 TYR A N 1
ATOM 5531 C CA . TYR A 1 708 ? 50.771 -15.399 -13.399 1.00 84.88 708 TYR A CA 1
ATOM 5532 C C . TYR A 1 708 ? 51.845 -14.378 -13.008 1.00 84.88 708 TYR A C 1
ATOM 5534 O O . TYR A 1 708 ? 51.784 -13.207 -13.388 1.00 84.88 708 TYR A O 1
ATOM 5542 N N . GLU A 1 709 ? 52.855 -14.819 -12.258 1.00 80.06 709 GLU A N 1
ATOM 5543 C CA . GLU A 1 709 ? 53.969 -13.957 -11.859 1.00 80.06 709 GLU A CA 1
ATOM 5544 C C . GLU A 1 709 ? 54.718 -13.427 -13.097 1.00 80.06 709 GLU A C 1
ATOM 5546 O O . GLU A 1 709 ? 55.082 -14.187 -13.994 1.00 80.06 709 GLU A O 1
ATOM 5551 N N . GLY A 1 710 ? 54.914 -12.106 -13.167 1.00 76.81 710 GLY A N 1
ATOM 5552 C CA . GLY A 1 710 ? 55.544 -11.433 -14.311 1.00 76.81 710 GLY A CA 1
ATOM 5553 C C . GLY A 1 710 ? 54.605 -11.089 -15.477 1.00 76.81 710 GLY A C 1
ATOM 5554 O O . GLY A 1 710 ? 55.064 -10.501 -16.457 1.00 76.81 710 GLY A O 1
ATOM 5555 N N . GLN A 1 711 ? 53.307 -11.404 -15.388 1.00 82.31 711 GLN A N 1
ATOM 5556 C CA . GLN A 1 711 ? 52.315 -10.956 -16.368 1.00 82.31 711 GLN A CA 1
ATOM 5557 C C . GLN A 1 711 ? 52.179 -9.423 -16.342 1.00 82.31 711 GLN A C 1
ATOM 5559 O O . GLN A 1 711 ? 52.066 -8.806 -15.281 1.00 82.31 711 GLN A O 1
ATOM 5564 N N . LEU A 1 712 ? 52.194 -8.800 -17.525 1.00 78.00 712 LEU A N 1
ATOM 5565 C CA . LEU A 1 712 ? 52.122 -7.346 -17.668 1.00 78.00 712 LEU A CA 1
ATOM 5566 C C . LEU A 1 712 ? 50.829 -6.801 -17.031 1.00 78.00 712 LEU A C 1
ATOM 5568 O O . LEU A 1 712 ? 49.743 -7.315 -17.297 1.00 78.00 712 LEU A O 1
ATOM 5572 N N . HIS A 1 713 ? 50.969 -5.765 -16.198 1.00 81.44 713 HIS A N 1
ATOM 5573 C CA . HIS A 1 713 ? 49.890 -5.121 -15.432 1.00 81.44 713 HIS A CA 1
ATOM 5574 C C . HIS A 1 713 ? 49.185 -5.992 -14.373 1.00 81.44 713 HIS A C 1
ATOM 5576 O O . HIS A 1 713 ? 48.141 -5.578 -13.875 1.00 81.44 713 HIS A O 1
ATOM 5582 N N . ALA A 1 714 ? 49.722 -7.161 -14.002 1.00 85.25 714 ALA A N 1
ATOM 5583 C CA . ALA A 1 714 ? 49.161 -7.983 -12.926 1.00 85.25 714 ALA A CA 1
ATOM 5584 C C . ALA A 1 714 ? 49.328 -7.327 -11.543 1.00 85.25 714 ALA A C 1
ATOM 5586 O O . ALA A 1 714 ? 50.419 -6.863 -11.199 1.00 85.25 714 ALA A O 1
ATOM 5587 N N . HIS A 1 715 ? 48.264 -7.335 -10.736 1.00 85.19 715 HIS A N 1
ATOM 5588 C CA . HIS A 1 715 ? 48.297 -6.842 -9.360 1.00 85.19 715 HIS A CA 1
ATOM 5589 C C . HIS A 1 715 ? 48.592 -7.954 -8.344 1.00 85.19 715 HIS A C 1
ATOM 5591 O O . HIS A 1 715 ? 48.379 -9.142 -8.588 1.00 85.19 715 HIS A O 1
ATOM 5597 N N . ALA A 1 716 ? 49.114 -7.561 -7.179 1.00 86.06 716 ALA A N 1
ATOM 5598 C CA . ALA A 1 716 ? 49.554 -8.493 -6.140 1.00 86.06 716 ALA A CA 1
ATOM 5599 C C . ALA A 1 716 ? 48.413 -9.345 -5.552 1.00 86.06 716 ALA A C 1
ATOM 5601 O O . ALA A 1 716 ? 48.651 -10.453 -5.085 1.00 86.06 716 ALA A O 1
ATOM 5602 N N . ASP A 1 717 ? 47.183 -8.840 -5.571 1.00 87.56 717 ASP A N 1
ATOM 5603 C CA . ASP A 1 717 ? 45.965 -9.490 -5.079 1.00 87.56 717 ASP A CA 1
ATOM 5604 C C . ASP A 1 717 ? 45.305 -10.436 -6.099 1.00 87.56 717 ASP A C 1
ATOM 5606 O O . ASP A 1 717 ? 44.319 -11.106 -5.777 1.00 87.56 717 ASP A O 1
ATOM 5610 N N . GLU A 1 718 ? 45.884 -10.535 -7.299 1.00 88.50 718 GLU A N 1
ATOM 5611 C CA . GLU A 1 718 ? 45.559 -11.527 -8.328 1.00 88.50 718 GLU A CA 1
ATOM 5612 C C . GLU A 1 718 ? 46.522 -12.729 -8.312 1.00 88.50 718 GLU A C 1
ATOM 5614 O O . GLU A 1 718 ? 46.351 -13.662 -9.101 1.00 88.50 718 GLU A O 1
ATOM 5619 N N . LEU A 1 719 ? 47.542 -12.694 -7.442 1.00 85.50 719 LEU A N 1
ATOM 5620 C CA . LEU A 1 719 ? 48.606 -13.689 -7.316 1.00 85.50 719 LEU A CA 1
ATOM 5621 C C . LEU A 1 719 ? 48.496 -14.488 -5.998 1.00 85.50 719 LEU A C 1
ATOM 5623 O O . LEU A 1 719 ? 48.076 -13.941 -4.976 1.00 85.50 719 LEU A O 1
ATOM 5627 N N . PRO A 1 720 ? 48.959 -15.753 -5.973 1.00 85.56 720 PRO A N 1
ATOM 5628 C CA . PRO A 1 720 ? 49.276 -16.585 -7.136 1.00 85.56 720 PRO A CA 1
ATOM 5629 C C . PRO A 1 720 ? 47.992 -17.042 -7.857 1.00 85.56 720 PRO A C 1
ATOM 5631 O O . PRO A 1 720 ? 46.917 -17.060 -7.247 1.00 85.56 720 PRO A O 1
ATOM 5634 N N . PRO A 1 721 ? 48.082 -17.450 -9.135 1.00 87.12 721 PRO A N 1
ATOM 5635 C CA . PRO A 1 721 ? 46.930 -17.986 -9.840 1.00 87.12 721 PRO A CA 1
ATOM 5636 C C . PRO A 1 721 ? 46.548 -19.342 -9.246 1.00 87.12 721 PRO A C 1
ATOM 5638 O O . PRO A 1 721 ? 47.412 -20.140 -8.875 1.00 87.12 721 PRO A O 1
ATOM 5641 N N . ARG A 1 722 ? 45.249 -19.628 -9.193 1.00 89.81 722 ARG A N 1
ATOM 5642 C CA . ARG A 1 722 ? 44.708 -20.871 -8.627 1.00 89.81 722 ARG A CA 1
ATOM 5643 C C . ARG A 1 722 ? 43.814 -21.584 -9.626 1.00 89.81 722 ARG A C 1
ATOM 5645 O O . ARG A 1 722 ? 43.102 -20.956 -10.409 1.00 89.81 722 ARG A O 1
ATOM 5652 N N . ARG A 1 723 ? 43.840 -22.914 -9.600 1.00 91.44 723 ARG A N 1
ATOM 5653 C CA . ARG A 1 723 ? 43.004 -23.724 -10.487 1.00 91.44 723 ARG A CA 1
ATOM 5654 C C . ARG A 1 723 ? 41.606 -23.850 -9.894 1.00 91.44 723 ARG A C 1
ATOM 5656 O O . ARG A 1 723 ? 41.447 -24.488 -8.861 1.00 91.44 723 ARG A O 1
ATOM 5663 N N . VAL A 1 724 ? 40.610 -23.276 -10.562 1.00 93.44 724 VAL A N 1
ATOM 5664 C CA . VAL A 1 724 ? 39.209 -23.264 -10.116 1.00 93.44 724 VAL A CA 1
ATOM 5665 C C . VAL A 1 724 ? 38.358 -24.107 -11.053 1.00 93.44 724 VAL A C 1
ATOM 5667 O O . VAL A 1 724 ? 38.617 -24.147 -12.254 1.00 93.44 724 VAL A O 1
ATOM 5670 N N . THR A 1 725 ? 37.350 -24.784 -10.507 1.00 93.81 725 THR A N 1
ATOM 5671 C CA . THR A 1 725 ? 36.293 -25.453 -11.274 1.00 93.81 725 THR A CA 1
ATOM 5672 C C . THR A 1 725 ? 34.970 -24.755 -11.010 1.00 93.81 725 THR A C 1
ATOM 5674 O O . THR A 1 725 ? 34.640 -24.506 -9.853 1.00 93.81 725 THR A O 1
ATOM 5677 N N . VAL A 1 726 ? 34.228 -24.455 -12.072 1.00 94.50 726 VAL A N 1
ATOM 5678 C CA . VAL A 1 726 ? 32.867 -23.919 -12.004 1.00 94.50 726 VAL A CA 1
ATOM 5679 C C . VAL A 1 726 ? 31.891 -24.925 -12.608 1.00 94.50 726 VAL A C 1
ATOM 5681 O O . VAL A 1 726 ? 32.163 -25.535 -13.647 1.00 94.50 726 VAL A O 1
ATOM 5684 N N . SER A 1 727 ? 30.764 -25.125 -11.937 1.00 93.94 727 SER A N 1
ATOM 5685 C CA . SER A 1 727 ? 29.608 -25.861 -12.439 1.00 93.94 727 SER A CA 1
ATOM 5686 C C . SER A 1 727 ? 29.003 -25.144 -13.647 1.00 93.94 727 SER A C 1
ATOM 5688 O O . SER A 1 727 ? 29.300 -23.984 -13.901 1.00 93.94 727 SER A O 1
ATOM 5690 N N . ALA A 1 728 ? 28.144 -25.822 -14.410 1.00 93.88 728 ALA A N 1
ATOM 5691 C CA . ALA A 1 728 ? 27.420 -25.169 -15.498 1.00 93.88 728 ALA A CA 1
ATOM 5692 C C . ALA A 1 728 ? 26.447 -24.119 -14.932 1.00 93.88 728 ALA A C 1
ATOM 5694 O O . ALA A 1 728 ? 25.777 -24.358 -13.922 1.00 93.88 728 ALA A O 1
ATOM 5695 N N . PHE A 1 729 ? 26.349 -22.972 -15.595 1.00 94.75 729 PHE A N 1
ATOM 5696 C CA . PHE A 1 729 ? 25.473 -21.869 -15.201 1.00 94.75 729 PHE A CA 1
ATOM 5697 C C . PHE A 1 729 ? 25.091 -21.036 -16.424 1.00 94.75 729 PHE A C 1
ATOM 5699 O O . PHE A 1 729 ? 25.743 -21.110 -17.463 1.00 94.75 729 PHE A O 1
ATOM 5706 N N . SER A 1 730 ? 24.039 -20.234 -16.298 1.00 95.44 730 SER A N 1
ATOM 5707 C CA . SER A 1 730 ? 23.648 -19.260 -17.315 1.00 95.44 730 SER A CA 1
ATOM 5708 C C . SER A 1 730 ? 24.029 -17.859 -16.845 1.00 95.44 730 SER A C 1
ATOM 5710 O O . SER A 1 730 ? 23.753 -17.507 -15.697 1.00 95.44 730 SER A O 1
ATOM 5712 N N . ILE A 1 731 ? 24.595 -17.025 -17.714 1.00 96.19 731 ILE A N 1
ATOM 5713 C CA . ILE A 1 731 ? 24.928 -15.620 -17.425 1.00 96.19 731 ILE A CA 1
ATOM 5714 C C . ILE A 1 731 ? 24.184 -14.684 -18.366 1.00 96.19 731 ILE A C 1
ATOM 5716 O O . ILE A 1 731 ? 24.019 -14.991 -19.543 1.00 96.19 731 ILE A O 1
ATOM 5720 N N . ALA A 1 732 ? 23.731 -13.539 -17.862 1.00 96.19 732 ALA A N 1
ATOM 5721 C CA . ALA A 1 732 ? 23.171 -12.498 -18.707 1.00 96.19 732 ALA A CA 1
ATOM 5722 C C . ALA A 1 732 ? 24.232 -12.037 -19.716 1.00 96.19 732 ALA A C 1
ATOM 5724 O O . ALA A 1 732 ? 25.371 -11.723 -19.349 1.00 96.19 732 ALA A O 1
ATOM 5725 N N . LYS A 1 733 ? 23.855 -11.991 -20.997 1.00 95.44 733 LYS A N 1
ATOM 5726 C CA . LYS A 1 733 ? 24.741 -11.564 -22.087 1.00 95.44 733 LYS A CA 1
ATOM 5727 C C . LYS A 1 733 ? 25.275 -10.149 -21.874 1.00 95.44 733 LYS A C 1
ATOM 5729 O O . LYS A 1 733 ? 26.401 -9.855 -22.269 1.00 95.44 733 LYS A O 1
ATOM 5734 N N . TYR A 1 734 ? 24.473 -9.310 -21.226 1.00 95.19 734 TYR A N 1
ATOM 5735 C CA . TYR A 1 734 ? 24.746 -7.912 -20.930 1.00 95.19 734 TYR A CA 1
ATOM 5736 C C . TYR A 1 734 ? 24.647 -7.641 -19.423 1.00 95.19 734 TYR A C 1
ATOM 5738 O O . TYR A 1 734 ? 23.971 -8.372 -18.694 1.00 95.19 734 TYR A O 1
ATOM 5746 N N . ALA A 1 735 ? 25.272 -6.551 -18.972 1.00 96.19 735 ALA A N 1
ATOM 5747 C CA . ALA A 1 735 ? 24.922 -5.934 -17.695 1.00 96.19 735 ALA A CA 1
ATOM 5748 C C . ALA A 1 735 ? 23.440 -5.528 -17.678 1.00 96.19 735 ALA A C 1
ATOM 5750 O O . ALA A 1 735 ? 22.842 -5.292 -18.732 1.00 96.19 735 ALA A O 1
ATOM 5751 N N . VAL A 1 736 ? 22.843 -5.449 -16.486 1.00 96.88 736 VAL A N 1
ATOM 5752 C CA . VAL A 1 736 ? 21.446 -5.024 -16.337 1.00 96.88 736 VAL A CA 1
ATOM 5753 C C . VAL A 1 736 ? 21.302 -3.609 -16.891 1.00 96.88 736 VAL A C 1
ATOM 5755 O O . VAL A 1 736 ? 21.984 -2.691 -16.442 1.00 96.88 736 VAL A O 1
ATOM 5758 N N . THR A 1 737 ? 20.433 -3.433 -17.883 1.00 94.25 737 THR A N 1
ATOM 5759 C CA . THR A 1 737 ? 20.150 -2.124 -18.485 1.00 94.25 737 THR A CA 1
ATOM 5760 C C . THR A 1 737 ? 19.331 -1.253 -17.542 1.00 94.25 737 THR A C 1
ATOM 5762 O O . THR A 1 737 ? 18.532 -1.779 -16.765 1.00 94.25 737 THR A O 1
ATOM 5765 N N . GLN A 1 738 ? 19.436 0.067 -17.676 1.00 89.88 738 GLN A N 1
ATOM 5766 C CA . GLN A 1 738 ? 18.595 1.012 -16.941 1.00 89.88 738 GLN A CA 1
ATOM 5767 C C . GLN A 1 738 ? 17.095 0.776 -17.168 1.00 89.88 738 GLN A C 1
ATOM 5769 O O . GLN A 1 738 ? 16.326 0.891 -16.218 1.00 89.88 738 GLN A O 1
ATOM 5774 N N . GLU A 1 739 ? 16.675 0.402 -18.384 1.00 84.06 739 GLU A N 1
ATOM 5775 C CA . GLU A 1 739 ? 15.279 0.032 -18.660 1.00 84.06 739 GLU A CA 1
ATOM 5776 C C . GLU A 1 739 ? 14.832 -1.173 -17.837 1.00 84.06 739 GLU A C 1
ATOM 5778 O O . GLU A 1 739 ? 13.907 -1.065 -17.043 1.00 84.06 739 GLU A O 1
ATOM 5783 N N . LEU A 1 740 ? 15.527 -2.305 -17.974 1.00 85.75 740 LEU A N 1
ATOM 5784 C CA . LEU A 1 740 ? 15.212 -3.502 -17.200 1.00 85.75 740 LEU A CA 1
ATOM 5785 C C . LEU A 1 740 ? 15.235 -3.234 -15.686 1.00 85.75 740 LEU A C 1
ATOM 5787 O O . LEU A 1 740 ? 14.390 -3.748 -14.954 1.00 85.75 740 LEU A O 1
ATOM 5791 N N . TYR A 1 741 ? 16.192 -2.434 -15.202 1.00 86.19 741 TYR A N 1
ATOM 5792 C CA . TYR A 1 741 ? 16.231 -2.030 -13.799 1.00 86.19 741 TYR A CA 1
ATOM 5793 C C . TYR A 1 741 ? 14.971 -1.257 -13.404 1.00 86.19 741 TYR A C 1
ATOM 5795 O O . TYR A 1 741 ? 14.329 -1.612 -12.418 1.00 86.19 741 TYR A O 1
ATOM 5803 N N . HIS A 1 742 ? 14.577 -0.266 -14.202 1.00 75.00 742 HIS A N 1
ATOM 5804 C CA . HIS A 1 742 ? 13.359 0.511 -14.000 1.00 75.00 742 HIS A CA 1
ATOM 5805 C C . HIS A 1 742 ? 12.094 -0.354 -14.038 1.00 75.00 742 HIS A C 1
ATOM 5807 O O . HIS A 1 742 ? 11.246 -0.221 -13.160 1.00 75.00 742 HIS A O 1
ATOM 5813 N N . ASP A 1 743 ? 11.980 -1.277 -14.987 1.00 72.12 743 ASP A N 1
ATOM 5814 C CA . ASP A 1 743 ? 10.802 -2.137 -15.135 1.00 72.12 743 ASP A CA 1
ATOM 5815 C C . ASP A 1 743 ? 10.596 -3.058 -13.927 1.00 72.12 743 ASP A C 1
ATOM 5817 O O . ASP A 1 743 ? 9.466 -3.345 -13.532 1.00 72.12 743 ASP A O 1
ATOM 5821 N N . ILE A 1 744 ? 11.690 -3.505 -13.305 1.00 80.56 744 ILE A N 1
ATOM 5822 C CA . ILE A 1 744 ? 11.652 -4.407 -12.150 1.00 80.56 744 ILE A CA 1
ATOM 5823 C C . ILE A 1 744 ? 11.590 -3.648 -10.819 1.00 80.56 744 ILE A C 1
ATOM 5825 O O . ILE A 1 744 ? 10.924 -4.101 -9.887 1.00 80.56 744 ILE A O 1
ATOM 5829 N N . MET A 1 745 ? 12.284 -2.513 -10.703 1.00 73.12 745 MET A N 1
ATOM 5830 C CA . MET A 1 745 ? 12.469 -1.783 -9.437 1.00 73.12 745 MET A CA 1
ATOM 5831 C C . MET A 1 745 ? 11.623 -0.514 -9.330 1.00 73.12 745 MET A C 1
ATOM 5833 O O . MET A 1 745 ? 11.554 0.074 -8.252 1.00 73.12 745 MET A O 1
ATOM 5837 N N . CYS A 1 746 ? 10.961 -0.102 -10.414 1.00 61.12 746 CYS A N 1
ATOM 5838 C CA . CYS A 1 746 ? 10.163 1.126 -10.524 1.00 61.12 746 CYS A CA 1
ATOM 5839 C C . CYS A 1 746 ? 10.953 2.418 -10.234 1.00 61.12 746 CYS A C 1
ATOM 5841 O O . CYS A 1 746 ? 10.370 3.458 -9.924 1.00 61.12 746 CYS A O 1
ATOM 5843 N N . THR A 1 747 ? 12.282 2.359 -10.305 1.00 66.75 747 THR A N 1
ATOM 5844 C CA . THR A 1 747 ? 13.204 3.478 -10.098 1.00 66.75 747 THR A CA 1
ATOM 5845 C C . THR A 1 747 ? 14.366 3.361 -11.079 1.00 66.75 747 THR A C 1
ATOM 5847 O O . THR A 1 747 ? 14.705 2.268 -11.520 1.00 66.75 747 THR A O 1
ATOM 5850 N N . ASN A 1 748 ? 14.993 4.483 -11.427 1.00 84.75 748 ASN A N 1
ATOM 5851 C CA . ASN A 1 748 ? 16.254 4.486 -12.162 1.00 84.75 748 ASN A CA 1
ATOM 5852 C C . ASN A 1 748 ? 17.238 5.401 -11.418 1.00 84.75 748 ASN A C 1
ATOM 5854 O O . ASN A 1 748 ? 17.061 6.620 -11.465 1.00 84.75 748 ASN A O 1
ATOM 5858 N N . PRO A 1 749 ? 18.222 4.843 -10.691 1.00 78.62 749 PRO A N 1
ATOM 5859 C CA . PRO A 1 749 ? 19.175 5.640 -9.925 1.00 78.62 749 PRO A CA 1
ATOM 5860 C C . PRO A 1 749 ? 20.291 6.239 -10.790 1.00 78.62 749 PRO A C 1
ATOM 5862 O O . PRO A 1 749 ? 21.091 7.011 -10.274 1.00 78.62 749 PRO A O 1
ATOM 5865 N N . SER A 1 750 ? 20.376 5.872 -12.070 1.00 87.88 750 SER A N 1
ATOM 5866 C CA . SER A 1 750 ? 21.584 6.058 -12.866 1.00 87.88 750 SER A CA 1
ATOM 5867 C C . SER A 1 750 ? 21.804 7.471 -13.399 1.00 87.88 750 SER A C 1
ATOM 5869 O O . SER A 1 750 ? 20.867 8.186 -13.753 1.00 87.88 750 SER A O 1
ATOM 5871 N N . ASP A 1 751 ? 23.079 7.821 -13.548 1.00 82.38 751 ASP A N 1
ATOM 5872 C CA . ASP A 1 751 ? 23.557 9.041 -14.199 1.00 82.38 751 ASP A CA 1
ATOM 5873 C C . ASP A 1 751 ? 24.777 8.688 -15.083 1.00 82.38 751 ASP A C 1
ATOM 5875 O O . ASP A 1 751 ? 25.689 8.005 -14.609 1.00 82.38 751 ASP A O 1
ATOM 5879 N N . PRO A 1 752 ? 24.825 9.056 -16.379 1.00 80.19 752 PRO A N 1
ATOM 5880 C CA . PRO A 1 752 ? 23.746 9.636 -17.177 1.00 80.19 752 PRO A CA 1
ATOM 5881 C C . PRO A 1 752 ? 22.613 8.644 -17.469 1.00 80.19 752 PRO A C 1
ATOM 5883 O O . PRO A 1 752 ? 22.798 7.426 -17.489 1.00 80.19 752 PRO A O 1
ATOM 5886 N N . ILE A 1 753 ? 21.431 9.191 -17.757 1.00 80.38 753 ILE A N 1
ATOM 5887 C CA . ILE A 1 753 ? 20.233 8.417 -18.096 1.00 80.38 753 ILE A CA 1
ATOM 5888 C C . ILE A 1 753 ? 20.277 7.973 -19.564 1.00 80.38 753 ILE A C 1
ATOM 5890 O O . ILE A 1 753 ? 20.465 8.789 -20.469 1.00 80.38 753 ILE A O 1
ATOM 5894 N N . GLY A 1 754 ? 20.024 6.690 -19.811 1.00 76.38 754 GLY A N 1
ATOM 5895 C CA . GLY A 1 754 ? 19.849 6.129 -21.147 1.00 76.38 754 GLY A CA 1
ATOM 5896 C C . GLY A 1 754 ? 19.330 4.695 -21.095 1.00 76.38 754 GLY A C 1
ATOM 5897 O O . GLY A 1 754 ? 19.875 3.867 -20.376 1.00 76.38 754 GLY A O 1
ATOM 5898 N N . ARG A 1 755 ? 18.284 4.404 -21.877 1.00 78.31 755 ARG A N 1
ATOM 5899 C CA . ARG A 1 755 ? 17.536 3.131 -21.869 1.00 78.31 755 ARG A CA 1
ATOM 5900 C C . ARG A 1 755 ? 18.444 1.897 -21.938 1.00 78.31 755 ARG A C 1
ATOM 5902 O O . ARG A 1 755 ? 18.378 1.033 -21.068 1.00 78.31 755 ARG A O 1
ATOM 5909 N N . ASP A 1 756 ? 19.333 1.889 -22.928 1.00 84.88 756 ASP A N 1
ATOM 5910 C CA . ASP A 1 756 ? 20.227 0.767 -23.234 1.00 84.88 756 ASP A CA 1
ATOM 5911 C C . ASP A 1 756 ? 21.574 0.857 -22.495 1.00 84.88 756 ASP A C 1
ATOM 5913 O O . ASP A 1 756 ? 22.475 0.050 -22.731 1.00 84.88 756 ASP A O 1
ATOM 5917 N N . LEU A 1 757 ? 21.763 1.858 -21.629 1.00 91.00 757 LEU A N 1
ATOM 5918 C CA . LEU A 1 757 ? 22.964 1.962 -20.804 1.00 91.00 757 LEU A CA 1
ATOM 5919 C C . LEU A 1 757 ? 22.887 0.957 -19.648 1.00 91.00 757 LEU A C 1
ATOM 5921 O O . LEU A 1 757 ? 21.790 0.656 -19.169 1.00 91.00 757 LEU A O 1
ATOM 5925 N N . PRO A 1 758 ? 24.029 0.448 -19.160 1.00 95.12 758 PRO A N 1
ATOM 5926 C CA . PRO A 1 758 ? 24.050 -0.316 -17.921 1.00 95.12 758 PRO A CA 1
ATOM 5927 C C . PRO A 1 758 ? 23.551 0.548 -16.757 1.00 95.12 758 PRO A C 1
ATOM 5929 O O . PRO A 1 758 ? 23.848 1.746 -16.680 1.00 95.12 758 PRO A O 1
ATOM 5932 N N . VAL A 1 759 ? 22.796 -0.066 -15.846 1.00 96.38 759 VAL A N 1
ATOM 5933 C CA . VAL A 1 759 ? 22.423 0.573 -14.587 1.00 96.38 759 VAL A CA 1
ATOM 5934 C C . VAL A 1 759 ? 23.680 0.837 -13.763 1.00 96.38 759 VAL A C 1
ATOM 5936 O O . VAL A 1 759 ? 24.568 -0.011 -13.666 1.00 96.38 759 VAL A O 1
ATOM 5939 N N . ASN A 1 760 ? 23.745 2.024 -13.179 1.00 93.38 760 ASN A N 1
ATOM 5940 C CA . ASN A 1 760 ? 24.784 2.461 -12.264 1.00 93.38 760 ASN A CA 1
ATOM 5941 C C . ASN A 1 760 ? 24.198 3.179 -11.036 1.00 93.38 760 ASN A C 1
ATOM 5943 O O . ASN A 1 760 ? 22.974 3.322 -10.958 1.00 93.38 760 ASN A O 1
ATOM 5947 N N . LEU A 1 761 ? 25.047 3.608 -10.087 1.00 92.75 761 LEU A N 1
ATOM 5948 C CA . LEU A 1 761 ? 24.625 4.169 -8.791 1.00 92.75 761 LEU A CA 1
ATOM 5949 C C . LEU A 1 761 ? 23.778 3.175 -7.975 1.00 92.75 761 LEU A C 1
ATOM 5951 O O . LEU A 1 761 ? 22.841 3.544 -7.269 1.00 92.75 761 LEU A O 1
ATOM 5955 N N . VAL A 1 762 ? 24.118 1.890 -8.076 1.00 94.94 762 VAL A N 1
ATOM 5956 C CA . VAL A 1 762 ? 23.434 0.787 -7.390 1.00 94.94 762 VAL A CA 1
ATOM 5957 C C . VAL A 1 762 ? 24.374 0.119 -6.399 1.00 94.94 762 VAL A C 1
ATOM 5959 O O . VAL A 1 762 ? 25.503 -0.240 -6.736 1.00 94.94 762 VAL A O 1
ATOM 5962 N N . SER A 1 763 ? 23.901 -0.069 -5.169 1.00 97.19 763 SER A N 1
ATOM 5963 C CA . SER A 1 763 ? 24.646 -0.791 -4.140 1.00 97.19 763 SER A CA 1
ATOM 5964 C C . SER A 1 763 ? 24.571 -2.299 -4.369 1.00 97.19 763 SER A C 1
ATOM 5966 O O . SER A 1 763 ? 23.732 -2.803 -5.126 1.00 97.19 763 SER A O 1
ATOM 5968 N N . TRP A 1 764 ? 25.411 -3.055 -3.663 1.00 98.00 764 TRP A N 1
ATOM 5969 C CA . TRP A 1 764 ? 25.326 -4.514 -3.676 1.00 98.00 764 TRP A CA 1
ATOM 5970 C C . TRP A 1 764 ? 23.961 -4.994 -3.155 1.00 98.00 764 TRP A C 1
ATOM 5972 O O . TRP A 1 764 ? 23.389 -5.949 -3.685 1.00 98.00 764 TRP A O 1
ATOM 5982 N N . PHE A 1 765 ? 23.401 -4.298 -2.157 1.00 95.19 765 PHE A N 1
ATOM 5983 C CA . PHE A 1 765 ? 22.067 -4.583 -1.623 1.00 95.19 765 PHE A CA 1
ATOM 5984 C C . PHE A 1 765 ? 20.959 -4.334 -2.656 1.00 95.19 765 PHE A C 1
ATOM 5986 O O . PHE A 1 765 ? 20.054 -5.159 -2.800 1.00 95.19 765 PHE A O 1
ATOM 5993 N N . ASP A 1 766 ? 21.058 -3.253 -3.428 1.00 95.75 766 ASP A N 1
ATOM 5994 C CA . ASP A 1 766 ? 20.112 -2.956 -4.509 1.00 95.75 766 ASP A CA 1
ATOM 5995 C C . ASP A 1 766 ? 20.137 -4.050 -5.584 1.00 95.75 766 ASP A C 1
ATOM 5997 O O . ASP A 1 766 ? 19.088 -4.493 -6.060 1.00 95.75 766 ASP A O 1
ATOM 6001 N N . ALA A 1 767 ? 21.331 -4.542 -5.922 1.00 97.62 767 ALA A N 1
ATOM 6002 C CA . ALA A 1 767 ? 21.518 -5.585 -6.921 1.00 97.62 767 ALA A CA 1
ATOM 6003 C C . ALA A 1 767 ? 20.939 -6.948 -6.484 1.00 97.62 767 ALA A C 1
ATOM 6005 O O . ALA A 1 767 ? 20.296 -7.635 -7.286 1.00 97.62 767 ALA A O 1
ATOM 6006 N N . VAL A 1 768 ? 21.087 -7.343 -5.210 1.00 96.50 768 VAL A N 1
ATOM 6007 C CA . VAL A 1 768 ? 20.472 -8.587 -4.697 1.00 96.50 768 VAL A CA 1
ATOM 6008 C C . VAL A 1 768 ? 18.951 -8.478 -4.568 1.00 96.50 768 VAL A C 1
ATOM 6010 O O . VAL A 1 768 ? 18.242 -9.448 -4.857 1.00 96.50 768 VAL A O 1
ATOM 6013 N N . VAL A 1 769 ? 18.421 -7.304 -4.199 1.00 92.31 769 VAL A N 1
ATOM 6014 C CA . VAL A 1 769 ? 16.971 -7.055 -4.205 1.00 92.31 769 VAL A CA 1
ATOM 6015 C C . VAL A 1 769 ? 16.437 -7.154 -5.629 1.00 92.31 769 VAL A C 1
ATOM 6017 O O . VAL A 1 769 ? 15.468 -7.884 -5.848 1.00 92.31 769 VAL A O 1
ATOM 6020 N N . PHE A 1 770 ? 17.096 -6.511 -6.597 1.00 96.75 770 PHE A N 1
ATOM 6021 C CA . PHE A 1 770 ? 16.746 -6.617 -8.011 1.00 96.75 770 PHE A CA 1
ATOM 6022 C C . PHE A 1 770 ? 16.720 -8.078 -8.474 1.00 96.75 770 PHE A C 1
ATOM 6024 O O . PHE A 1 770 ? 15.723 -8.513 -9.043 1.00 96.75 770 PHE A O 1
ATOM 6031 N N . CYS A 1 771 ? 17.750 -8.876 -8.167 1.00 96.50 771 CYS A N 1
ATOM 6032 C CA . CYS A 1 771 ? 17.796 -10.295 -8.538 1.00 96.50 771 CYS A CA 1
ATOM 6033 C C . CYS A 1 771 ? 16.579 -11.075 -8.007 1.00 96.50 771 CYS A C 1
ATOM 6035 O O . CYS A 1 771 ? 15.973 -11.878 -8.722 1.00 96.50 771 CYS A O 1
ATOM 6037 N N . ASN A 1 772 ? 16.167 -10.806 -6.766 1.00 94.44 772 ASN A N 1
ATOM 6038 C CA . ASN A 1 772 ? 14.973 -11.407 -6.180 1.00 94.44 772 ASN A CA 1
ATOM 6039 C C . ASN A 1 772 ? 13.676 -10.936 -6.852 1.00 94.44 772 ASN A C 1
ATOM 6041 O O . ASN A 1 772 ? 12.775 -11.752 -7.049 1.00 94.44 772 ASN A O 1
ATOM 6045 N N . GLN A 1 773 ? 13.557 -9.653 -7.195 1.00 83.31 773 GLN A N 1
ATOM 6046 C CA . GLN A 1 773 ? 12.374 -9.132 -7.887 1.00 83.31 773 GLN A CA 1
ATOM 6047 C C . GLN A 1 773 ? 12.280 -9.667 -9.315 1.00 83.31 773 GLN A C 1
ATOM 6049 O O . GLN A 1 773 ? 11.224 -10.154 -9.712 1.00 83.31 773 GLN A O 1
ATOM 6054 N N . LEU A 1 774 ? 13.400 -9.709 -10.035 1.00 90.44 774 LEU A N 1
ATOM 6055 C CA . LEU A 1 774 ? 13.507 -10.324 -11.353 1.00 90.44 774 LEU A CA 1
ATOM 6056 C C . LEU A 1 774 ? 13.141 -11.818 -11.305 1.00 90.44 774 LEU A C 1
ATOM 6058 O O . LEU A 1 774 ? 12.422 -12.314 -12.170 1.00 90.44 774 LEU A O 1
ATOM 6062 N N . SER A 1 775 ? 13.564 -12.531 -10.254 1.00 89.44 775 SER A N 1
ATOM 6063 C CA . SER A 1 775 ? 13.176 -13.932 -10.027 1.00 89.44 775 SER A CA 1
ATOM 6064 C C . SER A 1 775 ? 11.669 -14.086 -9.853 1.00 89.44 775 SER A C 1
ATOM 6066 O O . SER A 1 775 ? 11.068 -14.937 -10.500 1.00 89.44 775 SER A O 1
ATOM 6068 N N . LYS A 1 776 ? 11.042 -13.238 -9.031 1.00 81.06 776 LYS A N 1
ATOM 6069 C CA . LYS A 1 776 ? 9.585 -13.256 -8.825 1.00 81.06 776 LYS A CA 1
ATOM 6070 C C . LYS A 1 776 ? 8.830 -12.914 -10.107 1.00 81.06 776 LYS A C 1
ATOM 6072 O O . LYS A 1 776 ? 7.859 -13.596 -10.421 1.00 81.06 776 LYS A O 1
ATOM 6077 N N . ALA A 1 777 ? 9.296 -11.913 -10.853 1.00 72.56 777 ALA A N 1
ATOM 6078 C CA . ALA A 1 777 ? 8.724 -11.519 -12.139 1.00 72.56 777 ALA A CA 1
ATOM 6079 C C . ALA A 1 777 ? 8.798 -12.658 -13.172 1.00 72.56 777 ALA A C 1
ATOM 6081 O O . ALA A 1 777 ? 7.866 -12.855 -13.944 1.00 72.56 777 ALA A O 1
ATOM 6082 N N . ALA A 1 778 ? 9.865 -13.461 -13.130 1.00 77.88 778 ALA A N 1
ATOM 6083 C CA . ALA A 1 778 ? 10.036 -14.653 -13.959 1.00 77.88 778 ALA A CA 1
ATOM 6084 C C . ALA A 1 778 ? 9.328 -15.915 -13.420 1.00 77.88 778 ALA A C 1
ATOM 6086 O O . ALA A 1 778 ? 9.436 -16.981 -14.025 1.00 77.88 778 ALA A O 1
ATOM 6087 N N . GLY A 1 779 ? 8.644 -15.840 -12.271 1.00 78.94 779 GLY A N 1
ATOM 6088 C CA . GLY A 1 779 ? 8.015 -17.000 -11.628 1.00 78.94 779 GLY A CA 1
ATOM 6089 C C . GLY A 1 779 ? 9.003 -18.035 -11.068 1.00 78.94 779 GLY A C 1
ATOM 6090 O O . GLY A 1 779 ? 8.646 -19.201 -10.916 1.00 78.94 779 GLY A O 1
ATOM 6091 N N . LEU A 1 780 ? 10.237 -17.626 -10.773 1.00 85.00 780 LEU A N 1
ATOM 6092 C CA . LEU A 1 780 ? 11.309 -18.463 -10.230 1.00 85.00 780 LEU A CA 1
ATOM 6093 C C . LEU A 1 780 ? 11.411 -18.307 -8.710 1.00 85.00 780 LEU A C 1
ATOM 6095 O O . LEU A 1 780 ? 11.009 -17.285 -8.142 1.00 85.00 780 LEU A O 1
ATOM 6099 N N . ARG A 1 781 ? 12.009 -19.295 -8.035 1.00 88.94 781 ARG A N 1
ATOM 6100 C CA . ARG A 1 781 ? 12.313 -19.195 -6.604 1.00 88.94 781 ARG A CA 1
ATOM 6101 C C . ARG A 1 781 ? 13.425 -18.155 -6.401 1.00 88.94 781 ARG A C 1
ATOM 6103 O O . ARG A 1 781 ? 14.502 -18.332 -6.966 1.00 88.94 781 ARG A O 1
ATOM 6110 N N . PRO A 1 782 ? 13.211 -17.087 -5.608 1.00 94.12 782 PRO A N 1
ATOM 6111 C CA . PRO A 1 782 ? 14.244 -16.082 -5.354 1.00 94.12 782 PRO A CA 1
ATOM 6112 C C . PRO A 1 782 ? 15.500 -16.696 -4.727 1.00 94.12 782 PRO A C 1
ATOM 6114 O O . PRO A 1 782 ? 15.389 -17.559 -3.856 1.00 94.12 782 PRO A O 1
ATOM 6117 N N . ALA A 1 783 ? 16.680 -16.242 -5.156 1.00 93.44 783 ALA A N 1
ATOM 6118 C CA . ALA A 1 783 ? 17.955 -16.789 -4.697 1.00 93.44 783 ALA A CA 1
ATOM 6119 C C . ALA A 1 783 ? 18.363 -16.305 -3.300 1.00 93.44 783 ALA A C 1
ATOM 6121 O O . ALA A 1 783 ? 19.177 -16.954 -2.647 1.00 93.44 783 ALA A O 1
ATOM 6122 N N . TYR A 1 784 ? 17.813 -15.186 -2.823 1.00 95.12 784 TYR A N 1
ATOM 6123 C CA . TYR A 1 784 ? 18.227 -14.586 -1.558 1.00 95.12 784 TYR A CA 1
ATOM 6124 C C . TYR A 1 784 ? 17.091 -14.503 -0.538 1.00 95.12 784 TYR A C 1
ATOM 6126 O O . TYR A 1 784 ? 15.967 -14.119 -0.863 1.00 95.12 784 TYR A O 1
ATOM 6134 N N . VAL A 1 785 ? 17.409 -14.770 0.726 1.00 91.25 785 VAL A N 1
ATOM 6135 C CA . VAL A 1 785 ? 16.592 -14.385 1.885 1.00 91.25 785 VAL A CA 1
ATOM 6136 C C . VAL A 1 785 ? 17.219 -13.131 2.489 1.00 91.25 785 VAL A C 1
ATOM 6138 O O . VAL A 1 785 ? 18.413 -13.130 2.785 1.00 91.25 785 VAL A O 1
ATOM 6141 N N . ILE A 1 786 ? 16.432 -12.058 2.618 1.00 86.75 786 ILE A N 1
ATOM 6142 C CA . ILE A 1 786 ? 16.910 -10.713 2.979 1.00 86.75 786 ILE A CA 1
ATOM 6143 C C . ILE A 1 786 ? 16.225 -10.262 4.275 1.00 86.75 786 ILE A C 1
ATOM 6145 O O . ILE A 1 786 ? 15.001 -10.130 4.309 1.00 86.75 786 ILE A O 1
ATOM 6149 N N . GLU A 1 787 ? 17.014 -9.992 5.317 1.00 72.06 787 GLU A N 1
ATOM 6150 C CA . GLU A 1 787 ? 16.574 -9.463 6.614 1.00 72.06 787 GLU A CA 1
ATOM 6151 C C . GLU A 1 787 ? 17.459 -8.269 7.020 1.00 72.06 787 GLU A C 1
ATOM 6153 O O . GLU A 1 787 ? 18.492 -8.417 7.673 1.00 72.06 787 GLU A O 1
ATOM 6158 N N . GLY A 1 788 ? 17.072 -7.058 6.605 1.00 70.31 788 GLY A N 1
ATOM 6159 C CA . GLY A 1 788 ? 17.924 -5.874 6.764 1.00 70.31 788 GLY A CA 1
ATOM 6160 C C . GLY A 1 788 ? 19.216 -6.010 5.948 1.00 70.31 788 GLY A C 1
ATOM 6161 O O . GLY A 1 788 ? 19.159 -6.319 4.762 1.00 70.31 788 GLY A O 1
ATOM 6162 N N . GLU A 1 789 ? 20.373 -5.812 6.585 1.00 73.25 789 GLU A N 1
ATOM 6163 C CA . GLU A 1 789 ? 21.700 -6.000 5.964 1.00 73.25 789 GLU A CA 1
ATOM 6164 C C . GLU A 1 789 ? 22.147 -7.475 5.921 1.00 73.25 789 GLU A C 1
ATOM 6166 O O . GLU A 1 789 ? 23.189 -7.803 5.350 1.00 73.25 789 GLU A O 1
ATOM 6171 N N . TYR A 1 790 ? 21.377 -8.389 6.522 1.00 78.75 790 TYR A N 1
ATOM 6172 C CA . TYR A 1 790 ? 21.683 -9.815 6.515 1.00 78.75 790 TYR A CA 1
ATOM 6173 C C . TYR A 1 790 ? 21.074 -10.489 5.279 1.00 78.75 790 TYR A C 1
ATOM 6175 O O . TYR A 1 790 ? 19.854 -10.541 5.120 1.00 78.75 790 TYR A O 1
ATOM 6183 N N . VAL A 1 791 ? 21.934 -11.013 4.398 1.00 89.62 791 VAL A N 1
ATOM 6184 C CA . VAL A 1 791 ? 21.534 -11.655 3.136 1.00 89.62 791 VAL A CA 1
ATOM 6185 C C . VAL A 1 791 ? 22.097 -13.070 3.065 1.00 89.62 791 VAL A C 1
ATOM 6187 O O . VAL A 1 791 ? 23.313 -13.267 3.104 1.00 89.62 791 VAL A O 1
ATOM 6190 N N . VAL A 1 792 ? 21.210 -14.056 2.926 1.00 90.75 792 VAL A N 1
ATOM 6191 C CA . VAL A 1 792 ? 21.560 -15.478 2.796 1.00 90.75 792 VAL A CA 1
ATOM 6192 C C . VAL A 1 792 ? 21.217 -15.965 1.395 1.00 90.75 792 VAL A C 1
ATOM 6194 O O . VAL A 1 792 ? 20.100 -15.760 0.926 1.00 90.75 792 VAL A O 1
ATOM 6197 N N . TRP A 1 793 ? 22.164 -16.635 0.736 1.00 93.06 793 TRP A N 1
ATOM 6198 C CA . TRP A 1 793 ? 21.960 -17.252 -0.575 1.00 93.06 793 TRP A CA 1
ATOM 6199 C C . TRP A 1 793 ? 21.440 -18.691 -0.442 1.00 93.06 793 TRP A C 1
ATOM 6201 O O . TRP A 1 793 ? 22.131 -19.577 0.063 1.00 93.06 793 TRP A O 1
ATOM 6211 N N . ASP A 1 794 ? 20.222 -18.921 -0.928 1.00 91.12 794 ASP A N 1
ATOM 6212 C CA . ASP A 1 794 ? 19.619 -20.237 -1.123 1.00 91.12 794 ASP A CA 1
ATOM 6213 C C . ASP A 1 794 ? 20.142 -20.875 -2.418 1.00 91.12 794 ASP A C 1
ATOM 6215 O O . ASP A 1 794 ? 19.729 -20.529 -3.526 1.00 91.12 794 ASP A O 1
ATOM 6219 N N . ARG A 1 795 ? 21.083 -21.814 -2.289 1.00 86.19 795 ARG A N 1
ATOM 6220 C CA . ARG A 1 795 ? 21.745 -22.430 -3.452 1.00 86.19 795 ARG A CA 1
ATOM 6221 C C . ARG A 1 795 ? 20.864 -23.396 -4.241 1.00 86.19 795 ARG A C 1
ATOM 6223 O O . ARG A 1 795 ? 21.237 -23.762 -5.351 1.00 86.19 795 ARG A O 1
ATOM 6230 N N . GLU A 1 796 ? 19.732 -23.810 -3.680 1.00 85.69 796 GLU A N 1
ATOM 6231 C CA . GLU A 1 796 ? 18.778 -24.697 -4.355 1.00 85.69 796 GLU A CA 1
ATOM 6232 C C . GLU A 1 796 ? 17.700 -23.903 -5.117 1.00 85.69 796 GLU A C 1
ATOM 6234 O O . GLU A 1 796 ? 16.816 -24.488 -5.745 1.00 85.69 796 GLU A O 1
ATOM 6239 N N . ALA A 1 797 ? 17.745 -22.568 -5.060 1.00 88.06 797 ALA A N 1
ATOM 6240 C CA . ALA A 1 797 ? 16.867 -21.701 -5.828 1.00 88.06 797 ALA A CA 1
ATOM 6241 C C . ALA A 1 797 ? 17.272 -21.641 -7.311 1.00 88.06 797 ALA A C 1
ATOM 6243 O O . ALA A 1 797 ? 18.453 -21.638 -7.658 1.00 88.06 797 ALA A O 1
ATOM 6244 N N . ASP A 1 798 ? 16.274 -21.543 -8.191 1.00 86.56 798 ASP A N 1
ATOM 6245 C CA . ASP A 1 798 ? 16.439 -21.467 -9.647 1.00 86.56 798 ASP A CA 1
ATOM 6246 C C . ASP A 1 798 ? 16.315 -20.036 -10.208 1.00 86.56 798 ASP A C 1
ATOM 6248 O O . ASP A 1 798 ? 16.325 -19.832 -11.431 1.00 86.56 798 ASP A O 1
ATOM 6252 N N . GLY A 1 799 ? 16.182 -19.052 -9.315 1.00 90.69 799 GLY A N 1
ATOM 6253 C CA . GLY A 1 799 ? 16.105 -17.628 -9.614 1.00 90.69 799 GLY A CA 1
ATOM 6254 C C . GLY A 1 799 ? 17.434 -16.990 -10.011 1.00 90.69 799 GLY A C 1
ATOM 6255 O O . GLY A 1 799 ? 18.493 -17.618 -10.043 1.00 90.69 799 GLY A O 1
ATOM 6256 N N . TYR A 1 800 ? 17.350 -15.707 -10.340 1.00 95.81 800 TYR A N 1
ATOM 6257 C CA . TYR A 1 800 ? 18.489 -14.857 -10.655 1.00 95.81 800 TYR A CA 1
ATOM 6258 C C . TYR A 1 800 ? 19.273 -14.489 -9.402 1.00 95.81 800 TYR A C 1
ATOM 6260 O O . TYR A 1 800 ? 18.711 -14.319 -8.318 1.00 95.81 800 TYR A O 1
ATOM 6268 N N . ARG A 1 801 ? 20.580 -14.321 -9.585 1.00 97.12 801 ARG A N 1
ATOM 6269 C CA . ARG A 1 801 ? 21.537 -13.936 -8.548 1.00 97.12 801 ARG A CA 1
ATOM 6270 C C . ARG A 1 801 ? 22.720 -13.189 -9.162 1.00 97.12 801 ARG A C 1
ATOM 6272 O O . ARG A 1 801 ? 22.891 -13.198 -10.379 1.00 97.12 801 ARG A O 1
ATOM 6279 N N . LEU A 1 802 ? 23.553 -12.586 -8.324 1.00 98.12 802 LEU A N 1
ATOM 6280 C CA . LEU A 1 802 ? 24.865 -12.088 -8.729 1.00 98.12 802 LEU A CA 1
ATOM 6281 C C . LEU A 1 802 ? 25.816 -13.257 -9.059 1.00 98.12 802 LEU A C 1
ATOM 6283 O O . LEU A 1 802 ? 25.703 -14.325 -8.437 1.00 98.12 802 LEU A O 1
ATOM 6287 N N . PRO A 1 803 ? 26.743 -13.076 -10.020 1.00 97.81 803 PRO A N 1
ATOM 6288 C CA . PRO A 1 803 ? 27.801 -14.044 -10.285 1.00 97.81 803 PRO A CA 1
ATOM 6289 C C . PRO A 1 803 ? 28.709 -14.185 -9.068 1.00 97.81 803 PRO A C 1
ATOM 6291 O O . PRO A 1 803 ? 28.938 -13.214 -8.340 1.00 97.81 803 PRO A O 1
ATOM 6294 N N . THR A 1 804 ? 29.263 -15.377 -8.860 1.00 97.12 804 THR A N 1
ATOM 6295 C CA . THR A 1 804 ? 30.481 -15.458 -8.053 1.00 97.12 804 THR A CA 1
ATOM 6296 C C . THR A 1 804 ? 31.645 -14.856 -8.829 1.00 97.12 804 THR A C 1
ATOM 6298 O O . THR A 1 804 ? 31.635 -14.779 -10.060 1.00 97.12 804 THR A O 1
ATOM 6301 N N . GLU A 1 805 ? 32.684 -14.446 -8.115 1.00 96.56 805 GLU A N 1
ATOM 6302 C CA . GLU A 1 805 ? 33.891 -13.896 -8.719 1.00 96.56 805 GLU A CA 1
ATOM 6303 C C . GLU A 1 805 ? 34.512 -14.863 -9.746 1.00 96.56 805 GLU A C 1
ATOM 6305 O O . GLU A 1 805 ? 34.963 -14.451 -10.815 1.00 96.56 805 GLU A O 1
ATOM 6310 N N . ALA A 1 806 ? 34.500 -16.164 -9.446 1.00 95.94 806 ALA A N 1
ATOM 6311 C CA . ALA A 1 806 ? 35.009 -17.183 -10.357 1.00 95.94 806 ALA A CA 1
ATOM 6312 C C . ALA A 1 806 ? 34.113 -17.408 -11.578 1.00 95.94 806 ALA A C 1
ATOM 6314 O O . ALA A 1 806 ? 34.638 -17.609 -12.670 1.00 95.94 806 ALA A O 1
ATOM 6315 N N . GLU A 1 807 ? 32.787 -17.379 -11.416 1.00 97.44 807 GLU A N 1
ATOM 6316 C CA . GLU A 1 807 ? 31.851 -17.465 -12.544 1.00 97.44 807 GLU A CA 1
ATOM 6317 C C . GLU A 1 807 ? 32.039 -16.285 -13.497 1.00 97.44 807 GLU A C 1
ATOM 6319 O O . GLU A 1 807 ? 32.089 -16.471 -14.713 1.00 97.44 807 GLU A O 1
ATOM 6324 N N . TRP A 1 808 ? 32.202 -15.081 -12.945 1.00 98.12 808 TRP A N 1
ATOM 6325 C CA . TRP A 1 808 ? 32.460 -13.878 -13.726 1.00 98.12 808 TRP A CA 1
ATOM 6326 C C . TRP A 1 808 ? 33.765 -13.996 -14.525 1.00 98.12 808 TRP A C 1
ATOM 6328 O O . TRP A 1 808 ? 33.779 -13.786 -15.739 1.00 98.12 808 TRP A O 1
ATOM 6338 N N . GLU A 1 809 ? 34.862 -14.390 -13.867 1.00 97.25 809 GLU A N 1
ATOM 6339 C CA . GLU A 1 809 ? 36.171 -14.493 -14.518 1.00 97.25 809 GLU A CA 1
ATOM 6340 C C . GLU A 1 809 ? 36.212 -15.621 -15.559 1.00 97.25 809 GLU A C 1
ATOM 6342 O O . GLU A 1 809 ? 36.763 -15.434 -16.645 1.00 97.25 809 GLU A O 1
ATOM 6347 N N . TYR A 1 810 ? 35.572 -16.760 -15.281 1.00 97.50 810 TYR A N 1
ATOM 6348 C CA . TYR A 1 810 ? 35.423 -17.839 -16.255 1.00 97.50 810 TYR A CA 1
ATOM 6349 C C . TYR A 1 810 ? 34.636 -17.376 -17.481 1.00 97.50 810 TYR A C 1
ATOM 6351 O O . TYR A 1 810 ? 35.063 -17.621 -18.609 1.00 97.50 810 TYR A O 1
ATOM 6359 N N . ALA A 1 811 ? 33.529 -16.652 -17.280 1.00 97.25 811 ALA A N 1
ATOM 6360 C CA . ALA A 1 811 ? 32.725 -16.117 -18.372 1.00 97.25 811 ALA A CA 1
ATOM 6361 C C . ALA A 1 811 ? 33.491 -15.103 -19.234 1.00 97.25 811 ALA A C 1
ATOM 6363 O O . ALA A 1 811 ? 33.255 -15.035 -20.443 1.00 97.25 811 ALA A O 1
ATOM 6364 N N . ALA A 1 812 ? 34.413 -14.344 -18.632 1.00 96.75 812 ALA A N 1
ATOM 6365 C CA . ALA A 1 812 ? 35.276 -13.409 -19.342 1.00 96.75 812 ALA A CA 1
ATOM 6366 C C . ALA A 1 812 ? 36.389 -14.131 -20.113 1.00 96.75 812 ALA A C 1
ATOM 6368 O O . ALA A 1 812 ? 36.609 -13.828 -21.278 1.00 96.75 812 ALA A O 1
ATOM 6369 N N . ARG A 1 813 ? 37.099 -15.069 -19.478 1.00 94.50 813 ARG A N 1
ATOM 6370 C CA . ARG A 1 813 ? 38.399 -15.571 -19.961 1.00 94.50 813 ARG A CA 1
ATOM 6371 C C . ARG A 1 813 ? 38.347 -16.942 -20.632 1.00 94.50 813 ARG A C 1
ATOM 6373 O O . ARG A 1 813 ? 39.297 -17.313 -21.320 1.00 94.50 813 ARG A O 1
ATOM 6380 N N . GLY A 1 814 ? 37.277 -17.703 -20.419 1.00 92.75 814 GLY A N 1
ATOM 6381 C CA . GLY A 1 814 ? 37.164 -19.081 -20.887 1.00 92.75 814 GLY A CA 1
ATOM 6382 C C . GLY A 1 814 ? 38.102 -20.071 -20.176 1.00 92.75 814 GLY A C 1
ATOM 6383 O O . GLY A 1 814 ? 38.888 -19.690 -19.303 1.00 92.75 814 GLY A O 1
ATOM 6384 N N . PRO A 1 815 ? 38.047 -21.363 -20.554 1.00 91.00 815 PRO A N 1
ATOM 6385 C CA . PRO A 1 815 ? 38.873 -22.4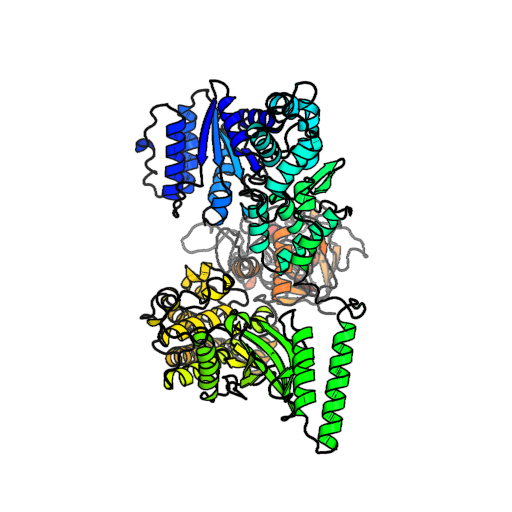19 -19.957 1.00 91.00 815 PRO A CA 1
ATOM 6386 C C . PRO A 1 815 ? 40.379 -22.210 -20.184 1.00 91.00 815 PRO A C 1
ATOM 6388 O O . PRO A 1 815 ? 41.189 -22.648 -19.367 1.00 91.00 815 PRO A O 1
ATOM 6391 N N . ASP A 1 816 ? 40.747 -21.502 -21.255 1.00 88.50 816 ASP A N 1
ATOM 6392 C CA . ASP A 1 816 ? 42.137 -21.210 -21.617 1.00 88.50 816 ASP A CA 1
ATOM 6393 C C . ASP A 1 816 ? 42.744 -20.044 -20.815 1.00 88.50 816 ASP A C 1
ATOM 6395 O O . ASP A 1 816 ? 43.945 -19.796 -20.907 1.00 88.50 816 ASP A O 1
ATOM 6399 N N . GLY A 1 817 ? 41.943 -19.329 -20.012 1.00 87.69 817 GLY A N 1
ATOM 6400 C CA . GLY A 1 817 ? 42.433 -18.255 -19.146 1.00 87.69 817 GLY A CA 1
ATOM 6401 C C . GLY A 1 817 ? 42.979 -17.045 -19.913 1.00 87.69 817 GLY A C 1
ATOM 6402 O O . GLY A 1 817 ? 44.008 -16.488 -19.523 1.00 87.69 817 GLY A O 1
ATOM 6403 N N . LEU A 1 818 ? 42.301 -16.622 -20.986 1.00 91.81 818 LEU A N 1
ATOM 6404 C CA . LEU A 1 818 ? 42.702 -15.481 -21.823 1.00 91.81 818 LEU A CA 1
ATOM 6405 C C . LEU A 1 818 ? 42.925 -14.203 -21.006 1.00 91.81 818 LEU A C 1
ATOM 6407 O O . LEU A 1 818 ? 42.241 -13.976 -20.012 1.00 91.81 818 LEU A O 1
ATOM 6411 N N . ILE A 1 819 ? 43.867 -13.350 -21.410 1.00 90.62 819 ILE A N 1
ATOM 6412 C CA . ILE A 1 819 ? 44.163 -12.101 -20.686 1.00 90.62 819 ILE A CA 1
ATOM 6413 C C . ILE A 1 819 ? 42.971 -11.131 -20.760 1.00 90.62 819 ILE A C 1
ATOM 6415 O O . ILE A 1 819 ? 42.582 -10.554 -19.738 1.00 90.62 819 ILE A O 1
ATOM 6419 N N . TYR A 1 820 ? 42.377 -10.991 -21.947 1.00 92.56 820 TYR A N 1
ATOM 6420 C CA . TYR A 1 820 ? 41.193 -10.175 -22.218 1.00 92.56 820 TYR A CA 1
ATOM 6421 C C . TYR A 1 820 ? 40.046 -11.045 -22.747 1.00 92.56 820 TYR A C 1
ATOM 6423 O O . TYR A 1 820 ? 40.305 -12.136 -23.263 1.00 92.56 820 TYR A O 1
ATOM 6431 N N . PRO A 1 821 ? 38.785 -10.575 -22.685 1.00 93.94 821 PRO A N 1
ATOM 6432 C CA . PRO A 1 821 ? 37.650 -11.354 -23.177 1.00 93.94 821 PRO A CA 1
ATOM 6433 C C . PRO A 1 821 ? 37.763 -11.783 -24.647 1.00 93.94 821 PRO A C 1
ATOM 6435 O O . PRO A 1 821 ? 37.444 -12.916 -24.988 1.00 93.94 821 PRO A O 1
ATOM 6438 N N . TRP A 1 822 ? 38.290 -10.916 -25.509 1.00 92.12 822 TRP A N 1
ATOM 6439 C CA . TRP A 1 822 ? 38.443 -11.182 -26.945 1.00 92.12 822 TRP A CA 1
ATOM 6440 C C . TRP A 1 822 ? 39.724 -11.944 -27.318 1.00 92.12 822 TRP A C 1
ATOM 6442 O O . TRP A 1 822 ? 39.909 -12.290 -28.485 1.00 92.12 822 TRP A O 1
ATOM 6452 N N . GLY A 1 823 ? 40.651 -12.170 -26.379 1.00 92.19 823 GLY A N 1
ATOM 6453 C CA . GLY A 1 823 ? 41.947 -12.787 -26.667 1.00 92.19 823 GLY A CA 1
ATOM 6454 C C . GLY A 1 823 ? 43.119 -12.167 -25.913 1.00 92.19 823 GLY A C 1
ATOM 6455 O O . GLY A 1 823 ? 42.959 -11.513 -24.888 1.00 92.19 823 GLY A O 1
ATOM 6456 N N . ASN A 1 824 ? 44.330 -12.392 -26.425 1.00 90.25 824 ASN A N 1
ATOM 6457 C CA . ASN A 1 824 ? 45.576 -11.904 -25.815 1.00 90.25 824 ASN A CA 1
ATOM 6458 C C . ASN A 1 824 ? 46.157 -10.670 -26.525 1.00 90.25 824 ASN A C 1
ATOM 6460 O O . ASN A 1 824 ? 47.237 -10.208 -26.163 1.00 90.25 824 ASN A O 1
ATOM 6464 N N . GLU A 1 825 ? 45.441 -10.140 -27.517 1.00 88.62 825 GLU A N 1
ATOM 6465 C CA . GLU A 1 825 ? 45.798 -8.890 -28.186 1.00 88.62 825 GLU A CA 1
ATOM 6466 C C . GLU A 1 825 ? 45.450 -7.680 -27.300 1.00 88.62 825 GLU A C 1
ATOM 6468 O O . GLU A 1 825 ? 44.418 -7.715 -26.617 1.00 88.62 825 GLU A O 1
ATOM 6473 N N . PRO A 1 826 ? 46.271 -6.609 -27.302 1.00 85.38 826 PRO A N 1
ATOM 6474 C CA . PRO A 1 826 ? 46.011 -5.401 -26.519 1.00 85.38 826 PRO A CA 1
ATOM 6475 C C . PRO A 1 826 ? 44.630 -4.768 -26.792 1.00 85.38 826 PRO A C 1
ATOM 6477 O O . PRO A 1 826 ? 44.113 -4.882 -27.907 1.00 85.38 826 PRO A O 1
ATOM 6480 N N . PRO A 1 827 ? 44.038 -4.071 -25.803 1.00 84.62 827 PRO A N 1
ATOM 6481 C CA . PRO A 1 827 ? 42.762 -3.376 -25.965 1.00 84.62 827 PRO A CA 1
ATOM 6482 C C . PRO A 1 827 ? 42.829 -2.275 -27.030 1.00 84.62 827 PRO A C 1
ATOM 6484 O O . PRO A 1 827 ? 43.878 -1.682 -27.281 1.00 84.62 827 PRO A O 1
ATOM 6487 N N . SER A 1 828 ? 41.681 -2.004 -27.649 1.00 83.81 828 SER A N 1
ATOM 6488 C CA . SER A 1 828 ? 41.470 -0.878 -28.561 1.00 83.81 828 SER A CA 1
ATOM 6489 C C . SER A 1 828 ? 40.011 -0.427 -28.517 1.00 83.81 828 SER A C 1
ATOM 6491 O O . SER A 1 828 ? 39.129 -1.207 -28.147 1.00 83.81 828 SER A O 1
ATOM 6493 N N . ASN A 1 829 ? 39.739 0.781 -29.005 1.00 76.31 829 ASN A N 1
ATOM 6494 C CA . ASN A 1 829 ? 38.399 1.365 -29.074 1.00 76.31 829 ASN A CA 1
ATOM 6495 C C . ASN A 1 829 ? 37.396 0.638 -29.996 1.00 76.31 829 ASN A C 1
ATOM 6497 O O . ASN A 1 829 ? 36.252 1.071 -30.113 1.00 76.31 829 ASN A O 1
ATOM 6501 N N . GLN A 1 830 ? 37.791 -0.452 -30.663 1.00 82.12 830 GLN A N 1
ATOM 6502 C CA . GLN A 1 830 ? 36.875 -1.360 -31.371 1.00 82.12 830 GLN A CA 1
ATOM 6503 C C . GLN A 1 830 ? 36.443 -2.557 -30.508 1.00 82.12 830 GLN A C 1
ATOM 6505 O O . GLN A 1 830 ? 35.429 -3.192 -30.805 1.00 82.12 830 GLN A O 1
ATOM 6510 N N . LEU A 1 831 ? 37.214 -2.864 -29.462 1.00 84.75 831 LEU A N 1
ATOM 6511 C CA . LEU A 1 831 ? 37.083 -4.049 -28.612 1.00 84.75 831 LEU A CA 1
ATOM 6512 C C . LEU A 1 831 ? 36.444 -3.709 -27.265 1.00 84.75 831 LEU A C 1
ATOM 6514 O O . LEU A 1 831 ? 35.636 -4.471 -26.750 1.00 84.75 831 LEU A O 1
ATOM 6518 N N . CYS A 1 832 ? 36.761 -2.555 -26.694 1.00 83.69 832 CYS A N 1
ATOM 6519 C CA . CYS A 1 832 ? 36.151 -2.104 -25.453 1.00 83.69 832 CYS A CA 1
ATOM 6520 C C . CYS A 1 832 ? 36.158 -0.582 -25.377 1.00 83.69 832 CYS A C 1
ATOM 6522 O O . CYS A 1 832 ? 36.715 0.109 -26.230 1.00 83.69 832 CYS A O 1
ATOM 6524 N N . TRP A 1 833 ? 35.545 -0.057 -24.322 1.00 75.81 833 TRP A N 1
ATOM 6525 C CA . TRP A 1 833 ? 35.815 1.312 -23.919 1.00 75.81 833 TRP A CA 1
ATOM 6526 C C . TRP A 1 833 ? 37.232 1.378 -23.326 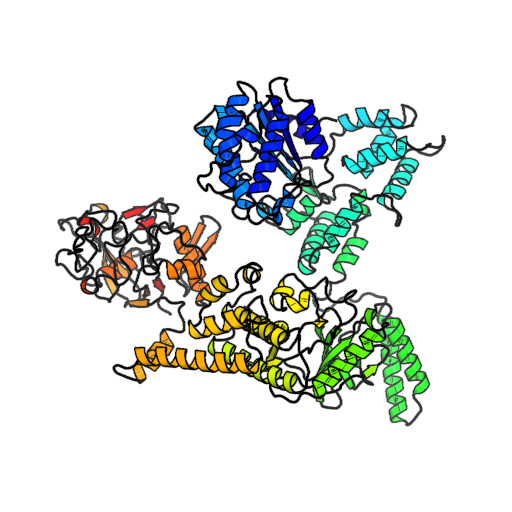1.00 75.81 833 TRP A C 1
ATOM 6528 O O . TRP A 1 833 ? 37.527 0.663 -22.370 1.00 75.81 833 TRP A O 1
ATOM 6538 N N . ASP A 1 834 ? 38.109 2.187 -23.921 1.00 61.12 834 ASP A N 1
ATOM 6539 C CA . ASP A 1 834 ? 39.531 2.319 -23.555 1.00 61.12 834 ASP A CA 1
ATOM 6540 C C . ASP A 1 834 ? 39.938 3.765 -23.207 1.00 61.12 834 ASP A C 1
ATOM 6542 O O . ASP A 1 834 ? 41.116 4.063 -23.038 1.00 61.12 834 ASP A O 1
ATOM 6546 N N . GLY A 1 835 ? 38.969 4.682 -23.110 1.00 57.22 835 GLY A N 1
ATOM 6547 C CA . GLY A 1 835 ? 39.216 6.100 -22.829 1.00 57.22 835 GLY A CA 1
ATOM 6548 C C . GLY A 1 835 ? 39.602 6.959 -24.047 1.00 57.22 835 GLY A C 1
ATOM 6549 O O . GLY A 1 835 ? 39.532 8.187 -23.947 1.00 57.22 835 GLY A O 1
ATOM 6550 N N . GLU A 1 836 ? 39.901 6.373 -25.216 1.00 52.66 836 GLU A N 1
ATOM 6551 C CA . GLU A 1 836 ? 40.243 7.082 -26.466 1.00 52.66 836 GLU A CA 1
ATOM 6552 C C . GLU A 1 836 ? 39.102 7.031 -27.501 1.00 52.66 836 GLU A C 1
ATOM 6554 O O . GLU A 1 836 ? 39.272 6.671 -28.671 1.00 52.66 836 GLU A O 1
ATOM 6559 N N . GLY A 1 837 ? 37.893 7.402 -27.065 1.00 47.03 837 GLY A N 1
ATOM 6560 C CA . GLY A 1 837 ? 36.698 7.414 -27.909 1.00 47.03 837 GLY A CA 1
ATOM 6561 C C . GLY A 1 837 ? 36.885 8.219 -29.202 1.00 47.03 837 GLY A C 1
ATOM 6562 O O . GLY A 1 837 ? 36.936 9.449 -29.183 1.00 47.03 837 GLY A O 1
ATOM 6563 N N . ASN A 1 838 ? 36.936 7.515 -30.333 1.00 37.03 838 ASN A N 1
ATOM 6564 C CA . ASN A 1 838 ? 36.901 8.090 -31.669 1.00 37.03 838 ASN A CA 1
ATOM 6565 C C . ASN A 1 838 ? 35.458 8.527 -31.968 1.00 37.03 838 ASN A C 1
ATOM 6567 O O . ASN A 1 838 ? 34.619 7.711 -32.346 1.00 37.03 838 ASN A O 1
ATOM 6571 N N . ASP A 1 839 ? 35.153 9.807 -31.769 1.00 39.12 839 ASP A N 1
ATOM 6572 C CA . ASP A 1 839 ? 33.950 10.424 -32.320 1.00 39.12 839 ASP A CA 1
ATOM 6573 C C . ASP A 1 839 ? 34.338 11.708 -33.051 1.00 39.12 839 ASP A C 1
ATOM 6575 O O . ASP A 1 839 ? 35.089 12.550 -32.547 1.00 39.12 839 ASP A O 1
ATOM 6579 N N . MET A 1 840 ? 33.840 11.834 -34.275 1.00 36.38 840 MET A N 1
ATOM 6580 C CA . MET A 1 840 ? 34.095 12.945 -35.179 1.00 36.38 840 MET A CA 1
ATOM 6581 C C . MET A 1 840 ? 33.570 14.263 -34.583 1.00 36.38 840 MET A C 1
ATOM 6583 O O . MET A 1 840 ? 32.457 14.697 -34.866 1.00 36.38 840 MET A O 1
ATOM 6587 N N . GLY A 1 841 ? 34.393 14.934 -33.774 1.00 34.16 841 GLY A N 1
ATOM 6588 C CA . GLY A 1 841 ? 34.219 16.345 -33.415 1.00 34.16 841 GLY A CA 1
ATOM 6589 C C . GLY A 1 841 ? 33.418 16.662 -32.146 1.00 34.16 841 GLY A C 1
ATOM 6590 O O . GLY A 1 841 ? 33.030 17.817 -31.974 1.00 34.16 841 GLY A O 1
ATOM 6591 N N . ARG A 1 842 ? 33.193 15.713 -31.228 1.00 36.19 842 ARG A N 1
ATOM 6592 C CA . ARG A 1 842 ? 32.676 16.007 -29.873 1.00 36.19 842 ARG A CA 1
ATOM 6593 C C . ARG A 1 842 ? 33.633 15.411 -28.837 1.00 36.19 842 ARG A C 1
ATOM 6595 O O . ARG A 1 842 ? 33.911 14.224 -28.888 1.00 36.19 842 ARG A O 1
ATOM 6602 N N . GLY A 1 843 ? 34.194 16.247 -27.958 1.00 41.69 843 GLY A N 1
ATOM 6603 C CA . GLY A 1 843 ? 35.183 15.838 -26.947 1.00 41.69 843 GLY A CA 1
ATOM 6604 C C . GLY A 1 843 ? 34.696 14.739 -25.987 1.00 41.69 843 GLY A C 1
ATOM 6605 O O . GLY A 1 843 ? 33.510 14.421 -25.981 1.00 41.69 843 GLY A O 1
ATOM 6606 N N . ARG A 1 844 ? 35.642 14.178 -25.202 1.00 45.62 844 ARG A N 1
ATOM 6607 C CA . ARG A 1 844 ? 35.498 13.091 -24.197 1.00 45.62 844 ARG A CA 1
ATOM 6608 C C . ARG A 1 844 ? 34.037 12.828 -23.783 1.00 45.62 844 ARG A C 1
ATOM 6610 O O . ARG A 1 844 ? 33.442 13.670 -23.112 1.00 45.62 844 ARG A O 1
ATOM 6617 N N . ARG A 1 845 ? 33.467 11.671 -24.156 1.00 51.88 845 ARG A N 1
ATOM 6618 C CA . ARG A 1 845 ? 32.119 11.271 -23.703 1.00 51.88 845 ARG A CA 1
ATOM 6619 C C . ARG A 1 845 ? 32.067 11.212 -22.174 1.00 51.88 845 ARG A C 1
ATOM 6621 O O . ARG A 1 845 ? 32.994 10.734 -21.530 1.00 51.88 845 ARG A O 1
ATOM 6628 N N . SER A 1 846 ? 30.957 11.676 -21.616 1.00 60.44 846 SER A N 1
ATOM 6629 C CA . SER A 1 846 ? 30.668 11.751 -20.184 1.00 60.44 846 SER A CA 1
ATOM 6630 C C . SER A 1 846 ? 29.725 10.618 -19.737 1.00 60.44 846 SER A C 1
ATOM 6632 O O . SER A 1 846 ? 28.622 10.909 -19.280 1.00 60.44 846 SER A O 1
ATOM 6634 N N . GLY A 1 847 ? 30.081 9.338 -19.936 1.00 76.25 847 GLY A N 1
ATOM 6635 C CA . GLY A 1 847 ? 29.206 8.215 -19.546 1.00 76.25 847 GLY A CA 1
ATOM 6636 C C . GLY A 1 847 ? 29.581 6.833 -20.108 1.00 76.25 847 GLY A C 1
ATOM 6637 O O . GLY A 1 847 ? 30.448 6.758 -20.983 1.00 76.25 847 GLY A O 1
ATOM 6638 N N . PRO A 1 848 ? 28.910 5.758 -19.640 1.00 87.69 848 PRO A N 1
ATOM 6639 C CA . PRO A 1 848 ? 29.109 4.399 -20.135 1.00 87.69 848 PRO A CA 1
ATOM 6640 C C . PRO A 1 848 ? 28.587 4.247 -21.572 1.00 87.69 848 PRO A C 1
ATOM 6642 O O . PRO A 1 848 ? 27.840 5.085 -22.084 1.00 87.69 848 PRO A O 1
ATOM 6645 N N . SER A 1 849 ? 28.959 3.151 -22.231 1.00 88.69 849 SER A N 1
ATOM 6646 C CA . SER A 1 849 ? 28.423 2.787 -23.547 1.00 88.69 849 SER A CA 1
ATOM 6647 C C . SER A 1 849 ? 27.188 1.895 -23.414 1.00 88.69 849 SER A C 1
ATOM 6649 O O . SER A 1 849 ? 27.080 1.106 -22.472 1.00 88.69 849 SER A O 1
ATOM 6651 N N . ALA A 1 850 ? 26.272 1.990 -24.383 1.00 89.38 850 ALA A N 1
ATOM 6652 C CA . ALA A 1 850 ? 25.107 1.112 -24.459 1.00 89.38 850 ALA A CA 1
ATOM 6653 C C . ALA A 1 850 ? 25.537 -0.358 -24.499 1.00 89.38 850 ALA A C 1
ATOM 6655 O O . ALA A 1 850 ? 26.548 -0.701 -25.129 1.00 89.38 850 ALA A O 1
ATOM 6656 N N . VAL A 1 851 ? 24.777 -1.224 -23.834 1.00 89.88 851 VAL A N 1
ATOM 6657 C CA . VAL A 1 851 ? 25.058 -2.658 -23.835 1.00 89.88 851 VAL A CA 1
ATOM 6658 C C . VAL A 1 851 ? 25.041 -3.201 -25.265 1.00 89.88 851 VAL A C 1
ATOM 6660 O O . VAL A 1 851 ? 24.278 -2.759 -26.120 1.00 89.88 851 VAL A O 1
ATOM 6663 N N . GLY A 1 852 ? 25.946 -4.128 -25.559 1.00 86.38 852 GLY A N 1
ATOM 6664 C CA . GLY A 1 852 ? 26.149 -4.657 -26.904 1.00 86.38 852 GLY A CA 1
ATOM 6665 C C . GLY A 1 852 ? 27.051 -3.822 -27.810 1.00 86.38 852 GLY A C 1
ATOM 6666 O O . GLY A 1 852 ? 27.380 -4.279 -28.905 1.00 86.38 852 GLY A O 1
ATOM 6667 N N . SER A 1 853 ? 27.526 -2.660 -27.353 1.00 84.75 853 SER A N 1
ATOM 6668 C CA . SER A 1 853 ? 28.635 -1.961 -28.014 1.00 84.75 853 SER A CA 1
ATOM 6669 C C . SER A 1 853 ? 29.875 -2.864 -28.085 1.00 84.75 853 SER A C 1
ATOM 6671 O O . SER A 1 853 ? 30.081 -3.699 -27.206 1.00 84.75 853 SER A O 1
ATOM 6673 N N . TYR A 1 854 ? 30.719 -2.677 -29.103 1.00 88.12 854 TYR A N 1
ATOM 6674 C CA . TYR A 1 854 ? 31.967 -3.436 -29.306 1.00 88.12 854 TYR A CA 1
ATOM 6675 C C . TYR A 1 854 ? 31.772 -4.957 -29.471 1.00 88.12 854 TYR A C 1
ATOM 6677 O O . TYR A 1 854 ? 32.278 -5.745 -28.673 1.00 88.12 854 TYR A O 1
ATOM 6685 N N . PRO A 1 855 ? 31.075 -5.423 -30.523 1.00 88.38 855 PRO A N 1
ATOM 6686 C CA . PRO A 1 855 ? 30.841 -6.854 -30.732 1.00 88.38 855 PRO A CA 1
ATOM 6687 C C . PRO A 1 855 ? 32.113 -7.686 -30.931 1.00 88.38 855 PRO A C 1
ATOM 6689 O O . PRO A 1 855 ? 32.121 -8.866 -30.597 1.00 88.38 855 PRO A O 1
ATOM 6692 N N . ALA A 1 856 ? 33.204 -7.080 -31.411 1.00 89.00 856 ALA A N 1
ATOM 6693 C CA . ALA A 1 856 ? 34.508 -7.739 -31.496 1.00 89.00 856 ALA A CA 1
ATOM 6694 C C . ALA A 1 856 ? 35.166 -7.969 -30.118 1.00 89.00 856 ALA A C 1
ATOM 6696 O O . ALA A 1 856 ? 36.118 -8.734 -30.018 1.00 89.00 856 ALA A O 1
ATOM 6697 N N . GLY A 1 857 ? 34.653 -7.325 -29.065 1.00 90.06 857 GLY A N 1
ATOM 6698 C CA . GLY A 1 857 ? 35.096 -7.459 -27.680 1.00 90.06 857 GLY A CA 1
ATOM 6699 C C . GLY A 1 857 ? 34.412 -8.561 -26.874 1.00 90.06 857 GLY A C 1
ATOM 6700 O O . GLY A 1 857 ? 34.590 -8.616 -25.656 1.00 90.06 857 GLY A O 1
ATOM 6701 N N . ALA A 1 858 ? 33.572 -9.381 -27.509 1.00 93.56 858 ALA A N 1
ATOM 6702 C CA . ALA A 1 858 ? 32.852 -10.454 -26.834 1.00 93.56 858 ALA A CA 1
ATOM 6703 C C . ALA A 1 858 ? 33.814 -11.477 -26.208 1.00 93.56 858 ALA A C 1
ATOM 6705 O O . ALA A 1 858 ? 34.890 -11.743 -26.744 1.00 93.56 858 ALA A O 1
ATOM 6706 N N . SER A 1 859 ? 33.403 -12.080 -25.091 1.00 95.62 859 SER A N 1
ATOM 6707 C CA . SER A 1 859 ? 34.129 -13.204 -24.497 1.00 95.62 859 SER A CA 1
ATOM 6708 C C . SER A 1 859 ? 34.091 -14.448 -25.402 1.00 95.62 859 SER A C 1
ATOM 6710 O O . SER A 1 859 ? 33.269 -14.502 -26.324 1.00 95.62 859 SER A O 1
ATOM 6712 N N . PRO A 1 860 ? 34.875 -15.511 -25.127 1.00 93.88 860 PRO A N 1
ATOM 6713 C CA . PRO A 1 860 ? 34.835 -16.746 -25.920 1.00 93.88 860 PRO A CA 1
ATOM 6714 C C . PRO A 1 860 ? 33.458 -17.425 -25.933 1.00 93.88 860 PRO A C 1
ATOM 6716 O O . PRO A 1 860 ? 33.170 -18.234 -26.812 1.00 93.88 860 PRO A O 1
ATOM 6719 N N . PHE A 1 861 ? 32.604 -17.093 -24.960 1.00 94.44 861 PHE A N 1
ATOM 6720 C CA . PHE A 1 861 ? 31.232 -17.584 -24.850 1.00 94.44 861 PHE A CA 1
ATOM 6721 C C . PHE A 1 861 ? 30.192 -16.625 -25.450 1.00 94.44 861 PHE A C 1
ATOM 6723 O O . PHE A 1 861 ? 29.003 -16.920 -25.417 1.00 94.44 861 PHE A O 1
ATOM 6730 N N . GLY A 1 862 ? 30.613 -15.479 -25.993 1.00 93.44 862 GLY A N 1
ATOM 6731 C CA . GLY A 1 862 ? 29.720 -14.465 -26.556 1.00 93.44 862 GLY A CA 1
ATOM 6732 C C . GLY A 1 862 ? 29.138 -13.492 -25.526 1.00 93.44 862 GLY A C 1
ATOM 6733 O O . GLY A 1 862 ? 28.186 -12.777 -25.838 1.00 93.44 862 GLY A O 1
ATOM 6734 N N . VAL A 1 863 ? 29.684 -13.453 -24.305 1.00 96.00 863 VAL A N 1
ATOM 6735 C CA . VAL A 1 863 ? 29.249 -12.506 -23.270 1.00 96.00 863 VAL A CA 1
ATOM 6736 C C . VAL A 1 863 ? 29.843 -11.129 -23.566 1.00 96.00 863 VAL A C 1
ATOM 6738 O O . VAL A 1 863 ? 31.039 -10.995 -23.829 1.00 96.00 863 VAL A O 1
ATOM 6741 N N . MET A 1 864 ? 29.004 -10.099 -23.540 1.00 94.00 864 MET A N 1
ATOM 6742 C CA . MET A 1 864 ? 29.337 -8.773 -24.053 1.00 94.00 864 MET A CA 1
ATOM 6743 C C . MET A 1 864 ? 29.747 -7.823 -22.928 1.00 94.00 864 MET A C 1
ATOM 6745 O O . MET A 1 864 ? 29.324 -7.965 -21.775 1.00 94.00 864 MET A O 1
ATOM 6749 N N . ASN A 1 865 ? 30.564 -6.828 -23.288 1.00 91.88 865 ASN A N 1
ATOM 6750 C CA . ASN A 1 865 ? 30.993 -5.734 -22.410 1.00 91.88 865 ASN A CA 1
ATOM 6751 C C . ASN A 1 865 ? 31.543 -6.210 -21.057 1.00 91.88 865 ASN A C 1
ATOM 6753 O O . ASN A 1 865 ? 31.284 -5.580 -20.038 1.00 91.88 865 ASN A O 1
ATOM 6757 N N . MET A 1 866 ? 32.271 -7.333 -21.041 1.00 94.31 866 MET A N 1
ATOM 6758 C CA . MET A 1 866 ? 32.865 -7.872 -19.812 1.00 94.31 866 MET A CA 1
ATOM 6759 C C . MET A 1 866 ? 33.919 -6.930 -19.222 1.00 94.31 866 MET A C 1
ATOM 6761 O O . MET A 1 866 ? 34.190 -7.020 -18.036 1.00 94.31 866 MET A O 1
ATOM 6765 N N . VAL A 1 867 ? 34.527 -6.041 -20.018 1.00 91.38 867 VAL A N 1
ATOM 6766 C CA . VAL A 1 867 ? 35.523 -5.088 -19.510 1.00 91.38 867 VAL A CA 1
ATOM 6767 C C . VAL A 1 867 ? 35.335 -3.658 -20.027 1.00 91.38 867 VAL A C 1
ATOM 6769 O O . VAL A 1 867 ? 34.844 -3.451 -21.140 1.00 91.38 867 VAL A O 1
ATOM 6772 N N . GLY A 1 868 ? 35.731 -2.674 -19.216 1.00 84.25 868 GLY A N 1
ATOM 6773 C CA . GLY A 1 868 ? 35.845 -1.251 -19.557 1.00 84.25 868 GLY A CA 1
ATOM 6774 C C . GLY A 1 868 ? 34.546 -0.438 -19.530 1.00 84.25 868 GLY A C 1
ATOM 6775 O O . GLY A 1 868 ? 34.608 0.782 -19.649 1.00 84.25 868 GLY A O 1
ATOM 6776 N N . ASN A 1 869 ? 33.375 -1.067 -19.373 1.00 89.19 869 ASN A N 1
ATOM 6777 C CA . ASN A 1 869 ? 32.096 -0.351 -19.351 1.00 89.19 869 ASN A CA 1
ATOM 6778 C C . ASN A 1 869 ? 31.722 0.081 -17.931 1.00 89.19 869 ASN A C 1
ATOM 6780 O O . ASN A 1 869 ? 31.918 1.239 -17.602 1.00 89.19 869 ASN A O 1
ATOM 6784 N N . VAL A 1 870 ? 31.242 -0.832 -17.083 1.00 92.81 870 VAL A N 1
ATOM 6785 C CA . VAL A 1 870 ? 30.972 -0.584 -15.658 1.00 92.81 870 VAL A CA 1
ATOM 6786 C C . VAL A 1 870 ? 31.631 -1.668 -14.824 1.00 92.81 870 VAL A C 1
ATOM 6788 O O . VAL A 1 870 ? 31.718 -2.815 -15.262 1.00 92.81 870 VAL A O 1
ATOM 6791 N N . TRP A 1 871 ? 32.041 -1.317 -13.608 1.00 95.56 871 TRP A N 1
ATOM 6792 C CA . TRP A 1 871 ? 32.360 -2.315 -12.596 1.00 95.56 871 TRP A CA 1
ATOM 6793 C C . TRP A 1 871 ? 31.112 -3.127 -12.279 1.00 95.56 871 TRP A C 1
ATOM 6795 O O . TRP A 1 871 ? 30.019 -2.574 -12.221 1.00 95.56 871 TRP A O 1
ATOM 6805 N N . GLU A 1 872 ? 31.261 -4.419 -12.023 1.00 97.56 872 GLU A N 1
ATOM 6806 C CA . GLU A 1 872 ? 30.123 -5.290 -11.764 1.00 97.56 872 GLU A CA 1
ATOM 6807 C C . GLU A 1 872 ? 30.221 -5.985 -10.421 1.00 97.56 872 GLU A C 1
ATOM 6809 O O . GLU A 1 872 ? 31.203 -6.676 -10.135 1.00 97.56 872 GLU A O 1
ATOM 6814 N N . TRP A 1 873 ? 29.167 -5.834 -9.619 1.00 98.50 873 TRP A N 1
ATOM 6815 C CA . TRP A 1 873 ? 29.040 -6.529 -8.346 1.00 98.50 873 TRP A CA 1
ATOM 6816 C C . TRP A 1 873 ? 29.084 -8.049 -8.511 1.00 98.50 873 TRP A C 1
ATOM 6818 O O . TRP A 1 873 ? 28.303 -8.636 -9.262 1.00 98.50 873 TRP A O 1
ATOM 6828 N N . CYS A 1 874 ? 29.951 -8.689 -7.728 1.00 98.12 874 CYS A N 1
ATOM 6829 C CA . CYS A 1 874 ? 29.955 -10.131 -7.513 1.00 98.12 874 CYS A CA 1
ATOM 6830 C C . CYS A 1 874 ? 29.371 -10.471 -6.131 1.00 98.12 874 CYS A C 1
ATOM 6832 O O . CYS A 1 874 ? 29.294 -9.636 -5.226 1.00 98.12 874 CYS A O 1
ATOM 6834 N N . TRP A 1 875 ? 28.956 -11.723 -5.947 1.00 96.88 875 TRP A N 1
ATOM 6835 C CA . TRP A 1 875 ? 28.475 -12.226 -4.660 1.00 96.88 875 TRP A CA 1
ATOM 6836 C C . TRP A 1 875 ? 29.559 -12.166 -3.568 1.00 96.88 875 TRP A C 1
ATOM 6838 O O . TRP A 1 875 ? 29.268 -11.848 -2.415 1.00 96.88 875 TRP A O 1
ATOM 6848 N N . ASP A 1 876 ? 30.802 -12.471 -3.921 1.00 96.50 876 ASP A N 1
ATOM 6849 C CA . ASP A 1 876 ? 31.896 -12.762 -3.001 1.00 96.50 876 ASP A CA 1
ATOM 6850 C C . ASP A 1 876 ? 32.265 -11.581 -2.090 1.00 96.50 876 ASP A C 1
ATOM 6852 O O . ASP A 1 876 ? 32.335 -10.418 -2.500 1.00 96.50 876 ASP A O 1
ATOM 6856 N N . TRP A 1 877 ? 32.577 -11.895 -0.831 1.00 95.88 877 TRP A N 1
ATOM 6857 C CA . TRP A 1 877 ? 33.364 -10.991 0.002 1.00 95.88 877 TRP A CA 1
ATOM 6858 C C . TRP A 1 877 ? 34.797 -10.914 -0.539 1.00 95.88 877 TRP A C 1
ATOM 6860 O O . TRP A 1 877 ? 35.389 -11.925 -0.915 1.00 95.88 877 TRP A O 1
ATOM 6870 N N . TYR A 1 878 ? 35.387 -9.724 -0.556 1.00 94.19 878 TYR A N 1
ATOM 6871 C CA . TYR A 1 878 ? 36.756 -9.554 -1.022 1.00 94.19 878 TYR A CA 1
ATOM 6872 C C . TYR A 1 878 ? 37.756 -10.139 -0.011 1.00 94.19 878 TYR A C 1
ATOM 6874 O O . TYR A 1 878 ? 37.682 -9.894 1.197 1.00 94.19 878 TYR A O 1
ATOM 6882 N N . GLY A 1 879 ? 38.721 -10.911 -0.510 1.00 90.38 879 GLY A N 1
ATOM 6883 C CA . GLY A 1 879 ? 39.736 -11.577 0.300 1.00 90.38 879 GLY A CA 1
ATOM 6884 C C . GLY A 1 879 ? 40.853 -12.199 -0.539 1.00 90.38 879 GLY A C 1
ATOM 6885 O O . GLY A 1 879 ? 40.750 -12.301 -1.763 1.00 90.38 879 GLY A O 1
ATOM 6886 N N . ALA A 1 880 ? 41.930 -12.614 0.132 1.00 85.69 880 ALA A N 1
ATOM 6887 C CA . ALA A 1 880 ? 43.089 -13.229 -0.513 1.00 85.69 880 ALA A CA 1
ATOM 6888 C C . ALA A 1 880 ? 42.736 -14.577 -1.161 1.00 85.69 880 ALA A C 1
ATOM 6890 O O . ALA A 1 880 ? 41.965 -15.359 -0.594 1.00 85.69 880 ALA A O 1
ATOM 6891 N N . TYR A 1 881 ? 43.349 -14.872 -2.310 1.00 84.19 881 TYR A N 1
ATOM 6892 C CA . TYR A 1 881 ? 43.274 -16.199 -2.913 1.00 84.19 881 TYR A CA 1
ATOM 6893 C C . TYR A 1 881 ? 43.892 -17.249 -1.987 1.00 84.19 881 TYR A C 1
ATOM 6895 O O . TYR A 1 881 ? 44.959 -17.057 -1.404 1.00 84.19 881 TYR A O 1
ATOM 6903 N N . ARG A 1 882 ? 43.175 -18.364 -1.827 1.00 73.31 882 ARG A N 1
ATOM 6904 C CA . ARG A 1 882 ? 43.603 -19.536 -1.061 1.00 73.31 882 ARG A CA 1
ATOM 6905 C C . ARG A 1 882 ? 43.704 -20.705 -2.025 1.00 73.31 882 ARG A C 1
ATOM 6907 O O . ARG A 1 882 ? 42.757 -20.952 -2.766 1.00 73.31 882 ARG A O 1
ATOM 6914 N N . ASP A 1 883 ? 44.835 -21.395 -2.014 1.00 69.12 883 ASP A N 1
ATOM 6915 C CA . ASP A 1 883 ? 45.041 -22.581 -2.839 1.00 69.12 883 ASP A CA 1
ATOM 6916 C C . ASP A 1 883 ? 44.689 -23.838 -2.032 1.00 69.12 883 ASP A C 1
ATOM 6918 O O . ASP A 1 883 ? 45.542 -24.472 -1.415 1.00 69.12 883 ASP A O 1
ATOM 6922 N N . ASP A 1 884 ? 43.387 -24.123 -1.960 1.00 69.44 884 ASP A N 1
ATOM 6923 C CA . ASP A 1 884 ? 42.814 -25.287 -1.281 1.00 69.44 884 ASP A CA 1
ATOM 6924 C C . ASP A 1 884 ? 41.807 -25.970 -2.217 1.00 69.44 884 ASP A C 1
ATOM 6926 O O . ASP A 1 884 ? 40.900 -25.328 -2.757 1.00 69.44 884 ASP A O 1
ATOM 6930 N N . ALA A 1 885 ? 41.966 -27.281 -2.411 1.00 62.88 885 ALA A N 1
ATOM 6931 C CA . ALA A 1 885 ? 41.126 -28.083 -3.291 1.00 62.88 885 ALA A CA 1
ATOM 6932 C C . ALA A 1 885 ? 39.640 -28.066 -2.887 1.00 62.88 885 ALA A C 1
ATOM 6934 O O . ALA A 1 885 ? 38.790 -28.097 -3.776 1.00 62.88 885 ALA A O 1
ATOM 6935 N N . GLU A 1 886 ? 39.311 -27.966 -1.592 1.00 64.12 886 GLU A N 1
ATOM 6936 C CA . GLU A 1 886 ? 37.913 -27.881 -1.133 1.00 64.12 886 GLU A CA 1
ATOM 6937 C C . GLU A 1 886 ? 37.271 -26.523 -1.458 1.00 64.12 886 GLU A C 1
ATOM 6939 O O . GLU A 1 886 ? 36.062 -26.438 -1.665 1.00 64.12 886 GLU A O 1
ATOM 6944 N N . VAL A 1 887 ? 38.075 -25.460 -1.552 1.00 74.00 887 VAL A N 1
ATOM 6945 C CA . VAL A 1 887 ? 37.613 -24.083 -1.806 1.00 74.00 887 VAL A CA 1
ATOM 6946 C C . VAL A 1 887 ? 37.626 -23.746 -3.303 1.00 74.00 887 VAL A C 1
ATOM 6948 O O . VAL A 1 887 ? 37.002 -22.779 -3.732 1.00 74.00 887 VAL A O 1
ATOM 6951 N N . ASN A 1 888 ? 38.313 -24.541 -4.124 1.00 84.56 888 ASN A N 1
ATOM 6952 C CA . ASN A 1 888 ? 38.494 -24.298 -5.555 1.00 84.56 888 ASN A CA 1
ATOM 6953 C C . ASN A 1 888 ? 37.381 -24.880 -6.454 1.00 84.56 888 ASN A C 1
ATOM 6955 O O . ASN A 1 888 ? 37.421 -24.667 -7.666 1.00 84.56 888 ASN A O 1
ATOM 6959 N N . SER A 1 889 ? 36.386 -25.582 -5.903 1.00 89.19 889 SER A N 1
ATOM 6960 C CA . SER A 1 889 ? 35.194 -26.037 -6.638 1.00 89.19 889 SER A CA 1
ATOM 6961 C C . SER A 1 889 ? 33.996 -25.148 -6.300 1.00 89.19 889 SER A C 1
ATOM 6963 O O . SER A 1 889 ? 33.566 -25.129 -5.151 1.00 89.19 889 SER A O 1
ATOM 6965 N N . ASP A 1 890 ? 33.452 -24.431 -7.288 1.00 90.50 890 ASP A N 1
ATOM 6966 C CA . ASP A 1 890 ? 32.387 -23.427 -7.123 1.00 90.50 890 ASP A CA 1
ATOM 6967 C C . ASP A 1 890 ? 32.657 -22.435 -5.969 1.00 90.50 890 ASP A C 1
ATOM 6969 O O . ASP A 1 890 ? 31.848 -22.327 -5.038 1.00 90.50 890 ASP A O 1
ATOM 6973 N N . PRO A 1 891 ? 33.805 -21.722 -5.978 1.00 91.06 891 PRO A N 1
ATOM 6974 C CA . PRO A 1 891 ? 34.146 -20.783 -4.914 1.00 91.06 891 PRO A CA 1
ATOM 6975 C C . PRO A 1 891 ? 33.098 -19.670 -4.796 1.00 91.06 891 PRO A C 1
ATOM 6977 O O . PRO A 1 891 ? 32.652 -19.112 -5.797 1.00 91.06 891 PRO A O 1
ATOM 6980 N N . ILE A 1 892 ? 32.767 -19.324 -3.550 1.00 88.75 892 ILE A N 1
ATOM 6981 C CA . ILE A 1 892 ? 31.822 -18.249 -3.186 1.00 88.75 892 ILE A CA 1
ATOM 6982 C C . ILE A 1 892 ? 32.475 -17.148 -2.330 1.00 88.75 892 ILE A C 1
ATOM 6984 O O . ILE A 1 892 ? 31.784 -16.340 -1.705 1.00 88.75 892 ILE A O 1
ATOM 6988 N N . GLY A 1 893 ? 33.807 -17.174 -2.244 1.00 87.19 893 GLY A N 1
ATOM 6989 C CA . GLY A 1 893 ? 34.596 -16.277 -1.411 1.00 87.19 893 GLY A CA 1
ATOM 6990 C C . GLY A 1 893 ? 34.525 -16.609 0.089 1.00 87.19 893 GLY A C 1
ATOM 6991 O O . GLY A 1 893 ? 33.974 -17.635 0.499 1.00 87.19 893 GLY A O 1
ATOM 6992 N N . PRO A 1 894 ? 35.127 -15.766 0.946 1.00 87.00 894 PRO A N 1
ATOM 6993 C CA . PRO A 1 894 ? 35.007 -15.855 2.400 1.00 87.00 894 PRO A CA 1
ATOM 6994 C C . PRO A 1 894 ? 33.549 -15.727 2.866 1.00 87.00 894 PRO A C 1
ATOM 6996 O O . PRO A 1 894 ? 32.752 -15.038 2.242 1.00 87.00 894 PRO A O 1
ATOM 6999 N N . SER A 1 895 ? 33.200 -16.320 4.012 1.00 81.94 895 SER A N 1
ATOM 7000 C CA . SER A 1 895 ? 31.844 -16.230 4.585 1.00 81.94 895 SER A CA 1
ATOM 7001 C C . SER A 1 895 ? 31.523 -14.877 5.236 1.00 81.94 895 SER A C 1
ATOM 7003 O O . SER A 1 895 ? 30.353 -14.552 5.430 1.00 81.94 895 SER A O 1
ATOM 7005 N N . ILE A 1 896 ? 32.549 -14.087 5.566 1.00 81.69 896 ILE A N 1
ATOM 7006 C CA . ILE A 1 896 ? 32.449 -12.742 6.145 1.00 81.69 896 ILE A CA 1
ATOM 7007 C C . ILE A 1 896 ? 33.485 -11.817 5.503 1.00 81.69 896 ILE A C 1
ATOM 7009 O O . ILE A 1 896 ? 34.589 -12.251 5.169 1.00 81.69 896 ILE A O 1
ATOM 7013 N N . GLY A 1 897 ? 33.163 -10.533 5.390 1.00 87.81 897 GLY A N 1
ATOM 7014 C CA . GLY A 1 897 ? 34.057 -9.521 4.839 1.00 87.81 897 GLY A CA 1
ATOM 7015 C C . GLY A 1 897 ? 33.580 -8.108 5.152 1.00 87.81 897 GLY A C 1
ATOM 7016 O O . GLY A 1 897 ? 32.553 -7.922 5.800 1.00 87.81 897 GLY A O 1
ATOM 7017 N N . LYS A 1 898 ? 34.367 -7.118 4.726 1.00 89.75 898 LYS A N 1
ATOM 7018 C CA . LYS A 1 898 ? 34.020 -5.689 4.830 1.00 89.75 898 LYS A CA 1
ATOM 7019 C C . LYS A 1 898 ? 33.589 -5.091 3.493 1.00 89.75 898 LYS A C 1
ATOM 7021 O O . LYS A 1 898 ? 32.767 -4.189 3.467 1.00 89.75 898 LYS A O 1
ATOM 7026 N N . GLU A 1 899 ? 34.148 -5.601 2.401 1.00 97.44 899 GLU A N 1
ATOM 7027 C CA . GLU A 1 899 ? 33.967 -5.089 1.044 1.00 97.44 899 GLU A CA 1
ATOM 7028 C C . GLU A 1 899 ? 33.624 -6.261 0.124 1.00 97.44 899 GLU A C 1
ATOM 7030 O O . GLU A 1 899 ? 34.126 -7.372 0.324 1.00 97.44 899 GLU A O 1
ATOM 7035 N N . ARG A 1 900 ? 32.758 -6.031 -0.859 1.00 97.44 900 ARG A N 1
ATOM 7036 C CA . ARG A 1 900 ? 32.373 -7.017 -1.875 1.00 97.44 900 ARG A CA 1
ATOM 7037 C C . ARG A 1 900 ? 33.270 -6.874 -3.094 1.00 97.44 900 ARG A C 1
ATOM 7039 O O . ARG A 1 900 ? 33.782 -5.789 -3.361 1.00 97.44 900 ARG A O 1
ATOM 7046 N N . VAL A 1 901 ? 33.461 -7.970 -3.815 1.00 97.81 901 VAL A N 1
ATOM 7047 C CA . VAL A 1 901 ? 34.238 -7.970 -5.056 1.00 97.81 901 VAL A CA 1
ATOM 7048 C C . VAL A 1 901 ? 33.473 -7.237 -6.162 1.00 97.81 901 VAL A C 1
ATOM 7050 O O . VAL A 1 901 ? 32.276 -7.469 -6.349 1.00 97.81 901 VAL A O 1
ATOM 7053 N N . ILE A 1 902 ? 34.191 -6.416 -6.928 1.00 97.31 902 ILE A N 1
ATOM 7054 C CA . ILE A 1 902 ? 33.752 -5.882 -8.222 1.00 97.31 902 ILE A CA 1
ATOM 7055 C C . ILE A 1 902 ? 34.741 -6.276 -9.327 1.00 97.31 902 ILE A C 1
ATOM 7057 O O . ILE A 1 902 ? 35.947 -6.392 -9.087 1.00 97.31 902 ILE A O 1
ATOM 7061 N N . ARG A 1 903 ? 34.232 -6.513 -10.540 1.00 95.88 903 ARG A N 1
ATOM 7062 C CA . ARG A 1 903 ? 35.020 -6.953 -11.709 1.00 95.88 903 ARG A CA 1
ATOM 7063 C C . ARG A 1 903 ? 34.719 -6.121 -12.960 1.00 95.88 903 ARG A C 1
ATOM 7065 O O . ARG A 1 903 ? 33.663 -5.505 -13.040 1.00 95.88 903 ARG A O 1
ATOM 7072 N N . GLY A 1 904 ? 35.645 -6.099 -13.921 1.00 90.19 904 GLY A N 1
ATOM 7073 C CA . GLY A 1 904 ? 35.411 -5.578 -15.277 1.00 90.19 904 GLY A CA 1
ATOM 7074 C C . GLY A 1 904 ? 35.984 -4.201 -15.621 1.00 90.19 904 GLY A C 1
ATOM 7075 O O . GLY A 1 904 ? 36.257 -3.947 -16.786 1.00 90.19 904 GLY A O 1
ATOM 7076 N N . GLY A 1 905 ? 36.249 -3.309 -14.675 1.00 88.50 905 GLY A N 1
ATOM 7077 C CA . GLY A 1 905 ? 36.679 -1.950 -15.020 1.00 88.50 905 GLY A CA 1
ATOM 7078 C C . GLY A 1 905 ? 35.510 -1.050 -15.404 1.00 88.50 905 GLY A C 1
ATOM 7079 O O . GLY A 1 905 ? 34.450 -1.513 -15.817 1.00 88.50 905 GLY A O 1
ATOM 7080 N N . SER A 1 906 ? 35.704 0.260 -15.275 1.00 88.25 906 SER A N 1
ATOM 7081 C CA . SER A 1 906 ? 34.659 1.257 -15.510 1.00 88.25 906 SER A CA 1
ATOM 7082 C C . SER A 1 906 ? 35.146 2.376 -16.414 1.00 88.25 906 SER A C 1
ATOM 7084 O O . SER A 1 906 ? 36.321 2.740 -16.384 1.00 88.25 906 SER A O 1
ATOM 7086 N N . TRP A 1 907 ? 34.216 2.976 -17.155 1.00 83.81 907 TRP A N 1
ATOM 7087 C CA . TRP A 1 907 ? 34.466 4.077 -18.079 1.00 83.81 907 TRP A CA 1
ATOM 7088 C C . TRP A 1 907 ? 35.122 5.318 -17.453 1.00 83.81 907 TRP A C 1
ATOM 7090 O O . TRP A 1 907 ? 35.628 6.174 -18.182 1.00 83.81 907 TRP A O 1
ATOM 7100 N N . LEU A 1 908 ? 35.074 5.433 -16.121 1.00 78.00 908 LEU A N 1
ATOM 7101 C CA . LEU A 1 908 ? 35.654 6.529 -15.344 1.00 78.00 908 LEU A CA 1
ATOM 7102 C C . LEU A 1 908 ? 37.183 6.507 -15.290 1.00 78.00 908 LEU A C 1
ATOM 7104 O O . LEU A 1 908 ? 37.784 7.548 -15.021 1.00 78.00 908 LEU A O 1
ATOM 7108 N N . TYR A 1 909 ? 37.800 5.346 -15.504 1.00 71.56 909 TYR A N 1
ATOM 7109 C CA . TYR A 1 909 ? 39.230 5.148 -15.300 1.00 71.56 909 TYR A CA 1
ATOM 7110 C C . TYR A 1 909 ? 39.904 4.769 -16.617 1.00 71.56 909 TYR A C 1
ATOM 7112 O O . TYR A 1 909 ? 39.446 3.884 -17.334 1.00 71.56 909 TYR A O 1
ATOM 7120 N N . ASP A 1 910 ? 41.001 5.452 -16.931 1.00 65.88 910 ASP A N 1
ATOM 7121 C CA . ASP A 1 910 ? 41.772 5.306 -18.167 1.00 65.88 910 ASP A CA 1
ATOM 7122 C C . ASP A 1 910 ? 43.035 4.445 -17.984 1.00 65.88 910 ASP A C 1
ATOM 7124 O O . ASP A 1 910 ? 43.966 4.538 -18.780 1.00 65.88 910 ASP A O 1
ATOM 7128 N N . ASP A 1 911 ? 43.076 3.591 -16.952 1.00 74.50 911 ASP A N 1
ATOM 7129 C CA . ASP A 1 911 ? 44.195 2.677 -16.705 1.00 74.50 911 ASP A CA 1
ATOM 7130 C C . ASP A 1 911 ? 44.021 1.355 -17.486 1.00 74.50 911 ASP A C 1
ATOM 7132 O O . ASP A 1 911 ? 43.135 0.555 -17.161 1.00 74.50 911 ASP A O 1
ATOM 7136 N N . PRO A 1 912 ? 44.894 1.054 -18.470 1.00 70.69 912 PRO A N 1
ATOM 7137 C CA . PRO A 1 912 ? 44.853 -0.198 -19.225 1.00 70.69 912 PRO A CA 1
ATOM 7138 C C . PRO A 1 912 ? 45.010 -1.459 -18.360 1.00 70.69 912 PRO A C 1
ATOM 7140 O O . PRO A 1 912 ? 44.676 -2.557 -18.809 1.00 70.69 912 PRO A O 1
ATOM 7143 N N . SER A 1 913 ? 45.506 -1.339 -17.122 1.00 75.50 913 SER A N 1
ATOM 7144 C CA . SER A 1 913 ? 45.585 -2.461 -16.182 1.00 75.50 913 SER A CA 1
ATOM 7145 C C . SER A 1 913 ? 44.205 -3.008 -15.785 1.00 75.50 913 SER A C 1
ATOM 7147 O O . SER A 1 913 ? 44.093 -4.210 -15.520 1.00 75.50 913 SER A O 1
ATOM 7149 N N . MET A 1 914 ? 43.170 -2.155 -15.813 1.00 80.75 914 MET A N 1
ATOM 7150 C CA . MET A 1 914 ? 41.814 -2.427 -15.316 1.00 80.75 914 MET A CA 1
ATOM 7151 C C . MET A 1 914 ? 40.905 -3.135 -16.327 1.00 80.75 914 MET A C 1
ATOM 7153 O O . MET A 1 914 ? 39.840 -3.618 -15.953 1.00 80.75 914 MET A O 1
ATOM 7157 N N . VAL A 1 915 ? 41.310 -3.230 -17.599 1.00 84.31 915 VAL A N 1
ATOM 7158 C CA . VAL A 1 915 ? 40.518 -3.890 -18.657 1.00 84.31 915 VAL A CA 1
ATOM 7159 C C . VAL A 1 915 ? 40.886 -5.364 -18.863 1.00 84.31 915 VAL A C 1
ATOM 7161 O O . VAL A 1 915 ? 40.461 -5.978 -19.837 1.00 84.31 915 VAL A O 1
ATOM 7164 N N . ARG A 1 916 ? 41.661 -5.969 -17.953 1.00 90.12 916 ARG A N 1
ATOM 7165 C CA . ARG A 1 916 ? 41.990 -7.408 -17.972 1.00 90.12 916 ARG A CA 1
ATOM 7166 C C . ARG A 1 916 ? 40.900 -8.233 -17.292 1.00 90.12 916 ARG A C 1
ATOM 7168 O O . ARG A 1 916 ? 40.381 -7.843 -16.253 1.00 90.12 916 ARG A O 1
ATOM 7175 N N . GLY A 1 917 ? 40.643 -9.445 -17.790 1.00 90.56 917 GLY A N 1
ATOM 7176 C CA . GLY A 1 917 ? 39.653 -10.347 -17.181 1.00 90.56 917 GLY A CA 1
ATOM 7177 C C . GLY A 1 917 ? 40.019 -10.805 -15.760 1.00 90.56 917 GLY A C 1
ATOM 7178 O O . GLY A 1 917 ? 39.140 -11.109 -14.960 1.00 90.56 917 GLY A O 1
ATOM 7179 N N . ALA A 1 918 ? 41.316 -10.832 -15.436 1.00 91.94 918 ALA A N 1
ATOM 7180 C CA . ALA A 1 918 ? 41.825 -11.209 -14.115 1.00 91.94 918 ALA A CA 1
ATOM 7181 C C . ALA A 1 918 ? 41.760 -10.075 -13.080 1.00 91.94 918 ALA A C 1
ATOM 7183 O O . ALA A 1 918 ? 41.878 -10.347 -11.885 1.00 91.94 918 ALA A O 1
ATOM 7184 N N . TYR A 1 919 ? 41.624 -8.823 -13.536 1.00 91.62 919 TYR A N 1
ATOM 7185 C CA . TYR A 1 919 ? 41.648 -7.671 -12.646 1.00 91.62 919 TYR A CA 1
ATOM 7186 C C . TYR A 1 919 ? 40.436 -7.704 -11.719 1.00 91.62 919 TYR A C 1
ATOM 7188 O O . TYR A 1 919 ? 39.311 -8.000 -12.137 1.00 91.62 919 TYR A O 1
ATOM 7196 N N . ARG A 1 920 ? 40.678 -7.391 -10.450 1.00 93.38 920 ARG A N 1
ATOM 7197 C CA . ARG A 1 920 ? 39.670 -7.376 -9.397 1.00 93.38 920 ARG A CA 1
ATOM 7198 C C . ARG A 1 920 ? 39.828 -6.132 -8.547 1.00 93.38 920 ARG A C 1
ATOM 7200 O O . ARG A 1 920 ? 40.943 -5.689 -8.303 1.00 93.38 920 ARG A O 1
ATOM 7207 N N . ASP A 1 921 ? 38.713 -5.624 -8.052 1.00 94.12 921 ASP A N 1
ATOM 7208 C CA . ASP A 1 921 ? 38.710 -4.570 -7.045 1.00 94.12 921 ASP A CA 1
ATOM 7209 C C . ASP A 1 921 ? 37.606 -4.850 -6.018 1.00 94.12 921 ASP A C 1
ATOM 7211 O O . ASP A 1 921 ? 36.952 -5.905 -6.031 1.00 94.12 921 ASP A O 1
ATOM 7215 N N . LYS A 1 922 ? 37.418 -3.927 -5.083 1.00 95.69 922 LYS A N 1
ATOM 7216 C CA . LYS A 1 922 ? 36.469 -4.049 -3.988 1.00 95.69 922 LYS A CA 1
ATOM 7217 C C . LYS A 1 922 ? 35.773 -2.740 -3.699 1.00 95.69 922 LYS A C 1
ATOM 7219 O O . LYS A 1 922 ? 36.327 -1.659 -3.866 1.00 95.69 922 LYS A O 1
ATOM 7224 N N . SER A 1 923 ? 34.557 -2.849 -3.193 1.00 97.06 923 SER A N 1
ATOM 7225 C CA . SER A 1 923 ? 33.824 -1.691 -2.707 1.00 97.06 923 SER A CA 1
ATOM 7226 C C . SER A 1 923 ? 32.913 -2.077 -1.544 1.00 97.06 923 SER A C 1
ATOM 7228 O O . SER A 1 923 ? 32.547 -3.247 -1.377 1.00 97.06 923 SER A O 1
ATOM 7230 N N . ALA A 1 924 ? 32.596 -1.109 -0.684 1.00 96.44 924 ALA A N 1
ATOM 7231 C CA . ALA A 1 924 ? 31.687 -1.329 0.434 1.00 96.44 924 ALA A CA 1
ATOM 7232 C C . ALA A 1 924 ? 30.286 -1.697 -0.099 1.00 96.44 924 ALA A C 1
ATOM 7234 O O . ALA A 1 924 ? 29.851 -1.123 -1.097 1.00 96.44 924 ALA A O 1
ATOM 7235 N N . PRO A 1 925 ? 29.572 -2.657 0.515 1.00 94.00 925 PRO A N 1
ATOM 7236 C CA . PRO A 1 925 ? 28.323 -3.192 -0.038 1.00 94.00 925 PRO A CA 1
ATOM 7237 C C . PRO A 1 925 ? 27.182 -2.166 -0.137 1.00 94.00 925 PRO A C 1
ATOM 7239 O O . PRO A 1 925 ? 26.258 -2.369 -0.919 1.00 94.00 925 PRO A O 1
ATOM 7242 N N . ASP A 1 926 ? 27.233 -1.089 0.645 1.00 91.69 926 ASP A N 1
ATOM 7243 C CA . ASP A 1 926 ? 26.295 0.037 0.657 1.00 91.69 926 ASP A CA 1
ATOM 7244 C C . ASP A 1 926 ? 26.690 1.176 -0.300 1.00 91.69 926 ASP A C 1
ATOM 7246 O O . ASP A 1 926 ? 25.917 2.114 -0.492 1.00 91.69 926 ASP A O 1
ATOM 7250 N N . ASN A 1 927 ? 27.872 1.107 -0.921 1.00 93.44 927 ASN A N 1
ATOM 7251 C CA . ASN A 1 927 ? 28.355 2.151 -1.814 1.00 93.44 927 ASN A CA 1
ATOM 7252 C C . ASN A 1 927 ? 27.562 2.182 -3.131 1.00 93.44 927 ASN A C 1
ATOM 7254 O O . ASN A 1 927 ? 27.388 1.156 -3.786 1.00 93.44 927 ASN A O 1
ATOM 7258 N N . GLN A 1 928 ? 27.133 3.375 -3.540 1.00 91.06 928 GLN A N 1
ATOM 7259 C CA . GLN A 1 928 ? 26.430 3.640 -4.798 1.00 91.06 928 GLN A CA 1
ATOM 7260 C C . GLN A 1 928 ? 27.319 4.528 -5.671 1.00 91.06 928 GLN A C 1
ATOM 7262 O O . GLN A 1 928 ? 27.165 5.747 -5.700 1.00 91.06 928 GLN A O 1
ATOM 7267 N N . ASP A 1 929 ? 28.297 3.916 -6.336 1.00 91.50 929 ASP A N 1
ATOM 7268 C CA . ASP A 1 929 ? 29.237 4.631 -7.200 1.00 91.50 929 ASP A CA 1
ATOM 7269 C C . ASP A 1 929 ? 28.708 4.709 -8.634 1.00 91.50 929 ASP A C 1
ATOM 7271 O O . ASP A 1 929 ? 28.110 3.759 -9.150 1.00 91.50 929 ASP A O 1
ATOM 7275 N N . ILE A 1 930 ? 28.954 5.841 -9.291 1.00 88.44 930 ILE A N 1
ATOM 7276 C CA . ILE A 1 930 ? 28.536 6.041 -10.675 1.00 88.44 930 ILE A CA 1
ATOM 7277 C C . ILE A 1 930 ? 29.234 5.038 -11.593 1.00 88.44 930 ILE A C 1
ATOM 7279 O O . ILE A 1 930 ? 28.624 4.572 -12.529 1.00 88.44 930 ILE A O 1
ATOM 7283 N N . GLY A 1 931 ? 30.448 4.583 -11.292 1.00 90.56 931 GLY A N 1
ATOM 7284 C CA . GLY A 1 931 ? 31.169 3.598 -12.088 1.00 90.56 931 GLY A CA 1
ATOM 7285 C C . GLY A 1 931 ? 30.715 2.144 -11.927 1.00 90.56 931 GLY A C 1
ATOM 7286 O O . GLY A 1 931 ? 31.253 1.299 -12.649 1.00 90.56 931 GLY A O 1
ATOM 7287 N N . ILE A 1 932 ? 29.790 1.836 -11.004 1.00 96.44 932 ILE A N 1
ATOM 7288 C CA . ILE A 1 932 ? 29.431 0.465 -10.601 1.00 96.44 932 ILE A CA 1
ATOM 7289 C C . ILE A 1 932 ? 27.983 0.117 -10.979 1.00 96.44 932 ILE A C 1
ATOM 7291 O O . ILE A 1 932 ? 27.041 0.814 -10.608 1.00 96.44 932 ILE A O 1
ATOM 7295 N N . GLY A 1 933 ? 27.826 -1.018 -11.658 1.00 97.62 933 GLY A N 1
ATOM 7296 C CA . GLY A 1 933 ? 26.580 -1.706 -11.982 1.00 97.62 933 GLY A CA 1
ATOM 7297 C C . GLY A 1 933 ? 26.651 -3.196 -11.629 1.00 97.62 933 GLY A C 1
ATOM 7298 O O . GLY A 1 933 ? 27.370 -3.609 -10.717 1.00 97.62 933 GLY A O 1
ATOM 7299 N N . PHE A 1 934 ? 25.882 -4.034 -12.329 1.00 98.25 934 PHE A N 1
ATOM 7300 C CA . PHE A 1 934 ? 25.918 -5.489 -12.142 1.00 98.25 934 PHE A CA 1
ATOM 7301 C C . PHE A 1 934 ? 25.276 -6.253 -13.308 1.00 98.25 934 PHE A C 1
ATOM 7303 O O . PHE A 1 934 ? 24.544 -5.691 -14.128 1.00 98.25 934 PHE A O 1
ATOM 7310 N N . ARG A 1 935 ? 25.510 -7.569 -13.342 1.00 97.31 935 ARG A N 1
ATOM 7311 C CA . ARG A 1 935 ? 24.817 -8.520 -14.220 1.00 97.31 935 ARG A CA 1
ATOM 7312 C C . ARG A 1 935 ? 24.281 -9.710 -13.432 1.00 97.31 935 ARG A C 1
ATOM 7314 O O . ARG A 1 935 ? 24.737 -9.983 -12.323 1.00 97.31 935 ARG A O 1
ATOM 7321 N N . CYS A 1 936 ? 23.313 -10.420 -14.003 1.00 96.88 936 CYS A N 1
ATOM 7322 C CA . CYS A 1 936 ? 22.694 -11.576 -13.357 1.00 96.88 936 CYS A CA 1
ATOM 7323 C C . CYS A 1 936 ? 23.231 -12.900 -13.909 1.00 96.88 936 CYS A C 1
ATOM 7325 O O . CYS A 1 936 ? 23.529 -13.024 -15.095 1.00 96.88 936 CYS A O 1
ATOM 7327 N N . VAL A 1 937 ? 23.260 -13.922 -13.060 1.00 96.62 937 VAL A N 1
ATOM 7328 C CA . VAL A 1 937 ? 23.439 -15.329 -13.435 1.00 96.62 937 VAL A CA 1
ATOM 7329 C C . VAL A 1 937 ? 22.307 -16.186 -12.874 1.00 96.62 937 VAL A C 1
ATOM 7331 O O . VAL A 1 937 ? 21.544 -15.754 -12.005 1.00 96.62 937 VAL A O 1
ATOM 7334 N N . ARG A 1 938 ? 22.215 -17.424 -13.358 1.00 93.50 938 ARG A N 1
ATOM 7335 C CA . ARG A 1 938 ? 21.345 -18.484 -12.847 1.00 93.50 938 ARG A CA 1
ATOM 7336 C C . ARG A 1 938 ? 22.118 -19.793 -12.779 1.00 93.50 938 ARG A C 1
ATOM 7338 O O . ARG A 1 938 ? 22.896 -20.105 -13.675 1.00 93.50 938 ARG A O 1
ATOM 7345 N N . SER A 1 939 ? 21.881 -20.576 -11.736 1.00 84.25 939 SER A N 1
ATOM 7346 C CA . SER A 1 939 ? 22.422 -21.935 -11.646 1.00 84.25 939 SER A CA 1
ATOM 7347 C C . SER A 1 939 ? 21.784 -22.823 -12.725 1.00 84.25 939 SER A C 1
ATOM 7349 O O . SER A 1 939 ? 20.586 -22.691 -12.991 1.00 84.25 939 SER A O 1
ATOM 7351 N N . ALA A 1 940 ? 22.547 -23.731 -13.344 1.00 69.19 940 ALA A N 1
ATOM 7352 C CA . ALA A 1 940 ? 21.965 -24.695 -14.279 1.00 69.19 940 ALA A CA 1
ATOM 7353 C C . ALA A 1 940 ? 20.903 -25.553 -13.567 1.00 69.19 940 ALA A C 1
ATOM 7355 O O . ALA A 1 940 ? 21.101 -25.981 -12.426 1.00 69.19 940 ALA A O 1
ATOM 7356 N N . ARG A 1 941 ? 19.764 -25.799 -14.231 1.00 54.88 941 ARG A N 1
ATOM 7357 C CA . ARG A 1 941 ? 18.721 -26.694 -13.703 1.00 54.88 941 ARG A CA 1
ATOM 7358 C C . ARG A 1 941 ? 19.328 -28.086 -13.491 1.00 54.88 941 ARG A C 1
ATOM 7360 O O . ARG A 1 941 ? 19.814 -28.678 -14.453 1.00 54.88 941 ARG A O 1
ATOM 7367 N N . ARG A 1 942 ? 19.316 -28.565 -12.244 1.00 42.19 942 ARG A N 1
ATOM 7368 C CA . ARG A 1 942 ? 19.648 -29.955 -11.902 1.00 42.19 942 ARG A CA 1
ATOM 7369 C C . ARG A 1 942 ? 18.563 -30.917 -12.362 1.00 42.19 942 ARG A C 1
ATOM 7371 O O . ARG A 1 942 ? 17.373 -30.531 -12.290 1.00 42.19 942 ARG A O 1
#

Secondary structure (DSSP, 8-state):
---HHHHHHHHHHHTT-EEEEE--GGG-HHHHHHHHHHH--TTEEEEEEETTS---SSHHHHHHHHHHHHHHHH-S---GGGGPPPTTT--THHHHHHHIIIIIHHHTTT-EEEEEEE-GGGGGG-TTHHHHHHHHHHHHHHTTT-GGGGGEEEEEEESS-HHHH-S-TTTSSTTTSEE----PPPHHHHHHHHGGGSSS-HHHHHHHHHHHHHHHTT-HHHHHHHHHHHHTS---TTS-HHHHHHHHHIIIIISTT----SHHHHHHHHHHHS-HHHHHHHHHHHHHHHTT------TT-HHHHHHHHHTSEEE-GGG-EEES-HHHHHHTSHHHHHHHHGGG---S-S----TTSHHHHHHHHHHHHHHHHHHHTT---HHHHHHHHHHHHHHTTT----TT-EETTTTEEEEEEEEE-SSEEEEEEEETTTTEEEEEEEE-TTTTT-HHHHHHHHHHHHHHHT---TTBPPEEEEEEEETTEEEEEEE--TT-BHHHHHHTT---HHHHHHHHHHHHHHHHHHHHTT---S---GGGEEE-TT--EEE-------SS-TTSS-S-S-GGGGGGS-HHHHH-GGG--THHHHHHHHHHHHHHHH-SPPPGGGGT-HHHHHHTSSS-HHHHHHHHHHT-SSTTTS-SSHHHHHHHHHHHHHHHHHHHHHTS-SS-HHHHHHHHHHHTTSSS--EEEE--EEEEES--TT-TT--GGG-S-EEEEE--EEEESSPPBHHHHHHHHS----SS--TTSBP-S--HHHHHHHHHHHHHHTTPPPSEEEETTEEEE-TT--S-BPPPHHHHHHHHHTTTT-SBTTBSSPP-TTTS--S----TT--S--SPPPTT--GGG--TT-----SSS-EEEEEEEP------TTTSBS----SS-SSEEEES--TT---GGGGSTT-EEEE-TT---TTEE---EEEPP-

InterPro domains:
  IPR000719 Protein kinase domain [PF00069] (414-612)
  IPR000719 Protein kinase domain [PS50011] (412-658)
  IPR000719 Protein kinase domain [SM00220] (412-657)
  IPR005532 Sulfatase-modifying factor enzyme-like domain [PF03781] (694-938)
  IPR008271 Serine/threonine-protein kinase, active site [PS00108] (531-543)
  IPR011009 Protein kinase-like domain superfamily [SSF56112] (410-654)
  IPR016187 C-type lectin fold [SSF56436] (691-939)
  IPR017441 Protein kinase, ATP binding site [PS00107] (418-441)
  IPR027417 P-loop containing nucleoside triphosphate hydrolase [G3DSA:3.40.50.300] (7-174)
  IPR027417 P-loop containing nucleoside triphosphate hydrolase [SSF52540] (13-240)
  IPR042095 Sulfatase-modifying factor enzyme superfamily [G3DSA:3.90.1580.10] (686-938)
  IPR051043 Sulfatase Modifying Factor and Kinase [PTHR23150] (755-940)

Solvent-accessible surface area (backbone atoms only — not comparable to full-atom values): 51974 Å² total; per-residue (Å²): 126,87,48,72,44,51,55,52,50,48,52,43,42,75,68,21,35,46,33,32,40,61,41,27,84,64,52,46,60,69,60,46,53,52,48,42,67,74,67,53,54,95,58,43,44,60,25,81,38,58,47,83,64,78,74,53,93,51,63,53,65,36,43,51,54,53,52,50,49,44,42,64,51,63,76,72,79,68,57,74,79,81,60,62,70,68,94,76,76,71,61,48,69,55,51,51,50,48,44,50,72,44,59,48,49,57,72,37,70,92,37,32,40,33,44,31,40,34,50,54,60,65,39,65,86,42,94,60,33,52,55,54,36,30,41,53,31,53,52,59,57,47,24,77,85,37,67,70,52,36,37,49,10,39,35,44,28,28,61,56,56,67,72,74,62,24,93,49,66,85,55,29,37,69,76,77,28,46,77,43,68,72,62,60,51,55,64,69,54,46,46,71,61,51,20,75,62,36,82,51,60,82,89,44,16,58,58,43,40,51,49,49,35,67,40,28,58,32,33,49,51,60,39,52,52,52,50,47,60,49,46,76,45,88,79,57,96,86,61,58,57,61,62,51,52,51,50,53,48,34,52,37,65,66,43,99,79,30,70,52,84,56,67,64,53,47,54,56,50,53,57,71,68,44,56,70,73,60,37,51,53,30,54,50,56,49,48,41,31,70,71,67,46,92,67,74,85,60,93,80,46,67,48,58,54,49,40,45,46,68,48,58,34,40,71,46,79,97,66,43,52,33,58,52,25,52,55,54,51,61,66,65,22,70,71,48,52,47,63,70,41,64,86,63,71,87,80,71,82,95,84,85,83,71,88,81,59,60,67,57,52,55,54,38,53,54,35,53,53,51,41,53,54,31,57,76,69,75,47,87,49,68,69,46,53,51,50,40,51,51,43,56,51,66,74,36,83,76,74,69,91,54,65,74,41,56,42,67,92,65,31,37,32,30,60,44,78,78,46,75,60,98,62,34,35,30,26,38,21,40,32,65,83,80,71,42,68,26,27,38,41,30,50,36,74,92,49,62,80,37,67,72,56,46,55,38,57,36,49,30,35,45,55,42,51,72,54,87,48,92,22,39,56,50,48,77,38,49,57,50,77,44,98,87,40,46,33,33,33,25,63,54,66,84,52,44,30,44,44,61,39,29,65,66,68,69,64,52,74,70,55,48,53,51,40,53,41,48,46,28,55,40,48,37,55,38,46,77,73,76,43,62,48,70,61,40,39,38,77,34,27,31,20,35,92,84,66,49,47,24,44,48,76,62,50,65,80,70,64,77,79,90,84,82,70,80,94,80,62,64,83,81,58,58,76,30,48,30,66,54,50,76,76,41,50,67,76,50,55,56,44,31,38,28,19,2,48,26,39,34,49,52,33,54,58,61,40,50,86,76,60,79,60,45,82,79,40,47,60,70,53,44,71,69,38,90,63,51,71,54,45,37,52,48,39,46,36,25,51,41,82,53,68,87,69,23,44,86,36,34,53,57,46,40,53,50,47,52,50,25,50,52,52,50,55,50,56,59,52,70,78,67,78,75,85,60,79,69,54,55,60,50,47,57,68,65,59,76,60,42,85,85,64,60,66,41,81,43,77,54,48,54,28,54,45,42,35,60,92,88,45,86,70,59,56,78,83,27,46,75,51,38,75,34,35,40,69,42,30,30,34,39,32,40,54,44,25,29,43,63,45,25,76,66,66,78,49,72,73,36,70,68,80,48,61,55,22,56,32,19,36,43,21,52,61,53,52,54,51,47,21,29,45,50,8,51,74,40,74,33,48,45,19,60,50,78,60,87,94,48,74,45,76,44,84,89,34,66,12,29,32,55,30,29,59,58,56,49,33,41,51,22,20,33,62,84,42,33,51,23,33,61,33,80,69,81,90,43,72,63,36,32,59,62,76,68,79,88,53,97,86,60,76,85,81,86,60,67,63,46,65,66,54,37,73,72,18,21,11,82,76,62,33,32,55,57,31,14,34,43,20,24,44,30,64,12,25,50,72,81,77,74,94,42,81,82,59,26,53,61,46,59,60,52,98,70,65,79,29,26,27,29,36,17,26,23,58,86,58,74,56,79,50,40,47,25,37,51,39,73,51,68,44,51,45,80,46,56,42,64,49,26,24,37,40,46,23,30,61,52,87,127

Sequence (942 aa):
MVRVADHELKAATLEGSICTVLSPRQLGKSSLVNRLRQSLPSDARMAYIDLQQGIEHDPAPFYLAICSEIAASLHTGLRIEDLSPPGDGRAPERVLHHYLSTTVVEALGTSRLIICFDEIDRLLVRDFRDDFFAGIRAFFNAGANRPELRRIGFVLVGAVTPDELASNPQLSPFNIAREIRVGDLPREDAQKKLAVGLPFPKDLQNRAFDRVWFWTSGHPYLTQRTCSAIAEQDWGRGTDVDLYVDTVVKRLYLDDNANDTNTIPFIKKLVRSLDPPRCKSIISVYREIYQGRDYKRNQGDPSLLWLLMTGLVHPGVEGRLEVRNRIFRTVFGEAWIEQQLAGYQQIAPPGAAHPSSGVVSQKLEAAIERRQALRRLGNTTEEVDSEILSFKRQLREGGQLRAGDALGEERYLLLEQIGRGGFATVWRAHDRDAGTMVAVKLLHPNLAGDQLRRERFVRGARVMAALQHPAIVRVVDAGAEDAGFYYFVMEYVAGGDLRRAVLANALTTRQIISIILEVGDALALAHSKGIIHRDVKPANILLDARRRPLLADFDLVAAADTTGGTRTGALGTFIYSAPESMHRPQDADARADVYGLGMTAVFCLHGAELPMTVLRDADSFIEQLPCEKSIRSVLRRSVDWDREFRFSTVQALCDALRVATMEAEAELLQWGAADDPDATTKIIRSTLVHPGVEMIDLPAGSFWMGSYEGQLHAHADELPPRRVTVSAFSIAKYAVTQELYHDIMCTNPSDPIGRDLPVNLVSWFDAVVFCNQLSKAAGLRPAYVIEGEYVVWDREADGYRLPTEAEWEYAARGPDGLIYPWGNEPPSNQLCWDGEGNDMGRGRRSGPSAVGSYPAGASPFGVMNMVGNVWEWCWDWYGAYRDDAEVNSDPIGPSIGKERVIRGGSWLYDDPSMVRGAYRDKSAPDNQDIGIGFRCVRSARR